Protein AF-A0A2U3EC87-F1 (afdb_monomer)

Nearest PDB structures (foldseek):
  8a19-assembly1_A  TM=5.206E-01  e=9.595E-03  synthetic construct
  6qfk-assembly1_A  TM=5.008E-01  e=6.969E-03  Bifidobacterium longum
  6qev-assembly1_B  TM=5.005E-01  e=1.152E-02  Bifidobacterium longum
  5cbl-assembly1_A  TM=5.668E-01  e=1.628E-01  Homo sapiens
  6fls-assembly1_A  TM=2.630E-01  e=1.420E-01  Clostridium botulinum

Structure (mmCIF, N/CA/C/O backbone):
data_AF-A0A2U3EC87-F1
#
_entry.id   AF-A0A2U3EC87-F1
#
loop_
_atom_site.group_PDB
_atom_site.id
_atom_site.type_symbol
_atom_site.label_atom_id
_atom_site.label_alt_id
_atom_site.label_comp_id
_atom_site.label_asym_id
_atom_site.label_entity_id
_atom_site.label_seq_id
_atom_site.pdbx_PDB_ins_code
_atom_site.Cartn_x
_atom_site.Cartn_y
_atom_site.Cartn_z
_atom_site.occupancy
_atom_site.B_iso_or_equiv
_atom_site.auth_seq_id
_atom_site.auth_comp_id
_atom_site.auth_asym_id
_atom_site.auth_atom_id
_atom_site.pdbx_PDB_model_num
ATOM 1 N N . MET A 1 1 ? -0.010 -13.465 57.219 1.00 36.03 1 MET A N 1
ATOM 2 C CA . MET A 1 1 ? -0.082 -13.829 55.780 1.00 36.03 1 MET A CA 1
ATOM 3 C C . MET A 1 1 ? -1.489 -13.708 55.161 1.00 36.03 1 MET A C 1
ATOM 5 O O . MET A 1 1 ? -1.728 -14.266 54.099 1.00 36.03 1 MET A O 1
ATOM 9 N N . VAL A 1 2 ? -2.409 -12.935 55.759 1.00 30.52 2 VAL A N 1
ATOM 10 C CA . VAL A 1 2 ? -3.776 -12.724 55.226 1.00 30.52 2 VAL A CA 1
ATOM 11 C C . VAL A 1 2 ? -3.931 -11.351 54.542 1.00 30.52 2 VAL A C 1
ATOM 13 O O . VAL A 1 2 ? -4.771 -11.195 53.667 1.00 30.52 2 VAL A O 1
ATOM 16 N N . ALA A 1 3 ? -3.029 -10.397 54.808 1.00 27.66 3 ALA A N 1
ATOM 17 C CA . ALA A 1 3 ? -3.048 -9.061 54.199 1.00 27.66 3 ALA A CA 1
ATOM 18 C C . ALA A 1 3 ? -2.575 -9.004 52.726 1.00 27.66 3 ALA A C 1
ATOM 20 O O . ALA A 1 3 ? -2.913 -8.070 52.014 1.00 27.66 3 ALA A O 1
ATOM 21 N N . ILE A 1 4 ? -1.841 -10.011 52.231 1.00 32.72 4 ILE A N 1
ATOM 22 C CA . ILE A 1 4 ? -1.278 -10.006 50.860 1.00 32.72 4 ILE A CA 1
ATOM 23 C C . ILE A 1 4 ? -2.251 -10.604 49.823 1.00 32.72 4 ILE A C 1
ATOM 25 O O . ILE A 1 4 ? -2.116 -10.366 48.626 1.00 32.72 4 ILE A O 1
ATOM 29 N N . LYS A 1 5 ? -3.290 -11.332 50.259 1.00 28.27 5 LYS A N 1
ATOM 30 C CA . LYS A 1 5 ? -4.282 -11.937 49.350 1.00 28.27 5 LYS A CA 1
ATOM 31 C C . LYS A 1 5 ? -5.415 -10.993 48.930 1.00 28.27 5 LYS A C 1
ATOM 33 O O . LYS A 1 5 ? -6.105 -11.302 47.967 1.00 28.27 5 LYS A O 1
ATOM 38 N N . ILE A 1 6 ? -5.580 -9.843 49.588 1.00 32.75 6 ILE A N 1
ATOM 39 C CA . ILE A 1 6 ? -6.618 -8.857 49.232 1.00 32.75 6 ILE A CA 1
ATOM 40 C C . ILE A 1 6 ? -6.082 -7.801 48.246 1.00 32.75 6 ILE A C 1
ATOM 42 O O . ILE A 1 6 ? -6.840 -7.279 47.436 1.00 32.75 6 ILE A O 1
ATOM 46 N N . SER A 1 7 ? -4.766 -7.567 48.193 1.00 29.11 7 SER A N 1
ATOM 47 C CA . SER A 1 7 ? -4.175 -6.578 47.277 1.00 29.11 7 SER A CA 1
ATOM 48 C C . SER A 1 7 ? -4.019 -7.056 45.826 1.00 29.11 7 SER A C 1
ATOM 50 O O . SER A 1 7 ? -3.928 -6.221 44.935 1.00 29.11 7 SER A O 1
ATOM 52 N N . LEU A 1 8 ? -4.026 -8.368 45.550 1.00 30.12 8 LEU A N 1
ATOM 53 C CA . LEU A 1 8 ? -3.854 -8.892 44.181 1.00 30.12 8 LEU A CA 1
ATOM 54 C C . LEU A 1 8 ? -5.177 -9.125 43.425 1.00 30.12 8 LEU A C 1
ATOM 56 O O . LEU A 1 8 ? -5.159 -9.296 42.211 1.00 30.12 8 LEU A O 1
ATOM 60 N N . ALA A 1 9 ? -6.320 -9.092 44.118 1.00 28.75 9 ALA A N 1
ATOM 61 C CA . ALA A 1 9 ? -7.649 -9.216 43.509 1.00 28.75 9 ALA A CA 1
ATOM 62 C C . ALA A 1 9 ? -8.276 -7.859 43.120 1.00 28.75 9 ALA A C 1
ATOM 64 O O . ALA A 1 9 ? -9.247 -7.836 42.370 1.00 28.75 9 ALA A O 1
ATOM 65 N N . LEU A 1 10 ? -7.707 -6.729 43.567 1.00 30.42 10 LEU A N 1
ATOM 66 C CA . LEU A 1 10 ? -8.160 -5.381 43.186 1.00 30.42 10 LEU A CA 1
ATOM 67 C C . LEU A 1 10 ? -7.474 -4.805 41.928 1.00 30.42 10 LEU A C 1
ATOM 69 O O . LEU A 1 10 ? -7.868 -3.742 41.463 1.00 30.42 10 LEU A O 1
ATOM 73 N N . LEU A 1 11 ? -6.494 -5.494 41.333 1.00 33.06 11 LEU A N 1
ATOM 74 C CA . LEU A 1 11 ? -5.728 -5.003 40.170 1.00 33.06 11 LEU A CA 1
ATOM 75 C C . LEU A 1 11 ? -6.226 -5.515 38.801 1.00 33.06 11 LEU A C 1
ATOM 77 O O . LEU A 1 11 ? -5.556 -5.324 37.791 1.00 33.06 11 LEU A O 1
ATOM 81 N N . CYS A 1 12 ? -7.405 -6.143 38.742 1.00 32.62 12 CYS A N 1
ATOM 82 C CA . CYS A 1 12 ? -8.049 -6.584 37.493 1.00 32.62 12 CYS A CA 1
ATOM 83 C C . CYS A 1 12 ? -9.521 -6.151 37.383 1.00 32.62 12 CYS A C 1
ATOM 85 O O . CYS A 1 12 ? -10.319 -6.806 36.716 1.00 32.62 12 CYS A O 1
ATOM 87 N N . LEU A 1 13 ? -9.887 -5.019 37.988 1.00 35.41 13 LEU A N 1
ATOM 88 C CA . LEU A 1 13 ? -11.045 -4.257 37.523 1.00 35.41 13 LEU A CA 1
ATOM 89 C C . LEU A 1 13 ? -10.613 -3.512 36.257 1.00 35.41 13 LEU A C 1
ATOM 91 O O . LEU A 1 13 ? -10.196 -2.359 36.307 1.00 35.41 13 LEU A O 1
ATOM 95 N N . GLY A 1 14 ? -10.655 -4.201 35.114 1.00 41.44 14 GLY A N 1
ATOM 96 C CA . GLY A 1 14 ? -10.695 -3.507 33.834 1.00 41.44 14 GLY A CA 1
ATOM 97 C C . GLY A 1 14 ? -11.941 -2.631 33.847 1.00 41.44 14 GLY A C 1
ATOM 98 O O . GLY A 1 14 ? -13.053 -3.157 33.845 1.00 41.44 14 GLY A O 1
ATOM 99 N N . VAL A 1 15 ? -11.760 -1.315 33.952 1.00 48.19 15 VAL A N 1
ATOM 100 C CA . VAL A 1 15 ? -12.857 -0.356 33.822 1.00 48.19 15 VAL A CA 1
ATOM 101 C C . VAL A 1 15 ? -13.462 -0.596 32.442 1.00 48.19 15 VAL A C 1
ATOM 103 O O . VAL A 1 15 ? -12.764 -0.502 31.434 1.00 48.19 15 VAL A O 1
ATOM 106 N N . ALA A 1 16 ? -14.723 -1.025 32.400 1.00 61.44 16 ALA A N 1
ATOM 107 C CA . ALA A 1 16 ? -15.430 -1.207 31.143 1.00 61.44 16 ALA A CA 1
ATOM 108 C C . ALA A 1 16 ? -15.458 0.136 30.399 1.00 61.44 16 ALA A C 1
ATOM 110 O O . ALA A 1 16 ? -15.748 1.161 31.017 1.00 61.44 16 ALA A O 1
ATOM 111 N N . ALA A 1 17 ? -15.148 0.115 29.100 1.00 79.56 17 ALA A N 1
ATOM 112 C CA . ALA A 1 17 ? -15.264 1.281 28.230 1.00 79.56 17 ALA A CA 1
ATOM 113 C C . ALA A 1 17 ? -16.646 1.921 28.395 1.00 79.56 17 ALA A C 1
ATOM 115 O O . ALA A 1 17 ? -17.665 1.221 28.346 1.00 79.56 17 ALA A O 1
ATOM 116 N N . LYS A 1 18 ? -16.677 3.233 28.616 1.00 93.25 18 LYS A N 1
ATOM 117 C CA . LYS A 1 18 ? -17.915 3.979 28.809 1.00 93.25 18 LYS A CA 1
ATOM 118 C C . LYS A 1 18 ? -18.337 4.659 27.512 1.00 93.25 18 LYS A C 1
ATOM 120 O O . LYS A 1 18 ? -17.534 5.308 26.843 1.00 93.25 18 LYS A O 1
ATOM 125 N N . ASP A 1 19 ? -19.622 4.539 27.200 1.00 96.31 19 ASP A N 1
ATOM 126 C CA . ASP A 1 19 ? -20.240 5.181 26.046 1.00 96.31 19 ASP A CA 1
ATOM 127 C C . ASP A 1 19 ? -20.950 6.466 26.480 1.00 96.31 19 ASP A C 1
ATOM 129 O O . ASP A 1 19 ? -21.890 6.432 27.278 1.00 96.31 19 ASP A O 1
ATOM 133 N N . TYR A 1 20 ? -20.521 7.595 25.924 1.00 97.50 20 TYR A N 1
ATOM 134 C CA . TYR A 1 20 ? -21.138 8.902 26.116 1.00 97.50 20 TYR A CA 1
ATOM 135 C C . TYR A 1 20 ? -21.949 9.262 24.871 1.00 97.50 20 TYR A C 1
ATOM 137 O O . TYR A 1 20 ? -21.388 9.485 23.798 1.00 97.50 20 TYR A O 1
ATOM 145 N N . HIS A 1 21 ? -23.271 9.301 25.009 1.00 98.00 21 HIS A N 1
ATOM 146 C CA . HIS A 1 21 ? -24.206 9.547 23.915 1.00 98.00 21 HIS A CA 1
ATOM 147 C C . HIS A 1 21 ? -24.555 11.030 23.807 1.00 98.00 21 HIS A C 1
ATOM 149 O O . HIS A 1 21 ? -24.864 11.684 24.805 1.00 98.00 21 HIS A O 1
ATOM 155 N N . PHE A 1 22 ? -24.551 11.533 22.576 1.00 98.31 22 PHE A N 1
ATOM 156 C CA . PHE A 1 22 ? -24.888 12.905 22.228 1.00 98.31 22 PHE A CA 1
ATOM 157 C C . PHE A 1 22 ? -25.977 12.932 21.153 1.00 98.31 22 PHE A C 1
ATOM 159 O O . PHE A 1 22 ? -25.820 12.340 20.086 1.00 98.31 22 PHE A O 1
ATOM 166 N N . ASP A 1 23 ? -27.046 13.682 21.392 1.00 97.44 23 ASP A N 1
ATOM 167 C CA . ASP A 1 23 ? -28.168 13.875 20.477 1.00 97.44 23 ASP A CA 1
ATOM 168 C C . ASP A 1 23 ? -28.492 15.369 20.363 1.00 97.44 23 ASP A C 1
ATOM 170 O O . ASP A 1 23 ? -29.143 15.941 21.236 1.00 97.44 23 ASP A O 1
ATOM 174 N N . GLY A 1 24 ? -28.077 16.005 19.262 1.00 95.56 24 GLY A N 1
ATOM 175 C CA . GLY A 1 24 ? -28.331 17.432 19.025 1.00 95.56 24 GLY A CA 1
ATOM 176 C C . GLY A 1 24 ? -29.815 17.794 18.858 1.00 95.56 24 GLY A C 1
ATOM 177 O O . GLY A 1 24 ? -30.150 18.973 18.808 1.00 95.56 24 GLY A O 1
ATOM 178 N N . SER A 1 25 ? -30.714 16.805 18.769 1.00 94.88 25 SER A N 1
ATOM 179 C CA . SER A 1 25 ? 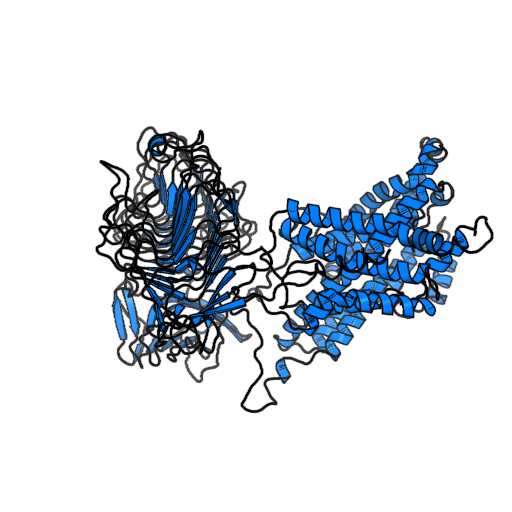-32.170 17.007 18.735 1.00 94.88 25 SER A CA 1
ATOM 180 C C . SER A 1 25 ? -32.849 16.868 20.104 1.00 94.88 25 SER A C 1
ATOM 182 O O . SER A 1 25 ? -34.047 17.130 20.216 1.00 94.88 25 SER A O 1
ATOM 184 N N . ALA A 1 26 ? -32.115 16.474 21.152 1.00 95.31 26 ALA A N 1
ATOM 185 C CA . ALA A 1 26 ? -32.675 16.328 22.491 1.00 95.31 26 ALA A CA 1
ATOM 186 C C . ALA A 1 26 ? -33.047 17.692 23.108 1.00 95.31 26 ALA A C 1
ATOM 188 O O . ALA A 1 26 ? -32.266 18.647 23.099 1.00 95.31 26 ALA A O 1
ATOM 189 N N . ALA A 1 27 ? -34.250 17.769 23.689 1.00 93.62 27 ALA A N 1
ATOM 190 C CA . ALA A 1 27 ? -34.829 19.013 24.206 1.00 93.62 27 ALA A CA 1
ATOM 191 C C . ALA A 1 27 ? -34.066 19.610 25.405 1.00 93.62 27 ALA A C 1
ATOM 193 O O . ALA A 1 27 ? -34.107 20.818 25.626 1.00 93.62 27 ALA A O 1
ATOM 194 N N . SER A 1 28 ? -33.363 18.778 26.174 1.00 94.50 28 SER A N 1
ATOM 195 C CA . SER A 1 28 ? -32.576 19.176 27.344 1.00 94.50 28 SER A CA 1
ATOM 196 C C . SER A 1 28 ? -31.265 18.401 27.405 1.00 94.50 28 SER A C 1
ATOM 198 O O . SER A 1 28 ? -31.182 17.281 26.903 1.00 94.50 28 SER A O 1
ATOM 200 N N . ASN A 1 29 ? -30.250 18.975 28.050 1.00 95.31 29 ASN A N 1
ATOM 201 C CA . ASN A 1 29 ? -28.968 18.305 28.237 1.00 95.31 29 ASN A CA 1
ATOM 202 C C . ASN A 1 29 ? -29.093 17.185 29.283 1.00 95.31 29 ASN A C 1
ATOM 204 O O . ASN A 1 29 ? -29.476 17.461 30.420 1.00 95.31 29 ASN A O 1
ATOM 208 N N . GLY A 1 30 ? -28.791 15.946 28.892 1.00 94.56 30 GLY A N 1
ATOM 209 C CA . GLY A 1 30 ? -28.869 14.771 29.760 1.00 94.56 30 GLY A CA 1
ATOM 210 C C . GLY A 1 30 ? -27.581 14.451 30.527 1.00 94.56 30 GLY A C 1
ATOM 211 O O . GLY A 1 30 ? -26.770 15.332 30.808 1.00 94.56 30 GLY A O 1
ATOM 212 N N . ASP A 1 31 ? -27.406 13.174 30.871 1.00 93.50 31 ASP A N 1
ATOM 213 C CA . ASP A 1 31 ? -26.262 12.634 31.627 1.00 93.50 31 ASP A CA 1
ATOM 214 C C . ASP A 1 31 ? -25.260 11.838 30.762 1.00 93.50 31 ASP A C 1
ATOM 216 O O . ASP A 1 31 ? -24.245 11.348 31.266 1.00 93.50 31 ASP A O 1
ATOM 220 N N . GLY A 1 32 ? -25.532 11.718 29.458 1.00 94.00 32 GLY A N 1
ATOM 221 C CA . GLY A 1 32 ? -24.701 10.994 28.495 1.00 94.00 32 GLY A CA 1
ATOM 222 C C . GLY A 1 32 ? -25.065 9.516 28.339 1.00 94.00 32 GLY A C 1
ATOM 223 O O . GLY A 1 32 ? -24.420 8.814 27.556 1.00 94.00 32 GLY A O 1
ATOM 224 N N . SER A 1 33 ? -26.094 9.024 29.036 1.00 94.50 33 SER A N 1
ATOM 225 C CA . SER A 1 33 ? -26.691 7.713 28.762 1.00 94.50 33 SER A CA 1
ATOM 226 C C . SER A 1 33 ? -27.498 7.726 27.458 1.00 94.50 33 SER A C 1
ATOM 228 O O . SER A 1 33 ? -27.939 8.771 26.989 1.00 94.50 33 SER A O 1
ATOM 230 N N . VAL A 1 34 ? -27.758 6.554 26.871 1.00 93.94 34 VAL A N 1
ATOM 231 C CA . VAL A 1 34 ? -28.577 6.457 25.646 1.00 93.94 34 VAL A CA 1
ATOM 232 C C . VAL A 1 34 ? -30.011 6.980 25.838 1.00 93.94 34 VAL A C 1
ATOM 234 O O . VAL A 1 34 ? -30.609 7.491 24.894 1.00 93.94 34 VAL A O 1
ATOM 237 N N . SER A 1 35 ? -30.562 6.869 27.053 1.00 94.88 35 SER A N 1
ATOM 238 C CA . SER A 1 35 ? -31.903 7.352 27.418 1.00 94.88 35 SER A CA 1
ATOM 239 C C . SER A 1 35 ? -31.949 8.839 27.768 1.00 94.88 35 SER A C 1
ATOM 241 O O . SER A 1 35 ? -33.020 9.436 27.717 1.00 94.88 35 SER A O 1
ATOM 243 N N . SER A 1 36 ? -30.810 9.425 28.138 1.00 96.31 36 SER A N 1
ATOM 244 C CA . SER A 1 36 ? -30.666 10.838 28.494 1.00 96.31 36 SER A CA 1
ATOM 245 C C . SER A 1 36 ? -29.355 11.373 27.899 1.00 96.31 36 SER A C 1
ATOM 247 O O . SER A 1 36 ? -28.394 11.639 28.627 1.00 96.31 36 SER A O 1
ATOM 249 N N . PRO A 1 37 ? -29.260 11.467 26.558 1.00 97.19 37 PRO A N 1
ATOM 250 C CA . PRO A 1 37 ? -28.030 11.882 25.896 1.00 97.19 37 PRO A CA 1
ATOM 251 C C . PRO A 1 37 ? -27.725 13.355 26.187 1.00 97.19 37 PRO A C 1
ATOM 253 O O . PRO A 1 37 ? -28.619 14.167 26.440 1.00 97.19 37 PRO A O 1
ATOM 256 N N . PHE A 1 38 ? -26.452 13.730 26.106 1.00 97.75 38 PHE A N 1
ATOM 257 C CA . PHE A 1 38 ? -26.085 15.142 26.066 1.00 97.75 38 PHE A CA 1
ATOM 258 C C . PHE A 1 38 ? -26.630 15.782 24.787 1.00 97.75 38 PHE A C 1
ATOM 260 O O . PHE A 1 38 ? -26.597 15.166 23.724 1.00 97.75 38 PHE A O 1
ATOM 267 N N . ASN A 1 39 ? -27.096 17.026 24.853 1.00 95.31 39 ASN A N 1
ATOM 268 C CA . ASN A 1 39 ? -27.628 17.722 23.673 1.00 95.31 39 ASN A CA 1
ATOM 269 C C . ASN A 1 39 ? -26.650 18.749 23.076 1.00 95.31 39 ASN A C 1
ATOM 271 O O . ASN A 1 39 ? -26.971 19.442 22.114 1.00 95.31 39 ASN A O 1
ATOM 275 N N . THR A 1 40 ? -25.445 18.846 23.642 1.00 94.50 40 THR A N 1
ATOM 276 C CA . THR A 1 40 ? -24.412 19.813 23.260 1.00 94.50 40 THR A CA 1
ATOM 277 C C . THR A 1 40 ? -23.012 19.219 23.399 1.00 94.50 40 THR A C 1
ATOM 279 O O . THR A 1 40 ? -22.757 18.418 24.296 1.00 94.50 40 THR A O 1
ATOM 282 N N . LEU A 1 41 ? -22.082 19.645 22.536 1.00 95.19 41 LEU A N 1
ATOM 283 C CA . LEU A 1 41 ? -20.677 19.213 22.572 1.00 95.19 41 LEU A CA 1
ATOM 284 C C . LEU A 1 41 ? -19.808 20.022 23.550 1.00 95.19 41 LEU A C 1
ATOM 286 O O . LEU A 1 41 ? -18.675 19.630 23.819 1.00 95.19 41 LEU A O 1
ATOM 290 N N . THR A 1 42 ? -20.320 21.119 24.125 1.00 87.44 42 THR A N 1
ATOM 291 C CA . THR A 1 42 ? -19.536 22.014 25.001 1.00 87.44 42 THR A CA 1
ATOM 292 C C . THR A 1 42 ? -18.897 21.290 26.192 1.00 87.44 42 THR A C 1
ATOM 294 O O . THR A 1 42 ? -17.794 21.655 26.599 1.00 87.44 42 THR A O 1
ATOM 297 N N . GLY A 1 43 ? -19.572 20.266 26.728 1.00 84.62 43 GLY A N 1
ATOM 298 C CA . GLY A 1 43 ? -19.118 19.498 27.890 1.00 84.62 43 GLY A CA 1
ATOM 299 C C . GLY A 1 43 ? -18.112 18.385 27.583 1.00 84.62 43 GLY A C 1
ATOM 300 O O . GLY A 1 43 ? -17.612 17.772 28.520 1.00 84.62 43 GLY A O 1
ATOM 301 N N . VAL A 1 44 ? -17.780 18.114 26.310 1.00 92.75 44 VAL A N 1
ATOM 302 C CA . VAL A 1 44 ? -16.842 17.029 25.944 1.00 92.75 44 VAL A CA 1
ATOM 303 C C . VAL A 1 44 ? -15.480 17.219 26.616 1.00 92.75 44 VAL A C 1
ATOM 305 O O . VAL A 1 44 ? -14.897 16.251 27.098 1.00 92.75 44 VAL A O 1
ATOM 308 N N . ARG A 1 45 ? -15.005 18.467 26.710 1.00 88.31 45 ARG A N 1
ATOM 309 C CA . ARG A 1 45 ? -13.714 18.801 27.329 1.00 88.31 45 ARG A CA 1
ATOM 310 C C . ARG A 1 45 ? -13.648 18.465 28.826 1.00 88.31 45 ARG A C 1
ATOM 312 O O . ARG A 1 45 ? -12.555 18.287 29.351 1.00 88.31 45 ARG A O 1
ATOM 319 N N . ASP A 1 46 ? -14.805 18.424 29.489 1.00 87.44 46 ASP A N 1
ATOM 320 C CA . ASP A 1 46 ? -14.946 18.244 30.938 1.00 87.44 46 ASP A CA 1
ATOM 321 C C . ASP A 1 46 ? -15.251 16.778 31.304 1.00 87.44 46 ASP A C 1
ATOM 323 O O . ASP A 1 46 ? -15.338 16.414 32.483 1.00 87.44 46 ASP A O 1
ATOM 327 N N . LEU A 1 47 ? -15.411 15.909 30.298 1.00 91.44 47 LEU A N 1
ATOM 328 C CA . LEU A 1 47 ? -15.592 14.480 30.513 1.00 91.44 47 LEU A CA 1
ATOM 329 C C . LEU A 1 47 ? -14.298 13.842 31.020 1.00 91.44 47 LEU A C 1
ATOM 331 O O . LEU A 1 47 ? -13.215 14.015 30.463 1.00 91.44 47 LEU A O 1
ATOM 335 N N . HIS A 1 48 ? -14.440 13.012 32.048 1.00 89.62 48 HIS A N 1
ATOM 336 C CA . HIS A 1 48 ? -13.359 12.177 32.557 1.00 89.62 48 HIS A CA 1
ATOM 337 C C . HIS A 1 48 ? -13.266 10.911 31.698 1.00 89.62 48 HIS A C 1
ATOM 339 O O . HIS A 1 48 ? -13.810 9.864 32.053 1.00 89.62 48 HIS A O 1
ATOM 345 N N . LEU A 1 49 ? -12.639 11.045 30.529 1.00 93.56 49 LEU A N 1
ATOM 346 C CA . LEU A 1 49 ? -12.477 9.956 29.567 1.00 93.56 49 LEU A CA 1
ATOM 347 C C . LEU A 1 49 ? -11.284 9.065 29.934 1.00 93.56 49 LEU A C 1
ATOM 349 O O . LEU A 1 49 ? -10.201 9.551 30.264 1.00 93.56 49 LEU A O 1
ATOM 353 N N . SER A 1 50 ? -11.490 7.757 29.835 1.00 92.88 50 SER A N 1
ATOM 354 C CA . SER A 1 50 ? -10.479 6.710 29.988 1.00 92.88 50 SER A CA 1
ATOM 355 C C . SER A 1 50 ? -10.194 6.013 28.655 1.00 92.88 50 SER A C 1
ATOM 357 O O . SER A 1 50 ? -10.939 6.132 27.682 1.00 92.88 50 SER A O 1
ATOM 359 N N . ALA A 1 51 ? -9.095 5.259 28.594 1.00 92.44 51 ALA A N 1
ATOM 360 C CA . ALA A 1 51 ? -8.750 4.495 27.401 1.00 92.44 51 ALA A CA 1
ATOM 361 C C . ALA A 1 51 ? -9.850 3.479 27.041 1.00 92.44 51 ALA A C 1
ATOM 363 O O . ALA A 1 51 ? -10.179 2.605 27.840 1.00 92.44 51 ALA A O 1
ATOM 364 N N . GLY A 1 52 ? -10.365 3.567 25.812 1.00 91.69 52 GLY A N 1
ATOM 365 C CA . GLY A 1 52 ? -11.448 2.732 25.290 1.00 91.69 52 GLY A CA 1
ATOM 366 C C . GLY A 1 52 ? -12.824 3.397 25.289 1.00 91.69 52 GLY A C 1
ATOM 367 O O . GLY A 1 52 ? -13.733 2.841 24.679 1.00 91.69 52 GLY A O 1
ATOM 368 N N . ASP A 1 53 ? -12.981 4.559 25.927 1.00 96.50 53 ASP A N 1
ATOM 369 C CA . ASP A 1 53 ? -14.258 5.276 25.970 1.00 96.50 53 ASP A CA 1
ATOM 370 C C . ASP A 1 53 ? -14.704 5.762 24.581 1.00 96.50 53 ASP A C 1
ATOM 372 O O . ASP A 1 53 ? -13.889 6.093 23.709 1.00 96.50 53 ASP A O 1
ATOM 376 N N . ASN A 1 54 ? -16.023 5.839 24.391 1.00 97.56 54 ASN A N 1
ATOM 377 C CA . ASN A 1 54 ? -16.639 6.241 23.130 1.00 97.56 54 ASN A CA 1
ATOM 378 C C . ASN A 1 54 ? -17.453 7.528 23.290 1.00 97.56 54 ASN A C 1
ATOM 380 O O . ASN A 1 54 ? -18.275 7.656 24.196 1.00 97.56 54 ASN A O 1
ATOM 384 N N . ILE A 1 55 ? -17.274 8.453 22.351 1.00 98.38 55 ILE A N 1
ATOM 385 C CA . ILE A 1 55 ? -18.137 9.616 22.135 1.00 98.38 55 ILE A CA 1
ATOM 386 C C . ILE A 1 55 ? -19.037 9.282 20.943 1.00 98.38 55 ILE A C 1
ATOM 388 O O . ILE A 1 55 ? -18.575 9.189 19.803 1.00 98.38 55 ILE A O 1
ATOM 392 N N . LEU A 1 56 ? -20.321 9.062 21.215 1.00 98.31 56 LEU A N 1
ATOM 393 C CA . LEU A 1 56 ? -21.301 8.587 20.245 1.00 98.31 56 LEU A CA 1
ATOM 394 C C . LEU A 1 56 ? -22.240 9.724 19.834 1.00 98.31 56 LEU A C 1
ATOM 396 O O . LEU A 1 56 ? -23.015 10.211 20.650 1.00 98.31 56 LEU A O 1
ATOM 400 N N . LEU A 1 57 ? -22.208 10.124 18.561 1.00 98.50 57 LEU A N 1
ATOM 401 C CA . LEU A 1 57 ? -23.029 11.216 18.021 1.00 98.50 57 LEU A CA 1
ATOM 402 C C . LEU A 1 57 ? -24.247 10.677 17.251 1.00 98.50 57 LEU A C 1
ATOM 404 O O . LEU A 1 57 ? -24.101 9.849 16.350 1.00 98.50 57 LEU A O 1
ATOM 408 N N . ARG A 1 58 ? -25.465 11.122 17.566 1.00 98.06 58 ARG A N 1
ATOM 409 C CA . ARG A 1 58 ? -26.674 10.552 16.954 1.00 98.06 58 ARG A CA 1
ATOM 410 C C . ARG A 1 58 ? -26.790 10.929 15.480 1.00 98.06 58 ARG A C 1
ATOM 412 O O . ARG A 1 58 ? -26.778 12.110 15.129 1.00 98.06 58 ARG A O 1
ATOM 419 N N . ARG A 1 59 ? -26.973 9.933 14.611 1.00 97.38 59 ARG A N 1
ATOM 420 C CA . ARG A 1 59 ? -27.263 10.146 13.184 1.00 97.38 59 ARG A CA 1
ATOM 421 C C . ARG A 1 59 ? -28.514 11.007 12.983 1.00 97.38 59 ARG A C 1
ATOM 423 O O . ARG A 1 59 ? -29.469 10.911 13.749 1.00 97.38 59 ARG A O 1
ATOM 430 N N . GLY A 1 60 ? -28.497 11.827 11.933 1.00 95.31 60 GLY A N 1
ATOM 431 C CA . GLY A 1 60 ? -29.582 12.748 11.580 1.00 95.31 60 GLY A CA 1
ATOM 432 C C . GLY A 1 60 ? -29.650 14.027 12.421 1.00 95.31 60 GLY A C 1
ATOM 433 O O . GLY A 1 60 ? -30.590 14.799 12.253 1.00 95.31 60 GLY A O 1
ATOM 434 N N . THR A 1 61 ? -28.681 14.265 13.310 1.00 96.62 61 THR A N 1
ATOM 435 C CA . THR A 1 61 ? -28.642 15.452 14.180 1.00 96.62 61 THR A CA 1
ATOM 436 C C . THR A 1 61 ? -27.508 16.402 13.798 1.00 96.62 61 THR A C 1
ATOM 438 O O . THR A 1 61 ? -26.568 16.019 13.097 1.00 96.62 61 THR A O 1
ATOM 441 N N . ASN A 1 62 ? -27.602 17.653 14.254 1.00 96.31 62 ASN A N 1
ATOM 442 C CA . ASN A 1 62 ? -26.603 18.692 14.019 1.00 96.31 62 ASN A CA 1
ATOM 443 C C . ASN A 1 62 ? -26.139 19.297 15.349 1.00 96.31 62 ASN A C 1
ATOM 445 O O . ASN A 1 62 ? -26.966 19.646 16.190 1.00 96.31 62 ASN A O 1
ATOM 449 N N . PHE A 1 63 ? -24.829 19.461 15.502 1.00 96.69 63 PHE A N 1
ATOM 450 C CA . PHE A 1 63 ? -24.195 20.154 16.613 1.00 96.69 63 PHE A CA 1
ATOM 451 C C . PHE A 1 63 ? -23.555 21.437 16.108 1.00 96.69 63 PHE A C 1
ATOM 453 O O . PHE A 1 63 ? -22.672 21.416 15.253 1.00 96.69 63 PHE A O 1
ATOM 460 N N . THR A 1 64 ? -23.962 22.562 16.682 1.00 92.31 64 THR A N 1
ATOM 461 C CA . THR A 1 64 ? -23.447 23.884 16.316 1.00 92.31 64 THR A CA 1
ATOM 462 C C . THR A 1 64 ? -22.291 24.315 17.218 1.00 92.31 64 THR A C 1
ATOM 464 O O . THR A 1 64 ? -22.131 25.500 17.474 1.00 92.31 64 THR A O 1
ATOM 467 N N . GLN A 1 65 ? -21.549 23.390 17.819 1.00 92.69 65 GLN A N 1
ATOM 468 C CA . GLN A 1 65 ? -20.414 23.687 18.691 1.00 92.69 65 GLN A CA 1
ATOM 469 C C . GLN A 1 65 ? -19.216 22.848 18.255 1.00 92.69 65 GLN A C 1
ATOM 471 O O . GLN A 1 65 ? -19.384 21.724 17.787 1.00 92.69 65 GLN A O 1
ATOM 476 N N . ALA A 1 66 ? -18.006 23.371 18.443 1.00 94.44 66 ALA A N 1
ATOM 477 C CA . ALA A 1 66 ? -16.802 22.566 18.281 1.00 94.44 66 ALA A CA 1
ATOM 478 C C . ALA A 1 66 ? -16.747 21.396 19.282 1.00 94.44 66 ALA A C 1
ATOM 480 O O . ALA A 1 66 ? -17.119 21.538 20.449 1.00 94.44 66 ALA A O 1
ATOM 481 N N . LEU A 1 67 ? -16.216 20.265 18.820 1.00 97.25 67 LEU A N 1
ATOM 482 C CA . LEU A 1 67 ? -15.799 19.136 19.641 1.00 97.25 67 LEU A CA 1
ATOM 483 C C . LEU A 1 67 ? -14.320 19.308 19.993 1.00 97.25 67 LEU A C 1
ATOM 485 O O . LEU A 1 67 ? -13.472 19.286 19.104 1.00 97.25 67 LEU A O 1
ATOM 489 N N . GLU A 1 68 ? -13.998 19.442 21.278 1.00 96.12 68 GLU A N 1
ATOM 490 C CA . GLU A 1 68 ? -12.617 19.565 21.763 1.00 96.12 68 GLU A CA 1
ATOM 491 C C . GLU A 1 68 ? -12.249 18.355 22.633 1.00 96.12 68 GLU A C 1
ATOM 493 O O . GLU A 1 68 ? -12.826 18.157 23.702 1.00 96.12 68 GLU A O 1
ATOM 498 N N . LEU A 1 69 ? -11.282 17.550 22.185 1.00 96.69 69 LEU A N 1
ATOM 499 C CA . LEU A 1 69 ? -10.788 16.369 22.893 1.00 96.69 69 LEU A CA 1
ATOM 500 C C . LEU A 1 69 ? -9.349 16.587 23.376 1.00 96.69 69 LEU A C 1
ATOM 502 O O . LEU A 1 69 ? -8.459 16.857 22.571 1.00 96.69 69 LEU A O 1
ATOM 506 N N . ARG A 1 70 ? -9.120 16.395 24.681 1.00 94.88 70 ARG A N 1
ATOM 507 C CA . ARG A 1 70 ? -7.790 16.446 25.328 1.00 94.88 70 ARG A CA 1
ATOM 508 C C . ARG A 1 70 ? -7.353 15.131 25.971 1.00 94.88 70 ARG A C 1
ATOM 510 O O . ARG A 1 70 ? -6.192 14.973 26.335 1.00 94.88 70 ARG A O 1
ATOM 517 N N . ALA A 1 71 ? -8.276 14.187 26.123 1.00 93.62 71 ALA A N 1
ATOM 518 C CA . ALA A 1 71 ? -7.980 12.871 26.664 1.00 93.62 71 ALA A CA 1
ATOM 519 C C . ALA A 1 71 ? -7.532 11.925 25.547 1.00 93.62 71 ALA A C 1
ATOM 521 O O . ALA A 1 71 ? -8.120 11.910 24.465 1.00 93.62 71 ALA A O 1
ATOM 522 N N . GLY A 1 72 ? -6.500 11.133 25.826 1.00 93.19 72 GLY A N 1
ATOM 523 C CA . GLY A 1 72 ? -5.996 10.100 24.928 1.00 93.19 72 GLY A CA 1
ATOM 524 C C . GLY A 1 72 ? -6.356 8.691 25.395 1.00 93.19 72 GLY A C 1
ATOM 525 O O . GLY A 1 72 ? -6.560 8.449 26.584 1.00 93.19 72 GLY A O 1
ATOM 526 N N . GLY A 1 73 ? -6.417 7.756 24.451 1.00 93.69 73 GLY A N 1
ATOM 527 C CA . GLY A 1 73 ? -6.578 6.334 24.733 1.00 93.69 73 GLY A CA 1
ATOM 528 C C . GLY A 1 73 ? -5.247 5.592 24.869 1.00 93.69 73 GLY A C 1
ATOM 529 O O . GLY A 1 73 ? -4.197 6.163 25.164 1.00 93.69 73 GLY A O 1
ATOM 530 N N . SER A 1 74 ? -5.278 4.292 24.582 1.00 89.12 74 SER A N 1
ATOM 531 C CA . SER A 1 74 ? -4.089 3.442 24.451 1.00 89.12 74 SER A CA 1
ATOM 532 C C . SER A 1 74 ? -4.078 2.715 23.106 1.00 89.12 74 SER A C 1
ATOM 534 O O . SER A 1 74 ? -5.101 2.629 22.431 1.00 89.12 74 SER A O 1
ATOM 536 N N . ALA A 1 75 ? -2.938 2.134 22.727 1.00 81.06 75 ALA A N 1
ATOM 537 C CA . ALA A 1 75 ? -2.807 1.396 21.469 1.00 81.06 75 ALA A CA 1
ATOM 538 C C . ALA A 1 75 ? -3.833 0.255 21.298 1.00 81.06 75 ALA A C 1
ATOM 540 O O . ALA A 1 75 ? -4.228 -0.043 20.175 1.00 81.06 75 ALA A O 1
ATOM 541 N N . THR A 1 76 ? -4.265 -0.380 22.393 1.00 84.38 76 THR A N 1
ATOM 542 C CA . THR A 1 76 ? -5.265 -1.464 22.375 1.00 84.38 76 THR A CA 1
ATOM 543 C C . THR A 1 76 ? -6.692 -0.980 22.619 1.00 84.38 76 THR A C 1
ATOM 545 O O . THR A 1 76 ? -7.631 -1.692 22.277 1.00 84.38 76 THR A O 1
ATOM 548 N N . SER A 1 77 ? -6.855 0.212 23.195 1.00 89.00 77 SER A N 1
ATOM 549 C CA . SER A 1 77 ? -8.149 0.790 23.567 1.00 89.00 77 SER A CA 1
ATOM 550 C C . SER A 1 77 ? -8.133 2.293 23.264 1.00 89.00 77 SER A C 1
ATOM 552 O O . SER A 1 77 ? -7.912 3.097 24.179 1.00 89.00 77 SER A O 1
ATOM 554 N N . PRO A 1 78 ? -8.262 2.695 21.987 1.00 95.38 78 PRO A N 1
ATOM 555 C CA . PRO A 1 78 ? -8.313 4.103 21.620 1.00 95.38 78 PRO A CA 1
ATOM 556 C C . PRO A 1 78 ? -9.625 4.739 22.089 1.00 95.38 78 PRO A C 1
ATOM 558 O O . PRO A 1 78 ? -10.635 4.051 22.232 1.00 95.38 78 PRO A O 1
ATOM 561 N N . ILE A 1 79 ? -9.619 6.057 22.286 1.00 97.56 79 ILE A N 1
ATOM 562 C CA . ILE A 1 79 ? -10.868 6.818 22.408 1.00 97.56 79 ILE A CA 1
ATOM 563 C C . ILE A 1 79 ? -11.464 6.965 21.007 1.00 97.56 79 ILE A C 1
ATOM 565 O O . ILE A 1 79 ? -10.753 7.340 20.069 1.00 97.56 79 ILE A O 1
ATOM 569 N N . THR A 1 80 ? -12.755 6.671 20.856 1.00 98.00 80 THR A N 1
ATOM 570 C CA . THR A 1 80 ? -13.424 6.695 19.545 1.00 98.00 80 THR A CA 1
ATOM 571 C C . THR A 1 80 ? -14.546 7.725 19.510 1.00 98.00 80 THR A C 1
ATOM 573 O O . THR A 1 80 ? -15.432 7.715 20.357 1.00 98.00 80 THR A O 1
ATOM 576 N N . ILE A 1 81 ? -14.540 8.582 18.490 1.00 98.56 81 ILE A N 1
ATOM 577 C CA . ILE A 1 81 ? -15.623 9.511 18.159 1.00 98.56 81 ILE A CA 1
ATOM 578 C C . ILE A 1 81 ? -16.314 8.989 16.900 1.00 98.56 81 ILE A C 1
ATOM 580 O O . ILE A 1 81 ? -15.701 8.929 15.831 1.00 98.56 81 ILE A O 1
ATOM 584 N N . GLN A 1 82 ? -17.573 8.577 17.026 1.00 97.81 82 GLN A N 1
ATOM 585 C CA . GLN A 1 82 ? -18.295 7.893 15.950 1.00 97.81 82 GLN A CA 1
ATOM 586 C C . GLN A 1 82 ? -19.814 8.098 16.041 1.00 97.81 82 GLN A C 1
ATOM 588 O O . GLN A 1 82 ? -20.325 8.481 17.094 1.00 97.81 82 GLN A O 1
ATOM 593 N N . PRO A 1 83 ? -20.568 7.831 14.964 1.00 97.56 83 PRO A N 1
ATOM 594 C CA . PRO A 1 83 ? -22.021 7.900 15.006 1.00 97.56 83 PRO A CA 1
ATOM 595 C C . PRO A 1 83 ? -22.688 6.725 15.747 1.00 97.56 83 PRO A C 1
ATOM 597 O O . PRO A 1 83 ? -22.163 5.613 15.767 1.00 97.56 83 PRO A O 1
ATOM 600 N N . TYR A 1 84 ? -23.908 6.944 16.250 1.00 97.31 84 TYR A N 1
ATOM 601 C CA . TYR A 1 84 ? -24.859 5.891 16.651 1.00 97.31 84 TYR A CA 1
ATOM 602 C C . TYR A 1 84 ? -26.267 6.144 16.079 1.00 97.31 84 TYR A C 1
ATOM 604 O O . TYR A 1 84 ? -26.581 7.247 15.626 1.00 97.31 84 TYR A O 1
ATOM 612 N N . GLY A 1 85 ? -27.128 5.123 16.099 1.00 93.62 85 GLY A N 1
ATOM 613 C CA . GLY A 1 85 ? -28.486 5.173 15.542 1.00 93.62 85 GLY A CA 1
ATOM 614 C C . GLY A 1 85 ? -28.613 4.473 14.184 1.00 93.62 85 GLY A C 1
ATOM 615 O O . GLY A 1 85 ? -27.763 3.666 13.811 1.00 93.62 85 GLY A O 1
ATOM 616 N N . ASP A 1 86 ? -29.696 4.753 13.456 1.00 87.44 86 ASP A N 1
ATOM 617 C CA . ASP A 1 86 ? -30.012 4.089 12.185 1.00 87.44 86 ASP A CA 1
ATOM 618 C C . ASP A 1 86 ? -29.031 4.475 11.063 1.00 87.44 86 ASP A C 1
ATOM 620 O O . ASP A 1 86 ? -28.892 5.645 10.713 1.00 87.44 86 ASP A O 1
ATOM 624 N N . ASN A 1 87 ? -28.390 3.478 10.451 1.00 78.62 87 ASN A N 1
ATOM 625 C CA . ASN A 1 87 ? -27.439 3.659 9.352 1.00 78.62 87 ASN A CA 1
ATOM 626 C C . ASN A 1 87 ? -28.077 4.164 8.046 1.00 78.62 87 ASN A C 1
ATOM 628 O O . ASN A 1 87 ? -27.344 4.611 7.167 1.00 78.62 87 ASN A O 1
ATOM 632 N N . GLY A 1 88 ? -29.407 4.110 7.910 1.00 77.12 88 GLY A N 1
ATOM 633 C CA . GLY A 1 88 ? -30.129 4.768 6.816 1.00 77.12 88 GLY A CA 1
ATOM 634 C C . GLY A 1 88 ? -30.210 6.294 6.958 1.00 77.12 88 GLY A C 1
ATOM 635 O O . GLY A 1 88 ? -30.498 6.984 5.982 1.00 77.12 88 GLY A O 1
ATOM 636 N N . SER A 1 89 ? -29.937 6.830 8.152 1.00 87.31 89 SER A N 1
ATOM 637 C CA . SER A 1 89 ? -29.980 8.267 8.435 1.00 87.31 89 SER A CA 1
ATOM 638 C C . SER A 1 89 ? -28.659 8.971 8.101 1.00 87.31 89 SER A C 1
ATOM 640 O O . SER A 1 89 ? -27.577 8.373 8.138 1.00 87.31 89 SER A O 1
ATOM 642 N N . ALA A 1 90 ? -28.745 10.275 7.816 1.00 88.56 90 ALA A N 1
ATOM 643 C CA . ALA A 1 90 ? -27.586 11.122 7.535 1.00 88.56 90 ALA A CA 1
ATOM 644 C C . ALA A 1 90 ? -26.547 11.092 8.675 1.00 88.56 90 ALA A C 1
ATOM 646 O O . ALA A 1 90 ? -26.861 10.790 9.831 1.00 88.56 90 ALA A O 1
ATOM 647 N N . ARG A 1 91 ? -25.285 11.394 8.351 1.00 94.44 91 ARG A N 1
ATOM 648 C CA . ARG A 1 91 ? -24.210 11.499 9.350 1.00 94.44 91 ARG A CA 1
ATOM 649 C C . ARG A 1 91 ? -24.533 12.615 10.358 1.00 94.44 91 ARG A C 1
ATOM 651 O O . ARG A 1 91 ? -25.200 13.576 9.983 1.00 94.44 91 ARG A O 1
ATOM 658 N N . PRO A 1 92 ? -24.100 12.497 11.625 1.00 97.62 92 PRO A N 1
ATOM 659 C CA . PRO A 1 92 ? -24.141 13.631 12.538 1.00 97.62 92 PRO A CA 1
ATOM 660 C C . PRO A 1 92 ? -23.255 14.751 11.985 1.00 97.62 92 PRO A C 1
ATOM 662 O O . PRO A 1 92 ? -22.139 14.484 11.529 1.00 97.62 92 PRO A O 1
ATOM 665 N N . VAL A 1 93 ? -23.755 15.982 12.042 1.00 98.31 93 VAL A N 1
ATOM 666 C CA . VAL A 1 93 ? -23.025 17.173 11.594 1.00 98.31 93 VAL A CA 1
ATOM 667 C C . VAL A 1 93 ? -22.378 17.849 12.798 1.00 98.31 93 VAL A C 1
ATOM 669 O O . VAL A 1 93 ? -23.053 18.118 13.789 1.00 98.31 93 VAL A O 1
ATOM 672 N N . VAL A 1 94 ? -21.081 18.140 12.712 1.00 98.31 94 VAL A N 1
ATOM 673 C CA . VAL A 1 94 ? -20.355 18.988 13.667 1.00 98.31 94 VAL A CA 1
ATOM 674 C C . VAL A 1 94 ? -19.949 20.271 12.952 1.00 98.31 94 VAL A C 1
ATOM 676 O O . VAL A 1 94 ? -19.122 20.256 12.037 1.00 98.31 94 VAL A O 1
ATOM 679 N N . ALA A 1 95 ? -20.552 21.381 13.368 1.00 95.75 95 ALA A N 1
ATOM 680 C CA . ALA A 1 95 ? -20.355 22.696 12.783 1.00 95.75 95 ALA A CA 1
ATOM 681 C C . ALA A 1 95 ? -19.862 23.691 13.838 1.00 95.75 95 ALA A C 1
ATOM 683 O O . ALA A 1 95 ? -20.586 24.033 14.775 1.00 95.75 95 ALA A O 1
ATOM 684 N N . ALA A 1 96 ? -18.628 24.174 13.685 1.00 90.38 96 ALA A N 1
ATOM 685 C CA . ALA A 1 96 ? -18.084 25.186 14.589 1.00 90.38 96 ALA A CA 1
ATOM 686 C C . ALA A 1 96 ? -18.866 26.510 14.493 1.00 90.38 96 ALA A C 1
ATOM 688 O O . ALA A 1 96 ? -19.293 26.917 13.410 1.00 90.38 96 ALA A O 1
ATOM 689 N N . GLN A 1 97 ? -18.993 27.230 15.611 1.00 85.88 97 GLN A N 1
ATOM 690 C CA . GLN A 1 97 ? -19.490 28.610 15.601 1.00 85.88 97 GLN A CA 1
ATOM 691 C C . GLN A 1 97 ? -18.511 29.549 14.875 1.00 85.88 97 GLN A C 1
ATOM 693 O O . GLN A 1 97 ? -17.308 29.279 14.854 1.00 85.88 97 GLN A O 1
ATOM 698 N N . PRO A 1 98 ? -18.960 30.717 14.371 1.00 79.25 98 PRO A N 1
ATOM 699 C CA . PRO A 1 98 ? -18.092 31.660 13.664 1.00 79.25 98 PRO A CA 1
ATOM 700 C C . PRO A 1 98 ? -16.818 32.069 14.421 1.00 79.25 98 PRO A C 1
ATOM 702 O O . PRO A 1 98 ? -15.800 32.303 13.782 1.00 79.25 98 PRO A O 1
ATOM 705 N N . ALA A 1 99 ? -16.825 32.123 15.755 1.00 81.00 99 ALA A N 1
ATOM 706 C CA . ALA A 1 99 ? -15.640 32.474 16.547 1.00 81.00 99 ALA A CA 1
ATOM 707 C C . ALA A 1 99 ? -14.642 31.312 16.756 1.00 81.00 99 ALA A C 1
ATOM 709 O O . ALA A 1 99 ? -13.551 31.530 17.280 1.00 81.00 99 ALA A O 1
ATOM 710 N N . GLN A 1 100 ? -15.003 30.077 16.393 1.00 87.75 100 GLN A N 1
ATOM 711 C CA . GLN A 1 100 ? -14.216 28.877 16.676 1.00 87.75 100 GLN A CA 1
ATOM 712 C C . GLN A 1 100 ? -13.287 28.510 15.512 1.00 87.75 100 GLN A C 1
ATOM 714 O O . GLN A 1 100 ? -13.683 28.467 14.347 1.00 87.75 100 GLN A O 1
ATOM 719 N N . LEU A 1 101 ? -12.035 28.191 15.849 1.00 92.75 101 LEU A N 1
ATOM 720 C CA . LEU A 1 101 ? -10.977 27.882 14.884 1.00 92.75 101 LEU A CA 1
ATOM 721 C C . LEU A 1 101 ? -11.215 26.571 14.123 1.00 92.75 101 LEU A C 1
ATOM 723 O O . LEU A 1 101 ? -10.868 26.467 12.947 1.00 92.75 101 LEU A O 1
ATOM 727 N N . SER A 1 102 ? -11.777 25.565 14.792 1.00 96.19 102 SER A N 1
ATOM 728 C CA . SER A 1 102 ? -11.959 24.206 14.277 1.00 96.19 102 SER A CA 1
ATOM 729 C C . SER A 1 102 ? -13.295 23.617 14.711 1.00 96.19 102 SER A C 1
ATOM 731 O O . SER A 1 102 ? -13.793 23.962 15.778 1.00 96.19 102 SER A O 1
ATOM 733 N N . SER A 1 103 ? -13.856 22.706 13.914 1.00 98.00 103 SER A N 1
ATOM 734 C CA . SER A 1 103 ? -15.067 21.956 14.298 1.00 98.00 103 SER A CA 1
ATOM 735 C C . SER A 1 103 ? -14.746 20.754 15.167 1.00 98.00 103 SER A C 1
ATOM 737 O O . SER A 1 103 ? -15.482 20.457 16.098 1.00 98.00 103 SER A O 1
ATOM 739 N N . ILE A 1 104 ? -13.626 20.088 14.892 1.00 98.50 104 ILE A N 1
ATOM 740 C CA . ILE A 1 104 ? -13.089 19.027 15.740 1.00 98.50 104 ILE A CA 1
ATOM 741 C C . ILE A 1 104 ? -11.638 19.378 16.056 1.00 98.50 104 ILE A C 1
ATOM 743 O O . ILE A 1 104 ? -10.839 19.564 15.140 1.00 98.50 104 ILE A O 1
ATOM 747 N N . LEU A 1 105 ? -11.302 19.468 17.339 1.00 98.25 105 LEU A N 1
ATOM 748 C CA . LEU A 1 105 ? -9.950 19.660 17.852 1.00 98.25 105 LEU A CA 1
ATOM 749 C C . LEU A 1 105 ? -9.531 18.418 18.641 1.00 98.25 105 LEU A C 1
ATOM 751 O O . LEU A 1 105 ? -10.182 18.055 19.618 1.00 98.25 105 LEU A O 1
ATOM 755 N N . ILE A 1 106 ? -8.422 17.806 18.236 1.00 98.44 106 ILE A N 1
ATOM 756 C CA . ILE A 1 106 ? -7.685 16.815 19.022 1.00 98.44 106 ILE A CA 1
ATOM 757 C C . ILE A 1 106 ? -6.438 17.529 19.539 1.00 98.44 106 ILE A C 1
ATOM 759 O O . ILE A 1 106 ? -5.526 17.811 18.763 1.00 98.44 106 ILE A O 1
ATOM 763 N N . ASP A 1 107 ? -6.424 17.862 20.826 1.00 97.38 107 ASP A N 1
ATOM 764 C CA . ASP A 1 107 ? -5.388 18.678 21.461 1.00 97.38 107 ASP A CA 1
ATOM 765 C C . ASP A 1 107 ? -4.510 17.812 22.366 1.00 97.38 107 ASP A C 1
ATOM 767 O O . ASP A 1 107 ? -4.917 17.392 23.448 1.00 97.38 107 ASP A O 1
ATOM 771 N N . SER A 1 108 ? -3.299 17.525 21.885 1.00 96.62 108 SER A N 1
ATOM 772 C CA . SER A 1 108 ? -2.243 16.777 22.577 1.00 96.62 108 SER A CA 1
ATOM 773 C C . SER A 1 108 ? -2.655 15.370 23.050 1.00 96.62 108 SER A C 1
ATOM 775 O O . SER A 1 108 ? -1.999 14.772 23.901 1.00 96.62 108 SER A O 1
ATOM 777 N N . ALA A 1 109 ? -3.723 14.810 22.475 1.00 96.88 109 ALA A N 1
ATOM 778 C CA . ALA A 1 109 ? -4.256 13.491 22.801 1.00 96.88 109 ALA A CA 1
ATOM 779 C C . ALA A 1 109 ? -3.718 12.411 21.851 1.00 96.88 109 ALA A C 1
ATOM 781 O O . ALA A 1 109 ? -3.737 12.590 20.638 1.00 96.88 109 ALA A O 1
ATOM 782 N N . SER A 1 110 ? -3.283 11.272 22.400 1.00 98.06 110 SER A N 1
ATOM 783 C CA . SER A 1 110 ? -2.845 10.088 21.639 1.00 98.06 110 SER A CA 1
ATOM 784 C C . SER A 1 110 ? -3.932 9.011 21.575 1.00 98.06 110 SER A C 1
ATOM 786 O O . SER A 1 110 ? -4.810 8.960 22.430 1.00 98.06 110 SER A O 1
ATOM 788 N N . HIS A 1 111 ? -3.840 8.101 20.606 1.00 97.69 111 HIS A N 1
ATOM 789 C CA . HIS A 1 111 ? -4.715 6.940 20.437 1.00 97.69 111 HIS A CA 1
ATOM 790 C C . HIS A 1 111 ? -6.192 7.336 20.316 1.00 97.69 111 HIS A C 1
ATOM 792 O O . HIS A 1 111 ? -7.027 6.953 21.138 1.00 97.69 111 HIS A O 1
ATOM 798 N N . VAL A 1 112 ? -6.489 8.122 19.280 1.00 98.44 112 VAL A N 1
ATOM 799 C CA . VAL A 1 112 ? -7.820 8.674 18.996 1.00 98.44 112 VAL A CA 1
ATOM 800 C C . VAL A 1 112 ? -8.271 8.251 17.603 1.00 98.44 112 VAL A C 1
ATOM 802 O O . VAL A 1 112 ? -7.513 8.352 16.636 1.00 98.44 112 VAL A O 1
ATOM 805 N N . VAL A 1 113 ? -9.525 7.819 17.491 1.00 98.69 113 VAL A N 1
ATOM 806 C CA . VAL A 1 113 ? -10.189 7.523 16.217 1.00 98.69 113 VAL A CA 1
ATOM 807 C C . VAL A 1 113 ? -11.374 8.468 16.041 1.00 98.69 113 VAL A C 1
ATOM 809 O O . VAL A 1 113 ? -12.236 8.543 16.910 1.00 98.69 113 VAL A O 1
ATOM 812 N N . VAL A 1 114 ? -11.443 9.162 14.906 1.00 98.69 114 VAL A N 1
ATOM 813 C CA . VAL A 1 114 ? -12.599 9.974 14.499 1.00 98.69 114 VAL A CA 1
ATOM 814 C C . VAL A 1 114 ? -13.123 9.420 13.186 1.00 98.69 114 VAL A C 1
ATOM 816 O O . VAL A 1 114 ? -12.368 9.351 12.209 1.00 98.69 114 VAL A O 1
ATOM 819 N N . GLN A 1 115 ? -14.394 9.012 13.158 1.00 97.75 115 GLN A N 1
ATOM 820 C CA . GLN A 1 115 ? -14.947 8.346 11.983 1.00 97.75 115 GLN A CA 1
ATOM 821 C C . GLN A 1 115 ? -16.409 8.660 11.671 1.00 97.75 115 GLN A C 1
ATOM 823 O O . GLN A 1 115 ? -17.220 8.854 12.570 1.00 97.75 115 GLN A O 1
ATOM 828 N N . ASP A 1 116 ? -16.734 8.655 10.373 1.00 95.12 116 ASP A N 1
ATOM 829 C CA . ASP A 1 116 ? -18.099 8.725 9.821 1.00 95.12 116 ASP A CA 1
ATOM 830 C C . ASP A 1 116 ? -18.942 9.944 10.243 1.00 95.12 116 ASP A C 1
ATOM 832 O O . ASP A 1 116 ? -20.173 9.871 10.329 1.00 95.12 116 ASP A O 1
ATOM 836 N N . ILE A 1 117 ? -18.285 11.084 10.461 1.00 97.38 117 ILE A N 1
ATOM 837 C CA . ILE A 1 117 ? -18.903 12.361 10.850 1.00 97.38 117 ILE A CA 1
ATOM 838 C C . ILE A 1 117 ? -18.878 13.340 9.668 1.00 97.38 117 ILE A C 1
ATOM 840 O O . ILE A 1 117 ? -17.943 13.336 8.859 1.00 97.38 117 ILE A O 1
ATOM 844 N N . GLU A 1 118 ? -19.917 14.167 9.561 1.00 98.25 118 GLU A N 1
ATOM 845 C CA . GLU A 1 118 ? -19.957 15.325 8.664 1.00 98.25 118 GLU A CA 1
ATOM 846 C C . GLU A 1 118 ? -19.455 16.571 9.404 1.00 98.25 118 GLU A C 1
ATOM 848 O O . GLU A 1 118 ? -19.830 16.817 10.549 1.00 98.25 118 GLU A O 1
ATOM 853 N N . VAL A 1 119 ? -18.566 17.341 8.780 1.00 98.56 119 VAL A N 1
ATOM 854 C CA . VAL A 1 119 ? -17.837 18.439 9.425 1.00 98.56 119 VAL A CA 1
ATOM 855 C C . VAL A 1 119 ? -17.882 19.679 8.543 1.00 98.56 119 VAL A C 1
ATOM 857 O O . VAL A 1 119 ? -17.459 19.628 7.388 1.00 98.56 119 VAL A O 1
ATOM 860 N N . THR A 1 120 ? -18.323 20.810 9.101 1.00 97.44 120 THR A N 1
ATOM 861 C CA . THR A 1 120 ? -18.363 22.096 8.380 1.00 97.44 120 THR A CA 1
ATOM 862 C C . THR A 1 120 ? -17.852 23.246 9.236 1.00 97.44 120 THR A C 1
ATOM 864 O O . THR A 1 120 ? -18.063 23.265 10.441 1.00 97.44 120 THR A O 1
ATOM 867 N N . ASN A 1 121 ? -17.194 24.241 8.638 1.00 96.62 121 ASN A N 1
ATOM 868 C CA . ASN A 1 121 ? -16.740 25.424 9.375 1.00 96.62 121 ASN A CA 1
ATOM 869 C C . ASN A 1 121 ? -16.860 26.670 8.495 1.00 96.62 121 ASN A C 1
ATOM 871 O O . ASN A 1 121 ? -15.881 27.134 7.902 1.00 96.62 121 ASN A O 1
ATOM 875 N N . ARG A 1 122 ? -18.094 27.170 8.386 1.00 93.88 122 ARG A N 1
ATOM 876 C CA . ARG A 1 122 ? -18.434 28.324 7.549 1.00 93.88 122 ARG A CA 1
ATOM 877 C C . ARG A 1 122 ? -17.888 29.629 8.121 1.00 93.88 122 ARG A C 1
ATOM 879 O O . ARG A 1 122 ? -17.711 29.769 9.330 1.00 93.88 122 ARG A O 1
ATOM 886 N N . GLY A 1 123 ? -17.616 30.582 7.242 1.00 90.06 123 GLY A N 1
ATOM 887 C CA . GLY A 1 123 ? -16.788 31.742 7.516 1.00 90.06 123 GLY A CA 1
ATOM 888 C C . GLY A 1 123 ? -16.848 32.812 6.438 1.00 90.06 123 GLY A C 1
ATOM 889 O O . GLY A 1 123 ? -17.553 32.712 5.444 1.00 90.06 123 GLY A O 1
ATOM 890 N N . ASP A 1 124 ? -16.071 33.867 6.646 1.00 88.94 124 ASP A N 1
ATOM 891 C CA . ASP A 1 124 ? -15.982 35.019 5.750 1.00 88.94 124 ASP A CA 1
ATOM 892 C C . ASP A 1 124 ? -14.746 34.983 4.835 1.00 88.94 124 ASP A C 1
ATOM 894 O O . ASP A 1 124 ? -14.470 35.960 4.139 1.00 88.94 124 ASP A O 1
ATOM 898 N N . ASN A 1 125 ? -13.980 33.883 4.858 1.00 88.56 125 ASN A N 1
ATOM 899 C CA . ASN A 1 125 ? -12.670 33.729 4.218 1.00 88.56 125 ASN A CA 1
ATOM 900 C C . ASN A 1 125 ? -11.599 34.747 4.671 1.00 88.56 125 ASN A C 1
ATOM 902 O O . ASN A 1 125 ? -10.567 34.891 4.015 1.00 88.56 125 ASN A O 1
ATOM 906 N N . LYS A 1 126 ? -11.795 35.435 5.805 1.00 89.69 126 LYS A N 1
ATOM 907 C CA . LYS A 1 126 ? -10.841 36.410 6.379 1.00 89.69 126 LYS A CA 1
ATOM 908 C C . LYS A 1 126 ? -10.299 35.986 7.740 1.00 89.69 126 LYS A C 1
ATOM 910 O O . LYS A 1 126 ? -9.540 36.719 8.371 1.00 89.69 126 LYS A O 1
ATOM 915 N N . THR A 1 127 ? -10.665 34.796 8.198 1.00 89.38 127 THR A N 1
ATOM 916 C CA . THR A 1 127 ? -10.241 34.211 9.472 1.00 89.38 127 THR A CA 1
ATOM 917 C C . THR A 1 127 ? -9.712 32.804 9.242 1.00 89.38 127 THR A C 1
ATOM 919 O O . THR A 1 127 ? -10.155 32.105 8.330 1.00 89.38 127 THR A O 1
ATOM 922 N N . ALA A 1 128 ? -8.721 32.380 10.030 1.00 92.12 128 ALA A N 1
ATOM 923 C CA . ALA A 1 128 ? -8.232 31.014 9.914 1.00 92.12 128 ALA A CA 1
ATOM 924 C C . ALA A 1 128 ? -9.328 30.035 10.356 1.00 92.12 128 ALA A C 1
ATOM 926 O O . ALA A 1 128 ? -9.925 30.231 11.413 1.00 92.12 128 ALA A O 1
ATOM 927 N N . ARG A 1 129 ? -9.584 28.988 9.565 1.00 95.00 129 ARG A N 1
ATOM 928 C CA . ARG A 1 129 ? -10.584 27.955 9.882 1.00 95.00 129 ARG A CA 1
ATOM 929 C C . ARG A 1 129 ? -10.103 26.571 9.510 1.00 95.00 129 ARG A C 1
ATOM 931 O O . ARG A 1 129 ? -9.374 26.392 8.534 1.00 95.00 129 ARG A O 1
ATOM 938 N N . ARG A 1 130 ? -10.517 25.594 10.309 1.00 97.25 130 ARG A N 1
ATOM 939 C CA . ARG A 1 130 ? -10.158 24.189 10.157 1.00 97.25 130 ARG A CA 1
ATOM 940 C C . ARG A 1 130 ? -11.405 23.310 10.283 1.00 97.25 130 ARG A C 1
ATOM 942 O O . ARG A 1 130 ? -12.298 23.620 11.073 1.00 97.25 130 ARG A O 1
ATOM 949 N N . GLY A 1 131 ? -11.483 22.224 9.523 1.00 98.31 131 GLY A N 1
ATOM 950 C CA . GLY A 1 131 ? -12.487 21.184 9.766 1.00 98.31 131 GLY A CA 1
ATOM 951 C C . GLY A 1 131 ? -12.080 20.381 10.999 1.00 98.31 131 GLY A C 1
ATOM 952 O O . GLY A 1 131 ? -12.593 20.598 12.099 1.00 98.31 131 GLY A O 1
ATOM 953 N N . VAL A 1 132 ? -11.073 19.529 10.809 1.00 98.81 132 VAL A N 1
ATOM 954 C CA . VAL A 1 132 ? -10.396 18.769 11.864 1.00 98.81 132 VAL A CA 1
ATOM 955 C C . VAL A 1 132 ? -9.007 19.355 12.110 1.00 98.81 132 VAL A C 1
ATOM 957 O O . VAL A 1 132 ? -8.225 19.539 11.175 1.00 98.81 132 VAL A O 1
ATOM 960 N N . TYR A 1 133 ? -8.691 19.631 13.370 1.00 98.62 133 TYR A N 1
ATOM 961 C CA . TYR A 1 133 ? -7.397 20.130 13.807 1.00 98.62 133 TYR A CA 1
ATOM 962 C C . TYR A 1 133 ? -6.771 19.151 14.797 1.00 98.62 133 TYR A C 1
ATOM 964 O O . TYR A 1 133 ? -7.286 18.953 15.892 1.00 98.62 133 TYR A O 1
ATOM 972 N N . VAL A 1 134 ? -5.669 18.521 14.398 1.00 98.69 134 VAL A N 1
ATOM 973 C CA . VAL A 1 134 ? -4.835 17.703 15.281 1.00 98.69 134 VAL A CA 1
ATOM 974 C C . VAL A 1 134 ? -3.666 18.574 15.702 1.00 98.69 134 VAL A C 1
ATOM 976 O O . VAL A 1 134 ? -2.809 18.899 14.883 1.00 98.69 134 VAL A O 1
ATOM 979 N N . TYR A 1 135 ? -3.657 18.997 16.956 1.00 98.38 135 TYR A N 1
ATOM 980 C CA . TYR A 1 135 ? -2.710 19.977 17.462 1.00 98.38 135 TYR A CA 1
ATOM 981 C C . TYR A 1 135 ? -1.959 19.422 18.659 1.00 98.38 135 TYR A C 1
ATOM 983 O O . TYR A 1 135 ? -2.540 18.752 19.507 1.00 98.38 135 TYR A O 1
ATOM 991 N N . ALA A 1 136 ? -0.668 19.709 18.736 1.00 98.06 136 ALA A N 1
ATOM 992 C CA . ALA A 1 136 ? 0.147 19.379 19.890 1.00 98.06 136 ALA A CA 1
ATOM 993 C C . ALA A 1 136 ? 1.128 20.517 20.155 1.00 98.06 136 ALA A C 1
ATOM 995 O O . ALA A 1 136 ? 1.769 21.014 19.226 1.00 98.06 136 ALA A O 1
ATOM 996 N N . LYS A 1 137 ? 1.280 20.916 21.418 1.00 97.38 137 LYS A N 1
ATOM 997 C CA . LYS A 1 137 ? 2.240 21.948 21.817 1.00 97.38 137 LYS A CA 1
ATOM 998 C C . LYS A 1 137 ? 2.973 21.536 23.078 1.00 97.38 137 LYS A C 1
ATOM 1000 O O . LYS A 1 137 ? 2.333 21.306 24.096 1.00 97.38 137 LYS A O 1
ATOM 1005 N N . ASP A 1 138 ? 4.304 21.508 23.005 1.00 97.75 138 ASP A N 1
ATOM 1006 C CA . ASP A 1 138 ? 5.170 21.128 24.130 1.00 97.75 138 ASP A CA 1
ATOM 1007 C C . ASP A 1 138 ? 4.746 19.787 24.774 1.00 97.75 138 ASP A C 1
ATOM 1009 O O . ASP A 1 138 ? 4.847 19.598 25.983 1.00 97.75 138 ASP A O 1
ATOM 1013 N N . ALA A 1 139 ? 4.254 18.859 23.949 1.00 96.88 139 ALA A N 1
ATOM 1014 C CA . ALA A 1 139 ? 3.552 17.652 24.386 1.00 96.88 139 ALA A CA 1
ATOM 1015 C C . ALA A 1 139 ? 4.410 16.379 24.313 1.00 96.88 139 ALA A C 1
ATOM 1017 O O . ALA A 1 139 ? 3.997 15.325 24.794 1.00 96.88 139 ALA A O 1
ATOM 1018 N N . GLY A 1 140 ? 5.597 16.446 23.705 1.00 97.75 140 GLY A N 1
ATOM 1019 C CA . GLY A 1 140 ? 6.361 15.244 23.386 1.00 97.75 140 GLY A CA 1
ATOM 1020 C C . GLY A 1 140 ? 5.793 14.519 22.162 1.00 97.75 140 GLY A C 1
ATOM 1021 O O . GLY A 1 140 ? 5.352 15.136 21.192 1.00 97.75 140 GLY A O 1
ATOM 1022 N N . GLU A 1 141 ? 5.814 13.189 22.205 1.00 98.00 141 GLU A N 1
ATOM 1023 C CA . GLU A 1 141 ? 5.230 12.340 21.164 1.00 98.00 141 GLU A CA 1
ATOM 1024 C C . GLU A 1 141 ? 3.696 12.295 21.286 1.00 98.00 141 GLU A C 1
ATOM 1026 O O . GLU A 1 141 ? 3.170 11.861 22.312 1.00 98.00 141 GLU A O 1
ATOM 1031 N N . VAL A 1 142 ? 2.982 12.641 20.210 1.00 98.31 142 VAL A N 1
ATOM 1032 C CA . VAL A 1 142 ? 1.542 12.370 20.060 1.00 98.31 142 VAL A CA 1
ATOM 1033 C C . VAL A 1 142 ? 1.340 11.291 19.005 1.00 98.31 142 VAL A C 1
ATOM 1035 O O . VAL A 1 142 ? 1.817 11.432 17.879 1.00 98.31 142 VAL A O 1
ATOM 1038 N N . LYS A 1 143 ? 0.641 10.201 19.339 1.00 97.62 143 LYS A N 1
ATOM 1039 C CA . LYS A 1 143 ? 0.635 9.012 18.477 1.00 97.62 143 LYS A CA 1
ATOM 1040 C C . LYS A 1 143 ? -0.693 8.318 18.286 1.00 97.62 143 LYS A C 1
ATOM 1042 O O . LYS A 1 143 ? -1.558 8.390 19.147 1.00 97.62 143 LYS A O 1
ATOM 1047 N N . GLY A 1 144 ? -0.827 7.575 17.188 1.00 94.44 144 GLY A N 1
ATOM 1048 C CA . GLY A 1 144 ? -1.966 6.686 16.949 1.00 94.44 144 GLY A CA 1
ATOM 1049 C C . GLY A 1 144 ? -3.272 7.430 16.671 1.00 94.44 144 GLY A C 1
ATOM 1050 O O . GLY A 1 144 ? -4.290 7.132 17.290 1.00 94.44 144 GLY A O 1
ATOM 1051 N N . ILE A 1 145 ? -3.247 8.403 15.761 1.00 98.69 145 ILE A N 1
ATOM 1052 C CA . ILE A 1 145 ? -4.435 9.178 15.370 1.00 98.69 145 ILE A CA 1
ATOM 1053 C C . ILE A 1 145 ? -5.009 8.609 14.078 1.00 98.69 145 ILE A C 1
ATOM 1055 O O . ILE A 1 145 ? -4.280 8.440 13.106 1.00 98.69 145 ILE A O 1
ATOM 1059 N N . THR A 1 146 ? -6.311 8.330 14.044 1.00 98.62 146 THR A N 1
ATOM 1060 C CA . THR A 1 146 ? -7.016 7.877 12.835 1.00 98.62 146 THR A CA 1
ATOM 1061 C C . THR A 1 146 ? -8.175 8.810 12.507 1.00 98.62 146 THR A C 1
ATOM 1063 O O . THR A 1 146 ? -9.081 8.976 13.319 1.00 98.62 146 THR A O 1
ATOM 1066 N N . LEU A 1 147 ? -8.162 9.383 11.304 1.00 98.69 147 LEU A N 1
ATOM 1067 C CA . LEU A 1 147 ? -9.228 10.210 10.734 1.00 98.69 147 LEU A CA 1
ATOM 1068 C C . LEU A 1 147 ? -9.780 9.499 9.496 1.00 98.69 147 LEU A C 1
ATOM 1070 O O . LEU A 1 147 ? -9.077 9.384 8.484 1.00 98.69 147 LEU A O 1
ATOM 1074 N N . ARG A 1 148 ? -11.004 8.979 9.587 1.00 97.75 148 ARG A N 1
ATOM 1075 C CA . ARG A 1 148 ? -11.515 7.991 8.632 1.00 97.75 148 ARG A CA 1
ATOM 1076 C C . ARG A 1 148 ? -12.942 8.262 8.190 1.00 97.75 148 ARG A C 1
ATOM 1078 O O . ARG A 1 148 ? -13.822 8.469 9.018 1.00 97.75 148 ARG A O 1
ATOM 1085 N N . GLY A 1 149 ? -13.210 8.144 6.893 1.00 91.25 149 GLY A N 1
ATOM 1086 C CA . GLY A 1 149 ? -14.587 8.160 6.399 1.00 91.25 149 GLY A CA 1
ATOM 1087 C C . GLY A 1 149 ? -15.317 9.480 6.654 1.00 91.25 149 GLY A C 1
ATOM 1088 O O . GLY A 1 149 ? -16.542 9.505 6.591 1.00 91.25 149 GLY A O 1
ATOM 1089 N N . LEU A 1 150 ? -14.616 10.572 6.963 1.00 97.62 150 LEU A N 1
ATOM 1090 C CA . LEU A 1 150 ? -15.219 11.870 7.256 1.00 97.62 150 LEU A CA 1
ATOM 1091 C C . LEU A 1 150 ? -15.739 12.523 5.976 1.00 97.62 150 LEU A C 1
ATOM 1093 O O . LEU A 1 150 ? -15.206 12.297 4.888 1.00 97.62 150 LEU A O 1
ATOM 1097 N N . TYR A 1 151 ? -16.779 13.340 6.114 1.00 97.06 151 TYR A N 1
ATOM 1098 C CA . TYR A 1 151 ? -17.226 14.244 5.058 1.00 97.06 151 TYR A CA 1
ATOM 1099 C C . TYR A 1 151 ? -17.005 15.681 5.520 1.00 97.06 151 TYR A C 1
ATOM 1101 O O . TYR A 1 151 ? -17.721 16.168 6.386 1.00 97.06 151 TYR A O 1
ATOM 1109 N N . ILE A 1 152 ? -15.960 16.326 5.009 1.00 98.56 152 ILE A N 1
ATOM 1110 C CA . ILE A 1 152 ? -15.523 17.654 5.444 1.00 98.56 152 ILE A CA 1
ATOM 1111 C C . ILE A 1 152 ? -15.816 18.638 4.322 1.00 98.56 152 ILE A C 1
ATOM 1113 O O . ILE A 1 152 ? -15.210 18.548 3.256 1.00 98.56 152 ILE A O 1
ATOM 1117 N N . HIS A 1 153 ? -16.709 19.593 4.549 1.00 97.12 153 HIS A N 1
ATOM 1118 C CA . HIS A 1 153 ? -17.073 20.542 3.505 1.00 97.12 153 HIS A CA 1
ATOM 1119 C C . HIS A 1 153 ? -17.421 21.930 4.020 1.00 97.12 153 HIS A C 1
ATOM 1121 O O . HIS A 1 153 ? -17.695 22.121 5.201 1.00 97.12 153 HIS A O 1
ATOM 1127 N N . ASN A 1 154 ? -17.383 22.921 3.124 1.00 95.75 154 ASN A N 1
ATOM 1128 C CA . ASN A 1 154 ? -17.643 24.326 3.457 1.00 95.75 154 ASN A CA 1
ATOM 1129 C C . ASN A 1 154 ? -16.810 24.794 4.666 1.00 95.75 154 ASN A C 1
ATOM 1131 O O . ASN A 1 154 ? -17.335 25.333 5.643 1.00 95.75 154 ASN A O 1
ATOM 1135 N N . VAL A 1 155 ? -15.503 24.534 4.613 1.00 96.94 155 VAL A N 1
ATOM 1136 C CA . VAL A 1 155 ? -14.534 25.084 5.567 1.00 96.94 155 VAL A CA 1
ATOM 1137 C C . VAL A 1 155 ? -13.973 26.359 4.946 1.00 96.94 155 VAL A C 1
ATOM 1139 O O . VAL A 1 155 ? -13.083 26.303 4.104 1.00 96.94 155 VAL A O 1
ATOM 1142 N N . GLU A 1 156 ? -14.526 27.508 5.315 1.00 94.56 156 GLU A N 1
ATOM 1143 C CA . GLU A 1 156 ? -14.313 28.803 4.642 1.00 94.56 156 GLU A CA 1
ATOM 1144 C C . GLU A 1 156 ? -13.231 29.625 5.356 1.00 94.56 156 GLU A C 1
ATOM 1146 O O . GLU A 1 156 ? -13.487 30.663 5.977 1.00 94.56 156 GLU A O 1
ATOM 1151 N N . GLY A 1 157 ? -12.007 29.092 5.347 1.00 93.50 157 GLY A N 1
ATOM 1152 C CA . GLY A 1 157 ? -10.851 29.705 5.992 1.00 93.50 157 GLY A CA 1
ATOM 1153 C C . GLY A 1 157 ? -10.133 30.762 5.151 1.00 93.50 157 GLY A C 1
ATOM 1154 O O . GLY A 1 157 ? -10.495 31.060 4.016 1.00 93.50 157 GLY A O 1
ATOM 1155 N N . TYR A 1 158 ? -9.082 31.337 5.733 1.00 92.44 158 TYR A N 1
ATOM 1156 C CA . TYR A 1 158 ? -8.423 32.544 5.234 1.00 92.44 158 TYR A CA 1
ATOM 1157 C C . TYR A 1 158 ? -7.890 32.399 3.800 1.00 92.44 158 TYR A C 1
ATOM 1159 O O . TYR A 1 158 ? -7.020 31.559 3.537 1.00 92.44 158 TYR A O 1
ATOM 1167 N N . MET A 1 159 ? -8.356 33.264 2.893 1.00 90.69 159 MET A N 1
ATOM 1168 C CA . MET A 1 159 ? -8.019 33.254 1.466 1.00 90.69 159 MET A CA 1
ATOM 1169 C C . MET A 1 159 ? -7.950 34.681 0.876 1.00 90.69 159 MET A C 1
ATOM 1171 O O . MET A 1 159 ? -8.875 35.460 1.095 1.00 90.69 159 MET A O 1
ATOM 1175 N N . PRO A 1 160 ? -6.919 35.024 0.072 1.00 87.81 160 PRO A N 1
ATOM 1176 C CA . PRO A 1 160 ? -5.663 34.286 -0.119 1.00 87.81 160 PRO A CA 1
ATOM 1177 C C . PRO A 1 160 ? -4.797 34.342 1.151 1.00 87.81 160 PRO A C 1
ATOM 1179 O O . PRO A 1 160 ? -5.024 35.183 2.004 1.00 87.81 160 PRO A O 1
ATOM 1182 N N . SER A 1 161 ? -3.785 33.483 1.304 1.00 85.56 161 SER A N 1
ATOM 1183 C CA . SER A 1 161 ? -2.899 33.545 2.484 1.00 85.56 161 SER A CA 1
ATOM 1184 C C . SER A 1 161 ? -2.125 34.866 2.571 1.00 85.56 161 SER A C 1
ATOM 1186 O O . SER A 1 161 ? -1.574 35.307 1.560 1.00 85.56 161 SER A O 1
ATOM 1188 N N . THR A 1 162 ? -1.962 35.431 3.770 1.00 83.50 162 THR A N 1
ATOM 1189 C CA . THR A 1 162 ? -0.994 36.514 4.008 1.00 83.50 162 THR A CA 1
ATOM 1190 C C . THR A 1 162 ? 0.383 35.903 4.225 1.00 83.50 162 THR A C 1
ATOM 1192 O O . THR A 1 162 ? 0.600 35.169 5.179 1.00 83.50 162 THR A O 1
ATOM 1195 N N . THR A 1 163 ? 1.331 36.150 3.325 1.00 71.00 163 THR A N 1
ATOM 1196 C CA . THR A 1 163 ? 2.714 35.644 3.456 1.00 71.00 163 THR A CA 1
ATOM 1197 C C . THR A 1 163 ? 3.751 36.764 3.539 1.00 71.00 163 THR A C 1
ATOM 1199 O O . THR A 1 163 ? 4.944 36.488 3.592 1.00 71.00 163 THR A O 1
ATOM 1202 N N . THR A 1 164 ? 3.310 38.025 3.554 1.00 63.72 164 THR A N 1
ATOM 1203 C CA . THR A 1 164 ? 4.146 39.235 3.595 1.00 63.72 164 THR A CA 1
ATOM 1204 C C . THR A 1 164 ? 3.582 40.240 4.601 1.00 63.72 164 THR A C 1
ATOM 1206 O O . THR A 1 164 ? 2.365 40.359 4.717 1.00 63.72 164 THR A O 1
ATOM 1209 N N . GLY A 1 165 ? 4.447 41.003 5.282 1.00 56.94 165 GLY A N 1
ATOM 1210 C CA . GLY A 1 165 ? 4.034 42.146 6.114 1.00 56.94 165 GLY A CA 1
ATOM 1211 C C . GLY A 1 165 ? 3.505 41.818 7.519 1.00 56.94 165 GLY A C 1
ATOM 1212 O O . GLY A 1 165 ? 2.927 42.695 8.152 1.00 56.94 165 GLY A O 1
ATOM 1213 N N . GLY A 1 166 ? 3.690 40.589 8.020 1.00 65.69 166 GLY A N 1
ATOM 1214 C CA . GLY A 1 166 ? 3.262 40.165 9.361 1.00 65.69 166 GLY A CA 1
ATOM 1215 C C . GLY A 1 166 ? 3.339 38.646 9.566 1.00 65.69 166 GLY A C 1
ATOM 1216 O O . GLY A 1 166 ? 3.874 37.936 8.712 1.00 65.69 166 GLY A O 1
ATOM 1217 N N . LEU A 1 167 ? 2.799 38.141 10.687 1.00 69.81 167 LEU A N 1
ATOM 1218 C CA . LEU A 1 167 ? 2.652 36.695 10.913 1.00 69.81 167 LEU A CA 1
ATOM 1219 C C . LEU A 1 167 ? 1.728 36.094 9.842 1.00 69.81 167 LEU A C 1
ATOM 1221 O O . LEU A 1 167 ? 0.610 36.591 9.675 1.00 69.81 167 LEU A O 1
ATOM 1225 N N . PRO A 1 168 ? 2.151 35.035 9.129 1.00 80.44 168 PRO A N 1
ATOM 1226 C CA . PRO A 1 168 ? 1.332 34.474 8.071 1.00 80.44 168 PRO A CA 1
ATOM 1227 C C . PRO A 1 168 ? -0.002 33.911 8.562 1.00 80.44 168 PRO A C 1
ATOM 1229 O O . PRO A 1 168 ? -0.058 33.233 9.589 1.00 80.44 168 PRO A O 1
ATOM 1232 N N . VAL A 1 169 ? -1.068 34.139 7.795 1.00 83.50 169 VAL A N 1
ATOM 1233 C CA . VAL A 1 169 ? -2.407 33.581 8.037 1.00 83.50 169 VAL A CA 1
ATOM 1234 C C . VAL A 1 169 ? -2.853 32.781 6.815 1.00 83.50 169 VAL A C 1
ATOM 1236 O O . VAL A 1 169 ? -2.594 33.155 5.671 1.00 83.50 169 VAL A O 1
ATOM 1239 N N . GLY A 1 170 ? -3.490 31.632 7.043 1.00 82.38 170 GLY A N 1
ATOM 1240 C CA . GLY A 1 170 ? -3.967 30.736 5.985 1.00 82.38 170 GLY A CA 1
ATOM 1241 C C . GLY A 1 170 ? -2.912 29.753 5.455 1.00 82.38 170 GLY A C 1
ATOM 1242 O O . GLY A 1 170 ? -3.274 28.770 4.806 1.00 82.38 170 GLY A O 1
ATOM 1243 N N . LYS A 1 171 ? -1.624 29.942 5.775 1.00 86.69 171 LYS A N 1
ATOM 1244 C CA . LYS A 1 171 ? -0.508 29.014 5.483 1.00 86.69 171 LYS A CA 1
ATOM 1245 C C . LYS A 1 171 ? 0.455 28.956 6.684 1.00 86.69 171 LYS A C 1
ATOM 1247 O O . LYS A 1 171 ? 0.442 29.854 7.522 1.00 86.69 171 LYS A O 1
ATOM 1252 N N . TYR A 1 172 ? 1.297 27.921 6.755 1.00 87.44 172 TYR A N 1
ATOM 1253 C CA . TYR A 1 172 ? 2.275 27.698 7.841 1.00 87.44 172 TYR A CA 1
ATOM 1254 C C . TYR A 1 172 ? 1.611 27.452 9.213 1.00 87.44 172 TYR A C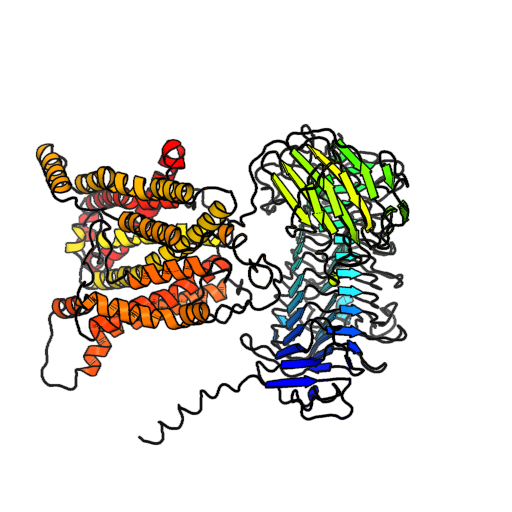 1
ATOM 1256 O O . TYR A 1 172 ? 0.626 26.721 9.256 1.00 87.44 172 TYR A O 1
ATOM 1264 N N . ALA A 1 173 ? 2.123 28.034 10.306 1.00 81.38 173 ALA A N 1
ATOM 1265 C CA . ALA A 1 173 ? 1.629 27.841 11.682 1.00 81.38 173 ALA A CA 1
ATOM 1266 C C . ALA A 1 173 ? 0.187 28.329 11.928 1.00 81.38 173 ALA A C 1
ATOM 1268 O O . ALA A 1 173 ? -0.398 28.098 12.976 1.00 81.38 173 ALA A O 1
ATOM 1269 N N . ASN A 1 174 ? -0.414 29.042 10.973 1.00 86.62 174 ASN A N 1
ATOM 1270 C CA . ASN A 1 174 ? -1.815 29.450 11.059 1.00 86.62 174 ASN A CA 1
ATOM 1271 C C . ASN A 1 174 ? -2.600 29.032 9.810 1.00 86.62 174 ASN A C 1
ATOM 1273 O O . ASN A 1 174 ? -3.404 29.792 9.260 1.00 86.62 174 ASN A O 1
ATOM 1277 N N . ALA A 1 175 ? -2.309 27.826 9.313 1.00 92.44 175 ALA A N 1
ATOM 1278 C CA . ALA A 1 175 ? -2.948 27.268 8.131 1.00 92.44 175 ALA A CA 1
ATOM 1279 C C . ALA A 1 175 ? -4.463 27.106 8.310 1.00 92.44 175 ALA A C 1
ATOM 1281 O O . ALA A 1 175 ? -4.951 26.714 9.366 1.00 92.44 175 ALA A O 1
ATOM 1282 N N . SER A 1 176 ? -5.206 27.377 7.238 1.00 95.25 176 SER A N 1
ATOM 1283 C CA . SER A 1 176 ? -6.619 26.999 7.132 1.00 95.25 176 SER A CA 1
ATOM 1284 C C . SER A 1 176 ? -6.755 25.753 6.277 1.00 95.25 176 SER A C 1
ATOM 1286 O O . SER A 1 176 ? -6.061 25.649 5.264 1.00 95.25 176 SER A O 1
ATOM 1288 N N . GLY A 1 177 ? -7.663 24.843 6.615 1.00 96.88 177 GLY A N 1
ATOM 1289 C CA . GLY A 1 177 ? -7.883 23.671 5.776 1.00 96.88 177 GLY A CA 1
ATOM 1290 C C . GLY A 1 177 ? -8.861 22.636 6.311 1.00 96.88 177 GLY A C 1
ATOM 1291 O O . GLY A 1 177 ? -9.374 22.754 7.418 1.00 96.88 177 GLY A O 1
ATOM 1292 N N . GLY A 1 178 ? -9.119 21.603 5.517 1.00 98.44 178 GLY A N 1
ATOM 1293 C CA . GLY A 1 178 ? -10.057 20.541 5.870 1.00 98.44 178 GLY A CA 1
ATOM 1294 C C . GLY A 1 178 ? -9.527 19.747 7.057 1.00 98.44 178 GLY A C 1
ATOM 1295 O O . GLY A 1 178 ? -10.182 19.663 8.095 1.00 98.44 178 GLY A O 1
ATOM 1296 N N . ILE A 1 179 ? -8.299 19.247 6.921 1.00 98.88 179 ILE A N 1
ATOM 1297 C CA . ILE A 1 179 ? -7.546 18.583 7.986 1.00 98.88 179 ILE A CA 1
ATOM 1298 C C . ILE A 1 179 ? -6.205 19.296 8.146 1.00 98.88 179 ILE A C 1
ATOM 1300 O O . ILE A 1 179 ? -5.425 19.378 7.196 1.00 98.88 179 ILE A O 1
ATOM 1304 N N . VAL A 1 180 ? -5.922 19.781 9.353 1.00 98.69 180 VAL A N 1
ATOM 1305 C CA . VAL A 1 180 ? -4.623 20.367 9.707 1.00 98.69 180 VAL A CA 1
ATOM 1306 C C . VAL A 1 180 ? -4.010 19.567 10.852 1.00 98.69 180 VAL A C 1
ATOM 1308 O O . VAL A 1 180 ? -4.662 19.363 11.871 1.00 98.69 180 VAL A O 1
ATOM 1311 N N . ILE A 1 181 ? -2.766 19.121 10.683 1.00 98.62 181 ILE A N 1
ATOM 1312 C CA . ILE A 1 181 ? -1.976 18.430 11.710 1.00 98.62 181 ILE A CA 1
ATOM 1313 C C . ILE A 1 181 ? -0.771 19.306 12.033 1.00 98.62 181 ILE A C 1
ATOM 1315 O O . ILE A 1 181 ? 0.042 19.591 11.152 1.00 98.62 181 ILE A O 1
ATOM 1319 N N . GLU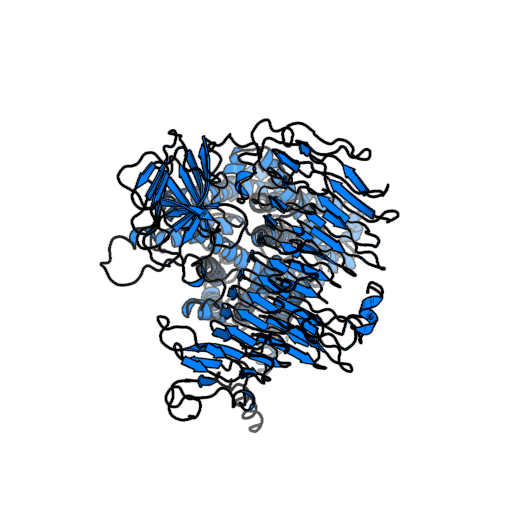 A 1 182 ? -0.659 19.759 13.274 1.00 97.81 182 GLU A N 1
ATOM 1320 C CA . GLU A 1 182 ? 0.292 20.797 13.648 1.00 97.81 182 GLU A CA 1
ATOM 1321 C C . GLU A 1 182 ? 1.004 20.507 14.969 1.00 97.81 182 GLU A C 1
ATOM 1323 O O . GLU A 1 182 ? 0.370 20.320 16.006 1.00 97.81 182 GLU A O 1
ATOM 1328 N N . ALA A 1 183 ? 2.338 20.513 14.915 1.00 97.81 183 ALA A N 1
ATOM 1329 C CA . ALA A 1 183 ? 3.203 20.457 16.085 1.00 97.81 183 ALA A CA 1
ATOM 1330 C C . ALA A 1 183 ? 3.806 21.840 16.364 1.00 97.81 183 ALA A C 1
ATOM 1332 O O . ALA A 1 183 ? 4.421 22.463 15.495 1.00 97.81 183 ALA A O 1
ATOM 1333 N N . ALA A 1 184 ? 3.645 22.307 17.595 1.00 96.19 184 ALA A N 1
ATOM 1334 C CA . ALA A 1 184 ? 4.119 23.595 18.075 1.00 96.19 184 ALA A CA 1
ATOM 1335 C C . ALA A 1 184 ? 4.944 23.433 19.365 1.00 96.19 184 ALA A C 1
ATOM 1337 O O . ALA A 1 184 ? 5.051 22.345 19.934 1.00 96.19 184 ALA A O 1
ATOM 1338 N N . GLY A 1 185 ? 5.525 24.528 19.854 1.00 95.62 185 GLY A N 1
ATOM 1339 C CA . GLY A 1 185 ? 6.183 24.574 21.164 1.00 95.62 185 GLY A CA 1
ATOM 1340 C C . GLY A 1 185 ? 7.584 25.168 21.129 1.00 95.62 185 GLY A C 1
ATOM 1341 O O . GLY A 1 185 ? 8.111 25.507 20.070 1.00 95.62 185 GLY A O 1
ATOM 1342 N N . ASN A 1 186 ? 8.181 25.339 22.301 1.00 96.56 186 ASN A N 1
ATOM 1343 C CA . ASN A 1 186 ? 9.537 25.872 22.448 1.00 96.56 186 ASN A CA 1
ATOM 1344 C C . ASN A 1 186 ? 10.392 25.172 23.511 1.00 96.56 186 ASN A C 1
ATOM 1346 O O . ASN A 1 186 ? 11.578 25.475 23.615 1.00 96.56 186 ASN A O 1
ATOM 1350 N N . SER A 1 187 ? 9.801 24.268 24.289 1.00 95.31 187 SER A N 1
ATOM 1351 C CA . SER A 1 187 ? 10.403 23.683 25.487 1.00 95.31 187 SER A CA 1
ATOM 1352 C C . SER A 1 187 ? 10.510 22.165 25.395 1.00 95.31 187 SER A C 1
ATOM 1354 O O . SER A 1 187 ? 11.539 21.610 25.773 1.00 95.31 187 SER A O 1
ATOM 1356 N N . THR A 1 188 ? 9.501 21.499 24.824 1.00 97.75 188 THR A N 1
ATOM 1357 C CA . THR A 1 188 ? 9.474 20.037 24.691 1.00 97.75 188 THR A CA 1
ATOM 1358 C C . THR A 1 188 ? 9.331 19.647 23.224 1.00 97.75 188 THR A C 1
ATOM 1360 O O . THR A 1 188 ? 8.293 19.966 22.632 1.00 97.75 188 THR A O 1
ATOM 1363 N N . PRO A 1 189 ? 10.318 18.939 22.631 1.00 97.75 189 PRO A N 1
ATOM 1364 C CA . PRO A 1 189 ? 10.225 18.445 21.261 1.00 97.75 189 PRO A CA 1
ATOM 1365 C C . PRO A 1 189 ? 8.893 17.757 20.998 1.00 97.75 189 PRO A C 1
ATOM 1367 O O . PRO A 1 189 ? 8.587 16.750 21.629 1.00 97.75 189 PRO A O 1
ATOM 1370 N N . THR A 1 190 ? 8.096 18.320 20.093 1.00 98.44 190 THR A N 1
ATOM 1371 C CA . THR A 1 190 ? 6.733 17.856 19.821 1.00 98.44 190 THR A CA 1
ATOM 1372 C C . THR A 1 190 ? 6.635 17.342 18.396 1.00 98.44 190 THR A C 1
ATOM 1374 O O . THR A 1 190 ? 7.025 18.032 17.455 1.00 98.44 190 THR A O 1
ATOM 1377 N N . TYR A 1 191 ? 6.141 16.118 18.238 1.00 98.44 191 TYR A N 1
ATOM 1378 C CA . TYR A 1 191 ? 6.079 15.425 16.953 1.00 98.44 191 TYR A CA 1
ATOM 1379 C C . TYR A 1 191 ? 4.991 14.350 16.964 1.00 98.44 191 TYR A C 1
ATOM 1381 O O . TYR A 1 191 ? 4.563 13.892 18.026 1.00 98.44 191 TYR A O 1
ATOM 1389 N N . PHE A 1 192 ? 4.562 13.936 15.771 1.00 98.62 192 PHE A N 1
ATOM 1390 C CA . PHE A 1 192 ? 3.545 12.905 15.606 1.00 98.62 192 PHE A CA 1
ATOM 1391 C C . PHE A 1 192 ? 4.138 11.569 15.158 1.00 98.62 192 PHE A C 1
ATOM 1393 O O . PHE A 1 192 ? 5.042 11.534 14.316 1.00 98.62 192 PHE A O 1
ATOM 1400 N N . THR A 1 193 ? 3.589 10.466 15.667 1.00 98.00 193 THR A N 1
ATOM 1401 C CA . THR A 1 193 ? 3.856 9.113 15.156 1.00 98.00 193 THR A CA 1
ATOM 1402 C C . THR A 1 193 ? 2.555 8.368 14.846 1.00 98.00 193 THR A C 1
ATOM 1404 O O . THR A 1 193 ? 1.544 8.524 15.524 1.00 98.00 193 THR A O 1
ATOM 1407 N N . ASP A 1 194 ? 2.540 7.574 13.775 1.00 95.50 194 ASP A N 1
ATOM 1408 C CA . ASP A 1 194 ? 1.387 6.742 13.388 1.00 95.50 194 ASP A CA 1
ATOM 1409 C C . ASP A 1 194 ? 0.061 7.520 13.233 1.00 95.50 194 ASP A C 1
ATOM 1411 O O . ASP A 1 194 ? -0.939 7.243 13.903 1.00 95.50 194 ASP A O 1
ATOM 1415 N N . VAL A 1 195 ? 0.045 8.496 12.319 1.00 98.38 195 VAL A N 1
ATOM 1416 C CA . VAL A 1 195 ? -1.174 9.220 11.917 1.00 98.38 195 VAL A CA 1
ATOM 1417 C C . VAL A 1 195 ? -1.728 8.637 10.618 1.00 98.38 195 VAL A C 1
ATOM 1419 O O . VAL A 1 195 ? -1.026 8.565 9.609 1.00 98.38 195 VAL A O 1
ATOM 1422 N N . LEU A 1 196 ? -3.001 8.247 10.625 1.00 98.56 196 LEU A N 1
ATOM 1423 C CA . LEU A 1 196 ? -3.725 7.694 9.484 1.00 98.56 196 LEU A CA 1
ATOM 1424 C C . LEU A 1 196 ? -4.879 8.618 9.088 1.00 98.56 196 LEU A C 1
ATOM 1426 O O . LEU A 1 196 ? -5.801 8.835 9.867 1.00 98.56 196 LEU A O 1
ATOM 1430 N N . VAL A 1 197 ? -4.842 9.129 7.859 1.00 98.56 197 VAL A N 1
ATOM 1431 C CA . VAL A 1 197 ? -5.916 9.927 7.252 1.00 98.56 197 VAL A CA 1
ATOM 1432 C C . VAL A 1 197 ? -6.426 9.177 6.032 1.00 98.56 197 VAL A C 1
ATOM 1434 O O . VAL A 1 197 ? -5.717 9.093 5.023 1.00 98.56 197 VAL A O 1
ATOM 1437 N N . GLU A 1 198 ? -7.623 8.596 6.105 1.00 96.56 198 GLU A N 1
ATOM 1438 C CA . GLU A 1 198 ? -8.108 7.753 5.014 1.00 96.56 198 GLU A CA 1
ATOM 1439 C C . GLU A 1 198 ? -9.592 7.815 4.685 1.00 96.56 198 GLU A C 1
ATOM 1441 O O . GLU A 1 198 ? -10.437 8.063 5.541 1.00 96.56 198 GLU A O 1
ATOM 1446 N N . ASP A 1 199 ? -9.892 7.522 3.421 1.00 90.19 199 ASP A N 1
ATOM 1447 C CA . ASP A 1 199 ? -11.252 7.362 2.905 1.00 90.19 199 ASP A CA 1
ATOM 1448 C C . ASP A 1 199 ? -12.169 8.565 3.221 1.00 90.19 199 ASP A C 1
ATOM 1450 O O . ASP A 1 199 ? -13.386 8.428 3.332 1.00 90.19 199 ASP A O 1
ATOM 1454 N N . ASN A 1 200 ? -11.586 9.762 3.374 1.00 94.38 200 ASN A N 1
ATOM 1455 C CA . ASN A 1 200 ? -12.322 10.999 3.628 1.00 94.38 200 ASN A CA 1
ATOM 1456 C C . ASN A 1 200 ? -12.740 11.665 2.312 1.00 94.38 200 ASN A C 1
ATOM 1458 O O . ASN A 1 200 ? -11.994 11.650 1.327 1.00 94.38 200 ASN A O 1
ATOM 1462 N N . VAL A 1 201 ? -13.902 12.314 2.323 1.00 92.94 201 VAL A N 1
ATOM 1463 C CA . VAL A 1 201 ? -14.360 13.221 1.263 1.00 92.94 201 VAL A CA 1
ATOM 1464 C C . VAL A 1 201 ? -14.215 14.649 1.777 1.00 92.94 201 VAL A C 1
ATOM 1466 O O . VAL A 1 201 ? -14.775 14.987 2.817 1.00 92.94 201 VAL A O 1
ATOM 1469 N N . ILE A 1 202 ? -13.437 15.470 1.076 1.00 97.50 202 ILE A N 1
ATOM 1470 C CA . ILE A 1 202 ? -13.138 16.855 1.444 1.00 97.50 202 ILE A CA 1
ATOM 1471 C C . ILE A 1 202 ? -13.500 17.758 0.267 1.00 97.50 202 ILE A C 1
ATOM 1473 O O . ILE A 1 202 ? -12.934 17.610 -0.817 1.00 97.50 202 ILE A O 1
ATOM 1477 N N . GLU A 1 203 ? -14.408 18.708 0.458 1.00 94.38 203 GLU A N 1
ATOM 1478 C CA . GLU A 1 203 ? -14.851 19.580 -0.632 1.00 94.38 203 GLU A CA 1
ATOM 1479 C C . GLU A 1 203 ? -15.084 21.035 -0.225 1.00 94.38 203 GLU A C 1
ATOM 1481 O O . GLU A 1 203 ? -15.430 21.329 0.914 1.00 94.38 203 GLU A O 1
ATOM 1486 N N . ALA A 1 204 ? -14.907 21.968 -1.165 1.00 94.50 204 ALA A N 1
ATOM 1487 C CA . ALA A 1 204 ? -15.170 23.395 -0.944 1.00 94.50 204 ALA A CA 1
ATOM 1488 C C . ALA A 1 204 ? -14.466 23.935 0.319 1.00 94.50 204 ALA A C 1
ATOM 1490 O O . ALA A 1 204 ? -15.096 24.413 1.267 1.00 94.50 204 ALA A O 1
ATOM 1491 N N . VAL A 1 205 ? -13.137 23.813 0.336 1.00 96.88 205 VAL A N 1
ATOM 1492 C CA . VAL A 1 205 ? -12.295 24.177 1.483 1.00 96.88 205 VAL A CA 1
ATOM 1493 C C . VAL A 1 205 ? -11.348 25.321 1.133 1.00 96.88 205 VAL A C 1
ATOM 1495 O O . VAL A 1 205 ? -10.499 25.186 0.254 1.00 96.88 205 VAL A O 1
ATOM 1498 N N . GLY A 1 206 ? -11.426 26.415 1.890 1.00 93.69 206 GLY A N 1
ATOM 1499 C CA . GLY A 1 206 ? -10.400 27.449 2.006 1.00 93.69 206 GLY A CA 1
ATOM 1500 C C . GLY A 1 206 ? -9.513 27.182 3.234 1.00 93.69 206 GLY A C 1
ATOM 1501 O O . GLY A 1 206 ? -10.001 27.106 4.355 1.00 93.69 206 GLY A O 1
ATOM 1502 N N . ARG A 1 207 ? -8.194 27.005 3.145 1.00 93.06 207 ARG A N 1
ATOM 1503 C CA . ARG A 1 207 ? -7.297 27.097 1.987 1.00 93.06 207 ARG A CA 1
ATOM 1504 C C . ARG A 1 207 ? -6.721 25.733 1.589 1.00 93.06 207 ARG A C 1
ATOM 1506 O O . ARG A 1 207 ? -6.544 25.487 0.409 1.00 93.06 207 ARG A O 1
ATOM 1513 N N . GLN A 1 208 ? -6.364 24.860 2.525 1.00 96.75 208 GLN A N 1
ATOM 1514 C CA . GLN A 1 208 ? -5.673 23.594 2.235 1.00 96.75 208 GLN A CA 1
ATOM 1515 C C . GLN A 1 208 ? -6.621 22.399 2.363 1.00 96.75 208 GLN A C 1
ATOM 1517 O O . GLN A 1 208 ? -7.512 22.420 3.204 1.00 96.75 208 GLN A O 1
ATOM 1522 N N . GLY A 1 209 ? -6.414 21.325 1.605 1.00 98.31 209 GLY A N 1
ATOM 1523 C CA . GLY A 1 209 ? -7.161 20.082 1.813 1.00 98.31 209 GLY A CA 1
ATOM 1524 C C . GLY A 1 209 ? -6.699 19.357 3.080 1.00 98.31 209 GLY A C 1
ATOM 1525 O O . GLY A 1 209 ? -7.348 19.433 4.125 1.00 98.31 209 GLY A O 1
ATOM 1526 N N . ILE A 1 210 ? -5.553 18.679 2.984 1.00 98.88 210 ILE A N 1
ATOM 1527 C CA . ILE A 1 210 ? -4.870 18.002 4.097 1.00 98.88 210 ILE A CA 1
ATOM 1528 C C . ILE A 1 210 ? -3.485 18.625 4.249 1.00 98.88 210 ILE A C 1
ATOM 1530 O O . ILE A 1 210 ? -2.690 18.614 3.310 1.00 98.88 210 ILE A O 1
ATOM 1534 N N . TYR A 1 211 ? -3.180 19.168 5.422 1.00 98.50 211 TYR A N 1
ATOM 1535 C CA . TYR A 1 211 ? -1.978 19.967 5.629 1.00 98.50 211 TYR A CA 1
ATOM 1536 C C . TYR A 1 211 ? -1.267 19.595 6.922 1.00 98.50 211 TYR A C 1
ATOM 1538 O O . TYR A 1 211 ? -1.883 19.531 7.984 1.00 98.50 211 TYR A O 1
ATOM 1546 N N . THR A 1 212 ? 0.045 19.393 6.836 1.00 98.25 212 THR A N 1
ATOM 1547 C CA . THR A 1 212 ? 0.902 19.182 8.006 1.00 98.25 212 THR A CA 1
ATOM 1548 C C . THR A 1 212 ? 1.827 20.378 8.229 1.00 98.25 212 THR A C 1
ATOM 1550 O O . THR A 1 212 ? 2.263 21.035 7.278 1.00 98.25 212 THR A O 1
ATOM 1553 N N . TRP A 1 213 ? 2.117 20.691 9.491 1.00 96.44 213 TRP A N 1
ATOM 1554 C CA . TRP A 1 213 ? 3.041 21.755 9.874 1.00 96.44 213 TRP A CA 1
ATOM 1555 C C . TRP A 1 213 ? 3.779 21.433 11.173 1.00 96.44 213 TRP A C 1
ATOM 1557 O O . TRP A 1 213 ? 3.229 20.811 12.078 1.00 96.44 213 TRP A O 1
ATOM 1567 N N . THR A 1 214 ? 5.021 21.899 11.281 1.00 96.31 214 THR A N 1
ATOM 1568 C CA . THR A 1 214 ? 5.767 21.897 12.540 1.00 96.31 214 THR A CA 1
ATOM 1569 C C . THR A 1 214 ? 6.732 23.074 12.590 1.00 96.31 214 THR A C 1
ATOM 1571 O O . THR A 1 214 ? 7.331 23.414 11.570 1.00 96.31 214 THR A O 1
ATOM 1574 N N . ASN A 1 215 ? 6.905 23.693 13.761 1.00 95.88 215 ASN A N 1
ATOM 1575 C CA . ASN A 1 215 ? 7.979 24.666 13.993 1.00 95.88 215 ASN A CA 1
ATOM 1576 C C . ASN A 1 215 ? 9.313 24.006 14.415 1.00 95.88 215 ASN A C 1
ATOM 1578 O O . ASN A 1 215 ? 10.349 24.681 14.421 1.00 95.88 215 ASN A O 1
ATOM 1582 N N . TRP A 1 216 ? 9.299 22.703 14.729 1.00 97.19 216 TRP A N 1
ATOM 1583 C CA . TRP A 1 216 ? 10.456 21.847 15.031 1.00 97.19 216 TRP A CA 1
ATOM 1584 C C . TRP A 1 216 ? 11.178 21.428 13.752 1.00 97.19 216 TRP A C 1
ATOM 1586 O O . TRP A 1 216 ? 11.251 20.248 13.411 1.00 97.19 216 TRP A O 1
ATOM 1596 N N . CYS A 1 217 ? 11.656 22.419 12.996 1.00 96.31 217 CYS A N 1
ATOM 1597 C CA . CYS A 1 217 ? 12.061 22.220 11.610 1.00 96.31 217 CYS A CA 1
ATOM 1598 C C . CYS A 1 217 ? 13.458 22.733 11.216 1.00 96.31 217 CYS A C 1
ATOM 1600 O O . CYS A 1 217 ? 13.847 22.574 10.056 1.00 96.31 217 CYS A O 1
ATOM 1602 N N . ARG A 1 218 ? 14.245 23.297 12.147 1.00 96.94 218 ARG A N 1
ATOM 1603 C CA . ARG A 1 218 ? 15.612 23.781 11.871 1.00 96.94 218 ARG A CA 1
ATOM 1604 C C . ARG A 1 218 ? 16.609 22.635 11.713 1.00 96.94 218 ARG A C 1
ATOM 1606 O O . ARG A 1 218 ? 16.885 21.912 12.667 1.00 96.94 218 ARG A O 1
ATOM 1613 N N . ARG A 1 219 ? 17.192 22.527 10.521 1.00 95.88 219 ARG A N 1
ATOM 1614 C CA . ARG A 1 219 ? 18.287 21.610 10.170 1.00 95.88 219 ARG A CA 1
ATOM 1615 C C . ARG A 1 219 ? 19.184 22.239 9.114 1.00 95.88 219 ARG A C 1
ATOM 1617 O O . ARG A 1 219 ? 18.748 23.160 8.435 1.00 95.88 219 ARG A O 1
ATOM 1624 N N . ASP A 1 220 ? 20.376 21.693 8.904 1.00 94.44 220 ASP A N 1
ATOM 1625 C CA . ASP A 1 220 ? 21.354 22.225 7.937 1.00 94.44 220 ASP A CA 1
ATOM 1626 C C . ASP A 1 220 ? 20.822 22.327 6.497 1.00 94.44 220 ASP A C 1
ATOM 1628 O O . ASP A 1 220 ? 21.243 23.188 5.719 1.00 94.44 220 ASP A O 1
ATOM 1632 N N . ALA A 1 221 ? 19.887 21.443 6.138 1.00 93.81 221 ALA A N 1
ATOM 1633 C CA . ALA A 1 221 ? 19.233 21.416 4.834 1.00 93.81 221 ALA A CA 1
ATOM 1634 C C . ALA A 1 221 ? 18.084 22.436 4.687 1.00 93.81 221 ALA A C 1
ATOM 1636 O O . ALA A 1 221 ? 17.525 22.550 3.595 1.00 93.81 221 ALA A O 1
ATOM 1637 N N . LEU A 1 222 ? 17.692 23.142 5.755 1.00 95.75 222 LEU A N 1
ATOM 1638 C CA . LEU A 1 222 ? 16.572 24.084 5.738 1.00 95.75 222 LEU A CA 1
ATOM 1639 C C . LEU A 1 222 ? 16.890 25.296 4.847 1.00 95.75 222 LEU A C 1
ATOM 1641 O O . LEU A 1 222 ? 17.937 25.921 5.004 1.00 95.75 222 LEU A O 1
ATOM 1645 N N . ALA A 1 223 ? 15.976 25.638 3.937 1.00 93.31 223 ALA A N 1
ATOM 1646 C CA . ALA A 1 223 ? 16.079 26.842 3.115 1.00 93.31 223 ALA A CA 1
ATOM 1647 C C . ALA A 1 223 ? 16.067 28.109 3.989 1.00 93.31 223 ALA A C 1
ATOM 1649 O O . ALA A 1 223 ? 15.291 28.206 4.947 1.00 93.31 223 ALA A O 1
ATOM 1650 N N . GLN A 1 224 ? 16.892 29.102 3.650 1.00 92.06 224 GLN A N 1
ATOM 1651 C CA . GLN A 1 224 ? 17.170 30.253 4.515 1.00 92.06 224 GLN A CA 1
ATOM 1652 C C . GLN A 1 224 ? 15.905 31.023 4.914 1.00 92.06 224 GLN A C 1
ATOM 1654 O O . GLN A 1 224 ? 15.767 31.455 6.060 1.00 92.06 224 GLN A O 1
ATOM 1659 N N . PHE A 1 225 ? 14.946 31.171 3.998 1.00 86.44 225 PHE A N 1
ATOM 1660 C CA . PHE A 1 225 ? 13.726 31.935 4.265 1.00 86.44 225 PHE A CA 1
ATOM 1661 C C . PHE A 1 225 ? 12.832 31.303 5.349 1.00 86.44 225 PHE A C 1
ATOM 1663 O O . PHE A 1 225 ? 12.082 32.020 6.015 1.00 86.44 225 PHE A O 1
ATOM 1670 N N . TRP A 1 226 ? 12.948 29.990 5.595 1.00 88.75 226 TRP A N 1
ATOM 1671 C CA . TRP A 1 226 ? 12.173 29.287 6.624 1.00 88.75 226 TRP A CA 1
ATOM 1672 C C . TRP A 1 226 ? 12.705 29.472 8.040 1.00 88.75 226 TRP A C 1
ATOM 1674 O O . TRP A 1 226 ? 11.981 29.152 8.978 1.00 88.75 226 TRP A O 1
ATOM 1684 N N . TYR A 1 227 ? 13.906 30.016 8.254 1.00 90.44 227 TYR A N 1
ATOM 1685 C CA . TYR A 1 227 ? 14.421 30.239 9.616 1.00 90.44 227 TYR A CA 1
ATOM 1686 C C . TYR A 1 227 ? 13.588 31.241 10.434 1.00 90.44 227 TYR A C 1
ATOM 1688 O O . TYR A 1 227 ? 13.682 31.255 11.664 1.00 90.44 227 TYR A O 1
ATOM 1696 N N . THR A 1 228 ? 12.749 32.039 9.765 1.00 86.69 228 THR A N 1
ATOM 1697 C CA . THR A 1 228 ? 11.765 32.934 10.397 1.00 86.69 228 THR A CA 1
ATOM 1698 C C . THR A 1 228 ? 10.495 32.206 10.857 1.00 86.69 228 THR A C 1
ATOM 1700 O O . THR A 1 228 ? 9.806 32.695 11.747 1.00 86.69 228 THR A O 1
ATOM 1703 N N . LEU A 1 229 ? 10.199 31.031 10.290 1.00 87.31 229 LEU A N 1
ATOM 1704 C CA . LEU A 1 229 ? 9.018 30.209 10.589 1.00 87.31 229 LEU A CA 1
ATOM 1705 C C . LEU A 1 229 ? 9.366 29.001 11.473 1.00 87.31 229 LEU A C 1
ATOM 1707 O O . LEU A 1 229 ? 8.634 28.664 12.400 1.00 87.31 229 LEU A O 1
ATOM 1711 N N . CYS A 1 230 ? 10.501 28.359 11.200 1.00 92.81 230 CYS A N 1
ATOM 1712 C CA . CYS A 1 230 ? 11.089 27.319 12.029 1.00 92.81 230 CYS A CA 1
ATOM 1713 C C . CYS A 1 230 ? 11.775 27.970 13.214 1.00 92.81 230 CYS A C 1
ATOM 1715 O O . CYS A 1 230 ? 12.792 28.640 13.039 1.00 92.81 230 CYS A O 1
ATOM 1717 N N . THR A 1 231 ? 11.259 27.754 14.417 1.00 94.38 231 THR A N 1
ATOM 1718 C CA . THR A 1 231 ? 11.829 28.331 15.642 1.00 94.38 231 THR A CA 1
ATOM 1719 C C . THR A 1 231 ? 12.591 27.314 16.480 1.00 94.38 231 THR A C 1
ATOM 1721 O O . THR A 1 231 ? 13.351 27.722 17.353 1.00 94.38 231 THR A O 1
ATOM 1724 N N . GLN A 1 232 ? 12.457 26.019 16.183 1.00 96.81 232 GLN A N 1
ATOM 1725 C CA . GLN A 1 232 ? 13.053 24.935 16.959 1.00 96.81 232 GLN A CA 1
ATOM 1726 C C . GLN A 1 232 ? 13.865 23.963 16.103 1.00 96.81 232 GLN A C 1
ATOM 1728 O O . GLN A 1 232 ? 13.661 23.868 14.889 1.00 96.81 232 GLN A O 1
ATOM 1733 N N . ASN A 1 233 ? 14.792 23.248 16.749 1.00 97.19 233 ASN A N 1
ATOM 1734 C CA . ASN A 1 233 ? 15.600 22.199 16.121 1.00 97.19 233 ASN A CA 1
ATOM 1735 C C . ASN A 1 233 ? 14.710 21.124 15.486 1.00 97.19 233 ASN A C 1
ATOM 1737 O O . ASN A 1 233 ? 13.593 20.881 15.935 1.00 97.19 233 ASN A O 1
ATOM 1741 N N . TRP A 1 234 ? 15.209 20.506 14.422 1.00 96.94 234 TRP A N 1
ATOM 1742 C CA . TRP A 1 234 ? 14.504 19.489 13.653 1.00 96.94 234 TRP A CA 1
ATOM 1743 C C . TRP A 1 234 ? 14.152 18.261 14.499 1.00 96.94 234 TRP A C 1
ATOM 1745 O O . TRP A 1 234 ? 15.042 17.535 14.942 1.00 96.94 234 TRP A O 1
ATOM 1755 N N . TYR A 1 235 ? 12.850 18.016 14.662 1.00 96.69 235 TYR A N 1
ATOM 1756 C CA . TYR A 1 235 ? 12.283 16.786 15.216 1.00 96.69 235 TYR A CA 1
ATOM 1757 C C . TYR A 1 235 ? 11.184 16.285 14.272 1.00 96.69 235 TYR A C 1
ATOM 1759 O O . TYR A 1 235 ? 10.083 16.841 14.258 1.00 96.69 235 TYR A O 1
ATOM 1767 N N . PRO A 1 236 ? 11.476 15.274 13.437 1.00 96.25 236 PRO A N 1
ATOM 1768 C CA . PRO A 1 236 ? 10.544 14.832 12.414 1.00 96.25 236 PRO A CA 1
ATOM 1769 C C . PRO A 1 236 ? 9.373 14.048 13.000 1.00 96.25 236 PRO A C 1
ATOM 1771 O O . PRO A 1 236 ? 9.539 13.234 13.908 1.00 96.25 236 PRO A O 1
ATOM 1774 N N . SER A 1 237 ? 8.207 14.208 12.381 1.00 98.19 237 SER A N 1
ATOM 1775 C CA . SER A 1 237 ? 7.090 13.273 12.544 1.00 98.19 237 SER A CA 1
ATOM 1776 C C . SER A 1 237 ? 7.294 12.032 11.661 1.00 98.19 237 SER A C 1
ATOM 1778 O O . SER A 1 237 ? 7.932 12.101 10.607 1.00 98.19 237 SER A O 1
ATOM 1780 N N . THR A 1 238 ? 6.767 10.877 12.072 1.00 97.81 238 THR A N 1
ATOM 1781 C CA . THR A 1 238 ? 6.920 9.599 11.344 1.00 97.81 238 THR A CA 1
ATOM 1782 C C . THR A 1 238 ? 5.604 8.826 11.267 1.00 97.81 238 THR A C 1
ATOM 1784 O O . THR A 1 238 ? 4.627 9.157 11.930 1.00 97.81 238 THR A O 1
ATOM 1787 N N . GLY A 1 239 ? 5.531 7.801 10.415 1.00 92.44 239 GLY A N 1
ATOM 1788 C CA . GLY A 1 239 ? 4.348 6.930 10.343 1.00 92.44 239 GLY A CA 1
ATOM 1789 C C . GLY A 1 239 ? 3.085 7.584 9.762 1.00 92.44 239 GLY A C 1
ATOM 1790 O O . GLY A 1 239 ? 2.010 6.996 9.862 1.00 92.44 239 GLY A O 1
ATOM 1791 N N . LEU A 1 240 ? 3.195 8.760 9.129 1.00 98.56 240 LEU A N 1
ATOM 1792 C CA . LEU A 1 240 ? 2.080 9.414 8.439 1.00 98.56 240 LEU A CA 1
ATOM 1793 C C . LEU A 1 240 ? 1.641 8.598 7.216 1.00 98.56 240 LEU A C 1
ATOM 1795 O O . LEU A 1 240 ? 2.441 8.315 6.318 1.00 98.56 240 LEU A O 1
ATOM 1799 N N . ARG A 1 241 ? 0.350 8.267 7.155 1.00 98.62 241 ARG A N 1
ATOM 1800 C CA . ARG A 1 241 ? -0.295 7.615 6.012 1.00 98.62 241 ARG A CA 1
ATOM 1801 C C . ARG A 1 241 ? -1.533 8.399 5.594 1.00 98.62 241 ARG A C 1
ATOM 1803 O O . ARG A 1 241 ? -2.481 8.502 6.366 1.00 98.62 241 ARG A O 1
ATOM 1810 N N . ILE A 1 242 ? -1.540 8.900 4.362 1.00 98.44 242 ILE A N 1
ATOM 1811 C CA . ILE A 1 242 ? -2.674 9.613 3.759 1.00 98.44 242 ILE A CA 1
ATOM 1812 C C . ILE A 1 242 ? -3.154 8.791 2.563 1.00 98.44 242 ILE A C 1
ATOM 1814 O O . ILE A 1 242 ? -2.449 8.726 1.552 1.00 98.44 242 ILE A O 1
ATOM 1818 N N . ARG A 1 243 ? -4.312 8.123 2.661 1.00 94.19 243 ARG A N 1
ATOM 1819 C CA . ARG A 1 243 ? -4.753 7.197 1.604 1.00 94.19 243 ARG A CA 1
ATOM 1820 C C . ARG A 1 243 ? -6.239 7.192 1.276 1.00 94.19 243 ARG A C 1
ATOM 1822 O O . ARG A 1 243 ? -7.064 7.313 2.164 1.00 94.19 243 ARG A O 1
ATOM 1829 N N . GLY A 1 244 ? -6.586 6.993 0.007 1.00 85.25 244 GLY A N 1
ATOM 1830 C CA . GLY A 1 244 ? -7.989 6.841 -0.412 1.00 85.25 244 GLY A CA 1
ATOM 1831 C C . GLY A 1 244 ? -8.857 8.097 -0.251 1.00 85.25 244 GLY A C 1
ATOM 1832 O O . GLY A 1 244 ? -10.075 8.013 -0.380 1.00 85.25 244 GLY A O 1
ATOM 1833 N N . ASN A 1 245 ? -8.265 9.264 0.033 1.00 92.62 245 ASN A N 1
ATOM 1834 C CA . ASN A 1 245 ? -9.020 10.502 0.230 1.00 92.62 245 ASN A CA 1
ATOM 1835 C C . ASN A 1 245 ? -9.422 11.124 -1.114 1.00 92.62 245 ASN A C 1
ATOM 1837 O O . ASN A 1 245 ? -8.680 11.042 -2.099 1.00 92.62 245 ASN A O 1
ATOM 1841 N N . ARG A 1 246 ? -10.575 11.795 -1.135 1.00 89.75 246 ARG A N 1
ATOM 1842 C CA . ARG A 1 246 ? -11.105 12.522 -2.295 1.00 89.75 246 ARG A CA 1
ATOM 1843 C C . ARG A 1 246 ? -11.252 13.990 -1.950 1.00 89.75 246 ARG A C 1
ATOM 1845 O O . ARG A 1 246 ? -12.027 14.339 -1.068 1.00 89.75 246 ARG A O 1
ATOM 1852 N N . LEU A 1 247 ? -10.495 14.832 -2.637 1.00 95.06 247 LEU A N 1
ATOM 1853 C CA . LEU A 1 247 ? -10.455 16.271 -2.435 1.00 95.06 247 LEU A CA 1
ATOM 1854 C C . LEU A 1 247 ? -10.980 16.951 -3.698 1.00 95.06 247 LEU A C 1
ATOM 1856 O O . LEU A 1 247 ? -10.424 16.733 -4.773 1.00 95.06 247 LEU A O 1
ATOM 1860 N N . THR A 1 248 ? -12.021 17.773 -3.572 1.00 90.62 248 THR A N 1
ATOM 1861 C CA . THR A 1 248 ? -12.581 18.528 -4.704 1.00 90.62 248 THR A CA 1
ATOM 1862 C C . THR A 1 248 ? -12.752 20.000 -4.360 1.00 90.62 248 THR A C 1
ATOM 1864 O O . THR A 1 248 ? -13.182 20.329 -3.261 1.00 90.62 248 THR A O 1
ATOM 1867 N N . ASN A 1 249 ? -12.469 20.905 -5.297 1.00 92.00 249 ASN A N 1
ATOM 1868 C CA . ASN A 1 249 ? -12.670 22.345 -5.096 1.00 92.00 249 ASN A CA 1
ATOM 1869 C C . ASN A 1 249 ? -11.926 22.873 -3.850 1.00 92.00 249 ASN A C 1
ATOM 1871 O O . ASN A 1 249 ? -12.518 23.386 -2.896 1.00 92.00 249 ASN A O 1
ATOM 1875 N N . ILE A 1 250 ? -10.607 22.689 -3.847 1.00 96.12 250 ILE A N 1
ATOM 1876 C CA . ILE A 1 250 ? -9.724 23.153 -2.775 1.00 96.12 250 ILE A CA 1
ATOM 1877 C C . ILE A 1 250 ? -9.152 24.523 -3.144 1.00 96.12 250 ILE A C 1
ATOM 1879 O O . ILE A 1 250 ? -8.635 24.719 -4.246 1.00 96.12 250 ILE A O 1
ATOM 1883 N N . GLY A 1 251 ? -9.231 25.478 -2.218 1.00 95.38 251 GLY A N 1
ATOM 1884 C CA . GLY A 1 251 ? -8.867 26.870 -2.468 1.00 95.38 251 GLY A CA 1
ATOM 1885 C C . GLY A 1 251 ? -7.390 27.067 -2.813 1.00 95.38 251 GLY A C 1
ATOM 1886 O O . GLY A 1 251 ? -7.039 27.864 -3.678 1.00 95.38 251 GLY A O 1
ATOM 1887 N N . GLY A 1 252 ? -6.517 26.316 -2.152 1.00 95.44 252 GLY A N 1
ATOM 1888 C CA . GLY A 1 252 ? -5.067 26.320 -2.297 1.00 95.44 252 GLY A CA 1
ATOM 1889 C C . GLY A 1 252 ? -4.531 24.912 -2.552 1.00 95.44 252 GLY A C 1
ATOM 1890 O O . GLY A 1 252 ? -5.018 24.209 -3.430 1.00 95.44 252 GLY A O 1
ATOM 1891 N N . ASP A 1 253 ? -3.509 24.517 -1.798 1.00 97.50 253 ASP A N 1
ATOM 1892 C CA . ASP A 1 253 ? -2.859 23.205 -1.888 1.00 97.50 253 ASP A CA 1
ATOM 1893 C C . ASP A 1 253 ? -3.793 22.031 -1.539 1.00 97.50 253 ASP A C 1
ATOM 1895 O O . ASP A 1 253 ? -4.564 22.104 -0.576 1.00 97.50 253 ASP A O 1
ATOM 1899 N N . GLY A 1 254 ? -3.679 20.924 -2.278 1.00 98.25 254 GLY A N 1
ATOM 1900 C CA . GLY A 1 254 ? -4.452 19.704 -2.026 1.00 98.25 254 GLY A CA 1
ATOM 1901 C C . GLY A 1 254 ? -3.967 18.948 -0.785 1.00 98.25 254 GLY A C 1
ATOM 1902 O O . GLY A 1 254 ? -4.618 18.990 0.259 1.00 98.25 254 GLY A O 1
ATOM 1903 N N . ILE A 1 255 ? -2.832 18.250 -0.891 1.00 98.88 255 ILE A N 1
ATOM 1904 C CA . ILE A 1 255 ? -2.221 17.469 0.199 1.00 98.88 255 ILE A CA 1
ATOM 1905 C C . ILE A 1 255 ? -0.766 17.896 0.398 1.00 98.88 255 ILE A C 1
ATOM 1907 O O . ILE A 1 255 ? 0.032 17.841 -0.536 1.00 98.88 255 ILE A O 1
ATOM 1911 N N . VAL A 1 256 ? -0.405 18.266 1.628 1.00 98.50 256 VAL A N 1
ATOM 1912 C CA . VAL A 1 256 ? 0.918 18.818 1.951 1.00 98.50 256 VAL A CA 1
ATOM 1913 C C . VAL A 1 256 ? 1.574 18.078 3.112 1.00 98.50 256 VAL A C 1
ATOM 1915 O O . VAL A 1 256 ? 1.068 18.075 4.241 1.00 98.50 256 VAL A O 1
ATOM 1918 N N . VAL A 1 257 ? 2.747 17.502 2.845 1.00 98.38 257 VAL A N 1
ATOM 1919 C CA . VAL A 1 257 ? 3.584 16.806 3.831 1.00 98.38 257 VAL A CA 1
ATOM 1920 C C . VAL A 1 257 ? 4.802 17.663 4.196 1.00 98.38 257 VAL A C 1
ATOM 1922 O O . VAL A 1 257 ? 5.650 17.953 3.359 1.00 98.38 257 VAL A O 1
ATOM 1925 N N . LYS A 1 258 ? 4.907 18.079 5.457 1.00 96.00 258 LYS A N 1
ATOM 1926 C CA . LYS A 1 258 ? 5.982 18.931 5.974 1.00 96.00 258 LYS A CA 1
ATOM 1927 C C . LYS A 1 258 ? 6.520 18.385 7.276 1.00 96.00 258 LYS A C 1
ATOM 1929 O O . LYS A 1 258 ? 5.739 18.044 8.161 1.00 96.00 258 LYS A O 1
ATOM 1934 N N . GLY A 1 259 ? 7.839 18.333 7.421 1.00 96.12 259 GLY A N 1
ATOM 1935 C CA . GLY A 1 259 ? 8.446 17.901 8.675 1.00 96.12 259 GLY A CA 1
ATOM 1936 C C . GLY A 1 259 ? 8.349 16.398 8.935 1.00 96.12 259 GLY A C 1
ATOM 1937 O O . GLY A 1 259 ? 8.250 16.001 10.095 1.00 96.12 259 GLY A O 1
ATOM 1938 N N . HIS A 1 260 ? 8.312 15.566 7.888 1.00 97.56 260 HIS A N 1
ATOM 1939 C CA . HIS A 1 260 ? 8.110 14.122 8.027 1.00 97.56 260 HIS A CA 1
ATOM 1940 C C . HIS A 1 260 ? 9.291 13.292 7.527 1.00 97.56 260 HIS A C 1
ATOM 1942 O O . HIS A 1 260 ? 9.980 13.669 6.581 1.00 97.56 260 HIS A O 1
ATOM 1948 N N . VAL A 1 261 ? 9.476 12.118 8.131 1.00 97.94 261 VAL A N 1
ATOM 1949 C CA . VAL A 1 261 ? 10.346 11.055 7.614 1.00 97.94 261 VAL A CA 1
ATOM 1950 C C . VAL A 1 261 ? 9.492 9.827 7.302 1.00 97.94 261 VAL A C 1
ATOM 1952 O O . VAL A 1 261 ? 8.758 9.334 8.164 1.00 97.94 261 VAL A O 1
ATOM 1955 N N . GLY A 1 262 ? 9.582 9.326 6.069 1.00 96.06 262 GLY A N 1
ATOM 1956 C CA . GLY A 1 262 ? 8.917 8.086 5.658 1.00 96.06 262 GLY A CA 1
ATOM 1957 C C . GLY A 1 262 ? 7.394 8.176 5.509 1.00 96.06 262 GLY A C 1
ATOM 1958 O O . GLY A 1 262 ? 6.705 7.180 5.746 1.00 96.06 262 GLY A O 1
ATOM 1959 N N . ALA A 1 263 ? 6.842 9.344 5.157 1.00 98.00 263 ALA A N 1
ATOM 1960 C CA . ALA A 1 263 ? 5.403 9.486 4.922 1.00 98.00 263 ALA A CA 1
ATOM 1961 C C . ALA A 1 263 ? 4.952 8.703 3.675 1.00 98.00 263 ALA A C 1
ATOM 1963 O O . ALA A 1 263 ? 5.673 8.634 2.679 1.00 98.00 263 ALA A O 1
ATOM 1964 N N . LEU A 1 264 ? 3.737 8.148 3.707 1.00 98.62 264 LEU A N 1
ATOM 1965 C CA . LEU A 1 264 ? 3.117 7.465 2.567 1.00 98.62 264 LEU A CA 1
ATOM 1966 C C . LEU A 1 264 ? 1.810 8.159 2.174 1.00 98.62 264 LEU A C 1
ATOM 1968 O O . LEU A 1 264 ? 0.821 8.084 2.902 1.00 98.62 264 LEU A O 1
ATOM 1972 N N . THR A 1 265 ? 1.795 8.768 0.991 1.00 98.31 265 THR A N 1
ATOM 1973 C CA . THR A 1 265 ? 0.601 9.380 0.394 1.00 98.31 265 THR A CA 1
ATOM 1974 C C . THR A 1 265 ? 0.172 8.546 -0.807 1.00 98.31 265 THR A C 1
ATOM 1976 O O . THR A 1 265 ? 0.817 8.604 -1.860 1.00 98.31 265 THR A O 1
ATOM 1979 N N . GLU A 1 266 ? -0.878 7.731 -0.661 1.00 96.31 266 GLU A N 1
ATOM 1980 C CA . GLU A 1 266 ? -1.258 6.755 -1.689 1.00 96.31 266 GLU A CA 1
ATOM 1981 C C . GLU A 1 266 ? -2.741 6.695 -2.062 1.00 96.31 266 GLU A C 1
ATOM 1983 O O . GLU A 1 266 ? -3.614 6.671 -1.205 1.00 96.31 266 GLU A O 1
ATOM 1988 N N . GLY A 1 267 ? -3.052 6.580 -3.354 1.00 88.56 267 GLY A N 1
ATOM 1989 C CA . GLY A 1 267 ? -4.435 6.334 -3.786 1.00 88.56 267 GLY A CA 1
ATOM 1990 C C . GLY A 1 267 ? -5.397 7.501 -3.544 1.00 88.56 267 GLY A C 1
ATOM 1991 O O . GLY A 1 267 ? -6.596 7.267 -3.438 1.00 88.56 267 GLY A O 1
ATOM 1992 N N . ASN A 1 268 ? -4.898 8.732 -3.394 1.00 93.25 268 ASN A N 1
ATOM 1993 C CA . ASN A 1 268 ? -5.743 9.912 -3.206 1.00 93.25 268 ASN A CA 1
ATOM 1994 C C . ASN A 1 268 ? -6.135 10.520 -4.555 1.00 93.25 268 ASN A C 1
ATOM 1996 O O . ASN A 1 268 ? -5.368 10.453 -5.519 1.00 93.25 268 ASN A O 1
ATOM 2000 N N . ARG A 1 269 ? -7.299 11.167 -4.606 1.00 90.81 269 ARG A N 1
ATOM 2001 C CA . ARG A 1 269 ? -7.748 11.944 -5.762 1.00 90.81 269 ARG A CA 1
ATOM 2002 C C . ARG A 1 269 ? -7.927 13.405 -5.377 1.00 90.81 269 ARG A C 1
ATOM 2004 O O . ARG A 1 269 ? -8.679 13.696 -4.452 1.00 90.81 269 ARG A O 1
ATOM 2011 N N . VAL A 1 270 ? -7.261 14.299 -6.097 1.00 94.44 270 VAL A N 1
ATOM 2012 C CA . VAL A 1 270 ? -7.397 15.751 -5.954 1.00 94.44 270 VAL A CA 1
ATOM 2013 C C . VAL A 1 270 ? -7.880 16.309 -7.285 1.00 94.44 270 VAL A C 1
ATOM 2015 O O . VAL A 1 270 ? -7.167 16.215 -8.279 1.00 94.44 270 VAL A O 1
ATOM 2018 N N . THR A 1 271 ? -9.073 16.889 -7.303 1.00 90.00 271 THR A N 1
ATOM 2019 C CA . THR A 1 271 ? -9.682 17.451 -8.512 1.00 90.00 271 THR A CA 1
ATOM 2020 C C . THR A 1 271 ? -10.068 18.899 -8.259 1.00 90.00 271 THR A C 1
ATOM 2022 O O . THR A 1 271 ? -10.810 19.197 -7.330 1.00 90.00 271 THR A O 1
ATOM 2025 N N . THR A 1 272 ? -9.585 19.815 -9.093 1.00 90.06 272 THR A N 1
ATOM 2026 C CA . THR A 1 272 ? -9.756 21.264 -8.906 1.00 90.06 272 THR A CA 1
ATOM 2027 C C . THR A 1 272 ? -9.165 21.746 -7.578 1.00 90.06 272 THR A C 1
ATOM 2029 O O . THR A 1 272 ? -9.825 21.788 -6.538 1.00 90.06 272 THR A O 1
ATOM 2032 N N . PHE A 1 273 ? -7.898 22.143 -7.620 1.00 94.12 273 PHE A N 1
ATOM 2033 C CA . PHE A 1 273 ? -7.195 22.776 -6.505 1.00 94.12 273 PHE A CA 1
ATOM 2034 C C . PHE A 1 273 ? -6.616 24.124 -6.941 1.00 94.12 273 PHE A C 1
ATOM 2036 O O . PHE A 1 273 ? -6.618 24.472 -8.125 1.00 94.12 273 PHE A O 1
ATOM 2043 N N . ASN A 1 274 ? -6.110 24.889 -5.978 1.00 94.50 274 ASN A N 1
ATOM 2044 C CA . ASN A 1 274 ? -5.732 26.285 -6.161 1.00 94.50 274 ASN A CA 1
ATOM 2045 C C . ASN A 1 274 ? -6.899 27.164 -6.656 1.00 94.50 274 ASN A C 1
ATOM 2047 O O . ASN A 1 274 ? -6.700 28.180 -7.329 1.00 94.50 274 ASN A O 1
ATOM 2051 N N . ASN A 1 275 ? -8.136 26.764 -6.352 1.00 89.44 275 ASN A N 1
ATOM 2052 C CA . ASN A 1 275 ? -9.318 27.427 -6.870 1.00 89.44 275 ASN A CA 1
ATOM 2053 C C . ASN A 1 275 ? -9.618 28.712 -6.088 1.00 89.44 275 ASN A C 1
ATOM 2055 O O . ASN A 1 275 ? -10.053 28.684 -4.942 1.00 89.44 275 ASN A O 1
ATOM 2059 N N . GLY A 1 276 ? -9.381 29.866 -6.708 1.00 83.50 276 GLY A N 1
ATOM 2060 C CA . GLY A 1 276 ? -9.684 31.164 -6.104 1.00 83.50 276 GLY A CA 1
ATOM 2061 C C . GLY A 1 276 ? -8.606 31.736 -5.175 1.00 83.50 276 GLY A C 1
ATOM 2062 O O . GLY A 1 276 ? -8.774 32.866 -4.726 1.00 83.50 276 GLY A O 1
ATOM 2063 N N . SER A 1 277 ? -7.476 31.051 -4.915 1.00 86.50 277 SER A N 1
ATOM 2064 C CA . SER A 1 277 ? -6.371 31.698 -4.170 1.00 86.50 277 SER A CA 1
ATOM 2065 C C . SER A 1 277 ? -5.564 32.677 -5.023 1.00 86.50 277 SER A C 1
ATOM 2067 O O . SER A 1 277 ? -4.991 33.625 -4.493 1.00 86.50 277 SER A O 1
ATOM 2069 N N . GLY A 1 278 ? -5.455 32.427 -6.335 1.00 82.50 278 GLY A N 1
ATOM 2070 C CA . GLY A 1 278 ? -4.617 33.221 -7.243 1.00 82.50 278 GLY A CA 1
ATOM 2071 C C . GLY A 1 278 ? -3.112 33.203 -6.914 1.00 82.50 278 GLY A C 1
ATOM 2072 O O . GLY A 1 278 ? -2.357 34.023 -7.453 1.00 82.50 278 GLY A O 1
ATOM 2073 N N . GLY A 1 279 ? -2.676 32.315 -6.013 1.00 87.00 279 GLY A N 1
ATOM 2074 C CA . GLY A 1 279 ? -1.317 32.228 -5.479 1.00 87.00 279 GLY A CA 1
ATOM 2075 C C . GLY A 1 279 ? -0.606 30.906 -5.781 1.00 87.00 279 GLY A C 1
ATOM 2076 O O . GLY A 1 279 ? -1.043 30.107 -6.608 1.00 87.00 279 GLY A O 1
ATOM 2077 N N . ASN A 1 280 ? 0.501 30.697 -5.071 1.00 92.00 280 ASN A N 1
ATOM 2078 C CA . ASN A 1 280 ? 1.450 29.595 -5.242 1.00 92.00 280 ASN A CA 1
ATOM 2079 C C . ASN A 1 280 ? 1.002 28.352 -4.453 1.00 92.00 280 ASN A C 1
ATOM 2081 O O . ASN A 1 280 ? 1.055 28.344 -3.210 1.00 92.00 280 ASN A O 1
ATOM 2085 N N . ASN A 1 281 ? 0.479 27.358 -5.177 1.00 95.06 281 ASN A N 1
ATOM 2086 C CA . ASN A 1 281 ? -0.039 26.103 -4.638 1.00 95.06 281 ASN A CA 1
ATOM 2087 C C . ASN A 1 281 ? 0.148 24.951 -5.638 1.00 95.06 281 ASN A C 1
ATOM 2089 O O . ASN A 1 281 ? -0.011 25.146 -6.849 1.00 95.06 281 ASN A O 1
ATOM 2093 N N . ALA A 1 282 ? 0.366 23.747 -5.114 1.00 97.44 282 ALA A N 1
ATOM 2094 C CA . ALA A 1 282 ? 0.441 22.503 -5.883 1.00 97.44 282 ALA A CA 1
ATOM 2095 C C . ALA A 1 282 ? -0.590 21.471 -5.389 1.00 97.44 282 ALA A C 1
ATOM 2097 O O . ALA A 1 282 ? -1.195 21.620 -4.322 1.00 97.44 282 ALA A O 1
ATOM 2098 N N . GLY A 1 283 ? -0.811 20.420 -6.178 1.00 98.06 283 GLY A N 1
ATOM 2099 C CA . GLY A 1 283 ? -1.793 19.385 -5.862 1.00 98.06 283 GLY A CA 1
ATOM 2100 C C . GLY A 1 283 ? -1.372 18.536 -4.665 1.00 98.06 283 GLY A C 1
ATOM 2101 O O . GLY A 1 283 ? -2.037 18.5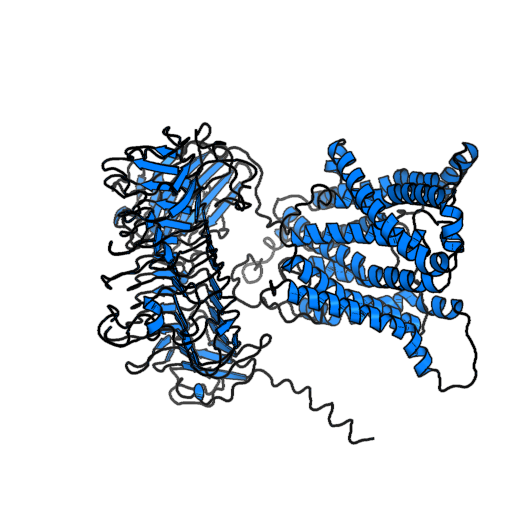50 -3.629 1.00 98.06 283 GLY A O 1
ATOM 2102 N N . ILE A 1 284 ? -0.267 17.797 -4.795 1.00 98.81 284 ILE A N 1
ATOM 2103 C CA . ILE A 1 284 ? 0.279 16.935 -3.735 1.00 98.81 284 ILE A CA 1
ATOM 2104 C C . ILE A 1 284 ? 1.797 17.091 -3.653 1.00 98.81 284 ILE A C 1
ATOM 2106 O O . ILE A 1 284 ? 2.488 16.858 -4.644 1.00 98.81 284 ILE A O 1
ATOM 2110 N N . TRP A 1 285 ? 2.329 17.421 -2.475 1.00 98.38 285 TRP A N 1
ATOM 2111 C CA . TRP A 1 285 ? 3.753 17.740 -2.357 1.00 98.38 285 TRP A CA 1
ATOM 2112 C C . TRP A 1 285 ? 4.359 17.557 -0.966 1.00 98.38 285 TRP A C 1
ATOM 2114 O O . TRP A 1 285 ? 3.650 17.392 0.035 1.00 98.38 285 TRP A O 1
ATOM 2124 N N . ALA A 1 286 ? 5.695 17.589 -0.924 1.00 97.19 286 ALA A N 1
ATOM 2125 C CA . ALA A 1 286 ? 6.489 17.580 0.300 1.00 97.19 286 ALA A CA 1
ATOM 2126 C C . ALA A 1 286 ? 7.482 18.744 0.364 1.00 97.19 286 ALA A C 1
ATOM 2128 O O . ALA A 1 286 ? 8.121 19.053 -0.635 1.00 97.19 286 ALA A O 1
ATOM 2129 N N . ALA A 1 287 ? 7.668 19.300 1.565 1.00 96.31 287 ALA A N 1
ATOM 2130 C CA . ALA A 1 287 ? 8.774 20.198 1.913 1.00 96.31 287 ALA A CA 1
ATOM 2131 C C . ALA A 1 287 ? 9.424 19.758 3.221 1.00 96.31 287 ALA A C 1
ATOM 2133 O O . ALA A 1 287 ? 8.746 19.237 4.112 1.00 96.31 287 ALA A O 1
ATOM 2134 N N . ASN A 1 288 ? 10.722 20.028 3.361 1.00 96.94 288 ASN A N 1
ATOM 2135 C CA . ASN A 1 288 ? 11.497 19.732 4.563 1.00 96.94 288 ASN A CA 1
ATOM 2136 C C . ASN A 1 288 ? 11.156 18.348 5.127 1.00 96.94 288 ASN A C 1
ATOM 2138 O O . ASN A 1 288 ? 10.636 18.251 6.234 1.00 96.94 288 ASN A O 1
ATOM 2142 N N . SER A 1 289 ? 11.291 17.311 4.300 1.00 97.31 289 SER A N 1
ATOM 2143 C CA . SER A 1 289 ? 10.886 15.934 4.606 1.00 97.31 289 SER A CA 1
ATOM 2144 C C . SER A 1 289 ? 11.850 14.944 3.954 1.00 97.31 289 SER A C 1
ATOM 2146 O O . SER A 1 289 ? 12.413 15.240 2.901 1.00 97.31 289 SER A O 1
ATOM 2148 N N . ASP A 1 290 ? 12.024 13.764 4.549 1.00 97.62 290 ASP A N 1
ATOM 2149 C CA . ASP A 1 290 ? 12.909 12.728 4.006 1.00 97.62 290 ASP A CA 1
ATOM 2150 C C . ASP A 1 290 ? 12.159 11.423 3.712 1.00 97.62 290 ASP A C 1
ATOM 2152 O O . ASP A 1 290 ? 11.185 11.072 4.384 1.00 97.62 290 ASP A O 1
ATOM 2156 N N . ASP A 1 291 ? 12.610 10.707 2.681 1.00 97.06 291 ASP A N 1
ATOM 2157 C CA . ASP A 1 291 ? 12.201 9.338 2.333 1.00 97.06 291 ASP A CA 1
ATOM 2158 C C . ASP A 1 291 ? 10.679 9.137 2.188 1.00 97.06 291 ASP A C 1
ATOM 2160 O O . ASP A 1 291 ? 10.138 8.062 2.453 1.00 97.06 291 ASP A O 1
ATOM 2164 N N . SER A 1 292 ? 9.962 10.187 1.779 1.00 97.19 292 SER A N 1
ATOM 2165 C CA . SER A 1 292 ? 8.507 10.152 1.603 1.00 97.19 292 SER A CA 1
ATOM 2166 C C . SER A 1 292 ? 8.117 9.559 0.247 1.00 97.19 292 SER A C 1
ATOM 2168 O O . SER A 1 292 ? 8.768 9.807 -0.767 1.00 97.19 292 SER A O 1
ATOM 2170 N N . VAL A 1 293 ? 7.036 8.779 0.215 1.00 98.50 293 VAL A N 1
ATOM 2171 C CA . VAL A 1 293 ? 6.553 8.085 -0.986 1.00 98.50 293 VAL A CA 1
ATOM 2172 C C . VAL A 1 293 ? 5.150 8.559 -1.346 1.00 98.50 293 VAL A C 1
ATOM 2174 O O . VAL A 1 293 ? 4.205 8.439 -0.566 1.00 98.50 293 VAL A O 1
ATOM 2177 N N . PHE A 1 294 ? 5.010 9.028 -2.578 1.00 98.75 294 PHE A N 1
ATOM 2178 C CA . PHE A 1 294 ? 3.772 9.494 -3.182 1.00 98.75 294 PHE A CA 1
ATOM 2179 C C . PHE A 1 294 ? 3.425 8.570 -4.339 1.00 98.75 294 PHE A C 1
ATOM 2181 O O . PHE A 1 294 ? 4.127 8.551 -5.354 1.00 98.75 294 PHE A O 1
ATOM 2188 N N . ARG A 1 295 ? 2.369 7.765 -4.197 1.00 97.19 295 ARG A N 1
ATOM 2189 C CA . ARG A 1 295 ? 2.059 6.755 -5.210 1.00 97.19 295 ARG A CA 1
ATOM 2190 C C . ARG A 1 295 ? 0.594 6.553 -5.525 1.00 97.19 295 ARG A C 1
ATOM 2192 O O . ARG A 1 295 ? -0.242 6.589 -4.636 1.00 97.19 295 ARG A O 1
ATOM 2199 N N . ARG A 1 296 ? 0.273 6.216 -6.776 1.00 93.19 296 ARG A N 1
ATOM 2200 C CA . ARG A 1 296 ? -1.114 5.923 -7.196 1.00 93.19 296 ARG A CA 1
ATOM 2201 C C . ARG A 1 296 ? -2.099 7.058 -6.909 1.00 93.19 296 ARG A C 1
ATOM 2203 O O . ARG A 1 296 ? -3.282 6.797 -6.733 1.00 93.19 296 ARG A O 1
ATOM 2210 N N . ASN A 1 297 ? -1.625 8.298 -6.822 1.00 94.94 297 ASN A N 1
ATOM 2211 C CA . ASN A 1 297 ? -2.500 9.453 -6.675 1.00 94.94 297 ASN A CA 1
ATOM 2212 C C . ASN A 1 297 ? -2.966 9.936 -8.050 1.00 94.94 297 ASN A C 1
ATOM 2214 O O . ASN A 1 297 ? -2.241 9.784 -9.034 1.00 94.94 297 ASN A O 1
ATOM 2218 N N . VAL A 1 298 ? -4.147 10.548 -8.094 1.00 93.00 298 VAL A N 1
ATOM 2219 C CA . VAL A 1 298 ? -4.706 11.194 -9.286 1.00 93.00 298 VAL A CA 1
ATOM 2220 C C . VAL A 1 298 ? -4.884 12.680 -9.000 1.00 93.00 298 VAL A C 1
ATOM 2222 O O . VAL A 1 298 ? -5.553 13.026 -8.026 1.00 93.00 298 VAL A O 1
ATOM 2225 N N . VAL A 1 299 ? -4.282 13.551 -9.811 1.00 95.88 299 VAL A N 1
ATOM 2226 C CA . VAL A 1 299 ? -4.356 15.010 -9.622 1.00 95.88 299 VAL A CA 1
ATOM 2227 C C . VAL A 1 299 ? -4.780 15.715 -10.908 1.00 95.88 299 VAL A C 1
ATOM 2229 O O . VAL A 1 299 ? -4.128 15.573 -11.943 1.00 95.88 299 VAL A O 1
ATOM 2232 N N . SER A 1 300 ? -5.852 16.502 -10.836 1.00 92.62 300 SER A N 1
ATOM 2233 C CA . SER A 1 300 ? -6.396 17.216 -11.990 1.00 92.62 300 SER A CA 1
ATOM 2234 C C . SER A 1 300 ? -6.944 18.603 -11.664 1.00 92.62 300 SER A C 1
ATOM 2236 O O . SER A 1 300 ? -7.248 18.934 -10.513 1.00 92.62 300 SER A O 1
ATOM 2238 N N . GLY A 1 301 ? -7.091 19.425 -12.706 1.00 89.44 301 GLY A N 1
ATOM 2239 C CA . GLY A 1 301 ? -7.795 20.708 -12.635 1.00 89.44 301 GLY A CA 1
ATOM 2240 C C . GLY A 1 301 ? -7.089 21.791 -11.813 1.00 89.44 301 GLY A C 1
ATOM 2241 O O . GLY A 1 301 ? -7.736 22.747 -11.383 1.00 89.44 301 GLY A O 1
ATOM 2242 N N . GLY A 1 302 ? -5.783 21.660 -11.568 1.00 93.44 302 GLY A N 1
ATOM 2243 C CA . GLY A 1 302 ? -4.982 22.671 -10.883 1.00 93.44 302 GLY A CA 1
ATOM 2244 C C . GLY A 1 302 ? -5.038 24.031 -11.569 1.00 93.44 302 GLY A C 1
ATOM 2245 O O . GLY A 1 302 ? -4.924 24.114 -12.795 1.00 93.44 302 GLY A O 1
ATOM 2246 N N . LYS A 1 303 ? -5.210 25.094 -10.778 1.00 92.12 303 LYS A N 1
ATOM 2247 C CA . LYS A 1 303 ? -5.329 26.471 -11.274 1.00 92.12 303 LYS A CA 1
ATOM 2248 C C . LYS A 1 303 ? -4.061 27.309 -11.126 1.00 92.12 303 LYS A C 1
ATOM 2250 O O . LYS A 1 303 ? -3.252 27.125 -10.213 1.00 92.12 303 LYS A O 1
ATOM 2255 N N . THR A 1 304 ? -3.983 28.310 -12.002 1.00 91.31 304 THR A N 1
ATOM 2256 C CA . THR A 1 304 ? -2.898 29.275 -12.224 1.00 91.31 304 THR A CA 1
ATOM 2257 C C . THR A 1 304 ? -1.621 28.661 -12.795 1.00 91.31 304 THR A C 1
ATOM 2259 O O . THR A 1 304 ? -1.402 27.459 -12.731 1.00 91.31 304 THR A O 1
ATOM 2262 N N . THR A 1 305 ? -0.757 29.521 -13.334 1.00 92.75 305 THR A N 1
ATOM 2263 C CA . THR A 1 305 ? 0.586 29.166 -13.821 1.00 92.75 305 THR A CA 1
ATOM 2264 C C . THR A 1 305 ? 1.701 29.768 -12.962 1.00 92.75 305 THR A C 1
ATOM 2266 O O . THR A 1 305 ? 2.853 29.807 -13.400 1.00 92.75 305 THR A O 1
ATOM 2269 N N . LYS A 1 306 ? 1.363 30.341 -11.794 1.00 91.19 306 LYS A N 1
ATOM 2270 C CA . LYS A 1 306 ? 2.374 30.813 -10.833 1.00 91.19 306 LYS A CA 1
ATOM 2271 C C . LYS A 1 306 ? 3.084 29.601 -10.228 1.00 91.19 306 LYS A C 1
ATOM 2273 O O . LYS A 1 306 ? 4.296 29.501 -10.370 1.00 91.19 306 LYS A O 1
ATOM 2278 N N . ASP A 1 307 ? 2.271 28.677 -9.715 1.00 92.19 307 ASP A N 1
ATOM 2279 C CA . ASP A 1 307 ? 2.564 27.246 -9.595 1.00 92.19 307 ASP A CA 1
ATOM 2280 C C . ASP A 1 307 ? 1.482 26.489 -10.383 1.00 92.19 307 ASP A C 1
ATOM 2282 O O . ASP A 1 307 ? 1.409 26.655 -11.598 1.00 92.19 307 ASP A O 1
ATOM 2286 N N . GLY A 1 308 ? 0.602 25.730 -9.708 1.00 94.00 308 GLY A N 1
ATOM 2287 C CA . GLY A 1 308 ? -0.515 24.994 -10.307 1.00 94.00 308 GLY A CA 1
ATOM 2288 C C . GLY A 1 308 ? -0.144 23.598 -10.810 1.00 94.00 308 GLY A C 1
ATOM 2289 O O . GLY A 1 308 ? -0.905 23.009 -11.577 1.00 94.00 308 GLY A O 1
ATOM 2290 N N . MET A 1 309 ? 1.031 23.086 -10.434 1.00 97.19 309 MET A N 1
ATOM 2291 C CA . MET A 1 309 ? 1.495 21.754 -10.816 1.00 97.19 309 MET A CA 1
ATOM 2292 C C . MET A 1 309 ? 0.790 20.668 -10.014 1.00 97.19 309 MET A C 1
ATOM 2294 O O . MET A 1 309 ? 0.392 20.861 -8.863 1.00 97.19 309 MET A O 1
ATOM 2298 N N . SER A 1 310 ? 0.702 19.495 -10.626 1.00 97.88 310 SER A N 1
ATOM 2299 C CA . SER A 1 310 ? 0.126 18.303 -10.008 1.00 97.88 310 SER A CA 1
ATOM 2300 C C . SER A 1 310 ? 0.889 17.897 -8.752 1.00 97.88 310 SER A C 1
ATOM 2302 O O . SER A 1 310 ? 0.300 17.654 -7.696 1.00 97.88 310 SER A O 1
ATOM 2304 N N . TYR A 1 311 ? 2.213 17.854 -8.880 1.00 98.75 311 TYR A N 1
ATOM 2305 C CA . TYR A 1 311 ? 3.128 17.387 -7.854 1.00 98.75 311 TYR A CA 1
ATOM 2306 C C . TYR A 1 311 ? 4.276 18.370 -7.659 1.00 98.75 311 TYR A C 1
ATOM 2308 O O . TYR A 1 311 ? 4.652 19.083 -8.591 1.00 98.75 311 TYR A O 1
ATOM 2316 N N . ASP A 1 312 ? 4.855 18.376 -6.462 1.00 98.31 312 ASP A N 1
ATOM 2317 C CA . ASP A 1 312 ? 6.035 19.183 -6.157 1.00 98.31 312 ASP A CA 1
ATOM 2318 C C . ASP A 1 312 ? 7.009 18.444 -5.221 1.00 98.31 312 ASP A C 1
ATOM 2320 O O . ASP A 1 312 ? 6.607 17.821 -4.229 1.00 98.31 312 ASP A O 1
ATOM 2324 N N . VAL A 1 313 ? 8.297 18.492 -5.579 1.00 97.62 313 VAL A N 1
ATOM 2325 C CA . VAL A 1 313 ? 9.420 18.148 -4.699 1.00 97.62 313 VAL A CA 1
ATOM 2326 C C . VAL A 1 313 ? 10.056 19.459 -4.245 1.00 97.62 313 VAL A C 1
ATOM 2328 O O . VAL A 1 313 ? 10.969 19.995 -4.885 1.00 97.62 313 VAL A O 1
ATOM 2331 N N . ASP A 1 314 ? 9.568 19.965 -3.122 1.00 95.81 314 ASP A N 1
ATOM 2332 C CA . ASP A 1 314 ? 9.947 21.275 -2.614 1.00 95.81 314 ASP A CA 1
ATOM 2333 C C . ASP A 1 314 ? 11.226 21.176 -1.757 1.00 95.81 314 ASP A C 1
ATOM 2335 O O . ASP A 1 314 ? 11.794 20.099 -1.516 1.00 95.81 314 ASP A O 1
ATOM 2339 N N . HIS A 1 315 ? 11.718 22.325 -1.322 1.00 95.62 315 HIS A N 1
ATOM 2340 C CA . HIS A 1 315 ? 12.998 22.527 -0.669 1.00 95.62 315 HIS A CA 1
ATOM 2341 C C . HIS A 1 315 ? 13.242 21.635 0.537 1.00 95.62 315 HIS A C 1
ATOM 2343 O O . HIS A 1 315 ? 12.335 21.127 1.207 1.00 95.62 315 HIS A O 1
ATOM 2349 N N . SER A 1 316 ? 14.527 21.537 0.883 1.00 96.06 316 SER A N 1
ATOM 2350 C CA . SER A 1 316 ? 14.974 20.842 2.086 1.00 96.06 316 SER A CA 1
ATOM 2351 C C . SER A 1 316 ? 14.500 19.393 2.118 1.00 96.06 316 SER A C 1
ATOM 2353 O O . SER A 1 316 ? 14.330 18.851 3.195 1.00 96.06 316 SER A O 1
ATOM 2355 N N . THR A 1 317 ? 14.256 18.767 0.970 1.00 96.38 317 THR A N 1
ATOM 2356 C CA . THR A 1 317 ? 13.710 17.412 0.875 1.00 96.38 317 THR A CA 1
ATOM 2357 C C . THR A 1 317 ? 14.776 16.457 0.348 1.00 96.38 317 THR A C 1
ATOM 2359 O O . THR A 1 317 ? 15.559 16.818 -0.539 1.00 96.38 317 THR A O 1
ATOM 2362 N N . SER A 1 318 ? 14.818 15.235 0.882 1.00 96.94 318 SER A N 1
ATOM 2363 C CA . SER A 1 318 ? 15.730 14.184 0.416 1.00 96.94 318 SER A CA 1
ATOM 2364 C C . SER A 1 318 ? 15.021 12.843 0.229 1.00 96.94 318 SER A C 1
ATOM 2366 O O . SER A 1 318 ? 14.133 12.491 0.995 1.00 96.94 318 SER A O 1
ATOM 2368 N N . GLY A 1 319 ? 15.397 12.070 -0.792 1.00 96.38 319 GLY A N 1
ATOM 2369 C CA . GLY A 1 319 ? 14.948 10.674 -0.938 1.00 96.38 319 GLY A CA 1
ATOM 2370 C C . GLY A 1 319 ? 13.469 10.492 -1.309 1.00 96.38 319 GLY A C 1
ATOM 2371 O O . GLY A 1 319 ? 12.964 9.372 -1.292 1.00 96.38 319 GLY A O 1
ATOM 2372 N N . THR A 1 320 ? 12.755 11.572 -1.644 1.00 96.50 320 THR A N 1
ATOM 2373 C CA . THR A 1 320 ? 11.322 11.507 -1.972 1.00 96.50 320 THR A CA 1
ATOM 2374 C C . THR A 1 320 ? 11.076 10.766 -3.285 1.00 96.50 320 THR A C 1
ATOM 2376 O O . THR A 1 320 ? 11.757 11.004 -4.284 1.00 96.50 320 THR A O 1
ATOM 2379 N N . VAL A 1 321 ? 10.070 9.890 -3.301 1.00 98.62 321 VAL A N 1
ATOM 2380 C CA . VAL A 1 321 ? 9.691 9.081 -4.464 1.00 98.62 321 VAL A CA 1
ATOM 2381 C C . VAL A 1 321 ? 8.266 9.404 -4.897 1.00 98.62 321 VAL A C 1
ATOM 2383 O O . VAL A 1 321 ? 7.327 9.192 -4.135 1.00 98.62 321 VAL A O 1
ATOM 2386 N N . PHE A 1 322 ? 8.092 9.825 -6.146 1.00 98.75 322 PHE A N 1
ATOM 2387 C CA . PHE A 1 322 ? 6.798 9.883 -6.820 1.00 98.75 322 PHE A CA 1
ATOM 2388 C C . PHE A 1 322 ? 6.699 8.745 -7.836 1.00 98.75 322 PHE A C 1
ATOM 2390 O O . PHE A 1 322 ? 7.410 8.750 -8.846 1.00 98.75 322 PHE A O 1
ATOM 2397 N N . GLU A 1 323 ? 5.823 7.768 -7.582 1.00 97.94 323 GLU A N 1
ATOM 2398 C CA . GLU A 1 323 ? 5.645 6.613 -8.465 1.00 97.94 323 GLU A CA 1
ATOM 2399 C C . GLU A 1 323 ? 4.198 6.201 -8.748 1.00 97.94 323 GLU A C 1
ATOM 2401 O O . GLU A 1 323 ? 3.348 6.167 -7.867 1.00 97.94 323 GLU A O 1
ATOM 2406 N N . TYR A 1 324 ? 3.913 5.791 -9.981 1.00 97.19 324 TYR A N 1
ATOM 2407 C CA . TYR A 1 324 ? 2.583 5.322 -10.390 1.00 97.19 324 TYR A CA 1
ATOM 2408 C C . TYR A 1 324 ? 1.460 6.351 -10.232 1.00 97.19 324 TYR A C 1
ATOM 2410 O O . TYR A 1 324 ? 0.316 5.973 -9.998 1.00 97.19 324 TYR A O 1
ATOM 2418 N N . ASN A 1 325 ? 1.765 7.642 -10.286 1.00 97.31 325 ASN A N 1
ATOM 2419 C CA . ASN A 1 325 ? 0.759 8.692 -10.196 1.00 97.31 325 ASN A CA 1
ATOM 2420 C C . ASN A 1 325 ? 0.219 9.062 -11.582 1.00 97.31 325 ASN A C 1
ATOM 2422 O O . ASN A 1 325 ? 0.891 8.846 -12.593 1.00 97.31 325 ASN A O 1
ATOM 2426 N N . VAL A 1 326 ? -0.989 9.617 -11.608 1.00 95.31 326 VAL A N 1
ATOM 2427 C CA . VAL A 1 326 ? -1.658 10.101 -12.818 1.00 95.31 326 VAL A CA 1
ATOM 2428 C C . VAL A 1 326 ? -1.980 11.575 -12.638 1.00 95.31 326 VAL A C 1
ATOM 2430 O O . VAL A 1 326 ? -2.657 11.947 -11.682 1.00 95.31 326 VAL A O 1
ATOM 2433 N N . SER A 1 327 ? -1.552 12.409 -13.572 1.00 96.06 327 SER A N 1
ATOM 2434 C CA . SER A 1 327 ? -1.994 13.794 -13.651 1.00 96.06 327 SER A CA 1
ATOM 2435 C C . SER A 1 327 ? -2.663 14.090 -14.976 1.00 96.06 327 SER A C 1
ATOM 2437 O O . SER A 1 327 ? -2.295 13.523 -16.011 1.00 96.06 327 SER A O 1
ATOM 2439 N N . HIS A 1 328 ? -3.642 14.990 -14.947 1.00 92.62 328 HIS A N 1
ATOM 2440 C CA . HIS A 1 328 ? -4.154 15.556 -16.178 1.00 92.62 328 HIS A CA 1
ATOM 2441 C C . HIS A 1 328 ? -4.730 16.957 -16.022 1.00 92.62 328 HIS A C 1
ATOM 2443 O O . HIS A 1 328 ? -5.312 17.309 -14.996 1.00 92.62 328 HIS A O 1
ATOM 2449 N N . ASP A 1 329 ? -4.616 17.737 -17.094 1.00 90.44 329 ASP A N 1
ATOM 2450 C CA . ASP A 1 329 ? -5.296 19.020 -17.240 1.00 90.44 329 ASP A CA 1
ATOM 2451 C C . ASP A 1 329 ? -4.970 20.063 -16.159 1.00 90.44 329 ASP A C 1
ATOM 2453 O O . ASP A 1 329 ? -5.788 20.950 -15.892 1.00 90.44 329 ASP A O 1
ATOM 2457 N N . ASN A 1 330 ? -3.775 20.030 -15.572 1.00 94.62 330 ASN A N 1
ATOM 2458 C CA . ASN A 1 330 ? -3.345 21.050 -14.618 1.00 94.62 330 ASN A CA 1
ATOM 2459 C C . ASN A 1 330 ? -2.753 22.258 -15.361 1.00 94.62 330 ASN A C 1
ATOM 2461 O O . ASN A 1 330 ? -1.898 22.108 -16.240 1.00 94.62 330 ASN A O 1
ATOM 2465 N N . GLU A 1 331 ? -3.217 23.472 -15.043 1.00 95.25 331 GLU A N 1
ATOM 2466 C CA . GLU A 1 331 ? -2.764 24.709 -15.702 1.00 95.25 331 GLU A CA 1
ATOM 2467 C C . GLU A 1 331 ? -1.259 24.933 -15.511 1.00 95.25 331 GLU A C 1
ATOM 2469 O O . GLU A 1 331 ? -0.563 25.279 -16.469 1.00 95.25 331 GLU A O 1
ATOM 2474 N N . GLY A 1 332 ? -0.749 24.675 -14.304 1.00 95.56 332 GLY A N 1
ATOM 2475 C CA . GLY A 1 332 ? 0.654 24.875 -13.961 1.00 95.56 332 GLY A CA 1
ATOM 2476 C C . GLY A 1 332 ? 1.593 23.817 -14.515 1.00 95.56 332 GLY A C 1
ATOM 2477 O O . GLY A 1 332 ? 2.699 24.149 -14.946 1.00 95.56 332 GLY A O 1
ATOM 2478 N N . GLY A 1 333 ? 1.163 22.553 -14.546 1.00 96.56 333 GLY A N 1
ATOM 2479 C CA . GLY A 1 333 ? 2.015 21.495 -15.068 1.00 96.56 333 GLY A CA 1
ATOM 2480 C C . GLY A 1 333 ? 1.998 20.157 -14.346 1.00 96.56 333 GLY A C 1
ATOM 2481 O O . GLY A 1 333 ? 1.149 19.869 -13.501 1.00 96.56 333 GLY A O 1
ATOM 2482 N N . PHE A 1 334 ? 2.999 19.344 -14.675 1.00 98.38 334 PHE A N 1
ATOM 2483 C CA . PHE A 1 334 ? 3.159 18.012 -14.103 1.00 98.38 334 PHE A CA 1
ATOM 2484 C C . PHE A 1 334 ? 3.924 18.051 -12.771 1.00 98.38 334 PHE A C 1
ATOM 2486 O O . PHE A 1 334 ? 3.341 17.758 -11.728 1.00 98.38 334 PHE A O 1
ATOM 2493 N N . PHE A 1 335 ? 5.188 18.476 -12.781 1.00 98.62 335 PHE A N 1
ATOM 2494 C CA . PHE A 1 335 ? 6.045 18.552 -11.596 1.00 98.62 335 PHE A CA 1
ATOM 2495 C C . PHE A 1 335 ? 6.685 19.928 -11.425 1.00 98.62 335 PHE A C 1
ATOM 2497 O O . PHE A 1 335 ? 7.267 20.483 -12.362 1.00 98.62 335 PHE A O 1
ATOM 2504 N N . LEU A 1 336 ? 6.650 20.416 -10.189 1.00 98.12 336 LEU A N 1
ATOM 2505 C CA . LEU A 1 336 ? 7.526 21.463 -9.682 1.00 98.12 336 LEU A CA 1
ATOM 2506 C C . LEU A 1 336 ? 8.682 20.827 -8.888 1.00 98.12 336 LEU A C 1
ATOM 2508 O O . LEU A 1 336 ? 8.536 19.762 -8.287 1.00 98.12 336 LEU A O 1
ATOM 2512 N N . LEU A 1 337 ? 9.857 21.446 -8.954 1.00 97.88 337 LEU A N 1
ATOM 2513 C CA . LEU A 1 337 ? 11.059 21.089 -8.207 1.00 97.88 337 LEU A CA 1
ATOM 2514 C C . LEU A 1 337 ? 11.632 22.390 -7.637 1.00 97.88 337 LEU A C 1
ATOM 2516 O O . LEU A 1 337 ? 12.217 23.174 -8.391 1.00 97.88 337 LEU A O 1
ATOM 2520 N N . CYS A 1 338 ? 11.450 22.651 -6.340 1.00 95.06 338 CYS A N 1
ATOM 2521 C CA . CYS A 1 338 ? 11.694 23.983 -5.773 1.00 95.06 338 CYS A CA 1
ATOM 2522 C C . CYS A 1 338 ? 12.756 24.016 -4.649 1.00 95.06 338 CYS A C 1
ATOM 2524 O O . CYS A 1 338 ? 12.422 24.138 -3.481 1.00 95.06 338 CYS A O 1
ATOM 2526 N N . PRO A 1 339 ? 14.064 23.905 -4.959 1.00 92.19 339 PRO A N 1
ATOM 2527 C CA . PRO A 1 339 ? 15.126 23.783 -3.945 1.00 92.19 339 PRO A CA 1
ATOM 2528 C C . PRO A 1 339 ? 15.463 25.067 -3.153 1.00 92.19 339 PRO A C 1
ATOM 2530 O O . PRO A 1 339 ? 15.789 24.977 -1.970 1.00 92.19 339 PRO A O 1
ATOM 2533 N N . TYR A 1 340 ? 15.382 26.257 -3.763 1.00 92.12 340 TYR A N 1
ATOM 2534 C CA . TYR A 1 340 ? 15.882 27.532 -3.209 1.00 92.12 340 TYR A CA 1
ATOM 2535 C C . TYR A 1 340 ? 17.407 27.535 -2.953 1.00 92.12 340 TYR A C 1
ATOM 2537 O O . TYR A 1 340 ? 18.195 27.125 -3.798 1.00 92.12 340 TYR A O 1
ATOM 2545 N N . ASP A 1 341 ? 17.874 28.062 -1.821 1.00 93.62 341 ASP A N 1
ATOM 2546 C CA . ASP A 1 341 ? 19.297 28.267 -1.517 1.00 93.62 341 ASP A CA 1
ATOM 2547 C C . ASP A 1 341 ? 20.019 26.997 -1.030 1.00 93.62 341 ASP A C 1
ATOM 2549 O O . ASP A 1 341 ? 21.249 26.969 -0.937 1.00 93.62 341 ASP A O 1
ATOM 2553 N N . LYS A 1 342 ? 19.274 25.920 -0.755 1.00 93.06 342 LYS A N 1
ATOM 2554 C CA . LYS A 1 342 ? 19.811 24.613 -0.363 1.00 93.06 342 LYS A CA 1
ATOM 2555 C C . LYS A 1 342 ? 19.398 23.554 -1.379 1.00 93.06 342 LYS A C 1
ATOM 2557 O O . LYS A 1 342 ? 18.262 23.558 -1.834 1.00 93.06 342 LYS A O 1
ATOM 2562 N N . PRO A 1 343 ? 20.280 22.607 -1.733 1.00 93.31 343 PRO A N 1
ATOM 2563 C CA . PRO A 1 343 ? 19.925 21.614 -2.731 1.00 93.31 343 PRO A CA 1
ATOM 2564 C C . PRO A 1 343 ? 18.876 20.624 -2.217 1.00 93.31 343 PRO A C 1
ATOM 2566 O O . PRO A 1 343 ? 19.054 20.041 -1.143 1.00 93.31 343 PRO A O 1
ATOM 2569 N N . THR A 1 344 ? 17.855 20.363 -3.035 1.00 95.75 344 THR A N 1
ATOM 2570 C CA . THR A 1 344 ? 16.968 19.193 -2.909 1.00 95.75 344 THR A CA 1
ATOM 2571 C C . THR A 1 344 ? 17.693 17.965 -3.458 1.00 95.75 344 THR A C 1
ATOM 2573 O O . THR A 1 344 ? 18.369 18.045 -4.490 1.00 95.75 344 THR A O 1
ATOM 2576 N N . ARG A 1 345 ? 17.601 16.826 -2.757 1.00 96.38 345 ARG A N 1
ATOM 2577 C CA . ARG A 1 345 ? 18.500 15.680 -2.986 1.00 96.38 345 ARG A CA 1
ATOM 2578 C C . ARG A 1 345 ? 17.772 14.363 -3.248 1.00 96.38 345 ARG A C 1
ATOM 2580 O O . ARG A 1 345 ? 16.720 14.099 -2.679 1.00 96.38 345 ARG A O 1
ATOM 2587 N N . ASN A 1 346 ? 18.387 13.485 -4.038 1.00 96.44 346 ASN A N 1
ATOM 2588 C CA . ASN A 1 346 ? 18.059 12.056 -4.142 1.00 96.44 346 ASN A CA 1
ATOM 2589 C C . ASN A 1 346 ? 16.583 11.734 -4.458 1.00 96.44 346 ASN A C 1
ATOM 2591 O O . ASN A 1 346 ? 16.095 10.663 -4.096 1.00 96.44 346 ASN A O 1
ATOM 2595 N N . PHE A 1 347 ? 15.849 12.645 -5.098 1.00 98.00 347 PHE A N 1
ATOM 2596 C CA . PHE A 1 347 ? 14.449 12.406 -5.438 1.00 98.00 347 PHE A CA 1
ATOM 2597 C C . PHE A 1 347 ? 14.328 11.443 -6.625 1.00 98.00 347 PHE A C 1
ATOM 2599 O O . PHE A 1 347 ? 15.205 11.371 -7.488 1.00 98.00 347 PHE A O 1
ATOM 2606 N N . THR A 1 348 ? 13.223 10.704 -6.685 1.00 98.75 348 THR A N 1
ATOM 2607 C CA . THR A 1 348 ? 12.903 9.793 -7.788 1.00 98.75 348 THR A CA 1
ATOM 2608 C C . THR A 1 348 ? 11.483 10.031 -8.293 1.00 98.75 348 THR A C 1
ATOM 2610 O O . THR A 1 348 ? 10.527 9.888 -7.542 1.00 98.75 348 THR A O 1
ATOM 2613 N N . ILE A 1 349 ? 11.330 10.329 -9.581 1.00 98.81 349 ILE A N 1
ATOM 2614 C CA . ILE A 1 349 ? 10.046 10.476 -10.274 1.00 98.81 349 ILE A CA 1
ATOM 2615 C C . ILE A 1 349 ? 9.975 9.391 -11.348 1.00 98.81 349 ILE A C 1
ATOM 2617 O O . ILE A 1 349 ? 10.701 9.457 -12.344 1.00 98.81 349 ILE A O 1
ATOM 2621 N N . ARG A 1 350 ? 9.133 8.370 -11.150 1.00 98.31 350 ARG A N 1
ATOM 2622 C CA . ARG A 1 350 ? 9.089 7.206 -12.046 1.00 98.31 350 ARG A CA 1
ATOM 2623 C C . ARG A 1 350 ? 7.725 6.586 -12.282 1.00 98.31 350 ARG A C 1
ATOM 2625 O O . ARG A 1 350 ? 6.871 6.610 -11.410 1.00 98.31 350 ARG A O 1
ATOM 2632 N N . TYR A 1 351 ? 7.540 5.930 -13.423 1.00 97.81 351 TYR A N 1
ATOM 2633 C CA . TYR A 1 351 ? 6.298 5.214 -13.748 1.00 97.81 351 TYR A CA 1
ATOM 2634 C C . TYR A 1 351 ? 5.018 6.057 -13.609 1.00 97.81 351 TYR A C 1
ATOM 2636 O O . TYR A 1 351 ? 3.951 5.506 -13.345 1.00 97.81 351 TYR A O 1
ATOM 2644 N N . ASN A 1 352 ? 5.110 7.379 -13.748 1.00 98.62 352 ASN A N 1
ATOM 2645 C CA . ASN A 1 352 ? 3.955 8.268 -13.685 1.00 98.62 352 ASN A CA 1
ATOM 2646 C C . ASN A 1 352 ? 3.411 8.543 -15.095 1.00 98.62 352 ASN A C 1
ATOM 2648 O O . ASN A 1 352 ? 4.158 8.501 -16.079 1.00 98.62 352 ASN A O 1
ATOM 2652 N N . LEU A 1 353 ? 2.122 8.860 -15.171 1.00 98.31 353 LEU A N 1
ATOM 2653 C CA . LEU A 1 353 ? 1.429 9.287 -16.380 1.00 98.31 353 LEU A CA 1
ATOM 2654 C C . LEU A 1 353 ? 1.009 10.755 -16.234 1.00 98.31 353 LEU A C 1
ATOM 2656 O O . LEU A 1 353 ? 0.384 11.108 -15.240 1.00 98.31 353 LEU A O 1
ATOM 2660 N N . SER A 1 354 ? 1.312 11.580 -17.233 1.00 98.12 354 SER A N 1
ATOM 2661 C CA . SER A 1 354 ? 0.801 12.949 -17.361 1.00 98.12 354 SER A CA 1
ATOM 2662 C C . SER A 1 354 ? 0.084 13.100 -18.698 1.00 98.12 354 SER A C 1
ATOM 2664 O O . SER A 1 354 ? 0.639 12.745 -19.743 1.00 98.12 354 SER A O 1
ATOM 2666 N N . VAL A 1 355 ? -1.144 13.614 -18.669 1.00 94.62 355 VAL A N 1
ATOM 2667 C CA . VAL A 1 355 ? -1.981 13.824 -19.856 1.00 94.62 355 VAL A CA 1
ATOM 2668 C C . VAL A 1 355 ? -2.461 15.271 -19.891 1.00 94.62 355 VAL A C 1
ATOM 2670 O O . VAL A 1 355 ? -3.258 15.694 -19.068 1.00 94.62 355 VAL A O 1
ATOM 2673 N N . ASN A 1 356 ? -1.999 16.047 -20.869 1.00 93.12 356 ASN A N 1
ATOM 2674 C CA . ASN A 1 356 ? -2.445 17.425 -21.108 1.00 93.12 356 ASN A CA 1
ATOM 2675 C C . ASN A 1 356 ? -2.205 18.413 -19.949 1.00 93.12 356 ASN A C 1
ATOM 2677 O O . ASN A 1 356 ? -2.877 19.443 -19.862 1.00 93.12 356 ASN A O 1
ATOM 2681 N N . ASP A 1 357 ? -1.213 18.159 -19.092 1.00 95.75 357 ASP A N 1
ATOM 2682 C CA . ASP A 1 357 ? -0.691 19.204 -18.207 1.00 95.75 357 ASP A CA 1
ATOM 2683 C C . ASP A 1 357 ? -0.053 20.328 -19.043 1.00 95.75 357 ASP A C 1
ATOM 2685 O O . ASP A 1 357 ? 0.661 20.068 -20.018 1.00 95.75 357 ASP A O 1
ATOM 2689 N N . ARG A 1 358 ? -0.358 21.590 -18.709 1.00 94.00 358 ARG A N 1
ATOM 2690 C CA . ARG A 1 358 ? -0.303 22.680 -19.700 1.00 94.00 358 ARG A CA 1
ATOM 2691 C C . ARG A 1 358 ? 0.983 23.475 -19.737 1.00 94.00 358 ARG A C 1
ATOM 2693 O O . ARG A 1 358 ? 1.670 23.433 -20.749 1.00 94.00 358 ARG A O 1
ATOM 2700 N N . ALA A 1 359 ? 1.262 24.299 -18.728 1.00 94.25 359 ALA A N 1
ATOM 2701 C CA . ALA A 1 359 ? 2.319 25.294 -18.876 1.00 94.25 359 ALA A CA 1
ATOM 2702 C C . ALA A 1 359 ? 3.704 24.633 -18.963 1.00 94.25 359 ALA A C 1
ATOM 2704 O O . ALA A 1 359 ? 4.523 25.018 -19.804 1.00 94.25 359 ALA A O 1
ATOM 2705 N N . ARG A 1 360 ? 3.991 23.668 -18.078 1.00 95.38 360 ARG A N 1
ATOM 2706 C CA . ARG A 1 360 ? 5.328 23.076 -17.889 1.00 95.38 360 ARG A CA 1
ATOM 2707 C C . ARG A 1 360 ? 5.212 21.601 -17.500 1.00 95.38 360 ARG A C 1
ATOM 2709 O O . ARG A 1 360 ? 4.384 21.246 -16.674 1.00 95.38 360 ARG A O 1
ATOM 2716 N N . VAL A 1 361 ? 6.048 20.727 -18.053 1.00 97.81 361 VAL A N 1
ATOM 2717 C CA . VAL A 1 361 ? 6.108 19.328 -17.598 1.00 97.81 361 VAL A CA 1
ATOM 2718 C C . VAL A 1 361 ? 6.970 19.261 -16.337 1.00 97.81 361 VAL A C 1
ATOM 2720 O O . VAL A 1 361 ? 6.448 18.992 -15.263 1.00 97.81 361 VAL A O 1
ATOM 2723 N N . PHE A 1 362 ? 8.256 19.601 -16.423 1.00 98.12 362 PHE A N 1
ATOM 2724 C CA . PHE A 1 362 ? 9.134 19.730 -15.257 1.00 98.12 362 PHE A CA 1
ATOM 2725 C C . PHE A 1 362 ? 9.598 21.180 -15.109 1.00 98.12 362 PHE A C 1
ATOM 2727 O O . PHE A 1 362 ? 10.371 21.683 -15.928 1.00 98.12 362 PHE A O 1
ATOM 2734 N N . GLN A 1 363 ? 9.140 21.860 -14.060 1.00 97.50 363 GLN A N 1
ATOM 2735 C CA . GLN A 1 363 ? 9.642 23.180 -13.688 1.00 97.50 363 GLN A CA 1
ATOM 2736 C C . GLN A 1 363 ? 10.622 23.072 -12.529 1.00 97.50 363 GLN A C 1
ATOM 2738 O O . GLN A 1 363 ? 10.297 22.523 -11.484 1.00 97.50 363 GLN A O 1
ATOM 2743 N N . ILE A 1 364 ? 11.789 23.682 -12.696 1.00 97.56 364 ILE A N 1
ATOM 2744 C CA . ILE A 1 364 ? 12.815 23.811 -11.669 1.00 97.56 364 ILE A CA 1
ATOM 2745 C C . ILE A 1 364 ? 12.853 25.278 -11.232 1.00 97.56 364 ILE A C 1
ATOM 2747 O O . ILE A 1 364 ? 13.044 26.170 -12.062 1.00 97.56 364 ILE A O 1
ATOM 2751 N N . CYS A 1 365 ? 12.630 25.543 -9.944 1.00 95.50 365 CYS A N 1
ATOM 2752 C CA . CYS A 1 365 ? 12.841 26.867 -9.357 1.00 95.50 365 CYS A CA 1
ATOM 2753 C C . CYS A 1 365 ? 14.340 27.173 -9.220 1.00 95.50 365 CYS A C 1
ATOM 2755 O O . CYS A 1 365 ? 15.191 26.309 -9.413 1.00 95.50 365 CYS A O 1
ATOM 2757 N N . SER A 1 366 ? 14.680 28.399 -8.818 1.00 93.19 366 SER A N 1
ATOM 2758 C CA . SER A 1 366 ? 16.055 28.736 -8.440 1.00 93.19 366 SER A CA 1
ATOM 2759 C C . SER A 1 366 ? 16.592 27.782 -7.369 1.00 93.19 366 SER A C 1
ATOM 2761 O O . SER A 1 366 ? 15.907 27.515 -6.382 1.00 93.19 366 SER A O 1
ATOM 2763 N N . GLY A 1 367 ? 17.822 27.308 -7.571 1.00 94.00 367 GLY A N 1
ATOM 2764 C CA . GLY A 1 367 ? 18.535 26.425 -6.653 1.00 94.00 367 GLY A CA 1
ATOM 2765 C C . GLY A 1 367 ? 19.053 25.148 -7.303 1.00 94.00 367 GLY A C 1
ATOM 2766 O O . GLY A 1 367 ? 18.678 24.794 -8.417 1.00 94.00 367 GLY A O 1
ATOM 2767 N N . ASN A 1 368 ? 19.944 24.458 -6.598 1.00 95.81 368 ASN A N 1
ATOM 2768 C CA . ASN A 1 368 ? 20.621 23.276 -7.128 1.00 95.81 368 ASN A CA 1
ATOM 2769 C C . ASN A 1 368 ? 19.828 21.990 -6.851 1.00 95.81 368 ASN A C 1
ATOM 2771 O O . ASN A 1 368 ? 19.133 21.874 -5.841 1.00 95.81 368 ASN A O 1
ATOM 2775 N N . LEU A 1 369 ? 19.991 20.992 -7.716 1.00 97.75 369 LEU A N 1
ATOM 2776 C CA . LEU A 1 369 ? 19.455 19.640 -7.537 1.00 97.75 369 LEU A CA 1
ATOM 2777 C C . LEU A 1 369 ? 20.613 18.641 -7.523 1.00 97.75 369 LEU A C 1
ATOM 2779 O O . LEU A 1 369 ? 21.557 18.791 -8.297 1.00 97.75 369 LEU A O 1
ATOM 2783 N N . VAL A 1 370 ? 20.550 17.637 -6.643 1.00 97.88 370 VAL A N 1
ATOM 2784 C CA . VAL A 1 370 ? 21.624 16.638 -6.481 1.00 97.88 370 VAL A CA 1
ATOM 2785 C C . VAL A 1 370 ? 21.056 15.222 -6.474 1.00 97.88 370 VAL A C 1
ATOM 2787 O O . VAL A 1 370 ? 20.143 14.931 -5.700 1.00 97.88 370 VAL A O 1
ATOM 2790 N N . GLY A 1 371 ? 21.604 14.321 -7.290 1.00 96.81 371 GLY A N 1
ATOM 2791 C CA . GLY A 1 371 ? 21.207 12.912 -7.345 1.00 96.81 371 GLY A CA 1
ATOM 2792 C C . GLY A 1 371 ? 19.757 12.664 -7.779 1.00 96.81 371 GLY A C 1
ATOM 2793 O O . GLY A 1 371 ? 19.175 11.645 -7.399 1.00 96.81 371 GLY A O 1
ATOM 2794 N N . GLY A 1 372 ? 19.144 13.591 -8.520 1.00 97.88 372 GLY A N 1
ATOM 2795 C CA . GLY A 1 372 ? 17.755 13.474 -8.970 1.00 97.88 372 GLY A CA 1
ATOM 2796 C C . GLY A 1 372 ? 17.580 12.431 -10.078 1.00 97.88 372 GLY A C 1
ATOM 2797 O O . GLY A 1 372 ? 18.404 12.326 -10.986 1.00 97.88 372 GLY A O 1
ATOM 2798 N N . LYS A 1 373 ? 16.487 11.664 -10.045 1.00 98.50 373 LYS A N 1
ATOM 2799 C CA . LYS A 1 373 ? 16.164 10.658 -11.072 1.00 98.50 373 LYS A CA 1
ATOM 2800 C C . LYS A 1 373 ? 14.737 10.839 -11.576 1.00 98.50 373 LYS A C 1
ATOM 2802 O O . LYS A 1 373 ? 13.792 10.727 -10.805 1.00 98.50 373 LYS A O 1
ATOM 2807 N N . ILE A 1 374 ? 14.569 11.040 -12.875 1.00 98.69 374 ILE A N 1
ATOM 2808 C CA . ILE A 1 374 ? 13.278 11.170 -13.555 1.00 98.69 374 ILE A CA 1
ATOM 2809 C C . ILE A 1 374 ? 13.248 10.148 -14.691 1.00 98.69 374 ILE A C 1
ATOM 2811 O O . ILE A 1 374 ? 13.876 10.355 -15.730 1.00 98.69 374 ILE A O 1
ATOM 2815 N N . TYR A 1 375 ? 12.562 9.019 -14.511 1.00 98.56 375 TYR A N 1
ATOM 2816 C CA . TYR A 1 375 ? 12.616 7.957 -15.514 1.00 98.56 375 TYR A CA 1
ATOM 2817 C C . TYR A 1 375 ? 11.367 7.110 -15.674 1.00 98.56 375 TYR A C 1
ATOM 2819 O O . TYR A 1 375 ? 10.574 6.971 -14.752 1.00 98.56 375 TYR A O 1
ATOM 2827 N N . LYS A 1 376 ? 11.196 6.504 -16.856 1.00 97.81 376 LYS A N 1
ATOM 2828 C CA . LYS A 1 376 ? 10.044 5.637 -17.166 1.00 97.81 376 LYS A CA 1
ATOM 2829 C C . LYS A 1 376 ? 8.690 6.308 -16.910 1.00 97.81 376 LYS A C 1
ATOM 2831 O O . LYS A 1 376 ? 7.715 5.644 -16.583 1.00 97.81 376 LYS A O 1
ATOM 2836 N N . ASN A 1 377 ? 8.600 7.626 -17.061 1.00 98.75 377 ASN A N 1
ATOM 2837 C CA . ASN A 1 377 ? 7.325 8.339 -17.067 1.00 98.75 377 ASN A CA 1
ATOM 2838 C C . ASN A 1 377 ? 6.759 8.375 -18.492 1.00 98.75 377 ASN A C 1
ATOM 2840 O O . ASN A 1 377 ? 7.487 8.217 -19.476 1.00 98.75 377 ASN A O 1
ATOM 2844 N N . THR A 1 378 ? 5.454 8.568 -18.629 1.00 98.69 378 THR A N 1
ATOM 2845 C CA . THR A 1 378 ? 4.798 8.787 -19.923 1.00 98.69 378 THR A CA 1
ATOM 2846 C C . THR A 1 378 ? 4.032 10.097 -19.881 1.00 98.69 378 THR A C 1
ATOM 2848 O O . THR A 1 378 ? 3.186 10.298 -19.021 1.00 98.69 378 THR A O 1
ATOM 2851 N N . VAL A 1 379 ? 4.376 11.002 -20.791 1.00 98.56 379 VAL A N 1
ATOM 2852 C CA . VAL A 1 379 ? 3.859 12.367 -20.864 1.00 98.56 379 VAL A CA 1
ATOM 2853 C C . VAL A 1 379 ? 3.215 12.567 -22.225 1.00 98.56 379 VAL A C 1
ATOM 2855 O O . VAL A 1 379 ? 3.825 12.331 -23.271 1.00 98.56 379 VAL A O 1
ATOM 2858 N N . ILE A 1 380 ? 1.969 13.007 -22.210 1.00 97.12 380 ILE A N 1
ATOM 2859 C CA . ILE A 1 380 ? 1.136 13.152 -23.393 1.00 97.12 380 ILE A CA 1
ATOM 2860 C C . ILE A 1 380 ? 0.708 14.598 -23.474 1.00 97.12 380 ILE A C 1
ATOM 2862 O O . ILE A 1 380 ? 0.057 15.119 -22.574 1.00 97.12 380 ILE A O 1
ATOM 2866 N N . VAL A 1 381 ? 1.084 15.239 -24.570 1.00 95.75 381 VAL A N 1
ATOM 2867 C CA . VAL A 1 381 ? 0.747 16.624 -24.856 1.00 95.75 381 VAL A CA 1
ATOM 2868 C C . VAL A 1 381 ? -0.183 16.633 -26.062 1.00 95.75 381 VAL A C 1
ATOM 2870 O O . VAL A 1 381 ? 0.208 16.275 -27.178 1.00 95.75 381 VAL A O 1
ATOM 2873 N N . GLY A 1 382 ? -1.437 16.992 -25.814 1.00 91.12 382 GLY A N 1
ATOM 2874 C CA . GLY A 1 382 ? -2.496 17.056 -26.809 1.00 91.12 382 GLY A CA 1
ATOM 2875 C C . GLY A 1 382 ? -2.379 18.231 -27.777 1.00 91.12 382 GLY A C 1
ATOM 2876 O O . GLY A 1 382 ? -1.380 18.959 -27.823 1.00 91.12 382 GLY A O 1
ATOM 2877 N N . ASP A 1 383 ? -3.425 18.380 -28.582 1.00 88.56 383 ASP A N 1
ATOM 2878 C CA . ASP A 1 383 ? -3.564 19.443 -29.574 1.00 88.56 383 ASP A CA 1
ATOM 2879 C C . ASP A 1 383 ? -3.645 20.834 -28.921 1.00 88.56 383 ASP A C 1
ATOM 2881 O O . ASP A 1 383 ? -4.109 20.983 -27.793 1.00 88.56 383 ASP A O 1
ATOM 2885 N N . GLY A 1 384 ? -3.127 21.855 -29.602 1.00 91.50 384 GLY A N 1
ATOM 2886 C CA . GLY A 1 384 ? -3.090 23.250 -29.140 1.00 91.50 384 GLY A CA 1
ATOM 2887 C C . GLY A 1 384 ? -2.123 23.566 -27.986 1.00 91.50 384 GLY A C 1
ATOM 2888 O O . GLY A 1 384 ? -1.802 24.733 -27.764 1.00 91.50 384 GLY A O 1
ATOM 2889 N N . LEU A 1 385 ? -1.616 22.569 -27.256 1.00 94.62 385 LEU A N 1
ATOM 2890 C CA . LEU A 1 385 ? -0.741 22.786 -26.098 1.00 94.62 385 LEU A CA 1
ATOM 2891 C C . LEU A 1 385 ? 0.718 23.048 -26.500 1.00 94.62 385 LEU A C 1
ATOM 2893 O O . LEU A 1 385 ? 1.226 22.466 -27.458 1.00 94.62 385 LEU A O 1
ATOM 2897 N N . SER A 1 386 ? 1.412 23.906 -25.746 1.00 97.31 386 SER A N 1
ATOM 2898 C CA . SER A 1 386 ? 2.836 24.216 -25.967 1.00 97.31 386 SER A CA 1
ATOM 2899 C C . SER A 1 386 ? 3.649 24.309 -24.661 1.00 97.31 386 SER A C 1
ATOM 2901 O O . SER A 1 386 ? 4.180 25.376 -24.345 1.00 97.31 386 SER A O 1
ATOM 2903 N N . PRO A 1 387 ? 3.726 23.227 -23.857 1.00 97.38 387 PRO A N 1
ATOM 2904 C CA . PRO A 1 387 ? 4.494 23.224 -22.617 1.00 97.38 387 PRO A CA 1
ATOM 2905 C C . PRO A 1 387 ? 5.998 23.349 -22.865 1.00 97.38 387 PRO A C 1
ATOM 2907 O O . PRO A 1 387 ? 6.529 22.895 -23.881 1.00 97.38 387 PRO A O 1
ATOM 2910 N N . GLN A 1 388 ? 6.715 23.837 -21.857 1.00 97.50 388 GLN A N 1
ATOM 2911 C CA . GLN A 1 388 ? 8.137 23.519 -21.713 1.00 97.50 388 GLN A CA 1
ATOM 2912 C C . GLN A 1 388 ? 8.280 22.119 -21.102 1.00 97.50 388 GLN A C 1
ATOM 2914 O O . GLN A 1 388 ? 7.691 21.851 -20.054 1.00 97.50 388 GLN A O 1
ATOM 2919 N N . LEU A 1 389 ? 9.056 21.226 -21.721 1.00 97.62 389 LEU A N 1
ATOM 2920 C CA . LEU A 1 389 ? 9.325 19.896 -21.166 1.00 97.62 389 LEU A CA 1
ATOM 2921 C C . LEU A 1 389 ? 10.179 19.994 -19.901 1.00 97.62 389 LEU A C 1
ATOM 2923 O O . LEU A 1 389 ? 9.818 19.447 -18.864 1.00 97.62 389 LEU A O 1
ATOM 2927 N N . VAL A 1 390 ? 11.275 20.744 -19.967 1.00 97.81 390 VAL A N 1
ATOM 2928 C CA . VAL A 1 390 ? 12.036 21.152 -18.784 1.00 97.81 390 VAL A CA 1
ATOM 2929 C C . VAL A 1 390 ? 12.254 22.653 -18.858 1.00 97.81 390 VAL A C 1
ATOM 2931 O O . VAL A 1 390 ? 12.669 23.168 -19.898 1.00 97.81 390 VAL A O 1
ATOM 2934 N N . THR A 1 391 ? 11.976 23.349 -17.759 1.00 96.62 391 THR A N 1
ATOM 2935 C CA . THR A 1 391 ? 12.290 24.769 -17.598 1.00 96.62 391 THR A CA 1
ATOM 2936 C C . THR A 1 391 ? 13.061 25.004 -16.306 1.00 96.62 391 THR A C 1
ATOM 2938 O O . THR A 1 391 ? 12.640 24.549 -15.245 1.00 96.62 391 THR A O 1
ATOM 2941 N N . ALA A 1 392 ? 14.167 25.736 -16.391 1.00 96.62 392 ALA A N 1
ATOM 2942 C CA . ALA A 1 392 ? 15.027 26.084 -15.268 1.00 96.62 392 ALA A CA 1
ATOM 2943 C C . ALA A 1 392 ? 15.687 27.460 -15.487 1.00 96.62 392 ALA A C 1
ATOM 2945 O O . ALA A 1 392 ? 15.995 27.816 -16.629 1.00 96.62 392 ALA A O 1
ATOM 2946 N N . PRO A 1 393 ? 15.957 28.231 -14.417 1.00 95.25 393 PRO A N 1
ATOM 2947 C CA . PRO A 1 393 ? 16.889 29.352 -14.476 1.00 95.25 393 PRO A CA 1
ATOM 2948 C C . PRO A 1 393 ? 18.274 28.924 -14.987 1.00 95.25 393 PRO A C 1
ATOM 2950 O O . PRO A 1 393 ? 18.704 27.787 -14.786 1.00 95.25 393 PRO A O 1
ATOM 2953 N N . LYS A 1 394 ? 18.992 29.849 -15.632 1.00 92.38 394 LYS A N 1
ATOM 2954 C CA . LYS A 1 394 ? 20.362 29.607 -16.112 1.00 92.38 394 LYS A CA 1
ATOM 2955 C C . LYS A 1 394 ? 21.364 29.540 -14.957 1.00 92.38 394 LYS A C 1
ATOM 2957 O O . LYS A 1 394 ? 21.159 30.165 -13.919 1.00 92.38 394 LYS A O 1
ATOM 2962 N N . GLY A 1 395 ? 22.480 28.843 -15.178 1.00 90.31 395 GLY A N 1
ATOM 2963 C CA . GLY A 1 395 ? 23.615 28.815 -14.247 1.00 90.31 395 GLY A CA 1
ATOM 2964 C C . GLY A 1 395 ? 23.424 27.922 -13.017 1.00 90.31 395 GLY A C 1
ATOM 2965 O O . GLY A 1 395 ? 24.192 28.033 -12.064 1.00 90.31 395 GLY A O 1
ATOM 2966 N N . LEU A 1 396 ? 22.416 27.047 -13.020 1.00 93.69 396 LEU A N 1
ATOM 2967 C CA . LEU A 1 396 ? 22.162 26.107 -11.928 1.00 93.69 396 LEU A CA 1
ATOM 2968 C C . LEU A 1 396 ? 22.982 24.817 -12.083 1.00 93.69 396 LEU A C 1
ATOM 2970 O O . LEU A 1 396 ? 23.152 24.282 -13.185 1.00 93.69 396 LEU A O 1
ATOM 2974 N N . SER A 1 397 ? 23.431 24.273 -10.950 1.00 95.50 397 SER A N 1
ATOM 2975 C CA . SER A 1 397 ? 24.010 22.930 -10.872 1.00 95.50 397 SER A CA 1
ATOM 2976 C C . SER A 1 397 ? 22.878 21.922 -10.683 1.00 95.50 397 SER A C 1
ATOM 2978 O O . SER A 1 397 ? 22.265 21.843 -9.615 1.00 95.50 397 SER A O 1
ATOM 2980 N N . LEU A 1 398 ? 22.557 21.197 -11.756 1.00 97.62 398 LEU A N 1
ATOM 2981 C CA . LEU A 1 398 ? 21.429 20.271 -11.809 1.00 97.62 398 LEU A CA 1
ATOM 2982 C C . LEU A 1 398 ? 21.937 18.856 -12.094 1.00 97.62 398 LEU A C 1
ATOM 2984 O O . LEU A 1 398 ? 21.942 18.410 -13.238 1.00 97.62 398 LEU A O 1
ATOM 2988 N N . ASP A 1 399 ? 22.359 18.144 -11.051 1.00 97.88 399 ASP A N 1
ATOM 2989 C CA . ASP A 1 399 ? 22.693 16.719 -11.130 1.00 97.88 399 ASP A CA 1
ATOM 2990 C C . ASP A 1 399 ? 21.398 15.890 -11.121 1.00 97.88 399 ASP A C 1
ATOM 2992 O O . ASP A 1 399 ? 20.861 15.504 -10.074 1.00 97.88 399 ASP A O 1
ATOM 2996 N N . VAL A 1 400 ? 20.844 15.712 -12.324 1.00 98.06 400 VAL A N 1
ATOM 2997 C CA . VAL A 1 400 ? 19.572 15.030 -12.574 1.00 98.06 400 VAL A CA 1
ATOM 2998 C C . VAL A 1 400 ? 19.689 14.139 -13.805 1.00 98.06 400 VAL A C 1
ATOM 3000 O O . VAL A 1 400 ? 20.145 14.566 -14.864 1.00 98.06 400 VAL A O 1
ATOM 3003 N N . MET A 1 401 ? 19.203 12.906 -13.688 1.00 98.06 401 MET A N 1
ATOM 3004 C CA . MET A 1 401 ? 19.029 11.984 -14.807 1.00 98.06 401 MET A CA 1
ATOM 3005 C C . MET A 1 401 ? 17.577 12.006 -15.295 1.00 98.06 401 MET A C 1
ATOM 3007 O O . MET A 1 401 ? 16.677 11.631 -14.546 1.00 98.06 401 MET A O 1
ATOM 3011 N N . LEU A 1 402 ? 17.359 12.353 -16.562 1.00 98.38 402 LEU A N 1
ATOM 3012 C CA . LEU A 1 402 ? 16.096 12.194 -17.282 1.00 98.38 402 LEU A CA 1
ATOM 3013 C C . LEU A 1 402 ? 16.227 11.033 -18.280 1.00 98.38 402 LEU A C 1
ATOM 3015 O O . LEU A 1 402 ? 16.781 11.216 -19.368 1.00 98.38 402 LEU A O 1
ATOM 3019 N N . ALA A 1 403 ? 15.738 9.844 -17.915 1.00 97.94 403 ALA A N 1
ATOM 3020 C CA . ALA A 1 403 ? 15.964 8.617 -18.684 1.00 97.94 403 ALA A CA 1
ATOM 3021 C C . ALA A 1 403 ? 14.707 7.804 -18.998 1.00 97.94 403 ALA A C 1
ATOM 3023 O O . ALA A 1 403 ? 13.766 7.769 -18.221 1.00 97.94 403 ALA A O 1
ATOM 3024 N N . ASP A 1 404 ? 14.691 7.080 -20.111 1.00 97.88 404 ASP A N 1
ATOM 3025 C CA . ASP A 1 404 ? 13.658 6.083 -20.420 1.00 97.88 404 ASP A CA 1
ATOM 3026 C C . ASP A 1 404 ? 12.200 6.591 -20.410 1.00 97.88 404 ASP A C 1
ATOM 3028 O O . ASP A 1 404 ? 11.265 5.800 -20.283 1.00 97.88 404 ASP A O 1
ATOM 3032 N N . ASN A 1 405 ? 11.958 7.900 -20.508 1.00 98.69 405 ASN A N 1
ATOM 3033 C CA . ASN A 1 405 ? 10.605 8.460 -20.528 1.00 98.69 405 ASN A CA 1
ATOM 3034 C C . ASN A 1 405 ? 10.018 8.405 -21.944 1.00 98.69 405 ASN A C 1
ATOM 3036 O O . ASN A 1 405 ? 10.752 8.425 -22.929 1.00 98.69 405 ASN A O 1
ATOM 3040 N N . ILE A 1 406 ? 8.691 8.399 -22.058 1.00 98.69 406 ILE A N 1
ATOM 3041 C CA . ILE A 1 406 ? 7.981 8.649 -23.319 1.00 98.69 406 ILE A CA 1
ATOM 3042 C C . ILE A 1 406 ? 7.350 10.035 -23.235 1.00 98.69 406 ILE A C 1
ATOM 3044 O O . ILE A 1 406 ? 6.580 10.293 -22.318 1.00 98.69 406 ILE A O 1
ATOM 3048 N N . VAL A 1 407 ? 7.626 10.904 -24.205 1.00 98.38 407 VAL A N 1
ATOM 3049 C CA . VAL A 1 407 ? 6.930 12.180 -24.396 1.00 98.38 407 VAL A CA 1
ATOM 3050 C C . VAL A 1 407 ? 6.368 12.218 -25.811 1.00 98.38 407 VAL A C 1
ATOM 3052 O O . VAL A 1 407 ? 7.104 12.116 -26.796 1.00 98.38 407 VAL A O 1
ATOM 3055 N N . ARG A 1 408 ? 5.047 12.356 -25.915 1.00 97.62 408 ARG A N 1
ATOM 3056 C CA . ARG A 1 408 ? 4.329 12.401 -27.191 1.00 97.62 408 ARG A CA 1
ATOM 3057 C C . ARG A 1 408 ? 3.564 13.710 -27.328 1.00 97.62 408 ARG A C 1
ATOM 3059 O O . ARG A 1 408 ? 2.654 13.960 -26.543 1.00 97.62 408 ARG A O 1
ATOM 3066 N N . LYS A 1 409 ? 3.859 14.479 -28.378 1.00 96.00 409 LYS A N 1
ATOM 3067 C CA . LYS A 1 409 ? 3.102 15.665 -28.800 1.00 96.00 409 LYS A CA 1
ATOM 3068 C C . LYS A 1 409 ? 2.222 15.351 -30.011 1.00 96.00 409 LYS A C 1
ATOM 3070 O O . LYS A 1 409 ? 2.712 14.807 -30.996 1.00 96.00 409 LYS A O 1
ATOM 3075 N N . SER A 1 410 ? 0.941 15.716 -29.960 1.00 91.12 410 SER A N 1
ATOM 3076 C CA . SER A 1 410 ? -0.007 15.571 -31.084 1.00 91.12 410 SER A CA 1
ATOM 3077 C C . SER A 1 410 ? -0.656 16.900 -31.445 1.00 91.12 410 SER A C 1
ATOM 3079 O O . SER A 1 410 ? -0.884 17.706 -30.554 1.00 91.12 410 SER A O 1
ATOM 3081 N N . GLY A 1 411 ? -0.976 17.120 -32.721 1.00 91.25 411 GLY A N 1
ATOM 3082 C CA . GLY A 1 411 ? -1.659 18.339 -33.173 1.00 91.25 411 GLY A CA 1
ATOM 3083 C C . GLY A 1 411 ? -0.806 19.617 -33.103 1.00 91.25 411 GLY A C 1
ATOM 3084 O O . GLY A 1 411 ? 0.409 19.556 -32.887 1.00 91.25 411 GLY A O 1
ATOM 3085 N N . ALA A 1 412 ? -1.451 20.767 -33.285 1.00 93.06 412 ALA A N 1
ATOM 3086 C CA . ALA A 1 412 ? -0.885 22.113 -33.272 1.00 93.06 412 ALA A CA 1
ATOM 3087 C C . ALA A 1 412 ? -0.222 22.474 -31.933 1.00 93.06 412 ALA A C 1
ATOM 3089 O O . ALA A 1 412 ? -0.574 21.943 -30.883 1.00 93.06 412 ALA A O 1
ATOM 3090 N N . GLY A 1 413 ? 0.736 23.400 -31.958 1.00 96.56 413 GLY A N 1
ATOM 3091 C CA . GLY A 1 413 ? 1.576 23.734 -30.803 1.00 96.56 413 GLY A CA 1
ATOM 3092 C C . GLY A 1 413 ? 2.880 22.931 -30.765 1.00 96.56 413 GLY A C 1
ATOM 3093 O O . GLY A 1 413 ? 3.117 22.057 -31.602 1.00 96.56 413 GLY A O 1
ATOM 3094 N N . ARG A 1 414 ? 3.754 23.252 -29.809 1.00 97.06 414 ARG A N 1
ATOM 3095 C CA . ARG A 1 414 ? 5.137 22.749 -29.763 1.00 97.06 414 ARG A CA 1
ATOM 3096 C C . ARG A 1 414 ? 5.633 22.603 -28.332 1.00 97.06 414 ARG A C 1
ATOM 3098 O O . ARG A 1 414 ? 5.417 23.488 -27.513 1.00 97.06 414 ARG A O 1
ATOM 3105 N N . VAL A 1 415 ? 6.332 21.508 -28.050 1.00 98.31 415 VAL A N 1
ATOM 3106 C CA . VAL A 1 415 ? 7.000 21.305 -26.759 1.00 98.31 415 VAL A CA 1
ATOM 3107 C C . VAL A 1 415 ? 8.423 21.845 -26.837 1.00 98.31 415 VAL A C 1
ATOM 3109 O O . VAL A 1 415 ? 9.205 21.377 -27.663 1.00 98.31 415 VAL A O 1
ATOM 3112 N N . GLY A 1 416 ? 8.745 22.812 -25.979 1.00 97.25 416 GLY A N 1
ATOM 3113 C CA . GLY A 1 416 ? 10.055 23.467 -25.939 1.00 97.25 416 GLY A CA 1
ATOM 3114 C C . GLY A 1 416 ? 10.916 23.061 -24.742 1.00 97.25 416 GLY A C 1
ATOM 3115 O O . GLY A 1 416 ? 10.496 22.275 -23.889 1.00 97.25 416 GLY A O 1
ATOM 3116 N N . TRP A 1 417 ? 12.113 23.641 -24.665 1.00 96.38 417 TRP A N 1
ATOM 3117 C CA . TRP A 1 417 ? 13.039 23.492 -23.541 1.00 96.38 417 TRP A CA 1
ATOM 3118 C C . TRP A 1 417 ? 13.599 24.843 -23.111 1.00 96.38 417 TRP A C 1
ATOM 3120 O O . TRP A 1 417 ? 13.956 25.675 -23.942 1.00 96.38 417 TRP A O 1
ATOM 3130 N N . THR A 1 418 ? 13.766 25.016 -21.805 1.00 95.50 418 THR A N 1
ATOM 3131 C CA . THR A 1 418 ? 14.564 26.089 -21.210 1.00 95.50 418 THR A CA 1
ATOM 3132 C C . THR A 1 418 ? 15.484 25.447 -20.182 1.00 95.50 418 THR A C 1
ATOM 3134 O O . THR A 1 418 ? 15.172 25.387 -18.996 1.00 95.50 418 THR A O 1
ATOM 3137 N N . LEU A 1 419 ? 16.590 24.876 -20.653 1.00 94.44 419 LEU A N 1
ATOM 3138 C CA . LEU A 1 419 ? 17.527 24.124 -19.826 1.00 94.44 419 LEU A CA 1
ATOM 3139 C C . LEU A 1 419 ? 18.956 24.420 -20.277 1.00 94.44 419 LEU A C 1
ATOM 3141 O O . LEU A 1 419 ? 19.294 24.220 -21.440 1.00 94.44 419 LEU A O 1
ATOM 3145 N N . ASP A 1 420 ? 19.772 24.887 -19.338 1.00 90.12 420 ASP A N 1
ATOM 3146 C CA . ASP A 1 420 ? 21.179 25.228 -19.546 1.00 90.12 420 ASP A CA 1
ATOM 3147 C C . ASP A 1 420 ? 21.991 24.713 -18.351 1.00 90.12 420 ASP A C 1
ATOM 3149 O O . ASP A 1 420 ? 22.308 25.449 -17.414 1.00 90.12 420 ASP A O 1
ATOM 3153 N N . SER A 1 421 ? 22.211 23.395 -18.323 1.00 92.25 421 SER A N 1
ATOM 3154 C CA . SER A 1 421 ? 23.023 22.743 -17.297 1.00 92.25 421 SER A CA 1
ATOM 3155 C C . SER A 1 421 ? 23.703 21.491 -17.864 1.00 92.25 421 SER A C 1
ATOM 3157 O O . SER A 1 421 ? 23.008 20.543 -18.239 1.00 92.25 421 SER A O 1
ATOM 3159 N N . PRO A 1 422 ? 25.048 21.434 -17.909 1.00 90.19 422 PRO A N 1
ATOM 3160 C CA . PRO A 1 422 ? 25.775 20.286 -18.457 1.00 90.19 422 PRO A CA 1
ATOM 3161 C C . PRO A 1 422 ? 25.665 19.022 -17.587 1.00 90.19 422 PRO A C 1
ATOM 3163 O O . PRO A 1 422 ? 25.972 17.931 -18.055 1.00 90.19 422 PRO A O 1
ATOM 3166 N N . GLN A 1 423 ? 25.235 19.154 -16.328 1.00 95.00 423 GLN A N 1
ATOM 3167 C CA . GLN A 1 423 ? 25.030 18.032 -15.404 1.00 95.00 423 GLN A CA 1
ATOM 3168 C C . GLN A 1 423 ? 23.660 17.358 -15.581 1.00 95.00 423 GLN A C 1
ATOM 3170 O O . GLN A 1 423 ? 23.469 16.236 -15.110 1.00 95.00 423 GLN A O 1
ATOM 3175 N N . PHE A 1 424 ? 22.718 18.010 -16.274 1.00 97.06 424 PHE A N 1
ATOM 3176 C CA . PHE A 1 424 ? 21.389 17.458 -16.508 1.00 97.06 424 PHE A CA 1
ATOM 3177 C C . PHE A 1 424 ? 21.452 16.443 -17.657 1.00 97.06 424 PHE A C 1
ATOM 3179 O O . PHE A 1 424 ? 21.483 16.799 -18.838 1.00 97.06 424 PHE A O 1
ATOM 3186 N N . ASN A 1 425 ? 21.483 15.159 -17.307 1.00 97.00 425 ASN A N 1
ATOM 3187 C CA . ASN A 1 425 ? 21.693 14.068 -18.249 1.00 97.00 425 ASN A CA 1
ATOM 3188 C C . ASN A 1 425 ? 20.366 13.601 -18.862 1.00 97.00 425 ASN A C 1
ATOM 3190 O O . ASN A 1 425 ? 19.544 12.981 -18.185 1.00 97.00 425 ASN A O 1
ATOM 3194 N N . VAL A 1 426 ? 20.173 13.860 -20.157 1.00 97.62 426 VAL A N 1
ATOM 3195 C CA . VAL A 1 426 ? 19.002 13.413 -20.923 1.00 97.62 426 VAL A CA 1
ATOM 3196 C C . VAL A 1 426 ? 19.394 12.209 -21.775 1.00 97.62 426 VAL A C 1
ATOM 3198 O O . VAL A 1 426 ? 20.112 12.348 -22.763 1.00 97.62 426 VAL A O 1
ATOM 3201 N N . THR A 1 427 ? 18.911 11.014 -21.430 1.00 96.12 427 THR A N 1
ATOM 3202 C CA . THR A 1 427 ? 19.363 9.773 -22.080 1.00 96.12 427 THR A CA 1
ATOM 3203 C C . THR A 1 427 ? 18.222 8.811 -22.399 1.00 96.12 427 THR A C 1
ATOM 3205 O O . THR A 1 427 ? 17.343 8.582 -21.580 1.00 96.12 427 THR A O 1
ATOM 3208 N N . ARG A 1 428 ? 18.214 8.237 -23.604 1.00 95.12 428 ARG A N 1
ATOM 3209 C CA . ARG A 1 428 ? 17.288 7.165 -24.021 1.00 95.12 428 ARG A CA 1
ATOM 3210 C C . ARG A 1 428 ? 15.801 7.438 -23.783 1.00 95.12 428 ARG A C 1
ATOM 3212 O O . ARG A 1 428 ? 15.053 6.548 -23.405 1.00 95.12 428 ARG A O 1
ATOM 3219 N N . ASN A 1 429 ? 15.341 8.660 -24.025 1.00 97.81 429 ASN A N 1
ATOM 3220 C CA . ASN A 1 429 ? 13.909 8.973 -23.975 1.00 97.81 429 ASN A CA 1
ATOM 3221 C C . ASN A 1 429 ? 13.265 8.756 -25.353 1.00 97.81 429 ASN A C 1
ATOM 3223 O O . ASN A 1 429 ? 13.946 8.826 -26.371 1.00 97.81 429 ASN A O 1
ATOM 3227 N N . ALA A 1 430 ? 11.953 8.543 -25.415 1.00 97.69 430 ALA A N 1
ATOM 3228 C CA . ALA A 1 430 ? 11.193 8.636 -26.656 1.00 97.69 430 ALA A CA 1
ATOM 3229 C C . ALA A 1 430 ? 10.573 10.034 -26.780 1.00 97.69 430 ALA A C 1
ATOM 3231 O O . ALA A 1 430 ? 9.702 10.385 -25.987 1.00 97.69 430 ALA A O 1
ATOM 3232 N N . PHE A 1 431 ? 10.997 10.815 -27.773 1.00 97.62 431 PHE A N 1
ATOM 3233 C CA . PHE A 1 431 ? 10.453 12.140 -28.082 1.00 97.62 431 PHE A CA 1
ATOM 3234 C C . PHE A 1 431 ? 9.770 12.096 -29.448 1.00 97.62 431 PHE A C 1
ATOM 3236 O O . PHE A 1 431 ? 10.438 12.089 -30.478 1.00 97.62 431 PHE A O 1
ATOM 3243 N N . TYR A 1 432 ? 8.438 12.047 -29.462 1.00 97.12 432 TYR A N 1
ATOM 3244 C CA . TYR A 1 432 ? 7.661 11.908 -30.695 1.00 97.12 432 TYR A CA 1
ATOM 3245 C C . TYR A 1 432 ? 6.683 13.068 -30.897 1.00 97.12 432 TYR A C 1
ATOM 3247 O O . TYR A 1 432 ? 5.899 13.385 -30.002 1.00 97.12 432 TYR A O 1
ATOM 3255 N N . GLY A 1 433 ? 6.688 13.657 -32.096 1.00 96.81 433 GLY A N 1
ATOM 3256 C CA . GLY A 1 433 ? 5.846 14.796 -32.478 1.00 96.81 433 GLY A CA 1
ATOM 3257 C C . GLY A 1 433 ? 6.611 16.122 -32.525 1.00 96.81 433 GLY A C 1
ATOM 3258 O O . GLY A 1 433 ? 7.836 16.134 -32.612 1.00 96.81 433 GLY A O 1
ATOM 3259 N N . ALA A 1 434 ? 5.886 17.245 -32.479 1.00 97.62 434 ALA A N 1
ATOM 3260 C CA . ALA A 1 434 ? 6.459 18.595 -32.497 1.00 97.62 434 ALA A CA 1
ATOM 3261 C C . ALA A 1 434 ? 7.136 18.947 -31.155 1.00 97.62 434 ALA A C 1
ATOM 3263 O O . ALA A 1 434 ? 6.589 19.689 -30.336 1.00 97.62 434 ALA A O 1
ATOM 3264 N N . ILE A 1 435 ? 8.315 18.370 -30.925 1.00 97.69 435 ILE A N 1
ATOM 3265 C CA . ILE A 1 435 ? 9.152 18.563 -29.738 1.00 97.69 435 ILE A CA 1
ATOM 3266 C C . ILE A 1 435 ? 10.508 19.094 -30.200 1.00 97.69 435 ILE A C 1
ATOM 3268 O O . ILE A 1 435 ? 11.124 18.517 -31.097 1.00 97.69 435 ILE A O 1
ATOM 3272 N N . ASP A 1 436 ? 10.970 20.184 -29.597 1.00 96.06 436 ASP A N 1
ATOM 3273 C CA . ASP A 1 436 ? 12.277 20.753 -29.911 1.00 96.06 436 ASP A CA 1
ATOM 3274 C C . ASP A 1 436 ? 13.404 19.804 -29.493 1.00 96.06 436 ASP A C 1
ATOM 3276 O O . ASP A 1 436 ? 13.353 19.145 -28.448 1.00 96.06 436 ASP A O 1
ATOM 3280 N N . THR A 1 437 ? 14.442 19.724 -30.323 1.00 91.06 437 THR A N 1
ATOM 3281 C CA . THR A 1 437 ? 15.618 18.902 -30.043 1.00 91.06 437 THR A CA 1
ATOM 3282 C C . THR A 1 437 ? 16.441 19.520 -28.921 1.00 91.06 437 THR A C 1
ATOM 3284 O O . THR A 1 437 ? 16.809 20.691 -28.996 1.00 91.06 437 THR A O 1
ATOM 3287 N N . TYR A 1 438 ? 16.808 18.719 -27.924 1.00 92.94 438 TYR A N 1
ATOM 3288 C CA . TYR A 1 438 ? 17.791 19.108 -26.917 1.00 92.94 438 TYR A CA 1
ATOM 3289 C C . TYR A 1 438 ? 19.167 18.564 -27.310 1.00 92.94 438 TYR A C 1
ATOM 3291 O O . TYR A 1 438 ? 19.343 17.350 -27.393 1.00 92.94 438 TYR A O 1
ATOM 3299 N N . ALA A 1 439 ? 20.140 19.445 -27.559 1.00 89.50 439 ALA A N 1
ATOM 3300 C CA . ALA A 1 439 ? 21.457 19.060 -28.083 1.00 89.50 439 ALA A CA 1
ATOM 3301 C C . ALA A 1 439 ? 22.224 18.083 -27.169 1.00 89.50 439 ALA A C 1
ATOM 3303 O O . ALA A 1 439 ? 22.987 17.257 -27.658 1.00 89.50 439 ALA A O 1
ATOM 3304 N N . GLY A 1 440 ? 21.993 18.144 -25.852 1.00 88.81 440 GLY A N 1
ATOM 3305 C CA . GLY A 1 440 ? 22.593 17.227 -24.879 1.00 88.81 440 GLY A CA 1
ATOM 3306 C C . GLY A 1 440 ? 21.897 15.865 -24.760 1.00 88.81 440 GLY A C 1
ATOM 3307 O O . GLY A 1 440 ? 22.309 15.057 -23.933 1.00 88.81 440 GLY A O 1
ATOM 3308 N N . ALA A 1 441 ? 20.829 15.601 -25.523 1.00 94.38 441 ALA A N 1
ATOM 3309 C CA . ALA A 1 441 ? 20.111 14.332 -25.450 1.00 94.38 441 ALA A CA 1
ATOM 3310 C C . ALA A 1 441 ? 20.856 13.216 -26.198 1.00 94.38 441 ALA A C 1
ATOM 3312 O O . ALA A 1 441 ? 21.160 13.344 -27.383 1.00 94.38 441 ALA A O 1
ATOM 3313 N N . VAL A 1 442 ? 21.084 12.081 -25.533 1.00 95.00 442 VAL A N 1
ATOM 3314 C CA . VAL A 1 442 ? 21.826 10.941 -26.096 1.00 95.00 442 VAL A CA 1
ATOM 3315 C C . VAL A 1 442 ? 20.934 9.706 -26.213 1.00 95.00 442 VAL A C 1
ATOM 3317 O O . VAL A 1 442 ? 20.256 9.316 -25.267 1.00 95.00 442 VAL A O 1
ATOM 3320 N N . GLY A 1 443 ? 20.951 9.046 -27.375 1.00 93.75 443 GLY A N 1
ATOM 3321 C CA . GLY A 1 443 ? 20.291 7.747 -27.572 1.00 93.75 443 GLY A CA 1
ATOM 3322 C C . GLY A 1 443 ? 18.758 7.775 -27.531 1.00 93.75 443 GLY A C 1
ATOM 3323 O O . GLY A 1 443 ? 18.149 6.731 -27.308 1.00 93.75 443 GLY A O 1
ATOM 3324 N N . SER A 1 444 ? 18.139 8.945 -27.709 1.00 94.00 444 SER A N 1
ATOM 3325 C CA . SER A 1 444 ? 16.682 9.095 -27.737 1.00 94.00 444 SER A CA 1
ATOM 3326 C C . SER A 1 444 ? 16.052 8.497 -29.002 1.00 94.00 444 SER A C 1
ATOM 3328 O O . SER A 1 444 ? 16.619 8.565 -30.091 1.00 94.00 444 SER A O 1
ATOM 3330 N N . VAL A 1 445 ? 14.845 7.950 -28.863 1.00 93.12 445 VAL A N 1
ATOM 3331 C CA . VAL A 1 445 ? 14.015 7.433 -29.959 1.00 93.12 445 VAL A CA 1
ATOM 3332 C C . VAL A 1 445 ? 13.069 8.534 -30.436 1.00 93.12 445 VAL A C 1
ATOM 3334 O O . VAL A 1 445 ? 12.351 9.123 -29.635 1.00 93.12 445 VAL A O 1
ATOM 3337 N N . THR A 1 446 ? 13.023 8.795 -31.741 1.00 93.69 446 THR A N 1
ATOM 3338 C CA . THR A 1 446 ? 12.107 9.791 -32.336 1.00 93.69 446 THR A CA 1
ATOM 3339 C C . THR A 1 446 ? 10.969 9.172 -33.144 1.00 93.69 446 THR A C 1
ATOM 3341 O O . THR A 1 446 ? 10.081 9.878 -33.616 1.00 93.69 446 THR A O 1
ATOM 3344 N N . ALA A 1 447 ? 10.965 7.846 -33.296 1.00 92.00 447 ALA A N 1
ATOM 3345 C CA . ALA A 1 447 ? 9.864 7.110 -33.903 1.00 92.00 447 ALA A CA 1
ATOM 3346 C C . ALA A 1 447 ? 8.629 7.081 -32.985 1.00 92.00 447 ALA A C 1
ATOM 3348 O O . ALA A 1 447 ? 8.730 7.236 -31.766 1.00 92.00 447 ALA A O 1
ATOM 3349 N N . ALA A 1 448 ? 7.454 6.845 -33.575 1.00 92.62 448 ALA A N 1
ATOM 3350 C CA . ALA A 1 448 ? 6.202 6.762 -32.833 1.00 92.62 448 ALA A CA 1
ATOM 3351 C C . ALA A 1 448 ? 6.290 5.697 -31.723 1.00 92.62 448 ALA A C 1
ATOM 3353 O O . ALA A 1 448 ? 6.610 4.547 -32.021 1.00 92.62 448 ALA A O 1
ATOM 3354 N N . PRO A 1 449 ? 5.954 6.020 -30.459 1.00 92.81 449 PRO A N 1
ATOM 3355 C CA . PRO A 1 449 ? 6.142 5.101 -29.337 1.00 92.81 449 PRO A CA 1
ATOM 3356 C C . PRO A 1 449 ? 5.145 3.934 -29.324 1.00 92.81 449 PRO A C 1
ATOM 3358 O O . PRO A 1 449 ? 5.234 3.086 -28.446 1.00 92.81 449 PRO A O 1
ATOM 3361 N N . GLY A 1 450 ? 4.186 3.871 -30.257 1.00 90.81 450 GLY A N 1
ATOM 3362 C CA . GLY A 1 450 ? 3.219 2.773 -30.350 1.00 90.81 450 GLY A CA 1
ATOM 3363 C C . GLY A 1 450 ? 2.406 2.581 -29.067 1.00 90.81 450 GLY A C 1
ATOM 3364 O O . GLY A 1 450 ? 2.423 1.500 -28.494 1.00 90.81 450 GLY A O 1
ATOM 3365 N N . LEU A 1 451 ? 1.736 3.634 -28.594 1.00 90.62 451 LEU A N 1
ATOM 3366 C CA . LEU A 1 451 ? 0.816 3.585 -27.448 1.00 90.62 451 LEU A CA 1
ATOM 3367 C C . LEU A 1 451 ? -0.577 3.146 -27.925 1.00 90.62 451 LEU A C 1
ATOM 3369 O O . LEU A 1 451 ? -0.971 3.519 -29.030 1.00 90.62 451 LEU A O 1
ATOM 3373 N N . ALA A 1 452 ? -1.319 2.387 -27.114 1.00 86.06 452 ALA A N 1
ATOM 3374 C CA . ALA A 1 452 ? -2.594 1.800 -27.537 1.00 86.06 452 ALA A CA 1
ATOM 3375 C C . ALA A 1 452 ? -3.678 2.836 -27.902 1.00 86.06 452 ALA A C 1
ATOM 3377 O O . ALA A 1 452 ? -4.274 2.739 -28.970 1.00 86.06 452 ALA A O 1
ATOM 3378 N N . ALA A 1 453 ? -3.921 3.826 -27.046 1.00 82.69 453 ALA A N 1
ATOM 3379 C CA . ALA A 1 453 ? -4.910 4.890 -27.225 1.00 82.69 453 ALA A CA 1
ATOM 3380 C C . ALA A 1 453 ? -4.440 6.200 -26.564 1.00 82.69 453 ALA A C 1
ATOM 3382 O O . ALA A 1 453 ? -5.013 6.659 -25.576 1.00 82.69 453 ALA A O 1
ATOM 3383 N N . PRO A 1 454 ? -3.357 6.812 -27.066 1.00 83.81 454 PRO A N 1
ATOM 3384 C CA . PRO A 1 454 ? -2.770 7.964 -26.405 1.00 83.81 454 PRO A CA 1
ATOM 3385 C C . PRO A 1 454 ? -3.672 9.200 -26.501 1.00 83.81 454 PRO A C 1
ATOM 3387 O O . PRO A 1 454 ? -4.059 9.596 -27.600 1.00 83.81 454 PRO A O 1
ATOM 3390 N N . GLY A 1 455 ? -3.927 9.841 -25.360 1.00 77.94 455 GLY A N 1
ATOM 3391 C CA . GLY A 1 455 ? -4.805 11.008 -25.229 1.00 77.94 455 GLY A CA 1
ATOM 3392 C C . GLY A 1 455 ? -5.932 10.808 -24.214 1.00 77.94 455 GLY A C 1
ATOM 3393 O O . GLY A 1 455 ? -6.417 11.799 -23.687 1.00 77.94 455 GLY A O 1
ATOM 3394 N N . LEU A 1 456 ? -6.290 9.555 -23.898 1.00 83.19 456 LEU A N 1
ATOM 3395 C CA . LEU A 1 456 ? -7.258 9.246 -22.837 1.00 83.19 456 LEU A CA 1
ATOM 3396 C C . LEU A 1 456 ? -6.661 9.515 -21.451 1.00 83.19 456 LEU A C 1
ATOM 3398 O O . LEU A 1 456 ? -5.445 9.450 -21.271 1.00 83.19 456 LEU A O 1
ATOM 3402 N N . ARG A 1 457 ? -7.482 9.749 -20.434 1.00 80.56 457 ARG A N 1
ATOM 3403 C CA . ARG A 1 457 ? -6.999 9.941 -19.057 1.00 80.56 457 ARG A CA 1
ATOM 3404 C C . ARG A 1 457 ? -6.749 8.600 -18.341 1.00 80.56 457 ARG A C 1
ATOM 3406 O O . ARG A 1 457 ? -6.098 8.576 -17.298 1.00 80.56 457 ARG A O 1
ATOM 3413 N N . ASP A 1 458 ? -7.217 7.482 -18.905 1.00 79.31 458 ASP A N 1
ATOM 3414 C CA . ASP A 1 458 ? -7.023 6.127 -18.368 1.00 79.31 458 ASP A CA 1
ATOM 3415 C C . ASP A 1 458 ? -5.591 5.589 -18.609 1.00 79.31 458 ASP A C 1
ATOM 3417 O O . ASP A 1 458 ? -5.158 5.459 -19.759 1.00 79.31 458 ASP A O 1
ATOM 3421 N N . PRO A 1 459 ? -4.855 5.177 -17.558 1.00 85.44 459 PRO A N 1
ATOM 3422 C CA . PRO A 1 459 ? -3.570 4.489 -17.681 1.00 85.44 459 PRO A CA 1
ATOM 3423 C C . PRO A 1 459 ? -3.548 3.291 -18.640 1.00 85.44 459 PRO A C 1
ATOM 3425 O O . PRO A 1 459 ? -2.568 3.100 -19.364 1.00 85.44 459 PRO A O 1
ATOM 3428 N N . ASN A 1 460 ? -4.606 2.478 -18.690 1.00 81.62 460 ASN A N 1
ATOM 3429 C CA . ASN A 1 460 ? -4.686 1.294 -19.552 1.00 81.62 460 ASN A CA 1
ATOM 3430 C C . ASN A 1 460 ? -4.589 1.629 -21.046 1.00 81.62 460 ASN A C 1
ATOM 3432 O O . ASN A 1 460 ? -4.133 0.786 -21.829 1.00 81.62 460 ASN A O 1
ATOM 3436 N N . ALA A 1 461 ? -4.911 2.868 -21.423 1.00 82.00 461 ALA A N 1
ATOM 3437 C CA . ALA A 1 461 ? -4.787 3.393 -22.776 1.00 82.00 461 ALA A CA 1
ATOM 3438 C C . ALA A 1 461 ? -3.329 3.519 -23.255 1.00 82.00 461 ALA A C 1
ATOM 3440 O O . ALA A 1 461 ? -3.069 3.688 -24.444 1.00 82.00 461 ALA A O 1
ATOM 3441 N N . TYR A 1 462 ? -2.349 3.403 -22.361 1.00 89.75 462 TYR A N 1
ATOM 3442 C CA . TYR A 1 462 ? -0.946 3.673 -22.672 1.00 89.75 462 TYR A CA 1
ATOM 3443 C C . TYR A 1 462 ? -0.045 2.443 -22.642 1.00 89.75 462 TYR A C 1
ATOM 3445 O O . TYR A 1 462 ? 1.181 2.564 -22.666 1.00 89.75 462 TYR A O 1
ATOM 3453 N N . ARG A 1 463 ? -0.628 1.241 -22.625 1.00 90.38 463 ARG A N 1
ATOM 3454 C CA . ARG A 1 463 ? 0.159 0.026 -22.849 1.00 90.38 463 ARG A CA 1
ATOM 3455 C C . ARG A 1 463 ? 0.812 0.086 -24.231 1.00 90.38 463 ARG A C 1
ATOM 3457 O O . ARG A 1 463 ? 0.229 0.603 -25.188 1.00 90.38 463 ARG A O 1
ATOM 3464 N N . LEU A 1 464 ? 2.026 -0.448 -24.325 1.00 92.62 464 LEU A N 1
ATOM 3465 C CA . LEU A 1 464 ? 2.773 -0.471 -25.578 1.00 92.62 464 LEU A CA 1
ATOM 3466 C C . LEU A 1 464 ? 2.185 -1.510 -26.530 1.00 92.62 464 LEU A C 1
ATOM 3468 O O . LEU A 1 464 ? 1.796 -2.606 -26.120 1.00 92.62 464 LEU A O 1
ATOM 3472 N N . LEU A 1 465 ? 2.129 -1.163 -27.807 1.00 88.38 465 LEU A N 1
ATOM 3473 C CA . LEU A 1 465 ? 1.700 -2.027 -28.893 1.00 88.38 465 LEU A CA 1
ATOM 3474 C C . LEU A 1 465 ? 2.843 -2.936 -29.350 1.00 88.38 465 LEU A C 1
ATOM 3476 O O . LEU A 1 465 ? 4.024 -2.598 -29.245 1.00 88.38 465 LEU A O 1
ATOM 3480 N N . THR A 1 466 ? 2.488 -4.099 -29.886 1.00 88.56 466 THR A N 1
ATOM 3481 C CA . THR A 1 466 ? 3.441 -5.011 -30.528 1.00 88.56 466 THR A CA 1
ATOM 3482 C C . THR A 1 466 ? 4.169 -4.298 -31.668 1.00 88.56 466 THR A C 1
ATOM 3484 O O . THR A 1 466 ? 3.539 -3.647 -32.496 1.00 88.56 466 THR A O 1
ATOM 3487 N N . GLY A 1 467 ? 5.501 -4.408 -31.697 1.00 88.12 467 GLY A N 1
ATOM 3488 C CA . GLY A 1 467 ? 6.351 -3.709 -32.669 1.00 88.12 467 GLY A CA 1
ATOM 3489 C C . GLY A 1 467 ? 6.708 -2.268 -32.289 1.00 88.12 467 GLY A C 1
ATOM 3490 O O . GLY A 1 467 ? 7.404 -1.601 -33.049 1.00 88.12 467 GLY A O 1
ATOM 3491 N N . SER A 1 468 ? 6.271 -1.781 -31.122 1.00 95.06 468 SER A N 1
ATOM 3492 C CA . SER A 1 468 ? 6.673 -0.463 -30.629 1.00 95.06 468 SER A CA 1
ATOM 3493 C C . SER A 1 468 ? 8.202 -0.364 -30.455 1.00 95.06 468 SER A C 1
ATOM 3495 O O . SER A 1 468 ? 8.800 -1.249 -29.837 1.00 95.06 468 SER A O 1
ATOM 3497 N N . PRO A 1 469 ? 8.839 0.741 -30.894 1.00 92.62 469 PRO A N 1
ATOM 3498 C CA . PRO A 1 469 ? 10.267 0.991 -30.675 1.00 92.62 469 PRO A CA 1
ATOM 3499 C C . PRO A 1 469 ? 10.610 1.295 -29.205 1.00 92.62 469 PRO A C 1
ATOM 3501 O O . PRO A 1 469 ? 11.783 1.350 -28.835 1.00 92.62 469 PRO A O 1
ATOM 3504 N N . ALA A 1 470 ? 9.601 1.494 -28.351 1.00 95.19 470 ALA A N 1
ATOM 3505 C CA . ALA A 1 470 ? 9.780 1.649 -26.912 1.00 95.19 470 ALA A CA 1
ATOM 3506 C C . ALA A 1 470 ? 9.960 0.306 -26.182 1.00 95.19 470 ALA A C 1
ATOM 3508 O O . ALA A 1 470 ? 10.400 0.300 -25.030 1.00 95.19 470 ALA A O 1
ATOM 3509 N N . LEU A 1 471 ? 9.635 -0.827 -26.816 1.00 93.50 471 LEU A N 1
ATOM 3510 C CA . LEU A 1 471 ? 9.814 -2.151 -26.219 1.00 93.50 471 LEU A CA 1
ATOM 3511 C C . LEU A 1 471 ? 11.301 -2.524 -26.149 1.00 93.50 471 LEU A C 1
ATOM 3513 O O . LEU A 1 471 ? 11.997 -2.489 -27.158 1.00 93.50 471 LEU A O 1
ATOM 3517 N N . GLY A 1 472 ? 11.777 -2.933 -24.969 1.00 91.75 472 GLY A N 1
ATOM 3518 C CA . GLY A 1 472 ? 13.150 -3.428 -24.779 1.00 91.75 472 GLY A CA 1
ATOM 3519 C C . GLY A 1 472 ? 14.276 -2.390 -24.928 1.00 91.75 472 GLY A C 1
ATOM 3520 O O . GLY A 1 472 ? 15.440 -2.781 -24.969 1.00 91.75 472 GLY A O 1
ATOM 3521 N N . SER A 1 473 ? 13.950 -1.097 -24.999 1.00 91.44 473 SER A N 1
ATOM 3522 C CA . SER A 1 473 ? 14.897 -0.011 -25.300 1.00 91.44 473 SER A CA 1
ATOM 3523 C C . SER A 1 473 ? 15.438 0.749 -24.076 1.00 91.44 473 SER A C 1
ATOM 3525 O O . SER A 1 473 ? 16.317 1.598 -24.236 1.00 91.44 473 SER A O 1
ATOM 3527 N N . ALA A 1 474 ? 14.929 0.465 -22.874 1.00 93.44 474 ALA A N 1
ATOM 3528 C CA . ALA A 1 474 ? 15.315 1.153 -21.640 1.00 93.44 474 ALA A CA 1
ATOM 3529 C C . ALA A 1 474 ? 16.654 0.673 -21.065 1.00 93.44 474 ALA A C 1
ATOM 3531 O O . ALA A 1 474 ? 17.067 -0.475 -21.274 1.00 93.44 474 ALA A O 1
ATOM 3532 N N . ILE A 1 475 ? 17.302 1.538 -20.283 1.00 91.56 475 ILE A N 1
ATOM 3533 C CA . ILE A 1 475 ? 18.492 1.186 -19.500 1.00 91.56 475 ILE A CA 1
ATOM 3534 C C . ILE A 1 475 ? 18.127 0.579 -18.141 1.00 91.56 475 ILE A C 1
ATOM 3536 O O . ILE A 1 475 ? 16.997 0.670 -17.662 1.00 91.56 475 ILE A O 1
ATOM 3540 N N . ASP A 1 476 ? 19.114 -0.044 -17.495 1.00 89.44 476 ASP A N 1
ATOM 3541 C CA . ASP A 1 476 ? 18.991 -0.394 -16.083 1.00 89.44 476 ASP A CA 1
ATOM 3542 C C . ASP A 1 476 ? 19.256 0.845 -15.231 1.00 89.44 476 ASP A C 1
ATOM 3544 O O . ASP A 1 476 ? 20.341 1.428 -15.271 1.00 89.44 476 ASP A O 1
ATOM 3548 N N . VAL A 1 477 ? 18.274 1.218 -14.416 1.00 88.69 477 VAL A N 1
ATOM 3549 C CA . VAL A 1 477 ? 18.425 2.273 -13.416 1.00 88.69 477 VAL A CA 1
ATOM 3550 C C . VAL A 1 477 ? 18.623 1.632 -12.046 1.00 88.69 477 VAL A C 1
ATOM 3552 O O . VAL A 1 477 ? 17.800 0.849 -11.574 1.00 88.69 477 VAL A O 1
ATOM 3555 N N . SER A 1 478 ? 19.718 1.968 -11.361 1.00 86.06 478 SER A N 1
ATOM 3556 C CA . SER A 1 478 ? 19.950 1.468 -10.002 1.00 86.06 478 SER A CA 1
ATOM 3557 C C . SER A 1 478 ? 18.853 1.951 -9.044 1.00 86.06 478 SER A C 1
ATOM 3559 O O . SER A 1 478 ? 18.575 3.156 -8.955 1.00 86.06 478 SER A O 1
ATOM 3561 N N . GLY A 1 479 ? 18.252 1.002 -8.320 1.00 83.19 479 GLY A N 1
ATOM 3562 C CA . GLY A 1 479 ? 17.127 1.245 -7.414 1.00 83.19 479 GLY A CA 1
ATOM 3563 C C . GLY A 1 479 ? 15.753 1.280 -8.094 1.00 83.19 479 GLY A C 1
ATOM 3564 O O . GLY A 1 479 ? 14.808 1.797 -7.493 1.00 83.19 479 GLY A O 1
ATOM 3565 N N . ASP A 1 480 ? 15.624 0.762 -9.323 1.00 90.25 480 ASP A N 1
ATOM 3566 C CA . ASP A 1 480 ? 14.338 0.663 -10.027 1.00 90.25 480 ASP A CA 1
ATOM 3567 C C . ASP A 1 480 ? 13.284 -0.145 -9.238 1.00 90.25 480 ASP A C 1
ATOM 3569 O O . ASP A 1 480 ? 13.592 -0.991 -8.390 1.00 90.25 480 ASP A O 1
ATOM 3573 N N . ALA A 1 481 ? 12.010 0.152 -9.489 1.00 86.75 481 ALA A N 1
ATOM 3574 C CA . ALA A 1 481 ? 10.881 -0.559 -8.923 1.00 86.75 481 ALA A CA 1
ATOM 3575 C C . ALA A 1 481 ? 10.885 -2.018 -9.373 1.00 86.75 481 ALA A C 1
ATOM 3577 O O . ALA A 1 481 ? 11.348 -2.347 -10.459 1.00 86.75 481 ALA A O 1
ATOM 3578 N N . ARG A 1 482 ? 10.308 -2.911 -8.562 1.00 87.12 482 ARG A N 1
ATOM 3579 C CA . ARG A 1 482 ? 10.171 -4.337 -8.918 1.00 87.12 482 ARG A CA 1
ATOM 3580 C C . ARG A 1 482 ? 9.036 -4.610 -9.910 1.00 87.12 482 ARG A C 1
ATOM 3582 O O . ARG A 1 482 ? 9.015 -5.675 -10.524 1.00 87.12 482 ARG A O 1
ATOM 3589 N N . ALA A 1 483 ? 8.075 -3.695 -10.005 1.00 86.19 483 ALA A N 1
ATOM 3590 C CA . ALA A 1 483 ? 6.925 -3.797 -10.886 1.00 86.19 483 ALA A CA 1
ATOM 3591 C C . ALA A 1 483 ? 6.531 -2.410 -11.406 1.00 86.19 483 ALA A C 1
ATOM 3593 O O . ALA A 1 483 ? 6.772 -1.417 -10.727 1.00 86.19 483 ALA A O 1
ATOM 3594 N N . ASP A 1 484 ? 5.946 -2.363 -12.598 1.00 86.88 484 ASP A N 1
ATOM 3595 C CA . ASP A 1 484 ? 5.444 -1.136 -13.213 1.00 86.88 484 ASP A CA 1
ATOM 3596 C C . ASP A 1 484 ? 4.084 -0.702 -12.623 1.00 86.88 484 ASP A C 1
ATOM 3598 O O . ASP A 1 484 ? 3.572 -1.297 -11.667 1.00 86.88 484 ASP A O 1
ATOM 3602 N N . PHE A 1 485 ? 3.464 0.317 -13.228 1.00 87.44 485 PHE A N 1
ATOM 3603 C CA . PHE A 1 485 ? 2.136 0.816 -12.850 1.00 87.44 485 PHE A CA 1
ATOM 3604 C C . PHE A 1 485 ? 1.060 -0.283 -12.799 1.00 87.44 485 PHE A C 1
ATOM 3606 O O . PHE A 1 485 ? 0.213 -0.296 -11.904 1.00 87.44 485 PHE A O 1
ATOM 3613 N N . PHE A 1 486 ? 1.127 -1.238 -13.726 1.00 83.00 486 PHE A N 1
ATOM 3614 C CA . PHE A 1 486 ? 0.145 -2.303 -13.935 1.00 83.00 486 PHE A CA 1
ATOM 3615 C C . PHE A 1 486 ? 0.503 -3.600 -13.195 1.00 83.00 486 PHE A C 1
ATOM 3617 O O . PHE A 1 486 ? -0.207 -4.599 -13.309 1.00 83.00 486 PHE A O 1
ATOM 3624 N N . GLY A 1 487 ? 1.601 -3.609 -12.434 1.00 82.69 487 GLY A N 1
ATOM 3625 C CA . GLY A 1 487 ? 2.088 -4.782 -11.715 1.00 82.69 487 GLY A CA 1
ATOM 3626 C C . GLY A 1 487 ? 2.927 -5.753 -12.555 1.00 82.69 487 GLY A C 1
ATOM 3627 O O . GLY A 1 487 ? 3.239 -6.841 -12.066 1.00 82.69 487 GLY A O 1
ATOM 3628 N N . ASN A 1 488 ? 3.318 -5.394 -13.783 1.00 83.19 488 ASN A N 1
ATOM 3629 C CA . ASN A 1 488 ? 4.238 -6.206 -14.582 1.00 83.19 488 ASN A CA 1
ATOM 3630 C C . ASN A 1 488 ? 5.644 -6.146 -13.975 1.00 83.19 488 ASN A C 1
ATOM 3632 O O . ASN A 1 488 ? 6.110 -5.049 -13.663 1.00 83.19 488 ASN A O 1
ATOM 3636 N N . PRO A 1 489 ? 6.361 -7.276 -13.842 1.00 84.69 489 PRO A N 1
ATOM 3637 C CA . PRO A 1 489 ? 7.743 -7.262 -13.379 1.00 84.69 489 PRO A CA 1
ATOM 3638 C C . PRO A 1 489 ? 8.639 -6.436 -14.313 1.00 84.69 489 PRO A C 1
ATOM 3640 O O . PRO A 1 489 ? 8.767 -6.753 -15.493 1.00 84.69 489 PRO A O 1
ATOM 3643 N N . THR A 1 490 ? 9.321 -5.427 -13.781 1.00 83.12 490 THR A N 1
ATOM 3644 C CA . THR A 1 490 ? 10.214 -4.529 -14.551 1.00 83.12 490 THR A CA 1
ATOM 3645 C C . THR A 1 490 ? 11.443 -5.251 -15.101 1.00 83.12 490 THR A C 1
ATOM 3647 O O . THR A 1 490 ? 11.968 -4.894 -16.150 1.00 83.12 490 THR A O 1
ATOM 3650 N N . ALA A 1 491 ? 11.855 -6.338 -14.445 1.00 80.75 491 ALA A N 1
ATOM 3651 C CA . ALA A 1 491 ? 12.920 -7.216 -14.919 1.00 80.75 491 ALA A CA 1
ATOM 3652 C C . ALA A 1 491 ? 12.527 -8.058 -16.150 1.00 80.75 491 ALA A C 1
ATOM 3654 O O . ALA A 1 491 ? 13.404 -8.653 -16.773 1.00 80.75 491 ALA A O 1
ATOM 3655 N N . ALA A 1 492 ? 11.233 -8.161 -16.486 1.00 75.62 492 ALA A N 1
ATOM 3656 C CA . ALA A 1 492 ? 10.774 -8.969 -17.617 1.00 75.62 492 ALA A CA 1
ATOM 3657 C C . ALA A 1 492 ? 10.957 -8.246 -18.958 1.00 75.62 492 ALA A C 1
ATOM 3659 O O . ALA A 1 492 ? 11.415 -8.858 -19.922 1.00 75.62 492 ALA A O 1
ATOM 3660 N N . HIS A 1 493 ? 10.630 -6.952 -19.015 1.00 80.00 493 HIS A N 1
ATOM 3661 C CA . HIS A 1 493 ? 10.774 -6.139 -20.220 1.00 80.00 493 HIS A CA 1
ATOM 3662 C C . HIS A 1 493 ? 11.357 -4.765 -19.883 1.00 80.00 493 HIS A C 1
ATOM 3664 O O . HIS A 1 493 ? 10.774 -3.991 -19.123 1.00 80.00 493 HIS A O 1
ATOM 3670 N N . LYS A 1 494 ? 12.492 -4.431 -20.506 1.00 89.50 494 LYS A N 1
ATOM 3671 C CA . LYS A 1 494 ? 13.153 -3.128 -20.361 1.00 89.50 494 LYS A CA 1
ATOM 3672 C C . LYS A 1 494 ? 12.522 -2.092 -21.287 1.00 89.50 494 LYS A C 1
ATOM 3674 O O . LYS A 1 494 ? 13.138 -1.649 -22.244 1.00 89.50 494 LYS A O 1
ATOM 3679 N N . ASN A 1 495 ? 11.274 -1.734 -21.040 1.00 94.75 495 ASN A N 1
ATOM 3680 C CA . ASN A 1 495 ? 10.549 -0.799 -21.900 1.00 94.75 495 ASN A CA 1
ATOM 3681 C C . ASN A 1 495 ? 10.753 0.661 -21.477 1.00 94.75 495 ASN A C 1
ATOM 3683 O O . ASN A 1 495 ? 10.943 0.934 -20.286 1.00 94.75 495 ASN A O 1
ATOM 3687 N N . LEU A 1 496 ? 10.660 1.580 -22.443 1.00 96.69 496 LEU A N 1
ATOM 3688 C CA . LEU A 1 496 ? 10.496 3.011 -22.173 1.00 96.69 496 LEU A CA 1
ATOM 3689 C C . LEU A 1 496 ? 9.084 3.286 -21.643 1.00 96.69 496 LEU A C 1
ATOM 3691 O O . LEU A 1 496 ? 8.127 2.580 -21.968 1.00 96.69 496 LEU A O 1
ATOM 3695 N N . GLY A 1 497 ? 8.951 4.355 -20.867 1.00 96.56 497 GLY A N 1
ATOM 3696 C CA . GLY A 1 497 ? 7.699 4.754 -20.244 1.00 96.56 497 GLY A CA 1
ATOM 3697 C C . GLY A 1 497 ? 7.279 3.834 -19.102 1.00 96.56 497 GLY A C 1
ATOM 3698 O O . GLY A 1 497 ? 8.012 2.954 -18.653 1.00 96.56 497 GLY A O 1
ATOM 3699 N N . PHE A 1 498 ? 6.066 4.058 -18.612 1.00 95.75 498 PHE A N 1
ATOM 3700 C CA . PHE A 1 498 ? 5.583 3.465 -17.365 1.00 95.75 498 PHE A CA 1
ATOM 3701 C C . PHE A 1 498 ? 5.018 2.036 -17.485 1.00 95.75 498 PHE A C 1
ATOM 3703 O O . PHE A 1 498 ? 4.473 1.511 -16.513 1.00 95.75 498 PHE A O 1
ATOM 3710 N N . TYR A 1 499 ? 5.152 1.398 -18.655 1.00 94.00 499 TYR A N 1
ATOM 3711 C CA . TYR A 1 499 ? 4.654 0.050 -18.947 1.00 94.00 499 TYR A CA 1
ATOM 3712 C C . TYR A 1 499 ? 5.796 -0.926 -19.255 1.00 94.00 499 TYR A C 1
ATOM 3714 O O . TYR A 1 499 ? 6.481 -0.792 -20.261 1.00 94.00 499 TYR A O 1
ATOM 3722 N N . SER A 1 500 ? 5.957 -1.965 -18.440 1.00 90.94 500 SER A N 1
ATOM 3723 C CA . SER A 1 500 ? 6.981 -3.020 -18.539 1.00 90.94 500 SER A CA 1
ATOM 3724 C C . SER A 1 500 ? 6.401 -4.404 -18.873 1.00 90.94 500 SER A C 1
ATOM 3726 O O . SER A 1 500 ? 7.006 -5.426 -18.553 1.00 90.94 500 SER A O 1
ATOM 3728 N N . GLY A 1 501 ? 5.219 -4.471 -19.492 1.00 88.56 501 GLY A N 1
ATOM 3729 C CA . GLY A 1 501 ? 4.671 -5.717 -20.041 1.00 88.56 501 GLY A CA 1
ATOM 3730 C C . GLY A 1 501 ? 5.064 -5.966 -21.505 1.00 88.56 501 GLY A C 1
ATOM 3731 O O . GLY A 1 501 ? 5.762 -5.165 -22.130 1.00 88.56 501 GLY A O 1
ATOM 3732 N N . GLY A 1 502 ? 4.615 -7.094 -22.060 1.00 88.31 502 GLY A N 1
ATOM 3733 C CA . GLY A 1 502 ? 4.785 -7.404 -23.482 1.00 88.31 502 GLY A CA 1
ATOM 3734 C C . GLY A 1 502 ? 3.900 -6.539 -24.387 1.00 88.31 502 GLY A C 1
ATOM 3735 O O . GLY A 1 502 ? 2.904 -5.978 -23.942 1.00 88.31 502 GLY A O 1
ATOM 3736 N N . GLY A 1 503 ? 4.240 -6.449 -25.674 1.00 85.88 503 GLY A N 1
ATOM 3737 C CA . GLY A 1 503 ? 3.436 -5.707 -26.649 1.00 85.88 503 GLY A CA 1
ATOM 3738 C C . GLY A 1 503 ? 1.974 -6.171 -26.691 1.00 85.88 503 GLY A C 1
ATOM 3739 O O . GLY A 1 503 ? 1.680 -7.366 -26.670 1.00 85.88 503 GLY A O 1
ATOM 3740 N N . THR A 1 504 ? 1.054 -5.210 -26.742 1.00 82.56 504 THR A N 1
ATOM 3741 C CA . THR A 1 504 ? -0.397 -5.428 -26.825 1.00 82.56 504 THR A CA 1
ATOM 3742 C C . THR A 1 504 ? -0.918 -5.208 -28.250 1.00 82.56 504 THR A C 1
ATOM 3744 O O . THR A 1 504 ? -0.171 -4.795 -29.141 1.00 82.56 504 THR A O 1
ATOM 3747 N N . ASN A 1 505 ? -2.187 -5.537 -28.496 1.00 79.69 505 ASN A N 1
ATOM 3748 C CA . ASN A 1 505 ? -2.829 -5.333 -29.795 1.00 79.69 505 ASN A CA 1
ATOM 3749 C C . ASN A 1 505 ? -3.409 -3.925 -29.920 1.00 79.69 505 ASN A C 1
ATOM 3751 O O . ASN A 1 505 ? -3.772 -3.305 -28.919 1.00 79.69 505 ASN A O 1
ATOM 3755 N N . VAL A 1 506 ? -3.560 -3.474 -31.168 1.00 79.38 506 VAL A N 1
ATOM 3756 C CA . VAL A 1 506 ? -4.271 -2.234 -31.483 1.00 79.38 506 VAL A CA 1
ATOM 3757 C C . VAL A 1 506 ? -5.728 -2.357 -31.007 1.00 79.38 506 VAL A C 1
ATOM 3759 O O . VAL A 1 506 ? -6.339 -3.420 -31.178 1.00 79.38 506 VAL A O 1
ATOM 3762 N N . PRO A 1 507 ? -6.296 -1.312 -30.389 1.00 81.75 507 PRO A N 1
ATOM 3763 C CA . PRO A 1 507 ? -7.695 -1.310 -29.970 1.00 81.75 507 PRO A CA 1
ATOM 3764 C C . PRO A 1 507 ? -8.615 -1.368 -31.185 1.00 81.75 507 PRO A C 1
ATOM 3766 O O . PRO A 1 507 ? -8.269 -0.856 -32.246 1.00 81.75 507 PRO A O 1
ATOM 3769 N N . GLN A 1 508 ? -9.807 -1.944 -31.035 1.00 83.19 508 GLN A N 1
ATOM 3770 C CA . GLN A 1 508 ? -10.777 -1.940 -32.133 1.00 83.19 508 GLN A CA 1
ATOM 3771 C C . GLN A 1 508 ? -11.309 -0.531 -32.397 1.00 83.19 508 GLN A C 1
ATOM 3773 O O . GLN A 1 508 ? -11.490 -0.143 -33.549 1.00 83.19 508 GLN A O 1
ATOM 3778 N N . TRP A 1 509 ? -11.560 0.230 -31.331 1.00 81.44 509 TRP A N 1
ATOM 3779 C CA . TRP A 1 509 ? -11.960 1.627 -31.406 1.00 81.44 509 TRP A CA 1
ATOM 3780 C C . TRP A 1 509 ? -11.751 2.342 -30.068 1.00 81.44 509 TRP A C 1
ATOM 3782 O O . TRP A 1 509 ? -11.580 1.715 -29.020 1.00 81.44 509 TRP A O 1
ATOM 3792 N N . ILE A 1 510 ? -11.765 3.674 -30.138 1.00 84.38 510 ILE A N 1
ATOM 3793 C CA . ILE A 1 510 ? -11.532 4.609 -29.034 1.00 84.38 510 ILE A CA 1
ATOM 3794 C C . ILE A 1 510 ? -12.619 5.696 -29.085 1.00 84.38 510 ILE A C 1
ATOM 3796 O O . ILE A 1 510 ? -13.050 6.083 -30.178 1.00 84.38 510 ILE A O 1
ATOM 3800 N N . SER A 1 511 ? -13.057 6.189 -27.928 1.00 86.00 511 SER A N 1
ATOM 3801 C CA . SER A 1 511 ? -13.910 7.373 -27.789 1.00 86.00 511 SER A CA 1
ATOM 3802 C C . SER A 1 511 ? -13.485 8.211 -26.586 1.00 86.00 511 SER A C 1
ATOM 3804 O O . SER A 1 511 ? -13.702 7.796 -25.454 1.00 86.00 511 SER A O 1
ATOM 3806 N N . ALA A 1 512 ? -12.912 9.388 -26.854 1.00 81.50 512 ALA A N 1
ATOM 3807 C CA . ALA A 1 512 ? -12.532 10.378 -25.839 1.00 81.50 512 ALA A CA 1
ATOM 3808 C C . ALA A 1 512 ? -13.587 11.484 -25.645 1.00 81.50 512 ALA A C 1
ATOM 3810 O O . ALA A 1 512 ? -13.560 12.187 -24.654 1.00 81.50 512 ALA A O 1
ATOM 3811 N N . PHE A 1 513 ? -14.495 11.677 -26.613 1.00 87.69 513 PHE A N 1
ATOM 3812 C CA . PHE A 1 513 ? -15.564 12.695 -26.622 1.00 87.69 513 PHE A CA 1
ATOM 3813 C C . PHE A 1 513 ? -15.135 14.175 -26.528 1.00 87.69 513 PHE A C 1
ATOM 3815 O O . PHE A 1 513 ? -15.965 15.054 -26.768 1.00 87.69 513 PHE A O 1
ATOM 3822 N N . ASP A 1 514 ? -13.859 14.473 -26.271 1.00 83.38 514 ASP A N 1
ATOM 3823 C CA . ASP A 1 514 ? -13.305 15.834 -26.211 1.00 83.38 514 ASP A CA 1
ATOM 3824 C C . ASP A 1 514 ? -13.512 16.645 -27.512 1.00 83.38 514 ASP A C 1
ATOM 3826 O O . ASP A 1 514 ? -13.630 17.873 -27.478 1.00 83.38 514 ASP A O 1
ATOM 3830 N N . ASP A 1 515 ? -13.651 15.977 -28.663 1.00 81.62 515 ASP A N 1
ATOM 3831 C CA . ASP A 1 515 ? -13.978 16.600 -29.955 1.00 81.62 515 ASP A CA 1
ATOM 3832 C C . ASP A 1 515 ? -15.439 17.088 -30.053 1.00 81.62 515 ASP A C 1
ATOM 3834 O O . ASP A 1 515 ? -15.803 17.812 -30.979 1.00 81.62 515 ASP A O 1
ATOM 3838 N N . GLY A 1 516 ? -16.288 16.765 -29.072 1.00 86.75 516 GLY A N 1
ATOM 3839 C CA . GLY A 1 516 ? -17.714 17.088 -29.088 1.00 86.75 516 GLY A CA 1
ATOM 3840 C C . GLY A 1 516 ? -18.567 16.121 -29.909 1.00 86.75 516 GLY A C 1
ATOM 3841 O O . GLY A 1 516 ? -19.734 16.425 -30.152 1.00 86.75 516 GLY A O 1
ATOM 3842 N N . SER A 1 517 ? -18.013 14.994 -30.357 1.00 86.38 517 SER A N 1
ATOM 3843 C CA . SER A 1 517 ? -18.663 14.086 -31.298 1.00 86.38 517 SER A CA 1
ATOM 3844 C C . SER A 1 517 ? -19.175 12.808 -30.635 1.00 86.38 517 SER A C 1
ATOM 3846 O O . SER A 1 517 ? -18.507 12.192 -29.808 1.00 86.38 517 SER A O 1
ATOM 3848 N N . LEU A 1 518 ? -20.352 12.354 -31.073 1.00 90.50 518 LEU A N 1
ATOM 3849 C CA . LEU A 1 518 ? -20.882 11.010 -30.799 1.00 90.50 518 LEU A CA 1
ATOM 3850 C C . LEU A 1 518 ? -20.689 10.067 -31.995 1.00 90.50 518 LEU A C 1
ATOM 3852 O O . LEU A 1 518 ? -21.371 9.050 -32.103 1.00 90.50 518 LEU A O 1
ATOM 3856 N N . SER A 1 519 ? -19.788 10.401 -32.923 1.00 87.62 519 SER A N 1
ATOM 3857 C CA . SER A 1 519 ? -19.558 9.598 -34.125 1.00 87.62 519 SER A CA 1
ATOM 3858 C C . SER A 1 519 ? -19.286 8.126 -33.785 1.00 87.62 519 SER A C 1
ATOM 3860 O O . SER A 1 519 ? -18.479 7.797 -32.913 1.00 87.62 519 SER A O 1
ATOM 3862 N N . GLY A 1 520 ? -19.993 7.227 -34.472 1.00 88.19 520 GLY A N 1
ATOM 3863 C CA . GLY A 1 520 ? -19.928 5.783 -34.243 1.00 88.19 520 GLY A CA 1
ATOM 3864 C C . GLY A 1 520 ? -20.785 5.262 -33.083 1.00 88.19 520 GLY A C 1
ATOM 3865 O O . GLY A 1 520 ? -20.827 4.046 -32.895 1.00 88.19 520 GLY A O 1
ATOM 3866 N N . TRP A 1 521 ? -21.478 6.128 -32.338 1.00 92.56 521 TRP A N 1
ATOM 3867 C CA . TRP A 1 521 ? -22.447 5.741 -31.312 1.00 92.56 521 TRP A CA 1
ATOM 3868 C C . TRP A 1 521 ? -23.886 5.920 -31.803 1.00 92.56 521 TRP A C 1
ATOM 3870 O O . TRP A 1 521 ? -24.223 6.900 -32.462 1.00 92.56 521 TRP A O 1
ATOM 3880 N N . SER A 1 522 ? -24.757 4.985 -31.436 1.00 94.81 522 SER A N 1
ATOM 3881 C CA . SER A 1 522 ? -26.210 5.111 -31.561 1.00 94.81 522 SER A CA 1
ATOM 3882 C C . SER A 1 522 ? -26.807 5.423 -30.194 1.00 94.81 522 SER A C 1
ATOM 3884 O O . SER A 1 522 ? -26.464 4.775 -29.201 1.00 94.81 522 SER A O 1
ATOM 3886 N N . THR A 1 523 ? -27.699 6.408 -30.136 1.00 95.12 523 THR A N 1
ATOM 3887 C CA . THR A 1 523 ? -28.282 6.904 -28.887 1.00 95.12 523 THR A CA 1
ATOM 3888 C C . THR A 1 523 ? -29.782 6.631 -28.814 1.00 95.12 523 THR A C 1
ATOM 3890 O O . THR A 1 523 ? -30.479 6.517 -29.821 1.00 95.12 523 THR A O 1
ATOM 3893 N N . THR A 1 524 ? -30.299 6.500 -27.598 1.00 94.88 524 THR A N 1
ATOM 3894 C CA . THR A 1 524 ? -31.737 6.458 -27.303 1.00 94.88 524 THR A CA 1
ATOM 3895 C C . THR A 1 524 ? -31.994 7.327 -26.078 1.00 94.88 524 THR A C 1
ATOM 3897 O O . THR A 1 524 ? -31.200 7.298 -25.139 1.00 94.88 524 THR A O 1
ATOM 3900 N N . GLY A 1 525 ? -33.083 8.099 -26.079 1.00 93.00 525 GLY A N 1
ATOM 3901 C CA . GLY A 1 525 ? -33.344 9.112 -25.051 1.00 93.00 525 GLY A CA 1
ATOM 3902 C C . GLY A 1 525 ? -32.458 10.356 -25.202 1.00 93.00 525 GLY A C 1
ATOM 3903 O O . GLY A 1 525 ? -31.814 10.553 -26.232 1.00 93.00 525 GLY A O 1
ATOM 3904 N N . ALA A 1 526 ? -32.434 11.212 -24.179 1.00 93.69 526 ALA A N 1
ATOM 3905 C CA . ALA A 1 526 ? -31.630 12.432 -24.198 1.00 93.69 526 ALA A CA 1
ATOM 3906 C C . ALA A 1 526 ? -30.151 12.122 -23.900 1.00 93.69 526 ALA A C 1
ATOM 3908 O O . ALA A 1 526 ? -29.788 11.766 -22.776 1.00 93.69 526 ALA A O 1
ATOM 3909 N N . VAL A 1 527 ? -29.310 12.258 -24.928 1.00 95.69 527 VAL A N 1
ATOM 3910 C CA . VAL A 1 527 ? -27.857 12.058 -24.869 1.00 95.69 527 VAL A CA 1
ATOM 3911 C C . VAL A 1 527 ? -27.167 13.222 -25.567 1.00 95.69 527 VAL A C 1
ATOM 3913 O O . VAL A 1 527 ? -27.499 13.539 -26.709 1.00 95.69 527 VAL A O 1
ATOM 3916 N N . SER A 1 528 ? -26.196 13.841 -24.906 1.00 94.88 528 SER A N 1
ATOM 3917 C CA . SER A 1 528 ? -25.431 14.963 -25.453 1.00 94.88 528 SER A CA 1
ATOM 3918 C C . SER A 1 528 ? -23.988 14.935 -24.965 1.00 94.88 528 SER A C 1
ATOM 3920 O O . SER A 1 528 ? -23.684 14.380 -23.912 1.00 94.88 528 SER A O 1
ATOM 3922 N N . VAL A 1 529 ? -23.082 15.538 -25.732 1.00 94.94 529 VAL A N 1
ATOM 3923 C CA . VAL A 1 529 ? -21.720 15.806 -25.261 1.00 94.94 529 VAL A CA 1
ATOM 3924 C C . VAL A 1 529 ? -21.724 17.150 -24.541 1.00 94.94 529 VAL A C 1
ATOM 3926 O O . VAL A 1 529 ? -22.196 18.147 -25.086 1.00 94.94 529 VAL A O 1
ATOM 3929 N N . VAL A 1 530 ? -21.215 17.171 -23.315 1.00 93.69 530 VAL A N 1
ATOM 3930 C CA . VAL A 1 530 ? -21.191 18.338 -22.426 1.00 93.69 530 VAL A CA 1
ATOM 3931 C C . VAL A 1 530 ? -19.779 18.580 -21.905 1.00 93.69 530 VAL A C 1
ATOM 3933 O O . VAL A 1 530 ? -18.908 17.730 -22.059 1.00 93.69 530 VAL A O 1
ATOM 3936 N N . ALA A 1 531 ? -19.538 19.740 -21.293 1.00 89.44 531 ALA A N 1
ATOM 3937 C CA . ALA A 1 531 ? -18.300 19.966 -20.547 1.00 89.44 531 ALA A CA 1
ATOM 3938 C C . ALA A 1 531 ? -18.171 18.950 -19.398 1.00 89.44 531 ALA A C 1
ATOM 3940 O O . ALA A 1 531 ? -19.187 18.541 -18.828 1.00 89.44 531 ALA A O 1
ATOM 3941 N N . ASP A 1 532 ? -16.943 18.553 -19.058 1.00 82.44 532 ASP A N 1
ATOM 3942 C CA . ASP A 1 532 ? -16.715 17.572 -17.993 1.00 82.44 532 ASP A CA 1
ATOM 3943 C C . ASP A 1 532 ? -17.332 18.057 -16.656 1.00 82.44 532 ASP A C 1
ATOM 3945 O O . ASP A 1 532 ? -16.984 19.130 -16.148 1.00 82.44 532 ASP A O 1
ATOM 3949 N N . PRO A 1 533 ? -18.253 17.284 -16.051 1.00 77.88 533 PRO A N 1
ATOM 3950 C CA . PRO A 1 533 ? -18.949 17.665 -14.819 1.00 77.88 533 PRO A CA 1
ATOM 3951 C C . PRO A 1 533 ? -18.049 17.715 -13.571 1.00 77.88 533 PRO A C 1
ATOM 3953 O O . PRO A 1 533 ? -18.508 18.128 -12.505 1.00 77.88 533 PRO A O 1
ATOM 3956 N N . ALA A 1 534 ? -16.799 17.252 -13.640 1.00 67.38 534 ALA A N 1
ATOM 3957 C CA . ALA A 1 534 ? -15.820 17.362 -12.559 1.00 67.38 534 ALA A CA 1
ATOM 3958 C C . ALA A 1 534 ? -15.132 18.727 -12.497 1.00 67.38 534 ALA A C 1
ATOM 3960 O O . ALA A 1 534 ? -14.390 18.976 -11.549 1.00 67.38 534 ALA A O 1
ATOM 3961 N N . GLY A 1 535 ? -15.369 19.596 -13.485 1.00 63.78 535 GLY A N 1
ATOM 3962 C CA . GLY A 1 535 ? -14.582 20.816 -13.658 1.00 63.78 535 GLY A CA 1
ATOM 3963 C C . GLY A 1 535 ? -13.190 20.551 -14.241 1.00 63.78 535 GLY A C 1
ATOM 3964 O O . GLY A 1 535 ? -12.386 21.479 -14.335 1.00 63.78 535 GLY A O 1
ATOM 3965 N N . ASP A 1 536 ? -12.916 19.306 -14.649 1.00 66.25 536 ASP A N 1
ATOM 3966 C CA . ASP A 1 536 ? -11.766 18.964 -15.477 1.00 66.25 536 ASP A CA 1
ATOM 3967 C C . ASP A 1 536 ? -11.925 19.624 -16.862 1.00 66.25 536 ASP A C 1
ATOM 3969 O O . ASP A 1 536 ? -13.023 19.984 -17.294 1.00 66.25 536 ASP A O 1
ATOM 3973 N N . LEU A 1 537 ? -10.818 19.843 -17.568 1.00 64.44 537 LEU A N 1
ATOM 3974 C CA . LEU A 1 537 ? -10.865 20.441 -18.902 1.00 64.44 537 LEU A CA 1
ATOM 3975 C C . LEU A 1 537 ? -11.093 19.338 -19.941 1.00 64.44 537 LEU A C 1
ATOM 3977 O O . LEU A 1 537 ? -10.372 18.345 -19.958 1.00 64.44 537 LEU A O 1
ATOM 3981 N N . GLY A 1 538 ? -12.104 19.517 -20.792 1.00 80.19 538 GLY A N 1
ATOM 3982 C CA . GLY A 1 538 ? -12.519 18.527 -21.785 1.00 80.19 538 GLY A CA 1
ATOM 3983 C C . GLY A 1 538 ? -14.036 18.408 -21.897 1.00 80.19 538 GLY A C 1
ATOM 3984 O O . GLY A 1 538 ? -14.782 19.287 -21.443 1.00 80.19 538 GLY A O 1
ATOM 3985 N N . LYS A 1 539 ? -14.492 17.326 -22.527 1.00 86.50 539 LYS A N 1
ATOM 3986 C CA . LYS A 1 539 ? -15.912 17.008 -22.674 1.00 86.50 539 LYS A CA 1
ATOM 3987 C C . LYS A 1 539 ? -16.187 15.556 -22.312 1.00 86.50 539 LYS A C 1
ATOM 3989 O O . LYS A 1 539 ? -15.346 14.686 -22.483 1.00 86.50 539 LYS A O 1
ATOM 3994 N N . SER A 1 540 ? -17.409 15.294 -21.877 1.00 91.50 540 SER A N 1
ATOM 3995 C CA . SER A 1 540 ? -17.900 13.949 -21.587 1.00 91.50 540 SER A CA 1
ATOM 3996 C C . SER A 1 540 ? -19.299 13.784 -22.157 1.00 91.50 540 SER A C 1
ATOM 3998 O O . SER A 1 540 ? -20.021 14.758 -22.380 1.00 91.50 540 SER A O 1
ATOM 4000 N N . VAL A 1 541 ? -19.727 12.546 -22.368 1.00 94.44 541 VAL A N 1
ATOM 4001 C CA . VAL A 1 541 ? -21.118 12.288 -22.740 1.00 94.44 541 VAL A CA 1
ATOM 4002 C C . VAL A 1 541 ? -21.981 12.327 -21.496 1.00 94.44 541 VAL A C 1
ATOM 4004 O O . VAL A 1 541 ? -21.732 11.580 -20.557 1.00 94.44 541 VAL A O 1
ATOM 4007 N N . GLN A 1 542 ? -23.034 13.134 -21.517 1.00 95.25 542 GLN A N 1
ATOM 4008 C CA . GLN A 1 542 ? -24.136 13.052 -20.578 1.00 95.25 542 GLN A CA 1
ATOM 4009 C C . GLN A 1 542 ? -25.239 12.165 -21.155 1.00 95.25 542 GLN A C 1
ATOM 4011 O O . GLN A 1 542 ? -25.787 12.420 -22.227 1.00 95.25 542 GLN A O 1
ATOM 4016 N N . VAL A 1 543 ? -25.597 11.137 -20.398 1.00 95.44 543 VAL A N 1
ATOM 4017 C CA . VAL A 1 543 ? -26.716 10.235 -20.655 1.00 95.44 543 VAL A CA 1
ATOM 4018 C C . VAL A 1 543 ? -27.780 10.550 -19.612 1.00 95.44 543 VAL A C 1
ATOM 4020 O O . VAL A 1 543 ? -27.590 10.265 -18.428 1.00 95.44 543 VAL A O 1
ATOM 4023 N N . ALA A 1 544 ? -28.876 11.190 -20.017 1.00 94.44 544 ALA A N 1
ATOM 4024 C CA . ALA A 1 544 ? -29.973 11.487 -19.100 1.00 94.44 544 ALA A CA 1
ATOM 4025 C C . ALA A 1 544 ? -30.666 10.197 -18.628 1.00 94.44 544 ALA A C 1
ATOM 4027 O O . ALA A 1 544 ? -30.518 9.141 -19.247 1.00 94.44 544 ALA A O 1
ATOM 4028 N N . ALA A 1 545 ? -31.462 10.290 -17.559 1.00 92.88 545 ALA A N 1
ATOM 4029 C CA . ALA A 1 545 ? -32.254 9.166 -17.064 1.00 92.88 545 ALA A CA 1
ATOM 4030 C C . ALA A 1 545 ? -33.105 8.537 -18.188 1.00 92.88 545 ALA A C 1
ATOM 4032 O O . ALA A 1 545 ? -33.725 9.235 -18.990 1.00 92.88 545 ALA A O 1
ATOM 4033 N N . GLY A 1 546 ? -33.096 7.206 -18.265 1.00 91.12 546 GLY A N 1
ATOM 4034 C CA . GLY A 1 546 ? -33.707 6.409 -19.332 1.00 91.12 546 GLY A CA 1
ATOM 4035 C C . GLY A 1 546 ? -32.899 6.346 -20.635 1.00 91.12 546 GLY A C 1
ATOM 4036 O O . GLY A 1 546 ? -33.213 5.533 -21.502 1.00 91.12 546 GLY A O 1
ATOM 4037 N N . GLY A 1 547 ? -31.853 7.163 -20.780 1.00 95.19 547 GLY A N 1
ATOM 4038 C CA . GLY A 1 547 ? -31.013 7.213 -21.970 1.00 95.19 547 GLY A CA 1
ATOM 4039 C C . GLY A 1 547 ? -30.027 6.046 -22.077 1.00 95.19 547 GLY A C 1
ATOM 4040 O O . GLY A 1 547 ? -29.648 5.422 -21.080 1.00 95.19 547 GLY A O 1
ATOM 4041 N N . THR A 1 548 ? -29.603 5.744 -23.306 1.00 94.19 548 THR A N 1
ATOM 4042 C CA . THR A 1 548 ? -28.615 4.696 -23.608 1.00 94.19 548 THR A CA 1
ATOM 4043 C C . THR A 1 548 ? -27.705 5.103 -24.769 1.00 94.19 548 THR A C 1
ATOM 4045 O O . THR A 1 548 ? -28.173 5.662 -25.760 1.00 94.19 548 THR A O 1
ATOM 4048 N N . LEU A 1 549 ? -26.416 4.768 -24.667 1.00 93.56 549 LEU A N 1
ATOM 4049 C CA . LEU A 1 549 ? -25.457 4.750 -25.773 1.00 93.56 549 LEU A CA 1
ATOM 4050 C C . LEU A 1 549 ? -25.142 3.322 -26.183 1.00 93.56 549 LEU A C 1
ATOM 4052 O O . LEU A 1 549 ? -24.921 2.467 -25.329 1.00 93.56 549 LEU A O 1
ATOM 4056 N N . THR A 1 550 ? -25.052 3.070 -27.482 1.00 93.62 550 THR A N 1
ATOM 4057 C CA . THR A 1 550 ? -24.645 1.771 -28.022 1.00 93.62 550 THR A CA 1
ATOM 4058 C C . THR A 1 550 ? -23.632 1.927 -29.145 1.00 93.62 550 THR A C 1
ATOM 4060 O O . THR A 1 550 ? -23.697 2.876 -29.922 1.00 93.62 550 THR A O 1
ATOM 4063 N N . ARG A 1 551 ? -22.680 0.999 -29.230 1.00 92.12 551 ARG A N 1
ATOM 4064 C CA . ARG A 1 551 ? -21.691 0.945 -30.311 1.00 92.12 551 ARG A CA 1
ATOM 4065 C C . ARG A 1 551 ? -21.325 -0.498 -30.618 1.00 92.12 551 ARG A C 1
ATOM 4067 O O . ARG A 1 551 ? -21.105 -1.296 -29.708 1.00 92.12 551 ARG A O 1
ATOM 4074 N N . ALA A 1 552 ? -21.260 -0.838 -31.901 1.00 89.00 552 ALA A N 1
ATOM 4075 C CA . ALA A 1 552 ? -20.890 -2.180 -32.335 1.00 89.00 552 ALA A CA 1
ATOM 4076 C C . ALA A 1 552 ? -19.422 -2.504 -31.996 1.00 89.00 552 ALA A C 1
ATOM 4078 O O . ALA A 1 552 ? -18.552 -1.631 -31.995 1.00 89.00 552 ALA A O 1
ATOM 4079 N N . VAL A 1 553 ? -19.145 -3.779 -31.724 1.00 86.81 553 VAL A N 1
ATOM 4080 C CA . VAL A 1 553 ? -17.795 -4.320 -31.513 1.00 86.81 553 VAL A CA 1
ATOM 4081 C C . VAL A 1 553 ? -17.615 -5.500 -32.459 1.00 86.81 553 VAL A C 1
ATOM 4083 O O . VAL A 1 553 ? -18.539 -6.292 -32.648 1.00 86.81 553 VAL A O 1
ATOM 4086 N N . THR A 1 554 ? -16.437 -5.630 -33.061 1.00 83.62 554 THR A N 1
ATOM 4087 C CA . THR A 1 554 ? -16.115 -6.788 -33.896 1.00 83.62 554 THR A CA 1
ATOM 4088 C C . THR A 1 554 ? -15.900 -8.001 -32.999 1.00 83.62 554 THR A C 1
ATOM 4090 O O . THR A 1 554 ? -15.113 -7.948 -32.049 1.00 83.62 554 THR A O 1
ATOM 4093 N N . ALA A 1 555 ? -16.583 -9.106 -33.302 1.00 76.25 555 ALA A N 1
ATOM 4094 C CA . ALA A 1 555 ? -16.484 -10.335 -32.524 1.00 76.25 555 ALA A CA 1
ATOM 4095 C C . ALA A 1 555 ? -15.023 -10.804 -32.398 1.00 76.25 555 ALA A C 1
ATOM 4097 O O . ALA A 1 555 ? -14.289 -10.876 -33.384 1.00 76.25 555 ALA A O 1
ATOM 4098 N N . ALA A 1 556 ? -14.609 -11.137 -31.175 1.00 74.75 556 ALA A N 1
ATOM 4099 C CA . ALA A 1 556 ? -13.285 -11.666 -30.876 1.00 74.75 556 ALA A CA 1
ATOM 4100 C C . ALA A 1 556 ? -13.384 -12.753 -29.790 1.00 74.75 556 ALA A C 1
ATOM 4102 O O . ALA A 1 556 ? -14.305 -12.699 -28.972 1.00 74.75 556 ALA A O 1
ATOM 4103 N N . PRO A 1 557 ? -12.436 -13.711 -29.731 1.00 75.38 557 PRO A N 1
ATOM 4104 C CA . PRO A 1 557 ? -12.432 -14.775 -28.717 1.00 75.38 557 PRO A CA 1
ATOM 4105 C C . PRO A 1 557 ? -12.410 -14.248 -27.277 1.00 75.38 557 PRO A C 1
ATOM 4107 O O . PRO A 1 557 ? -12.903 -14.904 -26.357 1.00 75.38 557 PRO A O 1
ATOM 4110 N N . SER A 1 558 ? -11.823 -13.064 -27.104 1.00 82.12 558 SER A N 1
ATOM 4111 C CA . SER A 1 558 ? -11.784 -12.338 -25.849 1.00 82.12 558 SER A CA 1
ATOM 4112 C C . SER A 1 558 ? -11.789 -10.835 -26.116 1.00 82.12 558 SER A C 1
ATOM 4114 O O . SER A 1 558 ? -11.057 -10.349 -26.983 1.00 82.12 558 SER A O 1
ATOM 4116 N N . LEU A 1 559 ? -12.587 -10.101 -25.349 1.00 85.88 559 LEU A N 1
ATOM 4117 C CA . LEU A 1 559 ? -12.725 -8.651 -25.406 1.00 85.88 559 LEU A CA 1
ATOM 4118 C C . LEU A 1 559 ? -12.451 -8.046 -24.030 1.00 85.88 559 LEU A C 1
ATOM 4120 O O . LEU A 1 559 ? -12.733 -8.649 -22.996 1.00 85.88 559 LEU A O 1
ATOM 4124 N N . HIS A 1 560 ? -11.914 -6.837 -24.023 1.00 86.31 560 HIS A N 1
ATOM 4125 C CA . HIS A 1 560 ? -11.727 -6.042 -22.819 1.00 86.31 560 HIS A CA 1
ATOM 4126 C C . HIS A 1 560 ? -12.198 -4.618 -23.095 1.00 86.31 560 HIS A C 1
ATOM 4128 O O . HIS A 1 560 ? -11.778 -4.029 -24.093 1.00 86.31 560 HIS A O 1
ATOM 4134 N N . LEU A 1 561 ? -13.088 -4.127 -22.239 1.00 88.62 561 LEU A N 1
ATOM 4135 C CA . LEU A 1 561 ? -13.646 -2.782 -22.236 1.00 88.62 561 LEU A CA 1
ATOM 4136 C C . LEU A 1 561 ? -13.092 -2.032 -21.029 1.00 88.62 561 LEU A C 1
ATOM 4138 O O . LEU A 1 561 ? -13.228 -2.520 -19.911 1.00 88.62 561 LEU A O 1
ATOM 4142 N N . ASP A 1 562 ? -12.571 -0.841 -21.277 1.00 87.88 562 ASP A N 1
ATOM 4143 C CA . ASP A 1 562 ? -12.266 0.164 -20.267 1.00 87.88 562 ASP A CA 1
ATOM 4144 C C . ASP A 1 562 ? -13.220 1.347 -20.495 1.00 87.88 562 ASP A C 1
ATOM 4146 O O . ASP A 1 562 ? -13.395 1.794 -21.634 1.00 87.88 562 ASP A O 1
ATOM 4150 N N . ALA A 1 563 ? -13.907 1.801 -19.447 1.00 89.38 563 ALA A N 1
ATOM 4151 C CA . ALA A 1 563 ? -14.833 2.930 -19.523 1.00 89.38 563 ALA A CA 1
ATOM 4152 C C . ALA A 1 563 ? -14.781 3.777 -18.250 1.00 89.38 563 ALA A C 1
ATOM 4154 O O . ALA A 1 563 ? -15.006 3.263 -17.149 1.00 89.38 563 ALA A O 1
ATOM 4155 N N . ARG A 1 564 ? -14.566 5.088 -18.390 1.00 88.44 564 ARG A N 1
ATOM 4156 C CA . ARG A 1 564 ? -14.658 6.031 -17.274 1.00 88.44 564 ARG A CA 1
ATOM 4157 C C . ARG A 1 564 ? -16.108 6.494 -17.133 1.00 88.44 564 ARG A C 1
ATOM 4159 O O . ARG A 1 564 ? -16.718 7.011 -18.063 1.00 88.44 564 ARG A O 1
ATOM 4166 N N . VAL A 1 565 ? -16.699 6.270 -15.967 1.00 89.75 565 VAL A N 1
ATOM 4167 C CA . VAL A 1 565 ? -18.121 6.519 -15.704 1.00 89.75 565 VAL A CA 1
ATOM 4168 C C . VAL A 1 565 ? -18.314 7.337 -14.437 1.00 89.75 565 VAL A C 1
ATOM 4170 O O . VAL A 1 565 ? -17.620 7.134 -13.446 1.00 89.75 565 VAL A O 1
ATOM 4173 N N . ARG A 1 566 ? -19.283 8.249 -14.437 1.00 88.62 566 ARG A N 1
ATOM 4174 C CA . ARG A 1 566 ? -19.677 9.042 -13.267 1.00 88.62 566 ARG A CA 1
ATOM 4175 C C . ARG A 1 566 ? -21.190 9.057 -13.157 1.00 88.62 566 ARG A C 1
ATOM 4177 O O . ARG A 1 566 ? -21.881 9.495 -14.069 1.00 88.62 566 ARG A O 1
ATOM 4184 N N . VAL A 1 567 ? -21.719 8.610 -12.025 1.00 87.62 567 VAL A N 1
ATOM 4185 C CA . VAL A 1 567 ? -23.167 8.604 -11.774 1.00 87.62 567 VAL A CA 1
ATOM 4186 C C . VAL A 1 567 ? -23.573 9.784 -10.901 1.00 87.62 567 VAL A C 1
ATOM 4188 O O . VAL A 1 567 ? -22.891 10.117 -9.931 1.00 87.62 567 VAL A O 1
ATOM 4191 N N . SER A 1 568 ? -24.712 10.398 -11.218 1.00 84.25 568 SER A N 1
ATOM 4192 C CA . SER A 1 568 ? -25.288 11.481 -10.413 1.00 84.25 568 SER A CA 1
ATOM 4193 C C . SER A 1 568 ? -26.019 10.986 -9.162 1.00 84.25 568 SER A C 1
ATOM 4195 O O . SER A 1 568 ? -26.384 11.788 -8.308 1.00 84.25 568 SER A O 1
ATOM 4197 N N . ARG A 1 569 ? -26.285 9.676 -9.063 1.00 79.12 569 ARG A N 1
ATOM 4198 C CA . ARG A 1 569 ? -27.042 9.071 -7.962 1.00 79.12 569 ARG A CA 1
ATOM 4199 C C . ARG A 1 569 ? -26.675 7.594 -7.782 1.00 79.12 569 ARG A C 1
ATOM 4201 O O . ARG A 1 569 ? -26.639 6.841 -8.759 1.00 79.12 569 ARG A O 1
ATOM 4208 N N . ALA A 1 570 ? -26.450 7.188 -6.531 1.00 75.44 570 ALA A N 1
ATOM 4209 C CA . ALA A 1 570 ? -26.255 5.794 -6.124 1.00 75.44 570 ALA A CA 1
ATOM 4210 C C . ALA A 1 570 ? -27.523 4.949 -6.359 1.00 75.44 570 ALA A C 1
ATOM 4212 O O . ALA A 1 570 ? -28.633 5.482 -6.359 1.00 75.44 570 ALA A O 1
ATOM 4213 N N . GLY A 1 571 ? -27.371 3.632 -6.550 1.00 70.94 571 GLY A N 1
ATOM 4214 C CA . GLY A 1 571 ? -28.512 2.707 -6.678 1.00 70.94 571 GLY A CA 1
ATOM 4215 C C . GLY A 1 571 ? -29.426 2.964 -7.885 1.00 70.94 571 GLY A C 1
ATOM 4216 O O . GLY A 1 571 ? -30.586 2.573 -7.880 1.00 70.94 571 GLY A O 1
ATOM 4217 N N . SER A 1 572 ? -28.923 3.632 -8.923 1.00 75.56 572 SER A N 1
ATOM 4218 C CA . SER A 1 572 ? -29.724 4.193 -10.016 1.00 75.56 572 SER A CA 1
ATOM 4219 C C . SER A 1 572 ? -30.093 3.226 -11.142 1.00 75.56 572 SER A C 1
ATOM 4221 O O . SER A 1 572 ? -30.745 3.628 -12.099 1.00 75.56 572 SER A O 1
ATOM 4223 N N . GLY A 1 573 ? -29.669 1.963 -11.087 1.00 83.00 573 GLY A N 1
ATOM 4224 C CA . GLY A 1 573 ? -29.883 1.011 -12.185 1.00 83.00 573 GLY A CA 1
ATOM 4225 C C . GLY A 1 573 ? -29.069 1.312 -13.452 1.00 83.00 573 GLY A C 1
ATOM 4226 O O . GLY A 1 573 ? -29.296 0.676 -14.481 1.00 83.00 573 GLY A O 1
ATOM 4227 N N . ALA A 1 574 ? -28.120 2.255 -13.393 1.00 90.94 574 ALA A N 1
ATOM 4228 C CA . ALA A 1 574 ? -27.158 2.484 -14.464 1.00 90.94 574 ALA A CA 1
ATOM 4229 C C . ALA A 1 574 ? -26.331 1.214 -14.726 1.00 90.94 574 ALA A C 1
ATOM 4231 O O . ALA A 1 574 ? -26.005 0.468 -13.798 1.00 90.94 574 ALA A O 1
ATOM 4232 N N . SER A 1 575 ? -25.988 0.948 -15.984 1.00 92.69 575 SER A N 1
ATOM 4233 C CA . SER A 1 575 ? -25.247 -0.255 -16.363 1.00 92.69 575 SER A CA 1
ATOM 4234 C C . SER A 1 575 ? -24.365 -0.048 -17.585 1.00 92.69 575 SER A C 1
ATOM 4236 O O . SER A 1 575 ? -24.630 0.801 -18.435 1.00 92.69 575 SER A O 1
ATOM 4238 N N . VAL A 1 576 ? -23.318 -0.863 -17.672 1.00 93.94 576 VAL A N 1
ATOM 4239 C CA . VAL A 1 576 ? -22.424 -0.944 -18.827 1.00 93.94 576 VAL A CA 1
ATOM 4240 C C . VAL A 1 576 ? -22.366 -2.396 -19.280 1.00 93.94 576 VAL A C 1
ATOM 4242 O O . VAL A 1 576 ? -22.116 -3.292 -18.477 1.00 93.94 576 VAL A O 1
ATOM 4245 N N . SER A 1 577 ? -22.605 -2.644 -20.560 1.00 92.94 577 SER A N 1
ATOM 4246 C CA . SER A 1 577 ? -22.600 -3.970 -21.168 1.00 92.94 577 SER A CA 1
ATOM 4247 C C . SER A 1 577 ? -21.540 -4.084 -22.260 1.00 92.94 577 SER A C 1
ATOM 4249 O O . SER A 1 577 ? -21.283 -3.118 -22.975 1.00 92.94 577 SER A O 1
ATOM 4251 N N . LEU A 1 578 ? -20.988 -5.286 -22.421 1.00 92.31 578 LEU A N 1
ATOM 4252 C CA . LEU A 1 578 ? -20.138 -5.706 -23.534 1.00 92.31 578 LEU A CA 1
ATOM 4253 C C . LEU A 1 578 ? -20.655 -7.054 -24.053 1.00 92.31 578 LEU A C 1
ATOM 4255 O O . LEU A 1 578 ? -20.524 -8.083 -23.387 1.00 92.31 578 LEU A O 1
ATOM 4259 N N . GLY A 1 579 ? -21.281 -7.039 -25.229 1.00 89.06 579 GLY A N 1
ATOM 4260 C CA . GLY A 1 579 ? -22.003 -8.189 -25.768 1.00 89.06 579 GLY A CA 1
ATOM 4261 C C . GLY A 1 579 ? -23.148 -8.610 -24.842 1.00 89.06 579 GLY A C 1
ATOM 4262 O O . GLY A 1 579 ? -23.934 -7.782 -24.382 1.00 89.06 579 GLY A O 1
ATOM 4263 N N . THR A 1 580 ? -23.202 -9.900 -24.514 1.00 89.06 580 THR A N 1
ATOM 4264 C CA . THR A 1 580 ? -24.213 -10.503 -23.628 1.00 89.06 580 THR A CA 1
ATOM 4265 C C . THR A 1 580 ? -23.867 -10.399 -22.139 1.00 89.06 580 THR A C 1
ATOM 4267 O O . THR A 1 580 ? -24.449 -11.106 -21.318 1.00 89.06 580 THR A O 1
ATOM 4270 N N . HIS A 1 581 ? -22.900 -9.560 -21.764 1.00 92.56 581 HIS A N 1
ATOM 4271 C CA . HIS A 1 581 ? -22.455 -9.379 -20.383 1.00 92.56 581 HIS A CA 1
ATOM 4272 C C . HIS A 1 581 ? -22.700 -7.946 -19.933 1.00 92.56 581 HIS A C 1
ATOM 4274 O O . HIS A 1 581 ? -22.391 -7.013 -20.668 1.00 92.56 581 HIS A O 1
ATOM 4280 N N . SER A 1 582 ? -23.235 -7.759 -18.729 1.00 92.12 582 SER A N 1
ATOM 4281 C CA . SER A 1 582 ? -23.580 -6.445 -18.191 1.00 92.12 582 SER A CA 1
ATOM 4282 C C . SER A 1 582 ? -23.116 -6.282 -16.754 1.00 92.12 582 SER A C 1
ATOM 4284 O O . SER A 1 582 ? -23.272 -7.178 -15.931 1.00 92.12 582 SER A O 1
ATOM 4286 N N . VAL A 1 583 ? -22.594 -5.107 -16.439 1.00 92.56 583 VAL A N 1
ATOM 4287 C CA . VAL A 1 583 ? -22.208 -4.683 -15.097 1.00 92.56 583 VAL A CA 1
ATOM 4288 C C . VAL A 1 583 ? -23.205 -3.637 -14.633 1.00 92.56 583 VAL A C 1
ATOM 4290 O O . VAL A 1 583 ? -23.424 -2.636 -15.315 1.00 92.56 583 VAL A O 1
ATOM 4293 N N . SER A 1 584 ? -23.819 -3.871 -13.476 1.00 89.31 584 SER A N 1
ATOM 4294 C CA . SER A 1 584 ? -24.645 -2.860 -12.818 1.00 89.31 584 SER A CA 1
ATOM 4295 C C . SER A 1 584 ? -23.753 -1.902 -12.033 1.00 89.31 584 SER A C 1
ATOM 4297 O O . SER A 1 584 ? -22.956 -2.331 -11.200 1.00 89.31 584 SER A O 1
ATOM 4299 N N . LEU A 1 585 ? -23.933 -0.602 -12.254 1.00 83.44 585 LEU A N 1
ATOM 4300 C CA . LEU A 1 585 ? -23.339 0.466 -11.449 1.00 83.44 585 LEU A CA 1
ATOM 4301 C C . LEU A 1 585 ? -24.193 0.773 -10.201 1.00 83.44 585 LEU A C 1
ATOM 4303 O O . LEU A 1 585 ? -23.948 1.743 -9.492 1.00 83.44 585 LEU A O 1
ATOM 4307 N N . GLY A 1 586 ? -25.192 -0.062 -9.886 1.00 63.66 586 GLY A N 1
ATOM 4308 C CA . GLY A 1 586 ? -26.029 0.085 -8.692 1.00 63.66 586 GLY A CA 1
ATOM 4309 C C . GLY A 1 586 ? -25.285 -0.093 -7.360 1.00 63.66 586 GLY A C 1
ATOM 4310 O O . GLY A 1 586 ? -25.803 0.331 -6.334 1.00 63.66 586 GLY A O 1
ATOM 4311 N N . GLY A 1 587 ? -24.079 -0.679 -7.372 1.00 59.62 587 GLY A N 1
ATOM 4312 C CA . GLY A 1 587 ? -23.209 -0.837 -6.196 1.00 59.62 587 GLY A CA 1
ATOM 4313 C C . GLY A 1 587 ? -22.366 0.395 -5.839 1.00 59.62 587 GLY A C 1
ATOM 4314 O O . GLY A 1 587 ? -21.593 0.333 -4.885 1.00 59.62 587 GLY A O 1
ATOM 4315 N N . VAL A 1 588 ? -22.490 1.494 -6.592 1.00 66.25 588 VAL A N 1
ATOM 4316 C CA . VAL A 1 588 ? -21.870 2.782 -6.251 1.00 66.25 588 VAL A CA 1
ATOM 4317 C C . VAL A 1 588 ? -22.478 3.283 -4.937 1.00 66.25 588 VAL A C 1
ATOM 4319 O O . VAL A 1 588 ? -23.690 3.482 -4.850 1.00 66.25 588 VAL A O 1
ATOM 4322 N N . VAL A 1 589 ? -21.641 3.468 -3.913 1.00 63.78 589 VAL A N 1
ATOM 4323 C CA . VAL A 1 589 ? -22.053 3.990 -2.599 1.00 63.78 589 VAL A CA 1
ATOM 4324 C C . VAL A 1 589 ? -22.188 5.518 -2.639 1.00 63.78 589 VAL A C 1
ATOM 4326 O O . VAL A 1 589 ? -21.603 6.145 -3.520 1.00 63.78 589 VAL A O 1
ATOM 4329 N N . PRO A 1 590 ? -22.897 6.159 -1.690 1.00 63.84 590 PRO A N 1
ATOM 4330 C CA . PRO A 1 590 ? -23.014 7.620 -1.649 1.00 63.84 590 PRO A CA 1
ATOM 4331 C C . PRO A 1 590 ? -21.675 8.369 -1.752 1.00 63.84 590 PRO A C 1
ATOM 4333 O O . PRO A 1 590 ? -21.601 9.375 -2.444 1.00 63.84 590 PRO A O 1
ATOM 4336 N N . ALA A 1 591 ? -20.600 7.835 -1.160 1.00 54.91 591 ALA A N 1
ATOM 4337 C CA . ALA A 1 591 ? -19.255 8.422 -1.215 1.00 54.91 591 ALA A CA 1
ATOM 4338 C C . ALA A 1 591 ? -18.592 8.402 -2.611 1.00 54.91 591 ALA A C 1
ATOM 4340 O O . ALA A 1 591 ? -17.584 9.075 -2.822 1.00 54.91 591 ALA A O 1
ATOM 4341 N N . ASP A 1 592 ? -19.117 7.602 -3.542 1.00 65.00 592 ASP A N 1
ATOM 4342 C CA . ASP A 1 592 ? -18.628 7.460 -4.917 1.00 65.00 592 ASP A CA 1
ATOM 4343 C C . ASP A 1 592 ? -19.515 8.238 -5.922 1.00 65.00 592 ASP A C 1
ATOM 4345 O O . ASP A 1 592 ? -19.183 8.335 -7.106 1.00 65.00 592 ASP A O 1
ATOM 4349 N N . VAL A 1 593 ? -20.647 8.803 -5.476 1.00 74.69 593 VAL A N 1
ATOM 4350 C CA . VAL A 1 593 ? -21.535 9.622 -6.319 1.00 74.69 593 VAL A CA 1
ATOM 4351 C C . VAL A 1 593 ? -20.825 10.912 -6.711 1.00 74.69 593 VAL A C 1
ATOM 4353 O O . VAL A 1 593 ? -20.196 11.565 -5.887 1.00 74.69 593 VAL A O 1
ATOM 4356 N N . GLY A 1 594 ? -20.911 11.281 -7.990 1.00 72.44 594 GLY A N 1
ATOM 4357 C CA . GLY A 1 594 ? -20.194 12.444 -8.511 1.00 72.44 594 GLY A CA 1
ATOM 4358 C C . GLY A 1 594 ? -18.686 12.229 -8.688 1.00 72.44 594 GLY A C 1
ATOM 4359 O O . GLY A 1 594 ? -18.015 13.125 -9.187 1.00 72.44 594 GLY A O 1
ATOM 4360 N N . ALA A 1 595 ? -18.141 11.053 -8.369 1.00 70.69 595 ALA A N 1
ATOM 4361 C CA . ALA A 1 595 ? -16.764 10.710 -8.699 1.00 70.69 595 ALA A CA 1
ATOM 4362 C C . ALA A 1 595 ? -16.679 10.024 -10.071 1.00 70.69 595 ALA A C 1
ATOM 4364 O O . ALA A 1 595 ? -17.568 9.274 -10.474 1.00 70.69 595 ALA A O 1
ATOM 4365 N N . TRP A 1 596 ? -15.568 10.242 -10.774 1.00 80.56 596 TRP A N 1
ATOM 4366 C CA . TRP A 1 596 ? -15.195 9.424 -11.925 1.00 80.56 596 TRP A CA 1
ATOM 4367 C C . TRP A 1 596 ? -14.719 8.035 -11.472 1.00 80.56 596 TRP A C 1
ATOM 4369 O O . TRP A 1 596 ? -13.841 7.921 -10.623 1.00 80.56 596 TRP A O 1
ATOM 4379 N N . LEU A 1 597 ? -15.260 6.968 -12.036 1.00 80.25 597 LEU A N 1
ATOM 4380 C CA . LEU A 1 597 ? -14.901 5.584 -11.730 1.00 80.25 597 LEU A CA 1
ATOM 4381 C C . LEU A 1 597 ? -14.434 4.907 -13.014 1.00 80.25 597 LEU A C 1
ATOM 4383 O O . LEU A 1 597 ? -15.021 5.134 -14.066 1.00 80.25 597 LEU A O 1
ATOM 4387 N N . VAL A 1 598 ? -13.404 4.068 -12.940 1.00 82.56 598 VAL A N 1
ATOM 4388 C CA . VAL A 1 598 ? -12.932 3.302 -14.104 1.00 82.56 598 VAL A CA 1
ATOM 4389 C C . VAL A 1 598 ? -13.532 1.907 -14.052 1.00 82.56 598 VAL A C 1
ATOM 4391 O O . VAL A 1 598 ? -13.287 1.170 -13.101 1.00 82.56 598 VAL A O 1
ATOM 4394 N N . LEU A 1 599 ? -14.333 1.546 -15.046 1.00 87.56 599 LEU A N 1
ATOM 4395 C CA . LEU A 1 599 ? -14.855 0.199 -15.213 1.00 87.56 599 LEU A CA 1
ATOM 4396 C C . LEU A 1 599 ? -13.999 -0.568 -16.220 1.00 87.56 599 LEU A C 1
ATOM 4398 O O . LEU A 1 599 ? -14.015 -0.254 -17.405 1.00 87.56 599 LEU A O 1
ATOM 4402 N N . GLU A 1 600 ? -13.357 -1.633 -15.754 1.00 88.19 600 GLU A N 1
ATOM 4403 C CA . GLU A 1 600 ? -12.702 -2.636 -16.589 1.00 88.19 600 GLU A CA 1
ATOM 4404 C C . GLU A 1 600 ? -13.620 -3.863 -16.687 1.00 88.19 600 GLU A C 1
ATOM 4406 O O . GLU A 1 600 ? -13.932 -4.491 -15.674 1.00 88.19 600 GLU A O 1
ATOM 4411 N N . LEU A 1 601 ? -14.051 -4.247 -17.887 1.00 90.75 601 LEU A N 1
ATOM 4412 C CA . LEU A 1 601 ? -14.867 -5.436 -18.150 1.00 90.75 601 LEU A CA 1
ATOM 4413 C C . LEU A 1 601 ? -14.146 -6.339 -19.152 1.00 90.75 601 LEU A C 1
ATOM 4415 O O . LEU A 1 601 ? -13.994 -6.008 -20.324 1.00 90.75 601 LEU A O 1
ATOM 4419 N N . THR A 1 602 ? -13.732 -7.517 -18.693 1.00 89.88 602 THR A N 1
ATOM 4420 C CA . THR A 1 602 ? -13.100 -8.547 -19.526 1.00 89.88 602 THR A CA 1
ATOM 4421 C C . THR A 1 602 ? -14.091 -9.664 -19.807 1.00 89.88 602 THR A C 1
ATOM 4423 O O . THR A 1 602 ? -14.651 -10.240 -18.878 1.00 89.88 602 THR A O 1
ATOM 4426 N N . VAL A 1 603 ? -14.266 -10.006 -21.078 1.00 87.75 603 VAL A N 1
ATOM 4427 C CA . VAL A 1 603 ? -15.084 -11.123 -21.556 1.00 87.75 603 VAL A CA 1
ATOM 4428 C C . VAL A 1 603 ? -14.171 -12.086 -22.305 1.00 87.75 603 VAL A C 1
ATOM 4430 O O . VAL A 1 603 ? -13.426 -11.681 -23.191 1.00 87.75 603 VAL A O 1
ATOM 4433 N N . THR A 1 604 ? -14.216 -13.365 -21.952 1.00 85.19 604 THR A N 1
ATOM 4434 C CA . THR A 1 604 ? -13.439 -14.436 -22.591 1.00 85.19 604 THR A CA 1
ATOM 4435 C C . THR A 1 604 ? -14.339 -15.635 -22.865 1.00 85.19 604 THR A C 1
ATOM 4437 O O . THR A 1 604 ? -15.413 -15.756 -22.274 1.00 85.19 604 THR A O 1
ATOM 4440 N N . ALA A 1 605 ? -13.859 -16.593 -23.658 1.00 75.38 605 ALA A N 1
ATOM 4441 C CA . ALA A 1 605 ? -14.531 -17.886 -23.819 1.00 75.38 605 ALA A CA 1
ATOM 4442 C C . ALA A 1 605 ? -14.789 -18.635 -22.488 1.00 75.38 605 ALA A C 1
ATOM 4444 O O . ALA A 1 605 ? -15.691 -19.464 -22.418 1.00 75.38 605 ALA A O 1
ATOM 4445 N N . ALA A 1 606 ? -14.015 -18.357 -21.429 1.00 74.56 606 ALA A N 1
ATOM 4446 C CA . ALA A 1 606 ? -14.157 -18.993 -20.116 1.00 74.56 606 ALA A CA 1
ATOM 4447 C C . ALA A 1 606 ? -15.128 -18.261 -19.165 1.00 74.56 606 ALA A C 1
ATOM 4449 O O . ALA A 1 606 ? -15.366 -18.742 -18.057 1.00 74.56 606 ALA A O 1
ATOM 4450 N N . GLY A 1 607 ? -15.663 -17.103 -19.566 1.00 83.31 607 GLY A N 1
ATOM 4451 C CA . GLY A 1 607 ? -16.532 -16.257 -18.747 1.00 83.31 607 GLY A CA 1
ATOM 4452 C C . GLY A 1 607 ? -16.116 -14.786 -18.758 1.00 83.31 607 GLY A C 1
ATOM 4453 O O . GLY A 1 607 ? -15.195 -14.386 -19.477 1.00 83.31 607 GLY A O 1
ATOM 4454 N N . ALA A 1 608 ? -16.798 -13.982 -17.941 1.00 88.50 608 ALA A N 1
ATOM 4455 C CA . ALA A 1 608 ? -16.579 -12.544 -17.835 1.00 88.50 608 ALA A CA 1
ATOM 4456 C C . ALA A 1 608 ? -16.244 -12.116 -16.399 1.00 88.50 608 ALA A C 1
ATOM 4458 O O . ALA A 1 608 ? -16.731 -12.699 -15.431 1.00 88.50 608 ALA A O 1
ATOM 4459 N N . SER A 1 609 ? -15.427 -11.077 -16.265 1.00 91.12 609 SER A N 1
ATOM 4460 C CA . SER A 1 609 ? -15.042 -10.470 -14.990 1.00 91.12 609 SER A CA 1
ATOM 4461 C C . SER A 1 609 ? -14.988 -8.958 -15.130 1.00 91.12 609 SER A C 1
ATOM 4463 O O . SER A 1 609 ? -14.500 -8.471 -16.150 1.00 91.12 609 SER A O 1
ATOM 4465 N N . ALA A 1 610 ? -15.411 -8.230 -14.100 1.00 87.31 610 ALA A N 1
ATOM 4466 C CA . ALA A 1 610 ? -15.339 -6.780 -14.095 1.00 87.31 610 ALA A CA 1
ATOM 4467 C C . ALA A 1 610 ? -14.767 -6.216 -12.797 1.00 87.31 610 ALA A C 1
ATOM 4469 O O . ALA A 1 610 ? -14.884 -6.818 -11.725 1.00 87.31 610 ALA A O 1
ATOM 4470 N N . VAL A 1 611 ? -14.156 -5.044 -12.913 1.00 83.75 611 VAL A N 1
ATOM 4471 C CA . VAL A 1 611 ? -13.560 -4.274 -11.827 1.00 83.75 611 VAL A CA 1
ATOM 4472 C C . VAL A 1 611 ? -13.986 -2.816 -11.995 1.00 83.75 611 VAL A C 1
ATOM 4474 O O . VAL A 1 611 ? -13.810 -2.258 -13.066 1.00 83.75 611 VAL A O 1
ATOM 4477 N N . LEU A 1 612 ? -14.545 -2.201 -10.955 1.00 81.56 612 LEU A N 1
ATOM 4478 C CA . LEU A 1 612 ? -14.889 -0.781 -10.905 1.00 81.56 612 LEU A CA 1
ATOM 4479 C C . LEU A 1 612 ? -13.961 -0.087 -9.901 1.00 81.56 612 LEU A C 1
ATOM 4481 O O . LEU A 1 612 ? -13.996 -0.400 -8.712 1.00 81.56 612 LEU A O 1
ATOM 4485 N N . ASP A 1 613 ? -13.109 0.815 -10.381 1.00 71.19 613 ASP A N 1
ATOM 4486 C CA . ASP A 1 613 ? -12.100 1.551 -9.606 1.00 71.19 613 ASP A CA 1
ATOM 4487 C C . ASP A 1 613 ? -11.226 0.607 -8.750 1.00 71.19 613 ASP A C 1
ATOM 4489 O O . ASP A 1 613 ? -11.059 0.760 -7.540 1.00 71.19 613 ASP A O 1
ATOM 4493 N N . GLY A 1 614 ? -10.744 -0.476 -9.372 1.00 67.38 614 GLY A N 1
ATOM 4494 C CA . GLY A 1 614 ? -9.950 -1.519 -8.708 1.00 67.38 614 GLY A CA 1
ATOM 4495 C C . GLY A 1 614 ? -10.746 -2.522 -7.852 1.00 67.38 614 GLY A C 1
ATOM 4496 O O . GLY A 1 614 ? -10.168 -3.506 -7.378 1.00 67.38 614 GLY A O 1
ATOM 4497 N N . LYS A 1 615 ? -12.063 -2.337 -7.667 1.00 70.75 615 LYS A N 1
ATOM 4498 C CA . LYS A 1 615 ? -12.931 -3.235 -6.880 1.00 70.75 615 LYS A CA 1
ATOM 4499 C C . LYS A 1 615 ? -13.684 -4.220 -7.784 1.00 70.75 615 LYS A C 1
ATOM 4501 O O . LYS A 1 615 ? -14.378 -3.779 -8.693 1.00 70.75 615 LYS A O 1
ATOM 4506 N N . PRO A 1 616 ? -13.617 -5.544 -7.555 1.00 81.56 616 PRO A N 1
ATOM 4507 C CA . PRO A 1 616 ? -14.375 -6.497 -8.362 1.00 81.56 616 PRO A CA 1
ATOM 4508 C C . PRO A 1 616 ? -15.885 -6.243 -8.268 1.00 81.56 616 PRO A C 1
ATOM 4510 O O . PRO A 1 616 ? -16.418 -6.123 -7.165 1.00 81.56 616 PRO A O 1
ATOM 4513 N N . VAL A 1 617 ? -16.569 -6.218 -9.409 1.00 83.69 617 VAL A N 1
ATOM 4514 C CA . VAL A 1 617 ? -18.025 -6.043 -9.508 1.00 83.69 617 VAL A CA 1
ATOM 4515 C C . VAL A 1 617 ? -18.655 -7.207 -10.267 1.00 83.69 617 VAL A C 1
ATOM 4517 O O . VAL A 1 617 ? -18.027 -7.834 -11.122 1.00 83.69 617 VAL A O 1
ATOM 4520 N N . ALA A 1 618 ? -19.897 -7.539 -9.912 1.00 88.31 618 ALA A N 1
ATOM 4521 C CA . ALA A 1 618 ? -20.603 -8.664 -10.508 1.00 88.31 618 ALA A CA 1
ATOM 4522 C C . ALA A 1 618 ? -20.939 -8.394 -11.982 1.00 88.31 618 AL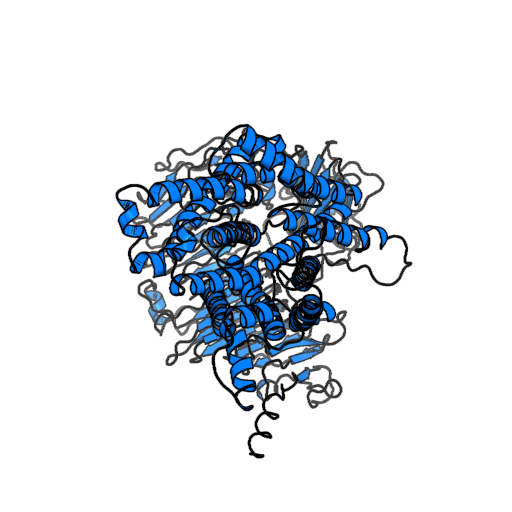A A C 1
ATOM 4524 O O . ALA A 1 618 ? -21.379 -7.302 -12.346 1.00 88.31 618 ALA A O 1
ATOM 4525 N N . VAL A 1 619 ? -20.774 -9.426 -12.810 1.00 91.38 619 VAL A N 1
ATOM 4526 C CA . VAL A 1 619 ? -21.167 -9.417 -14.220 1.00 91.38 619 VAL A CA 1
ATOM 4527 C C . VAL A 1 619 ? -22.396 -10.304 -14.379 1.00 91.38 619 VAL A C 1
ATOM 4529 O O . VAL A 1 619 ? -22.349 -11.497 -14.082 1.00 91.38 619 VAL A O 1
ATOM 4532 N N . ALA A 1 620 ? -23.494 -9.726 -14.846 1.00 89.88 620 ALA A N 1
ATOM 4533 C CA . ALA A 1 620 ? -24.728 -10.428 -15.158 1.00 89.88 620 ALA A CA 1
ATOM 4534 C C . ALA A 1 620 ? -24.782 -10.803 -16.645 1.00 89.88 620 ALA A C 1
ATOM 4536 O O . ALA A 1 620 ? -24.255 -10.089 -17.501 1.00 89.88 620 ALA A O 1
ATOM 4537 N N . ALA A 1 621 ? -25.448 -11.914 -16.958 1.00 86.50 621 ALA A N 1
ATOM 4538 C CA . ALA A 1 621 ? -25.821 -12.230 -18.330 1.00 86.50 621 ALA A CA 1
ATOM 4539 C C . ALA A 1 621 ? -26.968 -11.312 -18.784 1.00 86.50 621 ALA A C 1
ATOM 4541 O O . ALA A 1 621 ? -27.886 -11.023 -18.017 1.00 86.50 621 ALA A O 1
ATOM 4542 N N . LYS A 1 622 ? -26.916 -10.869 -20.037 1.00 82.31 622 LYS A N 1
ATOM 4543 C CA . LYS A 1 622 ? -27.923 -10.033 -20.693 1.00 82.31 622 LYS A CA 1
ATOM 4544 C C . LYS A 1 622 ? -28.404 -10.728 -21.964 1.00 82.31 622 LYS A C 1
ATOM 4546 O O . LYS A 1 622 ? -27.599 -11.247 -22.736 1.00 82.31 622 LYS A O 1
ATOM 4551 N N . THR A 1 623 ? -29.715 -10.733 -22.183 1.00 71.38 623 THR A N 1
ATOM 4552 C CA . THR A 1 623 ? -30.340 -11.252 -23.405 1.00 71.38 623 THR A CA 1
ATOM 4553 C C . THR A 1 623 ? -30.202 -10.247 -24.547 1.00 71.38 623 THR A C 1
ATOM 4555 O O . THR A 1 623 ? -30.721 -9.136 -24.453 1.00 71.38 623 THR A O 1
ATOM 4558 N N . GLY A 1 624 ? -29.540 -10.656 -25.633 1.00 63.94 624 GLY A N 1
ATOM 4559 C CA . GLY A 1 624 ? -29.331 -9.827 -26.824 1.00 63.94 624 GLY A CA 1
ATOM 4560 C C . GLY A 1 624 ? -28.222 -8.772 -26.678 1.00 63.94 624 GLY A C 1
ATOM 4561 O O . GLY A 1 624 ? -27.845 -8.381 -25.574 1.00 63.94 624 GLY A O 1
ATOM 4562 N N . GLY A 1 625 ? -27.703 -8.310 -27.822 1.00 66.25 625 GLY A N 1
ATOM 4563 C CA . GLY A 1 625 ? -26.629 -7.313 -27.918 1.00 66.25 625 GLY A CA 1
ATOM 4564 C C . GLY A 1 625 ? -25.274 -7.907 -28.323 1.00 66.25 625 GLY A C 1
ATOM 4565 O O . GLY A 1 625 ? -24.782 -8.846 -27.705 1.00 66.25 625 GLY A O 1
ATOM 4566 N N . SER A 1 626 ? -24.662 -7.342 -29.367 1.00 70.56 626 SER A N 1
ATOM 4567 C CA . SER A 1 626 ? -23.354 -7.755 -29.911 1.00 70.56 626 SER A CA 1
ATOM 4568 C C . SER A 1 626 ? -22.236 -6.723 -29.689 1.00 70.56 626 SER A C 1
ATOM 4570 O O . SER A 1 626 ? -21.116 -6.928 -30.146 1.00 70.56 626 SER A O 1
ATOM 4572 N N . GLY A 1 627 ? -22.519 -5.615 -28.993 1.00 87.12 627 GLY A N 1
ATOM 4573 C CA . GLY A 1 627 ? -21.603 -4.479 -28.837 1.00 87.12 627 GLY A CA 1
ATOM 4574 C C . GLY A 1 627 ? -21.538 -3.922 -27.415 1.00 87.12 627 GLY A C 1
ATOM 4575 O O . GLY A 1 627 ? -21.966 -4.571 -26.461 1.00 87.12 627 GLY A O 1
ATOM 4576 N N . VAL A 1 628 ? -20.997 -2.712 -27.273 1.00 93.12 628 VAL A N 1
ATOM 4577 C CA . VAL A 1 628 ? -21.017 -1.963 -26.011 1.00 93.12 628 VAL A CA 1
ATOM 4578 C C . VAL A 1 628 ? -22.358 -1.257 -25.865 1.00 93.12 628 VAL A C 1
ATOM 4580 O O . VAL A 1 628 ? -22.846 -0.659 -26.823 1.00 93.12 628 VAL A O 1
ATOM 4583 N N . ALA A 1 629 ? -22.943 -1.309 -24.670 1.00 93.25 629 ALA A N 1
ATOM 4584 C CA . ALA A 1 629 ? -24.130 -0.535 -24.319 1.00 93.25 629 ALA A CA 1
ATOM 4585 C C . ALA A 1 629 ? -23.944 0.130 -22.954 1.00 93.25 629 ALA A C 1
ATOM 4587 O O . ALA A 1 629 ? -23.591 -0.545 -21.995 1.00 93.25 629 ALA A O 1
ATOM 4588 N N . ILE A 1 630 ? -24.201 1.428 -22.849 1.00 94.25 630 ILE A N 1
ATOM 4589 C CA . ILE A 1 630 ? -24.091 2.193 -21.606 1.00 94.25 630 ILE A CA 1
ATOM 4590 C C . ILE A 1 630 ? -25.442 2.846 -21.334 1.00 94.25 630 ILE A C 1
ATOM 4592 O O . ILE A 1 630 ? -25.872 3.710 -22.094 1.00 94.25 630 ILE A O 1
ATOM 4596 N N . ALA A 1 631 ? -26.124 2.407 -20.280 1.00 93.44 631 ALA A N 1
ATOM 4597 C CA . ALA A 1 631 ? -27.481 2.827 -19.944 1.00 93.44 631 ALA A CA 1
ATOM 4598 C C . ALA A 1 631 ? -27.503 3.561 -18.600 1.00 93.44 631 ALA A C 1
ATOM 4600 O O . ALA A 1 631 ? -26.929 3.086 -17.620 1.00 93.44 631 ALA A O 1
ATOM 4601 N N . ALA A 1 632 ? -28.199 4.696 -18.539 1.00 91.62 632 ALA A N 1
ATOM 4602 C CA . ALA A 1 632 ? -28.202 5.565 -17.360 1.00 91.62 632 ALA A CA 1
ATOM 4603 C C . ALA A 1 632 ? -29.173 5.118 -16.248 1.00 91.62 632 ALA A C 1
ATOM 4605 O O . ALA A 1 632 ? -29.059 5.549 -15.100 1.00 91.62 632 ALA A O 1
ATOM 4606 N N . GLY A 1 633 ? -30.128 4.236 -16.567 1.00 90.25 633 GLY A N 1
ATOM 4607 C CA . GLY A 1 633 ? -31.167 3.824 -15.623 1.00 90.25 633 GLY A CA 1
ATOM 4608 C C . GLY A 1 633 ? -32.008 5.022 -15.169 1.00 90.25 633 GLY A C 1
ATOM 4609 O O . GLY A 1 633 ? -32.543 5.751 -15.994 1.00 90.25 633 GLY A O 1
ATOM 4610 N N . GLN A 1 634 ? -32.119 5.236 -13.861 1.00 88.62 634 GLN A N 1
ATOM 4611 C CA . GLN A 1 634 ? -32.835 6.351 -13.229 1.00 88.62 634 GLN A CA 1
ATOM 4612 C C . GLN A 1 634 ? -31.940 7.560 -12.889 1.00 88.62 634 GLN A C 1
ATOM 4614 O O . GLN A 1 634 ? -32.438 8.537 -12.330 1.00 88.62 634 GLN A O 1
ATOM 4619 N N . ALA A 1 635 ? -30.631 7.507 -13.159 1.00 86.12 635 ALA A N 1
ATOM 4620 C CA . ALA A 1 635 ? -29.712 8.625 -12.922 1.00 86.12 635 ALA A CA 1
ATOM 4621 C C . ALA A 1 635 ? -29.299 9.303 -14.223 1.00 86.12 635 ALA A C 1
ATOM 4623 O O . ALA A 1 635 ? -29.503 8.776 -15.311 1.00 86.12 635 ALA A O 1
ATOM 4624 N N . THR A 1 636 ? -28.645 10.453 -14.083 1.00 90.44 636 THR A N 1
ATOM 4625 C CA . THR A 1 636 ? -27.765 10.963 -15.126 1.00 90.44 636 THR A CA 1
ATOM 4626 C C . THR A 1 636 ? -26.427 10.239 -15.003 1.00 90.44 636 THR A C 1
ATOM 4628 O O . THR A 1 636 ? -25.811 10.218 -13.931 1.00 90.44 636 THR A O 1
ATOM 4631 N N . LEU A 1 637 ? -25.984 9.635 -16.097 1.00 92.50 637 LEU A N 1
ATOM 4632 C CA . LEU A 1 637 ? -24.691 8.976 -16.206 1.00 92.50 637 LEU A CA 1
ATOM 4633 C C . LEU A 1 637 ? -23.802 9.813 -17.118 1.00 92.50 637 LEU A C 1
ATOM 4635 O O . LEU A 1 637 ? -24.210 10.170 -18.216 1.00 92.50 637 LEU A O 1
ATOM 4639 N N . PHE A 1 638 ? -22.593 10.113 -16.670 1.00 92.19 638 PHE A N 1
ATOM 4640 C CA . PHE A 1 638 ? -21.561 10.705 -17.501 1.00 92.19 638 PHE A CA 1
ATOM 4641 C C . PHE A 1 638 ? -20.557 9.631 -17.891 1.00 92.19 638 PHE A C 1
ATOM 4643 O O . PHE A 1 638 ? -20.205 8.779 -17.070 1.00 92.19 638 PHE A O 1
ATOM 4650 N N . VAL A 1 639 ? -20.127 9.658 -19.145 1.00 90.81 639 VAL A N 1
ATOM 4651 C CA . VAL A 1 639 ? -19.189 8.694 -19.713 1.00 90.81 639 VAL A CA 1
ATOM 4652 C C . VAL A 1 639 ? -18.058 9.453 -20.378 1.00 90.81 639 VAL A C 1
ATOM 4654 O O . VAL A 1 639 ? -18.295 10.375 -21.158 1.00 90.81 639 VAL A O 1
ATOM 4657 N N . ASP A 1 640 ? -16.848 9.027 -20.074 1.00 86.88 640 ASP A N 1
ATOM 4658 C CA . ASP A 1 640 ? -15.609 9.542 -20.624 1.00 86.88 640 ASP A CA 1
ATOM 4659 C C . ASP A 1 640 ? -14.675 8.364 -20.955 1.00 86.88 640 ASP A C 1
ATOM 4661 O O . ASP A 1 640 ? -14.887 7.254 -20.459 1.00 86.88 640 ASP A O 1
ATOM 4665 N N . ASP A 1 641 ? -13.685 8.585 -21.821 1.00 82.88 641 ASP A N 1
ATOM 4666 C CA . ASP A 1 641 ? -12.619 7.626 -22.148 1.00 82.88 641 ASP A CA 1
ATOM 4667 C C . ASP A 1 641 ? -13.083 6.159 -22.294 1.00 82.88 641 ASP A C 1
ATOM 4669 O O . ASP A 1 641 ? -12.819 5.309 -21.439 1.00 82.88 641 ASP A O 1
ATOM 4673 N N . VAL A 1 642 ? -13.782 5.837 -23.387 1.00 86.38 642 VAL A N 1
ATOM 4674 C CA . VAL A 1 642 ? -14.222 4.460 -23.669 1.00 86.38 642 VAL A CA 1
ATOM 4675 C C . VAL A 1 642 ? -13.320 3.804 -24.701 1.00 86.38 642 VAL A C 1
ATOM 4677 O O . VAL A 1 642 ? -13.089 4.329 -25.795 1.00 86.38 642 VAL A O 1
ATOM 4680 N N . PHE A 1 643 ? -12.861 2.602 -24.378 1.00 85.19 643 PHE A N 1
ATOM 4681 C CA . PHE A 1 643 ? -11.896 1.869 -25.176 1.00 85.19 643 PHE A CA 1
ATOM 4682 C C . PHE A 1 643 ? -12.199 0.369 -25.176 1.00 85.19 643 PHE A C 1
ATOM 4684 O O . PHE A 1 643 ? -12.447 -0.220 -24.125 1.00 85.19 643 PHE A O 1
ATOM 4691 N N . VAL A 1 644 ? -12.136 -0.276 -26.349 1.00 85.38 644 VAL A N 1
ATOM 4692 C CA . VAL A 1 644 ? -12.308 -1.735 -26.479 1.00 85.38 644 VAL A CA 1
ATOM 4693 C C . VAL A 1 644 ? -11.163 -2.364 -27.263 1.00 85.38 644 VAL A C 1
ATOM 4695 O O . VAL A 1 644 ? -10.812 -1.916 -28.357 1.00 85.38 644 VAL A O 1
ATOM 4698 N N . ARG A 1 645 ? -10.625 -3.475 -26.749 1.00 80.25 645 ARG A N 1
ATOM 4699 C CA . ARG A 1 645 ? -9.582 -4.275 -27.416 1.00 80.25 645 ARG A CA 1
ATOM 4700 C C . ARG A 1 645 ? -9.894 -5.769 -27.438 1.00 80.25 645 ARG A C 1
ATOM 4702 O O . ARG A 1 645 ? -10.525 -6.295 -26.523 1.00 80.25 645 ARG A O 1
ATOM 4709 N N . GLY A 1 646 ? -9.357 -6.466 -28.442 1.00 68.19 646 GLY A N 1
ATOM 4710 C CA . GLY A 1 646 ? -9.255 -7.928 -28.438 1.00 68.19 646 GLY A CA 1
ATOM 4711 C C . GLY A 1 646 ? -8.033 -8.384 -27.634 1.00 68.19 646 GLY A C 1
ATOM 4712 O O . GLY A 1 646 ? -6.931 -7.873 -27.854 1.00 68.19 646 GLY A O 1
ATOM 4713 N N . THR A 1 647 ? -8.189 -9.321 -26.696 1.00 55.00 647 THR A N 1
ATOM 4714 C CA . THR A 1 647 ? -7.057 -9.812 -25.886 1.00 55.00 647 THR A CA 1
ATOM 4715 C C . THR A 1 647 ? -6.421 -11.060 -26.509 1.00 55.00 647 THR A C 1
ATOM 4717 O O . THR A 1 647 ? -7.114 -11.933 -27.029 1.00 55.00 647 THR A O 1
ATOM 4720 N N . MET A 1 648 ? -5.085 -11.165 -26.469 1.00 40.84 648 MET A N 1
ATOM 4721 C CA . MET A 1 648 ? -4.420 -12.452 -26.700 1.00 40.84 648 MET A CA 1
ATOM 4722 C C . MET A 1 648 ? -4.692 -13.377 -25.511 1.00 40.84 648 MET A C 1
ATOM 4724 O O . MET A 1 648 ? -4.722 -12.927 -24.365 1.00 40.84 648 MET A O 1
ATOM 4728 N N . ALA A 1 649 ? -4.871 -14.671 -25.779 1.00 33.00 649 ALA A N 1
ATOM 4729 C CA . ALA A 1 649 ? -5.002 -15.688 -24.745 1.00 33.00 649 ALA A CA 1
ATOM 4730 C C . ALA A 1 649 ? -3.684 -15.817 -23.963 1.00 33.00 649 ALA A C 1
ATOM 4732 O O . ALA A 1 649 ? -2.816 -16.613 -24.313 1.00 33.00 649 ALA A O 1
ATOM 4733 N N . THR A 1 650 ? -3.517 -15.038 -22.896 1.00 30.98 650 THR A N 1
ATOM 4734 C CA . THR A 1 650 ? -2.466 -15.266 -21.903 1.00 30.98 650 THR A CA 1
ATOM 4735 C C . THR A 1 650 ? -3.050 -15.362 -20.499 1.00 30.98 650 THR A C 1
ATOM 4737 O O . THR A 1 650 ? -4.031 -14.721 -20.137 1.00 30.98 650 THR A O 1
ATOM 4740 N N . SER A 1 651 ? -2.454 -16.302 -19.765 1.00 27.17 651 SER A N 1
ATOM 4741 C CA . SER A 1 651 ? -2.862 -16.929 -18.508 1.00 27.17 651 SER A CA 1
ATOM 4742 C C . SER A 1 651 ? -3.707 -16.090 -17.548 1.00 27.17 651 SER A C 1
ATOM 4744 O O . SER A 1 651 ? -3.272 -15.030 -17.110 1.00 27.17 651 SER A O 1
ATOM 4746 N N . ASN A 1 652 ? -4.828 -16.680 -17.117 1.00 27.09 652 ASN A N 1
ATOM 4747 C CA . ASN A 1 652 ? -5.650 -16.335 -15.954 1.00 27.09 652 ASN A CA 1
ATOM 4748 C C . ASN A 1 652 ? -4.848 -15.730 -14.789 1.00 27.09 652 ASN A C 1
ATOM 4750 O O . ASN A 1 652 ? -4.410 -16.433 -13.873 1.00 27.09 652 ASN A O 1
ATOM 4754 N N . GLY A 1 653 ? -4.709 -14.408 -14.804 1.00 28.31 653 GLY A N 1
ATOM 4755 C CA . GLY A 1 653 ? -4.235 -13.611 -13.688 1.00 28.31 653 GLY A CA 1
ATOM 4756 C C . GLY A 1 653 ? -5.359 -13.415 -12.683 1.00 28.31 653 GLY A C 1
ATOM 4757 O O . GLY A 1 653 ? -5.846 -12.306 -12.507 1.00 28.31 653 GLY A O 1
ATOM 4758 N N . ILE A 1 654 ? -5.771 -14.483 -11.993 1.00 29.02 654 ILE A N 1
ATOM 4759 C CA . ILE A 1 654 ? -6.371 -14.278 -10.674 1.00 29.02 654 ILE A CA 1
ATOM 4760 C C . ILE A 1 654 ? -5.251 -13.661 -9.839 1.00 29.02 654 ILE A C 1
ATOM 4762 O O . ILE A 1 654 ? -4.259 -14.336 -9.556 1.00 29.02 654 ILE A O 1
ATOM 4766 N N . ILE A 1 655 ? -5.394 -12.384 -9.476 1.00 29.72 655 ILE A N 1
ATOM 4767 C CA . ILE A 1 655 ? -4.532 -11.706 -8.507 1.00 29.72 655 ILE A CA 1
ATOM 4768 C C . ILE A 1 655 ? -4.675 -12.455 -7.178 1.00 29.72 655 ILE A C 1
ATOM 4770 O O . ILE A 1 655 ? -5.479 -12.123 -6.313 1.00 29.72 655 ILE A O 1
ATOM 4774 N N . THR A 1 656 ? -3.893 -13.512 -6.996 1.00 33.03 656 THR A N 1
ATOM 4775 C CA . THR A 1 656 ? -3.485 -13.922 -5.663 1.00 33.03 656 THR A CA 1
ATOM 4776 C C . THR A 1 656 ? -2.281 -13.064 -5.338 1.00 33.03 656 THR A C 1
ATOM 4778 O O . THR A 1 656 ? -1.213 -13.289 -5.904 1.00 33.03 656 THR A O 1
ATOM 4781 N N . LEU A 1 657 ? -2.455 -12.076 -4.455 1.00 42.59 657 LEU A N 1
ATOM 4782 C CA . LEU A 1 657 ? -1.349 -11.415 -3.762 1.00 42.59 657 LEU A CA 1
ATOM 4783 C C . LEU A 1 657 ? -0.466 -12.518 -3.165 1.00 42.59 657 LEU A C 1
ATOM 4785 O O . LEU A 1 657 ? -0.805 -13.118 -2.143 1.00 42.59 657 LEU A O 1
ATOM 4789 N N . ARG A 1 658 ? 0.612 -12.874 -3.868 1.00 61.59 658 ARG A N 1
ATOM 4790 C CA . ARG A 1 658 ? 1.534 -13.914 -3.431 1.00 61.59 658 ARG A CA 1
ATOM 4791 C C . ARG A 1 658 ? 2.241 -13.383 -2.192 1.00 61.59 658 ARG A C 1
ATOM 4793 O O . ARG A 1 658 ? 2.971 -12.402 -2.262 1.00 61.59 658 ARG A O 1
ATOM 4800 N N . ARG A 1 659 ? 1.987 -14.018 -1.051 1.00 71.38 659 ARG A N 1
ATOM 4801 C CA . ARG A 1 659 ? 2.593 -13.654 0.229 1.00 71.38 659 ARG A CA 1
ATOM 4802 C C . ARG A 1 659 ? 4.039 -14.140 0.289 1.00 71.38 659 ARG A C 1
ATOM 4804 O O . ARG A 1 659 ? 4.301 -15.301 0.599 1.00 71.38 659 ARG A O 1
ATOM 4811 N N . HIS A 1 660 ? 4.967 -13.260 -0.083 1.00 80.50 660 HIS A N 1
ATOM 4812 C CA . HIS A 1 660 ? 6.397 -13.568 -0.115 1.00 80.50 660 HIS A CA 1
ATOM 4813 C C . HIS A 1 660 ? 6.988 -13.817 1.277 1.00 80.50 660 HIS A C 1
ATOM 4815 O O . HIS A 1 660 ? 7.893 -14.630 1.413 1.00 80.50 660 HIS A O 1
ATOM 4821 N N . ASP A 1 661 ? 6.428 -13.194 2.308 1.00 81.62 661 ASP A N 1
ATOM 4822 C CA . ASP A 1 661 ? 6.722 -13.487 3.710 1.00 81.62 661 ASP A CA 1
ATOM 4823 C C . ASP A 1 661 ? 6.454 -14.954 4.081 1.00 81.62 661 ASP A C 1
ATOM 4825 O O . ASP A 1 661 ? 7.305 -15.583 4.704 1.00 81.62 661 ASP A O 1
ATOM 4829 N N . LEU A 1 662 ? 5.329 -15.541 3.648 1.00 85.88 662 LEU A N 1
ATOM 4830 C CA . LEU A 1 662 ? 5.050 -16.972 3.865 1.00 85.88 662 LEU A CA 1
ATOM 4831 C C . LEU A 1 662 ? 5.988 -17.880 3.069 1.00 85.88 662 LEU A C 1
ATOM 4833 O O . LEU A 1 662 ? 6.415 -18.919 3.570 1.00 85.88 662 LEU A O 1
ATOM 4837 N N . ASP A 1 663 ? 6.305 -17.498 1.833 1.00 87.69 663 ASP A N 1
ATOM 4838 C CA . ASP A 1 663 ? 7.251 -18.227 0.985 1.00 87.69 663 ASP A CA 1
ATOM 4839 C C . ASP A 1 663 ? 8.659 -18.251 1.610 1.00 87.69 663 ASP A C 1
ATOM 4841 O O . ASP A 1 663 ? 9.314 -19.300 1.649 1.00 87.69 663 ASP A O 1
ATOM 4845 N N . ASN A 1 664 ? 9.109 -17.115 2.145 1.00 91.00 664 ASN A N 1
ATOM 4846 C CA . ASN A 1 664 ? 10.399 -16.979 2.815 1.00 91.00 664 ASN A CA 1
ATOM 4847 C C . ASN A 1 664 ? 10.412 -17.705 4.163 1.00 91.00 664 ASN A C 1
ATOM 4849 O O . ASN A 1 664 ? 11.369 -18.425 4.444 1.00 91.00 664 ASN A O 1
ATOM 4853 N N . LEU A 1 665 ? 9.336 -17.604 4.952 1.00 92.50 665 LEU A N 1
ATOM 4854 C CA . LEU A 1 665 ? 9.193 -18.341 6.210 1.00 92.50 665 LEU A CA 1
ATOM 4855 C C . LEU A 1 665 ? 9.241 -19.851 5.964 1.00 92.50 665 LEU A C 1
ATOM 4857 O O . LEU A 1 665 ? 9.994 -20.556 6.625 1.00 92.50 665 LEU A O 1
ATOM 4861 N N . ARG A 1 666 ? 8.523 -20.359 4.955 1.00 92.12 666 ARG A N 1
ATOM 4862 C CA . ARG A 1 666 ? 8.584 -21.779 4.575 1.00 92.12 666 ARG A CA 1
ATOM 4863 C C . ARG A 1 666 ? 9.997 -22.207 4.176 1.00 92.12 666 ARG A C 1
ATOM 4865 O O . ARG A 1 666 ? 10.423 -23.309 4.519 1.00 92.12 666 ARG A O 1
ATOM 4872 N N . THR A 1 667 ? 10.717 -21.353 3.451 1.00 94.12 667 THR A N 1
ATOM 4873 C CA . THR A 1 667 ? 12.108 -21.611 3.047 1.00 94.12 667 THR A CA 1
ATOM 4874 C C . THR A 1 667 ? 13.023 -21.701 4.268 1.00 94.12 667 THR A C 1
ATOM 4876 O O . THR A 1 667 ? 13.791 -22.655 4.378 1.00 94.12 667 THR A O 1
ATOM 4879 N N . PHE A 1 668 ? 12.885 -20.768 5.213 1.00 95.56 668 PHE A N 1
ATOM 4880 C CA . PHE A 1 668 ? 13.614 -20.765 6.481 1.00 95.56 668 PHE A CA 1
ATOM 4881 C C . PHE A 1 668 ? 13.311 -22.005 7.328 1.00 95.56 668 PHE A C 1
ATOM 4883 O O . PHE A 1 668 ? 14.236 -22.714 7.710 1.00 95.56 668 PHE A O 1
ATOM 4890 N N . LEU A 1 669 ? 12.029 -22.324 7.544 1.00 95.81 669 LEU A N 1
ATOM 4891 C CA . LEU A 1 669 ? 11.613 -23.505 8.307 1.00 95.81 669 LEU A CA 1
ATOM 4892 C C . LEU A 1 669 ? 12.119 -24.802 7.665 1.00 95.81 669 LEU A C 1
ATOM 4894 O O . LEU A 1 669 ? 12.466 -25.742 8.367 1.00 95.81 669 LEU A O 1
ATOM 4898 N N . THR A 1 670 ? 12.217 -24.854 6.332 1.00 95.81 670 THR A N 1
ATOM 4899 C CA . THR A 1 670 ? 12.818 -26.005 5.641 1.00 95.81 670 THR A CA 1
ATOM 4900 C C . THR A 1 670 ? 14.299 -26.133 5.982 1.00 95.81 670 THR A C 1
ATOM 4902 O O . THR A 1 670 ? 14.753 -27.233 6.266 1.00 95.81 670 THR A O 1
ATOM 4905 N N . GLY A 1 671 ? 15.051 -25.028 5.985 1.00 96.12 671 GLY A N 1
ATOM 4906 C CA . GLY A 1 671 ? 16.444 -25.039 6.436 1.00 96.12 671 GLY A CA 1
ATOM 4907 C C . GLY A 1 671 ? 16.576 -25.481 7.896 1.00 96.12 671 GLY A C 1
ATOM 4908 O O . GLY A 1 671 ? 17.462 -26.264 8.221 1.00 96.12 671 GLY A O 1
ATOM 4909 N N . LEU A 1 672 ? 15.646 -25.049 8.749 1.00 95.69 672 LEU A N 1
ATOM 4910 C CA . LEU A 1 672 ? 15.610 -25.413 10.162 1.00 95.69 672 LEU A CA 1
ATOM 4911 C C . LEU A 1 672 ? 15.377 -26.921 10.374 1.00 95.69 672 LEU A C 1
ATOM 4913 O O . LEU A 1 672 ? 16.121 -27.531 11.132 1.00 95.69 672 LEU A O 1
ATOM 4917 N N . VAL A 1 673 ? 14.475 -27.552 9.604 1.00 95.25 673 VAL A N 1
ATOM 4918 C CA . VAL A 1 673 ? 14.292 -29.024 9.576 1.00 95.25 673 VAL A CA 1
ATOM 4919 C C . VAL A 1 673 ? 15.605 -29.750 9.272 1.00 95.25 673 VAL A C 1
ATOM 4921 O O . VAL A 1 673 ? 15.915 -30.771 9.885 1.00 95.25 673 VAL A O 1
ATOM 4924 N N . VAL A 1 674 ? 16.392 -29.233 8.325 1.00 95.81 674 VAL A N 1
ATOM 4925 C CA . VAL A 1 674 ? 17.679 -29.845 7.969 1.00 95.81 674 VAL A CA 1
ATOM 4926 C C . VAL A 1 674 ? 18.667 -29.750 9.129 1.00 95.81 674 VAL A C 1
ATOM 4928 O O . VAL A 1 674 ? 19.317 -30.742 9.457 1.00 95.81 674 VAL A O 1
ATOM 4931 N N . VAL A 1 675 ? 18.763 -28.589 9.781 1.00 95.69 675 VAL A N 1
ATOM 4932 C CA . VAL A 1 675 ? 19.629 -28.404 10.957 1.00 95.69 675 VAL A CA 1
ATOM 4933 C C . VAL A 1 675 ? 19.176 -29.299 12.117 1.00 95.69 675 VAL A C 1
ATOM 4935 O O . VAL A 1 675 ? 20.022 -29.921 12.754 1.00 95.69 675 VAL A O 1
ATOM 4938 N N . HIS A 1 676 ? 17.865 -29.447 12.329 1.00 95.44 676 HIS A N 1
ATOM 4939 C CA . HIS A 1 676 ? 17.287 -30.339 13.334 1.00 95.44 676 HIS A CA 1
ATOM 4940 C C . HIS A 1 676 ? 17.712 -31.796 13.143 1.00 95.44 676 HIS A C 1
ATOM 4942 O O . HIS A 1 676 ? 18.207 -32.432 14.068 1.00 95.44 676 HIS A O 1
ATOM 4948 N N . HIS A 1 677 ? 17.553 -32.347 11.937 1.00 94.75 677 HIS A N 1
ATOM 4949 C CA . HIS A 1 677 ? 17.971 -33.728 11.679 1.00 94.75 677 HIS A CA 1
ATOM 4950 C C . HIS A 1 677 ? 19.495 -33.883 11.695 1.00 94.75 677 HIS A C 1
ATOM 4952 O O . HIS A 1 677 ? 19.988 -34.937 12.093 1.00 94.75 677 HIS A O 1
ATOM 4958 N N . THR A 1 678 ? 20.239 -32.829 11.341 1.00 95.31 678 THR A N 1
ATOM 4959 C CA . THR A 1 678 ? 21.702 -32.830 11.462 1.00 95.31 678 THR A CA 1
ATOM 4960 C C . THR A 1 678 ? 22.135 -32.923 12.927 1.00 95.31 678 THR A C 1
ATOM 4962 O O . THR A 1 678 ? 23.063 -33.667 13.237 1.00 95.31 678 THR A O 1
ATOM 4965 N N . SER A 1 679 ? 21.464 -32.230 13.855 1.00 95.00 679 SER A N 1
ATOM 4966 C CA . SER A 1 679 ? 21.798 -32.342 15.280 1.00 95.00 679 SER A CA 1
ATOM 4967 C C . SER A 1 679 ? 21.504 -33.739 15.832 1.00 95.00 679 SER A C 1
ATOM 4969 O O . SER A 1 679 ? 22.282 -34.239 16.646 1.00 95.00 679 SER A O 1
ATOM 4971 N N . CYS A 1 680 ? 20.457 -34.418 15.343 1.00 93.19 680 CYS A N 1
ATOM 4972 C CA . CYS A 1 680 ? 20.193 -35.822 15.678 1.00 93.19 680 CYS A CA 1
ATOM 4973 C C . CYS A 1 680 ? 21.357 -36.740 15.266 1.00 93.19 680 CYS A C 1
ATOM 4975 O O . CYS A 1 680 ? 21.688 -37.670 16.000 1.00 93.19 680 CYS A O 1
ATOM 4977 N N . CYS A 1 681 ? 22.039 -36.458 14.146 1.00 93.00 681 CYS A N 1
ATOM 4978 C CA . CYS A 1 681 ? 23.222 -37.224 13.733 1.00 93.00 681 CYS A CA 1
ATOM 4979 C C . CYS A 1 681 ? 24.384 -37.130 14.732 1.00 93.00 681 CYS A C 1
ATOM 4981 O O . CYS A 1 681 ? 25.187 -38.060 14.828 1.00 93.00 681 CYS A O 1
ATOM 4983 N N . TYR A 1 682 ? 24.470 -36.025 15.479 1.00 91.94 682 TYR A N 1
ATOM 4984 C CA . TYR A 1 682 ? 25.547 -35.725 16.428 1.00 91.94 682 TYR A CA 1
ATOM 4985 C C . TYR A 1 682 ? 25.133 -35.879 17.903 1.00 91.94 682 TYR A C 1
ATOM 4987 O O . TYR A 1 682 ? 25.827 -35.394 18.795 1.00 91.94 682 TYR A O 1
ATOM 4995 N N . GLY A 1 683 ? 24.031 -36.587 18.179 1.00 87.31 683 GLY A N 1
ATOM 4996 C CA . GLY A 1 683 ? 23.608 -36.946 19.540 1.00 87.31 683 GLY A CA 1
ATOM 4997 C C . GLY A 1 683 ? 22.469 -36.102 20.120 1.00 87.31 683 GLY A C 1
ATOM 4998 O O . GLY A 1 683 ? 22.143 -36.256 21.297 1.00 87.31 683 GLY A O 1
ATOM 4999 N N . GLY A 1 684 ? 21.849 -35.228 19.323 1.00 89.44 684 GLY A N 1
ATOM 5000 C CA . GLY A 1 684 ? 20.568 -34.612 19.668 1.00 89.44 684 GLY A CA 1
ATOM 5001 C C . GLY A 1 684 ? 19.423 -35.641 19.696 1.00 89.44 684 GLY A C 1
ATOM 5002 O O . GLY A 1 684 ? 19.490 -36.657 19.000 1.00 89.44 684 GLY A O 1
ATOM 5003 N N . PRO A 1 685 ? 18.360 -35.416 20.486 1.00 85.88 685 PRO A N 1
ATOM 5004 C CA . PRO A 1 685 ? 17.217 -36.324 20.533 1.00 85.88 685 PRO A CA 1
ATOM 5005 C C . PRO A 1 685 ? 16.437 -36.310 19.209 1.00 85.88 685 PRO A C 1
ATOM 5007 O O . PRO A 1 685 ? 16.183 -35.246 18.649 1.00 85.88 685 PRO A O 1
ATOM 5010 N N . GLY A 1 686 ? 16.020 -37.488 18.738 1.00 84.50 686 GLY A N 1
ATOM 5011 C CA . GLY A 1 686 ? 15.237 -37.665 17.511 1.00 84.50 686 GLY A CA 1
ATOM 5012 C C . GLY A 1 686 ? 15.859 -38.674 16.544 1.00 84.50 686 GLY A C 1
ATOM 5013 O O . GLY A 1 686 ? 16.910 -39.251 16.815 1.00 84.50 686 GLY A O 1
ATOM 5014 N N . ASP A 1 687 ? 15.197 -38.882 15.405 1.00 80.94 687 ASP A N 1
ATOM 5015 C CA . ASP A 1 687 ? 15.658 -39.812 14.373 1.00 80.94 687 ASP A CA 1
ATOM 5016 C C . ASP A 1 687 ? 16.482 -39.067 13.311 1.00 80.94 687 ASP A C 1
ATOM 5018 O O . ASP A 1 687 ? 15.952 -38.301 12.497 1.00 80.94 687 ASP A O 1
ATOM 5022 N N . GLY A 1 688 ? 17.796 -39.299 13.316 1.00 81.19 688 GLY A N 1
ATOM 5023 C CA . GLY A 1 688 ? 18.719 -38.840 12.277 1.00 81.19 688 GLY A CA 1
ATOM 5024 C C . GLY A 1 688 ? 18.868 -39.864 11.141 1.00 81.19 688 GLY A C 1
ATOM 5025 O O . GLY A 1 688 ? 18.670 -41.064 11.348 1.00 81.19 688 GLY A O 1
ATOM 5026 N N . PRO A 1 689 ? 19.239 -39.433 9.924 1.00 83.25 689 PRO A N 1
ATOM 5027 C CA . PRO A 1 689 ? 19.486 -40.342 8.805 1.00 83.25 689 PRO A CA 1
ATOM 5028 C C . PRO A 1 689 ? 20.780 -41.163 8.968 1.00 83.25 689 PRO A C 1
ATOM 5030 O O . PRO A 1 689 ? 20.935 -42.209 8.333 1.00 83.25 689 PRO A O 1
ATOM 5033 N N . TYR A 1 690 ? 21.697 -40.705 9.822 1.00 88.69 690 TYR A N 1
ATOM 5034 C CA . TYR A 1 690 ? 22.975 -41.335 10.127 1.00 88.69 690 TYR A CA 1
ATOM 5035 C C . TYR A 1 690 ? 23.380 -40.997 11.567 1.00 88.69 690 TYR A C 1
ATOM 5037 O O . TYR A 1 690 ? 23.237 -39.858 11.986 1.00 88.69 690 TYR A O 1
ATOM 5045 N N . ALA A 1 691 ? 23.881 -41.967 12.331 1.00 89.12 691 ALA A N 1
ATOM 5046 C CA . ALA A 1 691 ? 24.394 -41.724 13.679 1.00 89.12 691 ALA A CA 1
ATOM 5047 C C . ALA A 1 691 ? 25.923 -41.647 13.623 1.00 89.12 691 ALA A C 1
ATOM 5049 O O . ALA A 1 691 ? 26.579 -42.663 13.375 1.00 89.12 691 ALA A O 1
ATOM 5050 N N . SER A 1 692 ? 26.485 -40.456 13.838 1.00 90.25 692 SER A N 1
ATOM 5051 C CA . SER A 1 692 ? 27.934 -40.261 13.818 1.00 90.25 692 SER A CA 1
ATOM 5052 C C . SER A 1 692 ? 28.586 -41.025 14.976 1.00 90.25 692 SER A C 1
ATOM 5054 O O . SER A 1 692 ? 28.206 -40.822 16.134 1.00 90.25 692 SER A O 1
ATOM 5056 N N . PRO A 1 693 ? 29.618 -41.853 14.724 1.00 88.12 693 PRO A N 1
ATOM 5057 C CA . PRO A 1 693 ? 30.412 -42.469 15.782 1.00 88.12 693 PRO A CA 1
ATOM 5058 C C . PRO A 1 693 ? 31.061 -41.439 16.715 1.00 88.12 693 PRO A C 1
ATOM 5060 O O . PRO A 1 693 ? 31.360 -41.754 17.866 1.00 88.12 693 PRO A O 1
ATOM 5063 N N . LEU A 1 694 ? 31.252 -40.199 16.247 1.00 86.62 694 LEU A N 1
ATOM 5064 C CA . LEU A 1 694 ? 31.818 -39.118 17.049 1.00 86.62 694 LEU A CA 1
ATOM 5065 C C . LEU A 1 694 ? 30.900 -38.709 18.205 1.00 86.62 694 LEU A C 1
ATOM 5067 O O . LEU A 1 694 ? 31.403 -38.270 19.240 1.00 86.62 694 LEU A O 1
ATOM 5071 N N . ALA A 1 695 ? 29.586 -38.913 18.085 1.00 87.50 695 ALA A N 1
ATOM 5072 C CA . ALA A 1 695 ? 28.635 -38.616 19.154 1.00 87.50 695 ALA A CA 1
ATOM 5073 C C . ALA A 1 695 ? 28.929 -39.426 20.430 1.00 87.50 695 ALA A C 1
ATOM 5075 O O . ALA A 1 695 ? 28.788 -38.908 21.534 1.00 87.50 695 ALA A O 1
ATOM 5076 N N . ALA A 1 696 ? 29.438 -40.656 20.292 1.00 85.56 696 ALA A N 1
ATOM 5077 C CA . ALA A 1 696 ? 29.830 -41.497 21.426 1.00 85.56 696 ALA A CA 1
ATOM 5078 C C . ALA A 1 696 ? 31.057 -40.961 22.193 1.00 85.56 696 ALA A C 1
ATOM 5080 O O . ALA A 1 696 ? 31.330 -41.405 23.305 1.00 85.56 696 ALA A O 1
ATOM 5081 N N . THR A 1 697 ? 31.805 -40.017 21.611 1.00 84.25 697 THR A N 1
ATOM 5082 C CA . THR A 1 697 ? 32.982 -39.395 22.244 1.00 84.25 697 THR A CA 1
ATOM 5083 C C . THR A 1 697 ? 32.654 -38.101 22.993 1.00 84.25 697 THR A C 1
ATOM 5085 O O . THR A 1 697 ? 33.512 -37.569 23.701 1.00 84.25 697 THR A O 1
ATOM 5088 N N . ALA A 1 698 ? 31.432 -37.585 22.840 1.00 85.31 698 ALA A N 1
ATOM 5089 C CA . ALA A 1 698 ? 31.008 -36.319 23.416 1.00 85.31 698 ALA A CA 1
ATOM 5090 C C . ALA A 1 698 ? 30.862 -36.403 24.944 1.00 85.31 698 ALA A C 1
ATOM 5092 O O . ALA A 1 698 ? 30.429 -37.416 25.493 1.00 85.31 698 ALA A O 1
ATOM 5093 N N . SER A 1 699 ? 31.207 -35.323 25.644 1.00 83.94 699 SER A N 1
ATOM 5094 C CA . SER A 1 699 ? 30.915 -35.186 27.071 1.00 83.94 699 SER A CA 1
ATOM 5095 C C . SER A 1 699 ? 29.472 -34.722 27.284 1.00 83.94 699 SER A C 1
ATOM 5097 O O . SER A 1 699 ? 28.826 -34.190 26.379 1.00 83.94 699 SER A O 1
ATOM 5099 N N . SER A 1 700 ? 28.974 -34.851 28.515 1.00 77.88 700 SER A N 1
ATOM 5100 C CA . SER A 1 700 ? 27.636 -34.374 28.896 1.00 77.88 700 SER A CA 1
ATOM 5101 C C . SER A 1 700 ? 27.421 -32.873 28.642 1.00 77.88 700 SER A C 1
ATOM 5103 O O . SER A 1 700 ? 26.287 -32.445 28.425 1.00 77.88 700 SER A O 1
ATOM 5105 N N . ALA A 1 701 ? 28.498 -32.076 28.605 1.00 78.50 701 ALA A N 1
ATOM 5106 C CA . ALA A 1 701 ? 28.447 -30.649 28.285 1.00 78.50 701 ALA A CA 1
ATOM 5107 C C . ALA A 1 701 ? 27.994 -30.373 26.838 1.00 78.50 701 ALA A C 1
ATOM 5109 O O . ALA A 1 701 ? 27.353 -29.355 26.589 1.00 78.50 701 ALA A O 1
ATOM 5110 N N . ALA A 1 702 ? 28.262 -31.290 25.900 1.00 79.44 702 ALA A N 1
ATOM 5111 C CA . ALA A 1 702 ? 27.821 -31.173 24.510 1.00 79.44 702 ALA A CA 1
ATOM 5112 C C . ALA A 1 702 ? 26.350 -31.586 24.320 1.00 79.44 702 ALA A C 1
ATOM 5114 O O . ALA A 1 702 ? 25.700 -31.152 23.371 1.00 79.44 702 ALA A O 1
ATOM 5115 N N . THR A 1 703 ? 25.808 -32.414 25.220 1.00 80.81 703 THR A N 1
ATOM 5116 C CA . THR A 1 703 ? 24.457 -32.982 25.103 1.00 80.81 703 THR A CA 1
ATOM 5117 C C . THR A 1 703 ? 23.366 -31.968 25.440 1.00 80.81 703 THR A C 1
ATOM 5119 O O . THR A 1 703 ? 22.342 -31.916 24.760 1.00 80.81 703 THR A O 1
ATOM 5122 N N . ALA A 1 704 ? 23.571 -31.136 26.467 1.00 83.25 704 ALA A N 1
ATOM 5123 C CA . ALA A 1 704 ? 22.556 -30.176 26.903 1.00 83.25 704 ALA A CA 1
ATOM 5124 C C . ALA A 1 704 ? 22.201 -29.134 25.818 1.00 83.25 704 ALA A C 1
ATOM 5126 O O . ALA A 1 704 ? 21.012 -28.969 25.551 1.00 83.25 704 ALA A O 1
ATOM 5127 N N . PRO A 1 705 ? 23.154 -28.487 25.116 1.00 88.94 705 PRO A N 1
ATOM 5128 C CA . PRO A 1 705 ? 22.817 -27.558 24.035 1.00 88.94 705 PRO A CA 1
ATOM 5129 C C . PRO A 1 705 ? 22.029 -28.205 22.888 1.00 88.94 705 PRO A C 1
ATOM 5131 O O . PRO A 1 705 ? 21.107 -27.584 22.364 1.00 88.94 705 PRO A O 1
ATOM 5134 N N . LEU A 1 706 ? 22.349 -29.453 22.520 1.00 90.38 706 LEU A N 1
ATOM 5135 C CA . LEU A 1 706 ? 21.623 -30.182 21.474 1.00 90.38 706 LEU A CA 1
ATOM 5136 C C . LEU A 1 706 ? 20.208 -30.561 21.928 1.00 90.38 706 LEU A C 1
ATOM 5138 O O . LEU A 1 706 ? 19.260 -30.398 21.167 1.00 90.38 706 LEU A O 1
ATOM 5142 N N . LEU A 1 707 ? 20.039 -30.974 23.188 1.00 87.69 707 LEU A N 1
ATOM 5143 C CA . LEU A 1 707 ? 18.715 -31.180 23.779 1.00 87.69 707 LEU A CA 1
ATOM 5144 C C . LEU A 1 707 ? 17.878 -29.894 23.734 1.00 87.69 707 LEU A C 1
ATOM 5146 O O . LEU A 1 707 ? 16.727 -29.945 23.311 1.00 87.69 707 LEU A O 1
ATOM 5150 N N . TYR A 1 708 ? 18.449 -28.750 24.129 1.00 90.88 708 TYR A N 1
ATOM 5151 C CA . TYR A 1 708 ? 17.754 -27.459 24.075 1.00 90.88 708 TYR A CA 1
ATOM 5152 C C . TYR A 1 708 ? 17.383 -27.089 22.643 1.00 90.88 708 TYR A C 1
ATOM 5154 O O . TYR A 1 708 ? 16.244 -26.695 22.412 1.00 90.88 708 TYR A O 1
ATOM 5162 N N . LEU A 1 709 ? 18.304 -27.254 21.688 1.00 92.56 709 LEU A N 1
ATOM 5163 C CA . LEU A 1 709 ? 18.054 -26.992 20.273 1.00 92.56 709 LEU A CA 1
ATOM 5164 C C . LEU A 1 709 ? 16.887 -27.838 19.752 1.00 92.56 709 LEU A C 1
ATOM 5166 O O . LEU A 1 709 ? 15.907 -27.276 19.274 1.00 92.56 709 LEU A O 1
ATOM 5170 N N . ASN A 1 710 ? 16.961 -29.166 19.875 1.00 93.19 710 ASN A N 1
ATOM 5171 C CA . ASN A 1 710 ? 15.940 -30.066 19.338 1.00 93.19 710 ASN A CA 1
ATOM 5172 C C . ASN A 1 710 ? 14.594 -29.907 20.053 1.00 93.19 710 ASN A C 1
ATOM 5174 O O . ASN A 1 710 ? 13.565 -29.876 19.385 1.00 93.19 710 ASN A O 1
ATOM 5178 N N . ALA A 1 711 ? 14.577 -29.777 21.384 1.00 92.06 711 ALA A N 1
ATOM 5179 C CA . ALA A 1 711 ? 13.334 -29.586 22.130 1.00 92.06 711 ALA A CA 1
ATOM 5180 C C . ALA A 1 711 ? 12.674 -28.245 21.781 1.00 92.06 711 ALA A C 1
ATOM 5182 O O . ALA A 1 711 ? 11.473 -28.203 21.514 1.00 92.06 711 ALA A O 1
ATOM 5183 N N . PHE A 1 712 ? 13.451 -27.154 21.773 1.00 94.75 712 PHE A N 1
ATOM 5184 C CA . PHE A 1 712 ? 12.948 -25.820 21.447 1.00 94.75 712 PHE A CA 1
ATOM 5185 C C . PHE A 1 712 ? 12.421 -25.770 20.022 1.00 94.75 712 PHE A C 1
ATOM 5187 O O . PHE A 1 712 ? 11.313 -25.295 19.800 1.00 94.75 712 PHE A O 1
ATOM 5194 N N . ASP A 1 713 ? 13.181 -26.303 19.074 1.00 94.50 713 ASP A N 1
ATOM 5195 C CA . ASP A 1 713 ? 12.774 -26.342 17.683 1.00 94.50 713 ASP A CA 1
ATOM 5196 C C . ASP A 1 713 ? 11.479 -27.162 17.531 1.00 94.50 713 ASP A C 1
ATOM 5198 O O . ASP A 1 713 ? 10.443 -26.615 17.133 1.00 94.50 713 ASP A O 1
ATOM 5202 N N . GLN A 1 714 ? 11.478 -28.428 17.977 1.00 91.81 714 GLN A N 1
ATOM 5203 C CA . GLN A 1 714 ? 10.327 -29.344 17.887 1.00 91.81 714 GLN A CA 1
ATOM 5204 C C . GLN A 1 714 ? 9.030 -28.742 18.438 1.00 91.81 714 GLN A C 1
ATOM 5206 O O . GLN A 1 714 ? 7.950 -29.075 17.944 1.00 91.81 714 GLN A O 1
ATOM 5211 N N . SER A 1 715 ? 9.131 -27.842 19.419 1.00 94.56 715 SER A N 1
ATOM 5212 C CA . SER A 1 715 ? 7.974 -27.198 20.026 1.00 94.56 715 SER A CA 1
ATOM 5213 C C . SER A 1 715 ? 7.150 -26.335 19.066 1.00 94.56 715 SER A C 1
ATOM 5215 O O . SER A 1 715 ? 5.953 -26.196 19.304 1.00 94.56 715 SER A O 1
ATOM 5217 N N . PHE A 1 716 ? 7.729 -25.781 17.984 1.00 94.19 716 PHE A N 1
ATOM 5218 C CA . PHE A 1 716 ? 7.013 -24.822 17.128 1.00 94.19 716 PHE A CA 1
ATOM 5219 C C . PHE A 1 716 ? 7.091 -25.053 15.608 1.00 94.19 716 PHE A C 1
ATOM 5221 O O . PHE A 1 716 ? 6.104 -24.752 14.925 1.00 94.19 716 PHE A O 1
ATOM 5228 N N . PHE A 1 717 ? 8.203 -25.538 15.027 1.00 92.31 717 PHE A N 1
ATOM 5229 C CA . PHE A 1 717 ? 8.368 -25.468 13.557 1.00 92.31 717 PHE A CA 1
ATOM 5230 C C . PHE A 1 717 ? 7.382 -26.368 12.802 1.00 92.31 717 PHE A C 1
ATOM 5232 O O . PHE A 1 717 ? 6.812 -25.940 11.794 1.00 92.31 717 PHE A O 1
ATOM 5239 N N . MET A 1 718 ? 7.116 -27.583 13.301 1.00 93.81 718 MET A N 1
ATOM 5240 C CA . MET A 1 718 ? 6.123 -28.471 12.685 1.00 93.81 718 MET A CA 1
ATOM 5241 C C . MET A 1 718 ? 4.708 -27.908 12.819 1.00 93.81 718 MET A C 1
ATOM 5243 O O . MET A 1 718 ? 3.960 -27.911 11.840 1.00 93.81 718 MET A O 1
ATOM 5247 N N . GLY A 1 719 ? 4.360 -27.351 13.984 1.00 94.88 719 GLY A N 1
ATOM 5248 C CA . GLY A 1 719 ? 3.102 -26.629 14.179 1.00 94.88 719 GLY A CA 1
ATOM 5249 C C . GLY A 1 719 ? 2.929 -25.495 13.162 1.00 94.88 719 GLY A C 1
ATOM 5250 O O . GLY A 1 719 ? 1.893 -25.406 12.501 1.00 94.88 719 GLY A O 1
ATOM 5251 N N . LEU A 1 720 ? 3.967 -24.683 12.935 1.00 94.62 720 LEU A N 1
ATOM 5252 C CA . LEU A 1 720 ? 3.945 -23.620 11.923 1.00 94.62 720 LEU A CA 1
ATOM 5253 C C . LEU A 1 720 ? 3.775 -24.154 10.496 1.00 94.62 720 LEU A C 1
ATOM 5255 O O . LEU A 1 720 ? 3.010 -23.578 9.721 1.00 94.62 720 LEU A O 1
ATOM 5259 N N . PHE A 1 721 ? 4.439 -25.255 10.133 1.00 95.06 721 PHE A N 1
ATOM 5260 C CA . PHE A 1 721 ? 4.242 -25.901 8.832 1.00 95.06 721 PHE A CA 1
ATOM 5261 C C . PHE A 1 721 ? 2.784 -26.331 8.619 1.00 95.06 721 PHE A C 1
ATOM 5263 O O . PHE A 1 721 ? 2.215 -26.064 7.553 1.00 95.06 721 PHE A O 1
ATOM 5270 N N . PHE A 1 722 ? 2.155 -26.934 9.633 1.00 96.25 722 PHE A N 1
ATOM 5271 C CA . PHE A 1 722 ? 0.737 -27.294 9.591 1.00 96.25 722 PHE A CA 1
ATOM 5272 C C . PHE A 1 722 ? -0.172 -26.064 9.507 1.00 96.25 722 PHE A C 1
ATOM 5274 O O . PHE A 1 722 ? -1.109 -26.073 8.708 1.00 96.25 722 PHE A O 1
ATOM 5281 N N . TRP A 1 723 ? 0.138 -24.982 10.226 1.00 94.19 723 TRP A N 1
ATOM 5282 C CA . TRP A 1 723 ? -0.602 -23.721 10.129 1.00 94.19 723 TRP A CA 1
ATOM 5283 C C . TRP A 1 723 ? -0.541 -23.107 8.723 1.00 94.19 723 TRP A C 1
ATOM 5285 O O . TRP A 1 723 ? -1.581 -22.831 8.113 1.00 94.19 723 TRP A O 1
ATOM 5295 N N . ILE A 1 724 ? 0.666 -22.951 8.161 1.00 92.44 724 ILE A N 1
ATOM 5296 C CA . ILE A 1 724 ? 0.861 -22.421 6.800 1.00 92.44 724 ILE A CA 1
ATOM 5297 C C . ILE A 1 724 ? 0.089 -23.288 5.803 1.00 92.44 724 ILE A C 1
ATOM 5299 O O . ILE A 1 724 ? -0.600 -22.772 4.918 1.00 92.44 724 ILE A O 1
ATOM 5303 N N . SER A 1 725 ? 0.169 -24.608 5.963 1.00 94.00 725 SER A N 1
ATOM 5304 C CA . SER A 1 725 ? -0.489 -25.549 5.065 1.00 94.00 725 SER A CA 1
ATOM 5305 C C . SER A 1 725 ? -2.008 -25.501 5.169 1.00 94.00 725 SER A C 1
ATOM 5307 O O . SER A 1 725 ? -2.656 -25.475 4.127 1.00 94.00 725 SER A O 1
ATOM 5309 N N . GLY A 1 726 ? -2.579 -25.379 6.371 1.00 93.25 726 GLY A N 1
ATOM 5310 C CA . GLY A 1 726 ? -4.019 -25.180 6.562 1.00 93.25 726 GLY A CA 1
ATOM 5311 C C . GLY A 1 726 ? -4.530 -23.955 5.812 1.00 93.25 726 GLY A C 1
ATOM 5312 O O . GLY A 1 726 ? -5.507 -24.037 5.063 1.00 93.25 726 GLY A O 1
ATOM 5313 N N . ARG A 1 727 ? -3.800 -22.837 5.899 1.00 89.00 727 ARG A N 1
ATOM 5314 C CA . ARG A 1 727 ? -4.141 -21.600 5.182 1.00 89.00 727 ARG A CA 1
ATOM 5315 C C . ARG A 1 727 ? -4.063 -21.766 3.662 1.00 89.00 727 ARG A C 1
ATOM 5317 O O . ARG A 1 727 ? -4.964 -21.336 2.940 1.00 89.00 727 ARG A O 1
ATOM 5324 N N . VAL A 1 728 ? -3.005 -22.405 3.160 1.00 88.44 728 VAL A N 1
ATOM 5325 C CA . VAL A 1 728 ? -2.827 -22.676 1.720 1.00 88.44 728 VAL A CA 1
ATOM 5326 C C . VAL A 1 728 ? -3.881 -23.663 1.201 1.00 88.44 728 VAL A C 1
ATOM 5328 O O . VAL A 1 728 ? -4.369 -23.518 0.076 1.00 88.44 728 VAL A O 1
ATOM 5331 N N . SER A 1 729 ? -4.272 -24.645 2.008 1.00 90.69 729 SER A N 1
ATOM 5332 C CA . SER A 1 729 ? -5.307 -25.621 1.667 1.00 90.69 729 SER A CA 1
ATOM 5333 C C . SER A 1 729 ? -6.694 -25.001 1.621 1.00 90.69 729 SER A C 1
ATOM 5335 O O . SER A 1 729 ? -7.396 -25.221 0.633 1.00 90.69 729 SER A O 1
ATOM 5337 N N . ALA A 1 730 ? -7.039 -24.129 2.572 1.00 87.88 730 ALA A N 1
ATOM 5338 C CA . ALA A 1 730 ? -8.259 -23.324 2.512 1.00 87.88 730 ALA A CA 1
ATOM 5339 C C . ALA A 1 730 ? -8.319 -22.484 1.222 1.00 87.88 730 ALA A C 1
ATOM 5341 O O . ALA A 1 730 ? -9.332 -22.474 0.521 1.00 87.88 730 ALA A O 1
ATOM 5342 N N . GLN A 1 731 ? -7.206 -21.847 0.831 1.00 84.62 731 GLN A N 1
ATOM 5343 C CA . GLN A 1 731 ? -7.128 -21.078 -0.420 1.00 84.62 731 GLN A CA 1
ATOM 5344 C C . GLN A 1 731 ? -7.286 -21.962 -1.660 1.00 84.62 731 GLN A C 1
ATOM 5346 O O . GLN A 1 731 ? -7.880 -21.559 -2.660 1.00 84.62 731 GLN A O 1
ATOM 5351 N N . SER A 1 732 ? -6.707 -23.162 -1.637 1.00 84.00 732 SER A N 1
ATOM 5352 C CA . SER A 1 732 ? -6.797 -24.111 -2.741 1.00 84.00 732 SER A CA 1
ATOM 5353 C C . SER A 1 732 ? -8.205 -24.692 -2.887 1.00 84.00 732 SER A C 1
ATOM 5355 O O . SER A 1 732 ? -8.652 -24.841 -4.022 1.00 84.00 732 SER A O 1
ATOM 5357 N N . LEU A 1 733 ? -8.897 -24.982 -1.782 1.00 81.69 733 LEU A N 1
ATOM 5358 C CA . LEU A 1 733 ? -10.289 -25.439 -1.788 1.00 81.69 733 LEU A CA 1
ATOM 5359 C C . LEU A 1 733 ? -11.230 -24.340 -2.283 1.00 81.69 733 LEU A C 1
ATOM 5361 O O . LEU A 1 733 ? -11.978 -24.585 -3.223 1.00 81.69 733 LEU A O 1
ATOM 5365 N N . ARG A 1 734 ? -11.104 -23.103 -1.776 1.00 78.31 734 ARG A N 1
ATOM 5366 C CA . ARG A 1 734 ? -11.923 -21.969 -2.243 1.00 78.31 734 ARG A CA 1
ATOM 5367 C C . ARG A 1 734 ? -11.768 -21.712 -3.745 1.00 78.31 734 ARG A C 1
ATOM 5369 O O . ARG A 1 734 ? -12.732 -21.399 -4.431 1.00 78.31 734 ARG A O 1
ATOM 5376 N N . ARG A 1 735 ? -10.553 -21.876 -4.286 1.00 71.38 735 ARG A N 1
ATOM 5377 C CA . ARG A 1 735 ? -10.308 -21.798 -5.739 1.00 71.38 735 ARG A CA 1
ATOM 5378 C C . ARG A 1 735 ? -10.936 -22.954 -6.513 1.00 71.38 735 ARG A C 1
ATOM 5380 O O . ARG A 1 735 ? -11.381 -22.735 -7.636 1.00 71.38 735 ARG A O 1
ATOM 5387 N N . ALA A 1 736 ? -10.932 -24.168 -5.964 1.00 71.25 736 ALA A N 1
ATOM 5388 C CA . ALA A 1 736 ? -11.584 -25.310 -6.599 1.00 71.25 736 ALA A CA 1
ATOM 5389 C C . ALA A 1 736 ? -13.100 -25.075 -6.694 1.00 71.25 736 ALA A C 1
ATOM 5391 O O . ALA A 1 736 ? -13.644 -25.157 -7.795 1.00 71.25 736 ALA A O 1
ATOM 5392 N N . ASP A 1 737 ? -13.720 -24.650 -5.588 1.00 68.12 737 ASP A N 1
ATOM 5393 C CA . ASP A 1 737 ? -15.148 -24.322 -5.517 1.00 68.12 737 ASP A CA 1
ATOM 5394 C C . ASP A 1 737 ? -15.514 -23.154 -6.467 1.00 68.12 737 ASP A C 1
ATOM 5396 O O . ASP A 1 737 ? -16.539 -23.210 -7.142 1.00 68.12 737 ASP A O 1
ATOM 5400 N N . ALA A 1 738 ? -14.643 -22.146 -6.624 1.00 56.25 738 ALA A N 1
ATOM 5401 C CA . ALA A 1 738 ? -14.872 -20.998 -7.516 1.00 56.25 738 ALA A CA 1
ATOM 5402 C C . ALA A 1 738 ? -14.676 -21.275 -9.023 1.00 56.25 738 ALA A C 1
ATOM 5404 O O . ALA A 1 738 ? -15.144 -20.501 -9.852 1.00 56.25 738 ALA A O 1
ATOM 5405 N N . THR A 1 739 ? -13.958 -22.337 -9.409 1.00 50.19 739 THR A N 1
ATOM 5406 C CA . THR A 1 739 ? -13.598 -22.618 -10.820 1.00 50.19 739 THR A CA 1
ATOM 5407 C C . THR A 1 739 ? -14.366 -23.796 -11.422 1.00 50.19 739 THR A C 1
ATOM 5409 O O . THR A 1 739 ? -13.936 -24.361 -12.426 1.00 50.19 739 THR A O 1
ATOM 5412 N N . SER A 1 740 ? -15.483 -24.202 -10.803 1.00 48.69 740 SER A N 1
ATOM 5413 C CA . SER A 1 740 ? -16.253 -25.410 -11.160 1.00 48.69 740 SER A CA 1
ATOM 5414 C C . SER A 1 740 ? -15.412 -26.698 -11.191 1.00 48.69 740 SER A C 1
ATOM 5416 O O . SER A 1 740 ? -15.817 -27.711 -11.764 1.00 48.69 740 SER A O 1
ATOM 5418 N N . ARG A 1 741 ? -14.225 -26.696 -10.569 1.00 56.38 741 ARG A N 1
ATOM 5419 C CA . ARG A 1 741 ? -13.426 -27.909 -10.396 1.00 56.38 741 ARG A CA 1
ATOM 5420 C C . ARG A 1 741 ? -14.070 -28.727 -9.292 1.00 56.38 741 ARG A C 1
ATOM 5422 O O . ARG A 1 741 ? -14.298 -28.237 -8.192 1.00 56.38 741 ARG A O 1
ATOM 5429 N N . THR A 1 742 ? -14.329 -30.000 -9.566 1.00 68.31 742 THR A N 1
ATOM 5430 C CA . THR A 1 742 ? -14.860 -30.902 -8.544 1.00 68.31 742 THR A CA 1
ATOM 5431 C C . THR A 1 742 ? -13.878 -31.000 -7.374 1.00 68.31 742 THR A C 1
ATOM 5433 O O . THR A 1 742 ? -12.659 -30.931 -7.557 1.00 68.31 742 THR A O 1
ATOM 5436 N N . ARG A 1 743 ? -14.383 -31.227 -6.157 1.00 80.56 743 ARG A N 1
ATOM 5437 C CA . ARG A 1 743 ? -13.536 -31.543 -4.990 1.00 80.56 743 ARG A CA 1
ATOM 5438 C C . ARG A 1 743 ? -12.612 -32.725 -5.243 1.00 80.56 743 ARG A C 1
ATOM 5440 O O . ARG A 1 743 ? -11.496 -32.765 -4.735 1.00 80.56 743 ARG A O 1
ATOM 5447 N N . TRP A 1 744 ? -13.035 -33.631 -6.118 1.00 80.94 744 TRP A N 1
ATOM 5448 C CA . TRP A 1 744 ? -12.193 -34.693 -6.642 1.00 80.94 744 TRP A CA 1
ATOM 5449 C C . TRP A 1 744 ? -10.931 -34.173 -7.351 1.00 80.94 744 TRP A C 1
ATOM 5451 O O . TRP A 1 744 ? -9.855 -34.732 -7.174 1.00 80.94 744 TRP A O 1
ATOM 5461 N N . GLY A 1 745 ? -11.010 -33.062 -8.086 1.00 81.50 745 GLY A N 1
ATOM 5462 C CA . GLY A 1 745 ? -9.846 -32.381 -8.656 1.00 81.50 745 GLY A CA 1
ATOM 5463 C C . GLY A 1 745 ? -8.872 -31.846 -7.596 1.00 81.50 745 GLY A C 1
ATOM 5464 O O . GLY A 1 745 ? -7.658 -31.973 -7.769 1.00 81.50 745 GLY A O 1
ATOM 5465 N N . PHE A 1 746 ? -9.379 -31.308 -6.480 1.00 85.50 746 PHE A N 1
ATOM 5466 C CA . PHE A 1 746 ? -8.549 -30.920 -5.330 1.00 85.50 746 PHE A CA 1
ATOM 5467 C C . PHE A 1 746 ? -7.866 -32.143 -4.702 1.00 85.50 746 PHE A C 1
ATOM 5469 O O . PHE A 1 746 ? -6.640 -32.163 -4.581 1.00 85.50 746 PHE A O 1
ATOM 5476 N N . VAL A 1 747 ? -8.641 -33.186 -4.391 1.00 88.94 747 VAL A N 1
ATOM 5477 C CA . VAL A 1 747 ? -8.154 -34.450 -3.818 1.00 88.94 747 VAL A CA 1
ATOM 5478 C C . VAL A 1 747 ? -7.086 -35.080 -4.712 1.00 88.94 747 VAL A C 1
ATOM 5480 O O . VAL A 1 747 ? -5.987 -35.367 -4.244 1.00 88.94 747 VAL A O 1
ATOM 5483 N N . ARG A 1 748 ? -7.349 -35.207 -6.018 1.00 88.25 748 ARG A N 1
ATOM 5484 C CA . ARG A 1 748 ? -6.389 -35.718 -7.005 1.00 88.25 748 ARG A CA 1
ATOM 5485 C C . ARG A 1 748 ? -5.103 -34.898 -7.011 1.00 88.25 748 ARG A C 1
ATOM 5487 O O . ARG A 1 748 ? -4.016 -35.468 -7.039 1.00 88.25 748 ARG A O 1
ATOM 5494 N N . SER A 1 749 ? -5.202 -33.570 -6.962 1.00 86.88 749 SER A N 1
ATOM 5495 C CA . SER A 1 749 ? -4.020 -32.707 -6.907 1.00 86.88 749 SER A CA 1
ATOM 5496 C C . SER A 1 749 ? -3.205 -32.925 -5.630 1.00 86.88 749 SER A C 1
ATOM 5498 O O . SER A 1 749 ? -1.978 -32.920 -5.698 1.00 86.88 749 SER A O 1
ATOM 5500 N N . LYS A 1 750 ? -3.851 -33.097 -4.471 1.00 90.38 750 LYS A N 1
ATOM 5501 C CA . LYS A 1 750 ? -3.161 -33.355 -3.198 1.00 90.38 750 LYS A CA 1
ATOM 5502 C C . LYS A 1 750 ? -2.549 -34.754 -3.155 1.00 90.38 750 LYS A C 1
ATOM 5504 O O . LYS A 1 750 ? -1.400 -34.889 -2.750 1.00 90.38 750 LYS A O 1
ATOM 5509 N N . LEU A 1 751 ? -3.242 -35.767 -3.674 1.00 92.12 751 LEU A N 1
ATOM 5510 C CA . LEU A 1 751 ? -2.698 -37.118 -3.839 1.00 92.12 751 LEU A CA 1
ATOM 5511 C C . LEU A 1 751 ? -1.447 -37.120 -4.723 1.00 92.12 751 LEU A C 1
ATOM 5513 O O . LEU A 1 751 ? -0.454 -37.741 -4.362 1.00 92.12 751 LEU A O 1
ATOM 5517 N N . LEU A 1 752 ? -1.455 -36.382 -5.837 1.00 90.50 752 LEU A N 1
ATOM 5518 C CA . LEU A 1 752 ? -0.295 -36.293 -6.727 1.00 90.50 752 LEU A CA 1
ATOM 5519 C C . LEU A 1 752 ? 0.875 -35.520 -6.113 1.00 90.50 752 LEU A C 1
ATOM 5521 O O . LEU A 1 752 ? 2.015 -35.896 -6.341 1.00 90.50 752 LEU A O 1
ATOM 5525 N N . ARG A 1 753 ? 0.615 -34.454 -5.349 1.00 89.50 753 ARG A N 1
ATOM 5526 C CA . ARG A 1 753 ? 1.671 -33.577 -4.812 1.00 89.50 753 ARG A CA 1
ATOM 5527 C C . ARG A 1 753 ? 2.189 -33.972 -3.433 1.00 89.50 753 ARG A C 1
ATOM 5529 O O . ARG A 1 753 ? 3.278 -33.561 -3.076 1.00 89.50 753 ARG A O 1
ATOM 5536 N N . LEU A 1 754 ? 1.412 -34.717 -2.648 1.00 93.75 754 LEU A N 1
ATOM 5537 C CA . LEU A 1 754 ? 1.768 -35.126 -1.284 1.00 93.75 754 LEU A CA 1
ATOM 5538 C C . LEU A 1 754 ? 1.836 -36.650 -1.177 1.00 93.75 754 LEU A C 1
ATOM 5540 O O . LEU A 1 754 ? 2.823 -37.190 -0.688 1.00 93.75 754 LEU A O 1
ATOM 5544 N N . GLY A 1 755 ? 0.814 -37.355 -1.669 1.00 93.94 755 GLY A N 1
ATOM 5545 C CA . GLY A 1 755 ? 0.713 -38.815 -1.578 1.00 93.94 755 GLY A CA 1
ATOM 5546 C C . GLY A 1 755 ? 1.785 -39.534 -2.393 1.00 93.94 755 GLY A C 1
ATOM 5547 O O . GLY A 1 755 ? 2.568 -40.303 -1.838 1.00 93.94 755 GLY A O 1
ATOM 5548 N N . LEU A 1 756 ? 1.861 -39.240 -3.694 1.00 93.44 756 LEU A N 1
ATOM 5549 C CA . LEU A 1 756 ? 2.821 -39.868 -4.600 1.00 93.44 756 LEU A CA 1
ATOM 5550 C C . LEU A 1 756 ? 4.277 -39.627 -4.151 1.00 93.44 756 LEU A C 1
ATOM 5552 O O . LEU A 1 756 ? 4.998 -40.617 -4.030 1.00 93.44 756 LEU A O 1
ATOM 5556 N N . PRO A 1 757 ? 4.717 -38.398 -3.806 1.00 93.44 757 PRO A N 1
ATOM 5557 C CA . PRO A 1 757 ? 6.045 -38.196 -3.228 1.00 93.44 757 PRO A CA 1
ATOM 5558 C C . PRO A 1 757 ? 6.281 -38.941 -1.912 1.00 93.44 757 PRO A C 1
ATOM 5560 O O . PRO A 1 757 ? 7.375 -39.454 -1.713 1.00 93.44 757 PRO A O 1
ATOM 5563 N N . SER A 1 758 ? 5.280 -39.061 -1.030 1.00 94.75 758 SER A N 1
ATOM 5564 C CA . SER A 1 758 ? 5.422 -39.802 0.238 1.00 94.75 758 SER A CA 1
ATOM 5565 C C . SER A 1 758 ? 5.653 -41.298 0.006 1.00 94.75 758 SER A C 1
ATOM 5567 O O . SER A 1 758 ? 6.507 -41.912 0.651 1.00 94.75 758 SER A O 1
ATOM 5569 N N . VAL A 1 759 ? 4.922 -41.886 -0.947 1.00 93.81 759 VAL A N 1
ATOM 5570 C CA . VAL A 1 759 ? 5.101 -43.286 -1.359 1.00 93.81 759 VAL A CA 1
ATOM 5571 C C . VAL A 1 759 ? 6.450 -43.469 -2.050 1.00 93.81 759 VAL A C 1
ATOM 5573 O O . VAL A 1 759 ? 7.220 -44.341 -1.656 1.00 93.81 759 VAL A O 1
ATOM 5576 N N . ALA A 1 760 ? 6.780 -42.620 -3.027 1.00 93.19 760 ALA A N 1
ATOM 5577 C CA . ALA A 1 760 ? 8.049 -42.685 -3.750 1.00 93.19 760 ALA A CA 1
ATOM 5578 C C . ALA A 1 760 ? 9.252 -42.515 -2.811 1.00 93.19 760 ALA A C 1
ATOM 5580 O O . ALA A 1 760 ? 10.224 -43.260 -2.904 1.00 93.19 760 ALA A O 1
ATOM 5581 N N . TYR A 1 761 ? 9.173 -41.591 -1.853 1.00 95.00 761 TYR A N 1
ATOM 5582 C CA . TYR A 1 761 ? 10.205 -41.422 -0.841 1.00 95.00 761 TYR A CA 1
ATOM 5583 C C . TYR A 1 761 ? 10.361 -42.688 0.005 1.00 95.00 761 TYR A C 1
ATOM 5585 O O . TYR A 1 761 ? 11.473 -43.175 0.181 1.00 95.00 761 TYR A O 1
ATOM 5593 N N . THR A 1 762 ? 9.255 -43.263 0.480 1.00 95.12 762 THR A N 1
ATOM 5594 C CA . THR A 1 762 ? 9.279 -44.473 1.316 1.00 95.12 762 THR A CA 1
ATOM 5595 C C . THR A 1 762 ? 9.817 -45.693 0.564 1.00 95.12 762 THR A C 1
ATOM 5597 O O . THR A 1 762 ? 10.528 -46.500 1.147 1.00 95.12 762 THR A O 1
ATOM 5600 N N . LEU A 1 763 ? 9.511 -45.839 -0.725 1.00 95.00 763 LEU A N 1
ATOM 5601 C CA . LEU A 1 763 ? 9.891 -47.026 -1.499 1.00 95.00 763 LEU A CA 1
ATOM 5602 C C . LEU A 1 763 ? 11.236 -46.901 -2.219 1.00 95.00 763 LEU A C 1
ATOM 5604 O O . LEU A 1 763 ? 11.808 -47.922 -2.590 1.00 95.00 763 LEU A O 1
ATOM 5608 N N . VAL A 1 764 ? 11.739 -45.681 -2.427 1.00 93.31 764 VAL A N 1
ATOM 5609 C CA . VAL A 1 764 ? 12.954 -45.431 -3.221 1.00 93.31 764 VAL A CA 1
ATOM 5610 C C . VAL A 1 764 ? 13.993 -44.657 -2.419 1.00 93.31 764 VAL A C 1
ATOM 5612 O O . VAL A 1 764 ? 15.101 -45.145 -2.206 1.00 93.31 764 VAL A O 1
ATOM 5615 N N . VAL A 1 765 ? 13.644 -43.460 -1.940 1.00 93.31 765 VAL A N 1
ATOM 5616 C CA . VAL A 1 765 ? 14.620 -42.547 -1.322 1.00 93.31 765 VAL A CA 1
ATOM 5617 C C . VAL A 1 765 ? 15.075 -43.059 0.043 1.00 93.31 765 VAL A C 1
ATOM 5619 O O . VAL A 1 765 ? 16.270 -43.159 0.295 1.00 93.31 765 VAL A O 1
ATOM 5622 N N . HIS A 1 766 ? 14.153 -43.439 0.924 1.00 94.44 766 HIS A N 1
ATOM 5623 C CA . HIS A 1 766 ? 14.487 -43.912 2.264 1.00 94.44 766 HIS A CA 1
ATOM 5624 C C . HIS A 1 766 ? 15.300 -45.223 2.269 1.00 94.44 766 HIS A C 1
ATOM 5626 O O . HIS A 1 766 ? 16.278 -45.289 3.015 1.00 94.44 766 HIS A O 1
ATOM 5632 N N . PRO A 1 767 ? 14.989 -46.263 1.466 1.00 94.38 767 PRO A N 1
ATOM 5633 C CA . PRO A 1 767 ? 15.881 -47.414 1.347 1.00 94.38 767 PRO A CA 1
ATOM 5634 C C . PRO A 1 767 ? 17.285 -47.012 0.879 1.00 94.38 767 PRO A C 1
ATOM 5636 O O . PRO A 1 767 ? 18.265 -47.524 1.416 1.00 94.38 767 PRO A O 1
ATOM 5639 N N . ALA A 1 768 ? 17.399 -46.061 -0.056 1.00 92.81 768 ALA A N 1
ATOM 5640 C CA . ALA A 1 768 ? 18.695 -45.548 -0.497 1.00 92.81 768 ALA A CA 1
ATOM 5641 C C . ALA A 1 768 ? 19.455 -44.834 0.635 1.00 92.81 768 ALA A C 1
ATOM 5643 O O . ALA A 1 768 ? 20.646 -45.082 0.800 1.00 92.81 768 ALA A O 1
ATOM 5644 N N . VAL A 1 769 ? 18.777 -44.032 1.466 1.00 93.56 769 VAL A N 1
ATOM 5645 C CA . VAL A 1 769 ? 19.351 -43.414 2.683 1.00 93.56 769 VAL A CA 1
ATOM 5646 C C . VAL A 1 769 ? 19.882 -44.490 3.635 1.00 93.56 769 VAL A C 1
ATOM 5648 O O . VAL A 1 769 ? 21.026 -44.431 4.083 1.00 93.56 769 VAL A O 1
ATOM 5651 N N . VAL A 1 770 ? 19.078 -45.522 3.899 1.00 91.56 770 VAL A N 1
ATOM 5652 C CA . VAL A 1 770 ? 19.436 -46.618 4.810 1.00 91.56 770 VAL A CA 1
ATOM 5653 C C . VAL A 1 770 ? 20.622 -47.439 4.287 1.00 91.56 770 VAL A C 1
ATOM 5655 O O . VAL A 1 770 ? 21.456 -47.881 5.079 1.00 91.56 770 VAL A O 1
ATOM 5658 N N . VAL A 1 771 ? 20.717 -47.648 2.971 1.00 92.44 771 VAL A N 1
ATOM 5659 C CA . VAL A 1 771 ? 21.877 -48.287 2.329 1.00 92.44 771 VAL A CA 1
ATOM 5660 C C . VAL A 1 771 ? 23.097 -47.367 2.374 1.00 92.44 771 VAL A C 1
ATOM 5662 O O . VAL A 1 771 ? 24.198 -47.823 2.688 1.00 92.44 771 VAL A O 1
ATOM 5665 N N . ALA A 1 772 ? 22.921 -46.069 2.126 1.00 91.12 772 ALA A N 1
ATOM 5666 C CA . ALA A 1 772 ? 24.003 -45.095 2.181 1.00 91.12 772 ALA A CA 1
ATOM 5667 C C . ALA A 1 772 ? 24.636 -45.009 3.575 1.00 91.12 772 ALA A C 1
ATOM 5669 O O . ALA A 1 772 ? 25.853 -44.854 3.680 1.00 91.12 772 ALA A O 1
ATOM 5670 N N . ALA A 1 773 ? 23.849 -45.218 4.631 1.00 89.56 773 ALA A N 1
ATOM 5671 C CA . ALA A 1 773 ? 24.321 -45.242 6.012 1.00 89.56 773 ALA A CA 1
ATOM 5672 C C . ALA A 1 773 ? 25.154 -46.491 6.374 1.00 89.56 773 ALA A C 1
ATOM 5674 O O . ALA A 1 773 ? 25.812 -46.497 7.412 1.00 89.56 773 ALA A O 1
ATOM 5675 N N . LEU A 1 774 ? 25.183 -47.543 5.540 1.00 89.62 774 LEU A N 1
ATOM 5676 C CA . LEU A 1 774 ? 25.975 -48.748 5.821 1.00 89.62 774 LEU A CA 1
ATOM 5677 C C . LEU A 1 774 ? 27.478 -48.433 5.901 1.00 89.62 774 LEU A C 1
ATOM 5679 O O . LEU A 1 774 ? 27.982 -47.660 5.084 1.00 89.62 774 LEU A O 1
ATOM 5683 N N . PRO A 1 775 ? 28.237 -49.078 6.804 1.00 84.19 775 PRO A N 1
ATOM 5684 C CA . PRO A 1 775 ? 29.670 -48.816 6.952 1.00 84.19 775 PRO A CA 1
ATOM 5685 C C . PRO A 1 775 ? 30.464 -49.148 5.679 1.00 84.19 775 PRO A C 1
ATOM 5687 O O . PRO A 1 775 ? 31.450 -48.482 5.377 1.00 84.19 775 PRO A O 1
ATOM 5690 N N . ARG A 1 776 ? 30.029 -50.158 4.913 1.00 85.44 776 ARG A N 1
ATOM 5691 C CA . ARG A 1 776 ? 30.597 -50.558 3.616 1.00 85.44 776 ARG A CA 1
ATOM 5692 C C . ARG A 1 776 ? 29.489 -51.062 2.696 1.00 85.44 776 ARG A C 1
ATOM 5694 O O . ARG A 1 776 ? 28.463 -51.539 3.176 1.00 85.44 776 ARG A O 1
ATOM 5701 N N . TRP A 1 777 ? 29.695 -50.992 1.385 1.00 89.62 777 TRP A N 1
ATOM 5702 C CA . TRP A 1 777 ? 28.734 -51.483 0.393 1.00 89.62 777 TRP A CA 1
ATOM 5703 C C . TRP A 1 777 ? 29.223 -52.799 -0.214 1.00 89.62 777 TRP A C 1
ATOM 5705 O O . TRP A 1 777 ? 29.905 -52.813 -1.232 1.00 89.62 777 TRP A O 1
ATOM 5715 N N . THR A 1 778 ? 28.885 -53.918 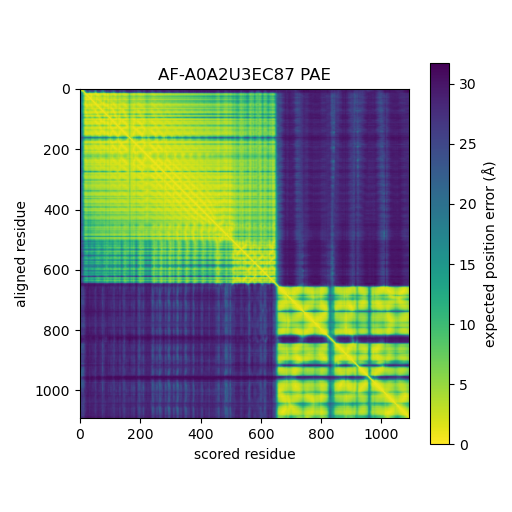0.428 1.00 92.69 778 THR A N 1
ATOM 5716 C CA . THR A 1 778 ? 29.054 -55.257 -0.157 1.00 92.69 778 THR A CA 1
ATOM 5717 C C . THR A 1 778 ? 27.695 -55.800 -0.584 1.00 92.69 778 THR A C 1
ATOM 5719 O O . THR A 1 778 ? 26.690 -55.565 0.091 1.00 92.69 778 THR A O 1
ATOM 5722 N N . LEU A 1 779 ? 27.648 -56.544 -1.693 1.00 91.88 779 LEU A N 1
ATOM 5723 C CA . LEU A 1 779 ? 26.393 -57.077 -2.233 1.00 91.88 779 LEU A CA 1
ATOM 5724 C C . LEU A 1 779 ? 25.568 -57.873 -1.193 1.00 91.88 779 LEU A C 1
ATOM 5726 O O . LEU A 1 779 ? 24.362 -57.629 -1.109 1.00 91.88 779 LEU A O 1
ATOM 5730 N N . PRO A 1 780 ? 26.161 -58.738 -0.336 1.00 93.12 780 PRO A N 1
ATOM 5731 C CA . PRO A 1 780 ? 25.407 -59.432 0.711 1.00 93.12 780 PRO A CA 1
ATOM 5732 C C . PRO A 1 780 ? 24.793 -58.488 1.753 1.00 93.12 780 PRO A C 1
ATOM 5734 O O . PRO A 1 780 ? 23.643 -58.677 2.150 1.00 93.12 780 PRO A O 1
ATOM 5737 N N . LEU A 1 781 ? 25.530 -57.454 2.180 1.00 92.12 781 LEU A N 1
ATOM 5738 C CA . LEU A 1 781 ? 25.071 -56.516 3.206 1.00 92.12 781 LEU A CA 1
ATOM 5739 C C . LEU A 1 781 ? 23.961 -55.602 2.678 1.00 92.12 781 LEU A C 1
ATOM 5741 O O . LEU A 1 781 ? 22.960 -55.399 3.362 1.00 92.12 781 LEU A O 1
ATOM 5745 N N . VAL A 1 782 ? 24.106 -55.102 1.447 1.00 93.94 782 VAL A N 1
ATOM 5746 C CA . VAL A 1 782 ? 23.079 -54.286 0.780 1.00 93.94 782 VAL A CA 1
ATOM 5747 C C . VAL A 1 782 ? 21.806 -55.105 0.567 1.00 93.94 782 VAL A C 1
ATOM 5749 O O . VAL A 1 782 ? 20.722 -54.648 0.931 1.00 93.94 782 VAL A O 1
ATOM 5752 N N . ARG A 1 783 ? 21.927 -56.341 0.056 1.00 94.00 783 ARG A N 1
ATOM 5753 C CA . ARG A 1 783 ? 20.781 -57.241 -0.152 1.00 94.00 783 ARG A CA 1
ATOM 5754 C C . ARG A 1 783 ? 20.045 -57.523 1.155 1.00 94.00 783 ARG A C 1
ATOM 5756 O O . ARG A 1 783 ? 18.824 -57.395 1.191 1.00 94.00 783 ARG A O 1
ATOM 5763 N N . ARG A 1 784 ? 20.773 -57.873 2.222 1.00 94.00 784 ARG A N 1
ATOM 5764 C CA . ARG A 1 784 ? 20.186 -58.124 3.545 1.00 94.00 784 ARG A CA 1
ATOM 5765 C C . ARG A 1 784 ? 19.482 -56.881 4.084 1.00 94.00 784 ARG A C 1
ATOM 5767 O O . ARG A 1 784 ? 18.331 -56.970 4.486 1.00 94.00 784 ARG A O 1
ATOM 5774 N N . ARG A 1 785 ? 20.128 -55.712 4.021 1.00 93.31 785 ARG A N 1
ATOM 5775 C CA . ARG A 1 785 ? 19.558 -54.464 4.543 1.00 93.31 785 ARG A CA 1
ATOM 5776 C C . ARG A 1 785 ? 18.271 -54.058 3.825 1.00 93.31 785 ARG A C 1
ATOM 5778 O O . ARG A 1 785 ? 17.340 -53.603 4.483 1.00 93.31 785 ARG A O 1
ATOM 5785 N N . LEU A 1 786 ? 18.209 -54.223 2.504 1.00 94.56 786 LEU A N 1
ATOM 5786 C CA . LEU A 1 786 ? 16.991 -53.968 1.731 1.00 94.56 786 LEU A CA 1
ATOM 5787 C C . LEU A 1 786 ? 15.895 -54.994 2.040 1.00 94.56 786 LEU A C 1
ATOM 5789 O O . LEU A 1 786 ? 14.743 -54.600 2.201 1.00 94.56 786 LEU A O 1
ATOM 5793 N N . ALA A 1 787 ? 16.241 -56.278 2.172 1.00 94.12 787 ALA A N 1
ATOM 5794 C CA . ALA A 1 787 ? 15.285 -57.312 2.568 1.00 94.12 787 ALA A CA 1
ATOM 5795 C C . ALA A 1 787 ? 14.677 -57.016 3.950 1.00 94.12 787 ALA A C 1
ATOM 5797 O O . ALA A 1 787 ? 13.455 -56.988 4.080 1.00 94.12 787 ALA A O 1
ATOM 5798 N N . ASP A 1 788 ? 15.510 -56.690 4.943 1.00 93.38 788 ASP A N 1
ATOM 5799 C CA . ASP A 1 788 ? 15.073 -56.312 6.294 1.00 93.38 788 ASP A CA 1
ATOM 5800 C C . ASP A 1 788 ? 14.193 -55.051 6.271 1.00 93.38 788 ASP A C 1
ATOM 5802 O O . ASP A 1 788 ? 13.190 -54.953 6.984 1.00 93.38 788 ASP A O 1
ATOM 5806 N N . TYR A 1 789 ? 14.544 -54.075 5.426 1.00 94.31 789 TYR A N 1
ATOM 5807 C CA . TYR A 1 789 ? 13.752 -52.864 5.252 1.00 94.31 789 TYR A CA 1
ATOM 5808 C C . TYR A 1 789 ? 12.354 -53.193 4.724 1.00 94.31 789 TYR A C 1
ATOM 5810 O O . TYR A 1 789 ? 11.365 -52.903 5.392 1.00 94.31 789 TYR A O 1
ATOM 5818 N N . PHE A 1 790 ? 12.252 -53.843 3.563 1.00 95.25 790 PHE A N 1
ATOM 5819 C CA . PHE A 1 790 ? 10.958 -54.136 2.944 1.00 95.25 790 PHE A CA 1
ATOM 5820 C C . PHE A 1 790 ? 10.121 -55.143 3.744 1.00 95.25 790 PHE A C 1
ATOM 5822 O O . PHE A 1 790 ? 8.898 -55.036 3.727 1.00 95.25 790 PHE A O 1
ATOM 5829 N N . ALA A 1 791 ? 10.744 -56.037 4.518 1.00 93.00 791 ALA A N 1
ATOM 5830 C CA . ALA A 1 791 ? 10.038 -56.919 5.450 1.00 93.00 791 ALA A CA 1
ATOM 5831 C C . ALA A 1 791 ? 9.376 -56.163 6.620 1.00 93.00 791 ALA A C 1
ATOM 5833 O O . ALA A 1 791 ? 8.415 -56.651 7.209 1.00 93.00 791 ALA A O 1
ATOM 5834 N N . THR A 1 792 ? 9.872 -54.969 6.968 1.00 87.56 792 THR A N 1
ATOM 5835 C CA . THR A 1 792 ? 9.408 -54.187 8.131 1.00 87.56 792 THR A CA 1
ATOM 5836 C C . THR A 1 792 ? 8.661 -52.900 7.759 1.00 87.56 792 THR A C 1
ATOM 5838 O O . THR A 1 792 ? 8.166 -52.185 8.643 1.00 87.56 792 THR A O 1
ATOM 5841 N N . VAL A 1 793 ? 8.541 -52.585 6.465 1.00 90.62 793 VAL A N 1
ATOM 5842 C CA . VAL A 1 793 ? 7.785 -51.428 5.964 1.00 90.62 793 VAL A CA 1
ATOM 5843 C C . VAL A 1 793 ? 6.289 -51.653 6.179 1.00 90.62 793 VAL A C 1
ATOM 5845 O O . VAL A 1 793 ? 5.674 -52.543 5.610 1.00 90.62 793 VAL A O 1
ATOM 5848 N N . ASN A 1 794 ? 5.690 -50.807 7.014 1.00 88.38 794 ASN A N 1
ATOM 5849 C CA . ASN A 1 794 ? 4.272 -50.852 7.387 1.00 88.38 794 ASN A CA 1
ATOM 5850 C C . ASN A 1 794 ? 3.685 -49.440 7.553 1.00 88.38 794 ASN A C 1
ATOM 5852 O O . ASN A 1 794 ? 2.905 -49.166 8.464 1.00 88.38 794 ASN A O 1
ATOM 5856 N N . GLY A 1 795 ? 4.108 -48.527 6.681 1.00 90.75 795 GLY A N 1
ATOM 5857 C CA . GLY A 1 795 ? 3.727 -47.121 6.691 1.00 90.75 795 GLY A CA 1
ATOM 5858 C C . GLY A 1 795 ? 4.783 -46.244 6.028 1.00 90.75 795 GLY A C 1
ATOM 5859 O O . GLY A 1 795 ? 5.826 -46.741 5.595 1.00 90.75 795 GLY A O 1
ATOM 5860 N N . VAL A 1 796 ? 4.514 -44.942 5.969 1.00 93.44 796 VAL A N 1
ATOM 5861 C CA . VAL A 1 796 ? 5.469 -43.947 5.462 1.00 93.44 796 VAL A CA 1
ATOM 5862 C C . VAL A 1 796 ? 6.709 -43.866 6.358 1.00 93.44 796 VAL A C 1
ATOM 5864 O O . VAL A 1 796 ? 6.630 -44.115 7.563 1.00 93.44 796 VAL A O 1
ATOM 5867 N N . LYS A 1 797 ? 7.870 -43.549 5.775 1.00 91.94 797 LYS A N 1
ATOM 5868 C CA . LYS A 1 797 ? 9.161 -43.533 6.487 1.00 91.94 797 LYS A CA 1
ATOM 5869 C C . LYS A 1 797 ? 9.877 -42.194 6.357 1.00 91.94 797 LYS A C 1
ATOM 5871 O O . LYS A 1 797 ? 9.854 -41.580 5.296 1.00 91.94 797 LYS A O 1
ATOM 5876 N N . GLY A 1 798 ? 10.580 -41.786 7.411 1.00 89.81 798 GLY A N 1
ATOM 5877 C CA . GLY A 1 798 ? 11.327 -40.529 7.443 1.00 89.81 798 GLY A CA 1
ATOM 5878 C C . GLY A 1 798 ? 10.416 -39.292 7.380 1.00 89.81 798 GLY A C 1
ATOM 5879 O O . GLY A 1 798 ? 9.267 -39.365 7.815 1.00 89.81 798 GLY A O 1
ATOM 5880 N N . PRO A 1 799 ? 10.886 -38.158 6.829 1.00 91.38 799 PRO A N 1
ATOM 5881 C CA . PRO A 1 799 ? 10.225 -36.854 6.951 1.00 91.38 799 PRO A CA 1
ATOM 5882 C C . PRO A 1 799 ? 8.853 -36.774 6.263 1.00 91.38 799 PRO A C 1
ATOM 5884 O O . PRO A 1 799 ? 8.029 -35.932 6.612 1.00 91.38 799 PRO A O 1
ATOM 5887 N N . VAL A 1 800 ? 8.547 -37.673 5.322 1.00 94.25 800 VAL A N 1
ATOM 5888 C CA . VAL A 1 800 ? 7.256 -37.686 4.608 1.00 94.25 800 VAL A CA 1
ATOM 5889 C C . VAL A 1 800 ? 6.059 -38.095 5.474 1.00 94.25 800 VAL A C 1
ATOM 5891 O O . VAL A 1 800 ? 4.922 -38.045 5.002 1.00 94.25 800 VAL A O 1
ATOM 5894 N N . TRP A 1 801 ? 6.271 -38.427 6.755 1.00 93.81 801 TRP A N 1
ATOM 5895 C CA . TRP A 1 801 ? 5.179 -38.465 7.733 1.00 93.81 801 TRP A CA 1
ATOM 5896 C C . TRP A 1 801 ? 4.397 -37.143 7.714 1.00 93.81 801 TRP A C 1
ATOM 5898 O O . TRP A 1 801 ? 3.168 -37.157 7.713 1.00 93.81 801 TRP A O 1
ATOM 5908 N N . TYR A 1 802 ? 5.079 -36.001 7.588 1.00 94.44 802 TYR A N 1
ATOM 5909 C CA . TYR A 1 802 ? 4.432 -34.693 7.518 1.00 94.44 802 TYR A CA 1
ATOM 5910 C C . TYR A 1 802 ? 3.486 -34.582 6.316 1.00 94.44 802 TYR A C 1
ATOM 5912 O O . TYR A 1 802 ? 2.321 -34.223 6.475 1.00 94.44 802 TYR A O 1
ATOM 5920 N N . THR A 1 803 ? 3.946 -34.942 5.114 1.00 94.75 803 THR A N 1
ATOM 5921 C CA . THR A 1 803 ? 3.140 -34.845 3.887 1.00 94.75 803 THR A CA 1
ATOM 5922 C C . THR A 1 803 ? 1.984 -35.841 3.872 1.00 94.75 803 THR A C 1
ATOM 5924 O O . THR A 1 803 ? 0.914 -35.513 3.360 1.00 94.75 803 THR A O 1
ATOM 5927 N N . ALA A 1 804 ? 2.155 -37.022 4.472 1.00 95.25 804 ALA A N 1
ATOM 5928 C CA . ALA A 1 804 ? 1.082 -37.999 4.647 1.00 95.25 804 ALA A CA 1
ATOM 5929 C C . ALA A 1 804 ? -0.010 -37.495 5.606 1.00 95.25 804 ALA A C 1
ATOM 5931 O O . ALA A 1 804 ? -1.198 -37.597 5.302 1.00 95.25 804 ALA A O 1
ATOM 5932 N N . ASN A 1 805 ? 0.378 -36.901 6.737 1.00 95.94 805 ASN A N 1
ATOM 5933 C CA . ASN A 1 805 ? -0.568 -36.333 7.700 1.00 95.94 805 ASN A CA 1
ATOM 5934 C C . ASN A 1 805 ? -1.242 -35.064 7.165 1.00 95.94 805 ASN A C 1
ATOM 5936 O O . ASN A 1 805 ? -2.447 -34.892 7.332 1.00 95.94 805 ASN A O 1
ATOM 5940 N N . LEU A 1 806 ? -0.502 -34.212 6.450 1.00 96.00 806 LEU A N 1
ATOM 5941 C CA . LEU A 1 806 ? -1.077 -33.062 5.758 1.00 96.00 806 LEU A CA 1
ATOM 5942 C C . LEU A 1 806 ? -2.107 -33.500 4.711 1.00 96.00 806 LEU A C 1
ATOM 5944 O O . LEU A 1 806 ? -3.175 -32.903 4.623 1.00 96.00 806 LEU A O 1
ATOM 5948 N N . LEU A 1 807 ? -1.823 -34.565 3.955 1.00 95.44 807 LEU A N 1
ATOM 5949 C CA . LEU A 1 807 ? -2.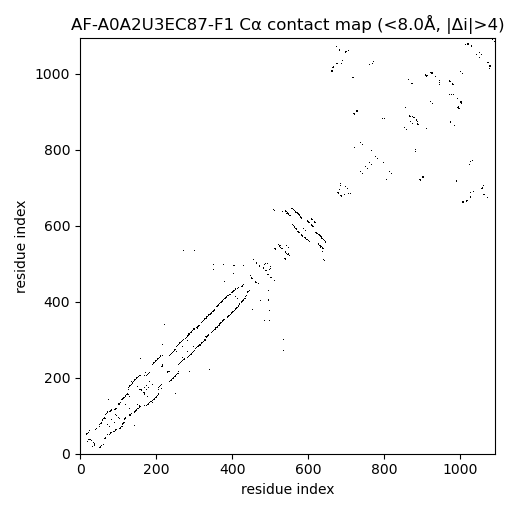792 -35.139 3.029 1.00 95.44 807 LEU A CA 1
ATOM 5950 C C . LEU A 1 807 ? -4.064 -35.579 3.767 1.00 95.44 807 LEU A C 1
ATOM 5952 O O . LEU A 1 807 ? -5.150 -35.250 3.307 1.00 95.44 807 LEU A O 1
ATOM 5956 N N . LEU A 1 808 ? -3.962 -36.261 4.913 1.00 95.06 808 LEU A N 1
ATOM 5957 C CA . LEU A 1 808 ? -5.147 -36.635 5.697 1.00 95.06 808 LEU A CA 1
ATOM 5958 C C . LEU A 1 808 ? -5.963 -35.419 6.150 1.00 95.06 808 LEU A C 1
ATOM 5960 O O . LEU A 1 808 ? -7.186 -35.437 6.028 1.00 95.06 808 LEU A O 1
ATOM 5964 N N . LEU A 1 809 ? -5.308 -34.358 6.626 1.00 95.94 809 LEU A N 1
ATOM 5965 C CA . LEU A 1 809 ? -5.980 -33.118 7.030 1.00 95.94 809 LEU A CA 1
ATOM 5966 C C . LEU A 1 809 ? -6.632 -32.399 5.839 1.00 95.94 809 LEU A C 1
ATOM 5968 O O . LEU A 1 809 ? -7.747 -31.889 5.959 1.00 95.94 809 LEU A O 1
ATOM 5972 N N . ASP A 1 810 ? -5.984 -32.408 4.673 1.00 94.88 810 ASP A N 1
ATOM 5973 C CA . ASP A 1 810 ? -6.532 -31.871 3.425 1.00 94.88 810 ASP A CA 1
ATOM 5974 C C . ASP A 1 810 ? -7.765 -32.659 2.962 1.00 94.88 810 ASP A C 1
ATOM 5976 O O . ASP A 1 810 ? -8.758 -32.065 2.536 1.00 94.88 810 ASP A O 1
ATOM 5980 N N . LEU A 1 811 ? -7.717 -33.992 3.053 1.00 93.56 811 LEU A N 1
ATOM 5981 C CA . LEU A 1 811 ? -8.843 -34.870 2.732 1.00 93.56 811 LEU A CA 1
ATOM 5982 C C . LEU A 1 811 ? -9.996 -34.663 3.716 1.00 93.56 811 LEU A C 1
ATOM 5984 O O . LEU A 1 811 ? -11.136 -34.506 3.285 1.00 93.56 811 LEU A O 1
ATOM 5988 N N . ALA A 1 812 ? -9.705 -34.599 5.017 1.00 92.75 812 ALA A N 1
ATOM 5989 C CA . ALA A 1 812 ? -10.700 -34.309 6.041 1.00 92.75 812 ALA A CA 1
ATOM 5990 C C . ALA A 1 812 ? -11.367 -32.953 5.780 1.00 92.75 812 ALA A C 1
ATOM 5992 O O . ALA A 1 812 ? -12.590 -32.889 5.728 1.00 92.75 812 ALA A O 1
ATOM 5993 N N . ALA A 1 813 ? -10.593 -31.898 5.506 1.00 89.81 813 ALA A N 1
ATOM 5994 C CA . ALA A 1 813 ? -11.133 -30.584 5.159 1.00 89.81 813 ALA A CA 1
ATOM 5995 C C . ALA A 1 813 ? -11.998 -30.625 3.885 1.00 89.81 813 ALA A C 1
ATOM 5997 O O . ALA A 1 813 ? -13.066 -30.019 3.840 1.00 89.81 813 ALA A O 1
ATOM 5998 N N . ALA A 1 814 ? -11.583 -31.375 2.859 1.00 88.06 814 ALA A N 1
ATOM 5999 C CA . ALA A 1 814 ? -12.368 -31.551 1.637 1.00 88.06 814 ALA A CA 1
ATOM 6000 C C . ALA A 1 814 ? -13.686 -32.318 1.856 1.00 88.06 814 ALA A C 1
ATOM 6002 O O . ALA A 1 814 ? -14.606 -32.165 1.051 1.00 88.06 814 ALA A O 1
ATOM 6003 N N . LEU A 1 815 ? -13.789 -33.130 2.913 1.00 87.00 815 LEU A N 1
ATOM 6004 C CA . LEU A 1 815 ? -14.998 -33.875 3.276 1.00 87.00 815 LEU A CA 1
ATOM 6005 C C . LEU A 1 815 ? -15.916 -33.088 4.219 1.00 87.00 815 LEU A C 1
ATOM 6007 O O . LEU A 1 815 ? -17.132 -33.144 4.061 1.00 87.00 815 LEU A O 1
ATOM 6011 N N . THR A 1 816 ? -15.356 -32.354 5.182 1.00 83.56 816 THR A N 1
ATOM 6012 C CA . THR A 1 816 ? -16.121 -31.726 6.272 1.00 83.56 816 THR A CA 1
ATOM 6013 C C . THR A 1 816 ? -16.555 -30.296 5.977 1.00 83.56 816 THR A C 1
ATOM 6015 O O . THR A 1 816 ? -17.595 -29.858 6.466 1.00 83.56 816 THR A O 1
ATOM 6018 N N . VAL A 1 817 ? -15.796 -29.548 5.175 1.00 80.19 817 VAL A N 1
ATOM 6019 C CA . VAL A 1 817 ? -16.136 -28.155 4.859 1.00 80.19 817 VAL A CA 1
ATOM 6020 C C . VAL A 1 817 ? -17.288 -28.153 3.853 1.00 80.19 817 VAL A C 1
ATOM 6022 O O . VAL A 1 817 ? -17.146 -28.785 2.815 1.00 80.19 817 VAL A O 1
ATOM 6025 N N . PRO A 1 818 ? -18.421 -27.466 4.066 1.00 70.88 818 PRO A N 1
ATOM 6026 C CA . PRO A 1 818 ? -19.527 -27.452 3.102 1.00 70.88 818 PRO A CA 1
ATOM 6027 C C . PRO A 1 818 ? -19.118 -26.858 1.748 1.00 70.88 818 PRO A C 1
ATOM 6029 O O . PRO A 1 818 ? -18.281 -25.959 1.692 1.00 70.88 818 PRO A O 1
ATOM 6032 N N . ASN A 1 819 ? -19.697 -27.349 0.648 1.00 64.69 819 ASN A N 1
ATOM 6033 C CA . ASN A 1 819 ? -19.455 -26.781 -0.682 1.00 64.69 819 ASN A CA 1
ATOM 6034 C C . ASN A 1 819 ? -20.139 -25.411 -0.772 1.00 64.69 819 ASN A C 1
ATOM 6036 O O . ASN A 1 819 ? -21.369 -25.341 -0.705 1.00 64.69 819 ASN A O 1
ATOM 6040 N N . GLN A 1 820 ? -19.361 -24.332 -0.897 1.00 57.69 820 GLN A N 1
ATOM 6041 C CA . GLN A 1 820 ? -19.900 -22.966 -0.876 1.00 57.69 820 GLN A CA 1
ATOM 6042 C C . GLN A 1 820 ? -20.889 -22.723 -2.031 1.00 57.69 820 GLN A C 1
ATOM 6044 O O . GLN A 1 820 ? -21.891 -22.041 -1.837 1.00 57.69 820 GLN A O 1
ATOM 6049 N N . ALA A 1 821 ? -20.714 -23.406 -3.171 1.00 46.22 821 ALA A N 1
ATOM 6050 C CA . ALA A 1 821 ? -21.628 -23.345 -4.316 1.00 46.22 821 ALA A CA 1
ATOM 6051 C C . ALA A 1 821 ? -23.023 -23.968 -4.065 1.00 46.22 821 ALA A C 1
ATOM 6053 O O . ALA A 1 821 ? -23.958 -23.689 -4.809 1.00 46.22 821 ALA A O 1
ATOM 6054 N N . ARG A 1 822 ? -23.202 -24.806 -3.029 1.00 37.28 822 ARG A N 1
ATOM 6055 C CA . ARG A 1 822 ? -24.510 -25.408 -2.686 1.00 37.28 822 ARG A CA 1
ATOM 6056 C C . ARG A 1 822 ? -25.352 -24.558 -1.733 1.00 37.28 822 ARG A C 1
ATOM 6058 O O . ARG A 1 822 ? -26.553 -24.783 -1.651 1.00 37.28 822 ARG A O 1
ATOM 6065 N N . ARG A 1 823 ? -24.768 -23.572 -1.041 1.00 34.44 823 ARG A N 1
ATOM 6066 C CA . ARG A 1 823 ? -25.527 -22.681 -0.143 1.00 34.44 823 ARG A CA 1
ATOM 6067 C C . ARG A 1 823 ? -26.408 -21.670 -0.882 1.00 34.44 823 ARG A C 1
ATOM 6069 O O . ARG A 1 823 ? -27.314 -21.128 -0.268 1.00 34.44 823 ARG A O 1
ATOM 6076 N N . SER A 1 824 ? -26.191 -21.451 -2.178 1.00 34.19 824 SER A N 1
ATOM 6077 C CA . SER A 1 824 ? -26.970 -20.496 -2.973 1.00 34.19 824 SER A CA 1
ATOM 6078 C C . SER A 1 824 ? -28.232 -21.075 -3.628 1.00 34.19 824 SER A C 1
ATOM 6080 O O . SER A 1 824 ? -28.957 -20.318 -4.263 1.00 34.19 824 SER A O 1
ATOM 6082 N N . SER A 1 825 ? -28.512 -22.382 -3.507 1.00 30.73 825 SER A N 1
ATOM 6083 C CA . SER A 1 825 ? -29.596 -23.038 -4.269 1.00 30.73 825 SER A CA 1
ATOM 6084 C C . SER A 1 825 ? -30.724 -23.674 -3.445 1.00 30.73 825 SER A C 1
ATOM 6086 O O . SER A 1 825 ? -31.685 -24.137 -4.051 1.00 30.73 825 SER A O 1
ATOM 6088 N N . SER A 1 826 ? -30.674 -23.699 -2.104 1.00 26.92 826 SER A N 1
ATOM 6089 C CA . SER A 1 826 ? -31.673 -24.447 -1.310 1.00 26.92 826 SER A CA 1
ATOM 6090 C C . SER A 1 826 ? -32.273 -23.748 -0.082 1.00 26.92 826 SER A C 1
ATOM 6092 O O . SER A 1 826 ? -32.923 -24.425 0.709 1.00 26.92 826 SER A O 1
ATOM 6094 N N . CYS A 1 827 ? -32.113 -22.435 0.094 1.00 26.23 827 CYS A N 1
ATOM 6095 C CA . CYS A 1 827 ? -32.875 -21.683 1.099 1.00 26.23 827 CYS A CA 1
ATOM 6096 C C . CYS A 1 827 ? -33.581 -20.501 0.434 1.00 26.23 827 CYS A C 1
ATOM 6098 O O . CYS A 1 827 ? -32.960 -19.741 -0.308 1.00 26.23 827 CYS A O 1
ATOM 6100 N N . GLY A 1 828 ? -34.893 -20.411 0.664 1.00 25.12 828 GLY A N 1
ATOM 6101 C CA . GLY A 1 828 ? -35.770 -19.373 0.140 1.00 25.12 828 GLY A CA 1
ATOM 6102 C C . GLY A 1 828 ? -35.396 -17.966 0.602 1.00 25.12 828 GLY A C 1
ATOM 6103 O O . GLY A 1 828 ? -34.557 -17.770 1.476 1.00 25.12 828 GLY A O 1
ATOM 6104 N N . ALA A 1 829 ? -36.036 -16.994 -0.041 1.00 35.22 829 ALA A N 1
ATOM 6105 C CA . ALA A 1 829 ? -35.919 -15.571 0.225 1.00 35.22 829 ALA A CA 1
ATOM 6106 C C . ALA A 1 829 ? -35.919 -15.247 1.731 1.00 35.22 829 ALA A C 1
ATOM 6108 O O . ALA A 1 829 ? -36.852 -15.604 2.443 1.00 35.22 829 ALA A O 1
ATOM 6109 N N . GLY A 1 830 ? -34.886 -14.534 2.181 1.00 30.06 830 GLY A N 1
ATOM 6110 C CA . GLY A 1 830 ? -34.753 -14.072 3.561 1.00 30.06 830 GLY A CA 1
ATOM 6111 C C . GLY A 1 830 ? -33.526 -14.656 4.250 1.00 30.06 830 GLY A C 1
ATOM 6112 O O . GLY A 1 830 ? -33.549 -15.772 4.740 1.00 30.06 830 GLY A O 1
ATOM 6113 N N . GLU A 1 831 ? -32.475 -13.839 4.313 1.00 33.25 831 GLU A N 1
ATOM 6114 C CA . GLU A 1 831 ? -31.297 -13.996 5.174 1.00 33.25 831 GLU A CA 1
ATOM 6115 C C . GLU A 1 831 ? -30.261 -15.096 4.841 1.00 33.25 831 GLU A C 1
ATOM 6117 O O . GLU A 1 831 ? -30.516 -16.289 4.755 1.00 33.25 831 GLU A O 1
ATOM 6122 N N . SER A 1 832 ? -29.001 -14.638 4.802 1.00 32.00 832 SER A N 1
ATOM 6123 C CA . SER A 1 832 ? -27.757 -15.413 4.930 1.00 32.00 832 SER A CA 1
ATOM 6124 C C . SER A 1 832 ? -27.154 -16.076 3.679 1.00 32.00 832 SER A C 1
ATOM 6126 O O . SER A 1 832 ? -27.150 -17.291 3.510 1.00 32.00 832 SER A O 1
ATOM 6128 N N . ALA A 1 833 ? -26.446 -15.257 2.891 1.00 29.38 833 ALA A N 1
ATOM 6129 C CA . ALA A 1 833 ? -25.174 -15.641 2.263 1.00 29.38 833 ALA A CA 1
ATOM 6130 C C . ALA A 1 833 ? -24.288 -14.400 2.017 1.00 29.38 833 ALA A C 1
ATOM 6132 O O . ALA A 1 833 ? -23.927 -14.069 0.891 1.00 29.38 833 ALA A O 1
ATOM 6133 N N . LYS A 1 834 ? -23.935 -13.685 3.097 1.00 29.97 834 LYS A N 1
ATOM 6134 C CA . LYS A 1 834 ? -22.836 -12.702 3.104 1.00 29.97 834 LYS A CA 1
ATOM 6135 C C . LYS A 1 834 ? -21.503 -13.451 3.012 1.00 29.97 834 LYS A C 1
ATOM 6137 O O . LYS A 1 834 ? -20.835 -13.682 4.018 1.00 29.97 834 LYS A O 1
ATOM 6142 N N . GLU A 1 835 ? -21.115 -13.852 1.810 1.00 27.94 835 GLU A N 1
ATOM 6143 C CA . GLU A 1 835 ? -19.733 -14.230 1.537 1.00 27.94 835 GLU A CA 1
ATOM 6144 C C . GLU A 1 835 ? -18.914 -12.942 1.380 1.00 27.94 835 GLU A C 1
ATOM 6146 O O . GLU A 1 835 ? -19.006 -12.229 0.386 1.00 27.94 835 GLU A O 1
ATOM 6151 N N . GLN A 1 836 ? -18.179 -12.600 2.440 1.00 27.97 836 GLN A N 1
ATOM 6152 C CA . GLN A 1 836 ? -17.372 -11.387 2.568 1.00 27.97 836 GLN A CA 1
ATOM 6153 C C . GLN A 1 836 ? -16.264 -11.322 1.501 1.00 27.97 836 GLN A C 1
ATOM 6155 O O . GLN A 1 836 ? -15.129 -11.766 1.708 1.00 27.97 836 GLN A O 1
ATOM 6160 N N . GLN A 1 837 ? -16.584 -10.697 0.369 1.00 26.12 837 GLN A N 1
ATOM 6161 C CA . GLN A 1 837 ? -15.648 -9.855 -0.374 1.00 26.12 837 GLN A CA 1
ATOM 6162 C C . GLN A 1 837 ? -15.162 -8.720 0.549 1.00 26.12 837 GLN A C 1
ATOM 6164 O O . GLN A 1 837 ? -15.902 -8.314 1.444 1.00 26.12 837 GLN A O 1
ATOM 6169 N N . PRO A 1 838 ? -13.921 -8.224 0.392 1.00 26.59 838 PRO A N 1
ATOM 6170 C CA . PRO A 1 838 ? -13.337 -7.215 1.267 1.00 26.59 838 PRO A CA 1
ATOM 6171 C C . PRO A 1 838 ? -13.936 -5.840 0.952 1.00 26.59 838 PRO A C 1
ATOM 6173 O O . PRO A 1 838 ? -13.296 -4.983 0.352 1.00 26.59 838 PRO A O 1
ATOM 6176 N N . THR A 1 839 ? -15.192 -5.656 1.328 1.00 29.03 839 THR A N 1
ATOM 6177 C CA . THR A 1 839 ? -15.779 -4.355 1.605 1.00 29.03 839 THR A CA 1
ATOM 6178 C C . THR A 1 839 ? -15.268 -3.941 2.980 1.00 29.03 839 THR A C 1
ATOM 6180 O O . THR A 1 839 ? -15.390 -4.727 3.918 1.00 29.03 839 THR A O 1
ATOM 6183 N N . ASP A 1 840 ? -14.706 -2.738 3.079 1.00 27.52 840 ASP A N 1
ATOM 6184 C CA . ASP A 1 840 ? -14.293 -2.095 4.333 1.00 27.52 840 ASP A CA 1
ATOM 6185 C C . ASP A 1 840 ? -12.950 -2.607 4.920 1.00 27.52 840 ASP A C 1
ATOM 6187 O O . ASP A 1 840 ? -12.881 -3.591 5.655 1.00 27.52 840 ASP A O 1
ATOM 6191 N N . ARG A 1 841 ? -11.827 -1.937 4.598 1.00 27.94 841 ARG A N 1
ATOM 6192 C CA . ARG A 1 841 ? -10.525 -2.139 5.291 1.00 27.94 841 ARG A CA 1
ATOM 6193 C C . ARG A 1 841 ? -10.411 -1.285 6.565 1.00 27.94 841 ARG A C 1
ATOM 6195 O O . ARG A 1 841 ? -9.328 -1.173 7.140 1.00 27.94 841 ARG A O 1
ATOM 6202 N N . SER A 1 842 ? -11.540 -0.738 6.999 1.00 27.86 842 SER A N 1
ATOM 6203 C CA . SER A 1 842 ? -11.676 0.370 7.938 1.00 27.86 842 SER A CA 1
ATOM 6204 C C . SER A 1 842 ? -12.493 0.025 9.193 1.00 27.86 842 SER A C 1
ATOM 6206 O O . SER A 1 842 ? -12.798 0.894 9.999 1.00 27.86 842 SER A O 1
ATOM 6208 N N . ALA A 1 843 ? -12.782 -1.250 9.440 1.00 29.77 843 ALA A N 1
ATOM 6209 C CA . ALA A 1 843 ? -13.300 -1.720 10.724 1.00 29.77 843 ALA A CA 1
ATOM 6210 C C . ALA A 1 843 ? -12.338 -2.771 11.303 1.00 29.77 843 ALA A C 1
ATOM 6212 O O . ALA A 1 843 ? -11.864 -3.621 10.537 1.00 29.77 843 ALA A O 1
ATOM 6213 N N . PRO A 1 844 ? -12.033 -2.773 12.621 1.00 36.81 844 PRO A N 1
ATOM 6214 C CA . PRO A 1 844 ? -11.420 -3.940 13.239 1.00 36.81 844 PRO A CA 1
ATOM 6215 C C . PRO A 1 844 ? -12.367 -5.107 12.980 1.00 36.81 844 PRO A C 1
ATOM 6217 O O . PRO A 1 844 ? -13.512 -5.126 13.437 1.00 36.81 844 PRO A O 1
ATOM 6220 N N . ARG A 1 845 ? -11.922 -6.044 12.144 1.00 46.47 845 ARG A N 1
ATOM 6221 C CA . ARG A 1 845 ? -12.730 -7.182 11.723 1.00 46.47 845 ARG A CA 1
ATOM 6222 C C . ARG A 1 845 ? -13.033 -7.987 12.984 1.00 46.47 845 ARG A C 1
ATOM 6224 O O . ARG A 1 845 ? -12.150 -8.697 13.458 1.00 46.47 845 ARG A O 1
ATOM 6231 N N . ARG A 1 846 ? -14.233 -7.828 13.569 1.00 57.97 846 ARG A N 1
ATOM 6232 C CA . ARG A 1 846 ? -14.631 -8.573 14.773 1.00 57.97 846 ARG A CA 1
ATOM 6233 C C . ARG A 1 846 ? -14.504 -10.052 14.446 1.00 57.97 846 ARG A C 1
ATOM 6235 O O . ARG A 1 846 ? -15.256 -10.585 13.627 1.00 57.97 846 ARG A O 1
ATOM 6242 N N . LEU A 1 847 ? -13.492 -10.679 15.034 1.00 73.25 847 LEU A N 1
ATOM 6243 C CA . LEU A 1 847 ? -13.243 -12.095 14.856 1.00 73.25 847 LEU A CA 1
ATOM 6244 C C . LEU A 1 847 ? -14.455 -12.853 15.407 1.00 73.25 847 LEU A C 1
ATOM 6246 O O . LEU A 1 847 ? -15.006 -12.452 16.436 1.00 73.25 847 LEU A O 1
ATOM 6250 N N . PRO A 1 848 ? -14.899 -13.933 14.747 1.00 82.12 848 PRO A N 1
ATOM 6251 C CA . PRO A 1 848 ? -15.909 -14.803 15.325 1.00 82.12 848 PRO A CA 1
ATOM 6252 C C . PRO A 1 848 ? -15.486 -15.208 16.738 1.00 82.12 848 PRO A C 1
ATOM 6254 O O . PRO A 1 848 ? -14.339 -15.611 16.928 1.00 82.12 848 PRO A O 1
ATOM 6257 N N . PHE A 1 849 ? -16.402 -15.127 17.708 1.00 85.62 849 PHE A N 1
ATOM 6258 C CA . PHE A 1 849 ? -16.114 -15.418 19.120 1.00 85.62 849 PHE A CA 1
ATOM 6259 C C . PHE A 1 849 ? -15.346 -16.735 19.298 1.00 85.62 849 PHE A C 1
ATOM 6261 O O . PHE A 1 849 ? -14.339 -16.782 19.993 1.00 85.62 849 PHE A O 1
ATOM 6268 N N . TRP A 1 850 ? -15.759 -17.790 18.588 1.00 86.81 850 TRP A N 1
ATOM 6269 C CA . TRP A 1 850 ? -15.087 -19.088 18.639 1.00 86.81 850 TRP A CA 1
ATOM 6270 C C . TRP A 1 850 ? -13.623 -19.030 18.175 1.00 86.81 850 TRP A C 1
ATOM 6272 O O . TRP A 1 850 ? -12.781 -19.709 18.752 1.00 86.81 850 TRP A O 1
ATOM 6282 N N . TYR A 1 851 ? -13.309 -18.228 17.152 1.00 87.12 851 TYR A N 1
ATOM 6283 C CA . TYR A 1 851 ? -11.957 -18.094 16.610 1.00 87.12 851 TYR A CA 1
ATOM 6284 C C . TYR A 1 851 ? -11.089 -17.237 17.535 1.00 87.12 851 TYR A C 1
ATOM 6286 O O . TYR A 1 851 ? -9.931 -17.574 17.766 1.00 87.12 851 TYR A O 1
ATOM 6294 N N . ASP A 1 852 ? -11.654 -16.173 18.113 1.00 85.25 852 ASP A N 1
ATOM 6295 C CA . ASP A 1 852 ? -10.963 -15.334 19.097 1.00 85.25 852 ASP A CA 1
ATOM 6296 C C . ASP A 1 852 ? -10.641 -16.104 20.390 1.00 85.25 852 ASP A C 1
ATOM 6298 O O . ASP A 1 852 ? -9.517 -16.070 20.892 1.00 85.25 852 ASP A O 1
ATOM 6302 N N . VAL A 1 853 ? -11.591 -16.901 20.882 1.00 88.12 853 VAL A N 1
ATOM 6303 C CA . VAL A 1 853 ? -11.358 -17.808 22.012 1.00 88.12 853 VAL A CA 1
ATOM 6304 C C . VAL A 1 853 ? -10.326 -18.874 21.644 1.00 88.12 853 VAL A C 1
ATOM 6306 O O . VAL A 1 853 ? -9.400 -19.117 22.417 1.00 88.12 853 VAL A O 1
ATOM 6309 N N . ALA A 1 854 ? -10.427 -19.484 20.459 1.00 89.75 854 ALA A N 1
ATOM 6310 C CA . ALA A 1 854 ? -9.489 -20.514 20.025 1.00 89.75 854 ALA A CA 1
ATOM 6311 C C . ALA A 1 854 ? -8.055 -19.979 19.884 1.00 89.75 854 ALA A C 1
ATOM 6313 O O . ALA A 1 854 ? -7.131 -20.619 20.384 1.00 89.75 854 ALA A O 1
ATOM 6314 N N . ARG A 1 855 ? -7.842 -18.801 19.280 1.00 87.81 855 ARG A N 1
ATOM 6315 C CA . ARG A 1 855 ? -6.494 -18.214 19.140 1.00 87.81 855 ARG A CA 1
ATOM 6316 C C . ARG A 1 855 ? -5.885 -17.795 20.486 1.00 87.81 855 ARG A C 1
ATOM 6318 O O . ARG A 1 855 ? -4.671 -17.895 20.645 1.00 87.81 855 ARG A O 1
ATOM 6325 N N . ARG A 1 856 ? -6.705 -17.350 21.453 1.00 86.88 856 ARG A N 1
ATOM 6326 C CA . ARG A 1 856 ? -6.239 -16.873 22.771 1.00 86.88 856 ARG A CA 1
ATOM 6327 C C . ARG A 1 856 ? -6.068 -17.987 23.805 1.00 86.88 856 ARG A C 1
ATOM 6329 O O . ARG A 1 856 ? -5.136 -17.963 24.599 1.00 86.88 856 ARG A O 1
ATOM 6336 N N . TRP A 1 857 ? -6.945 -18.981 23.796 1.00 90.44 857 TRP A N 1
ATOM 6337 C CA . TRP A 1 857 ? -7.021 -19.973 24.873 1.00 90.44 857 TRP A CA 1
ATOM 6338 C C . TRP A 1 857 ? -6.977 -21.418 24.386 1.00 90.44 857 TRP A C 1
ATOM 6340 O O . TRP A 1 857 ? -6.777 -22.323 25.194 1.00 90.44 857 TRP A O 1
ATOM 6350 N N . GLY A 1 858 ? -7.094 -21.661 23.077 1.00 91.56 858 GLY A N 1
ATOM 6351 C CA . GLY A 1 858 ? -7.111 -23.012 22.513 1.00 91.56 858 GLY A CA 1
ATOM 6352 C C . GLY A 1 858 ? -5.878 -23.838 22.879 1.00 91.56 858 GLY A C 1
ATOM 6353 O O . GLY A 1 858 ? -5.998 -25.032 23.137 1.00 91.56 858 GLY A O 1
ATOM 6354 N N . TRP A 1 859 ? -4.715 -23.199 23.014 1.00 94.00 859 TRP A N 1
ATOM 6355 C CA . TRP A 1 859 ? -3.464 -23.860 23.391 1.00 94.00 859 TRP A CA 1
ATOM 6356 C C . TRP A 1 859 ? -3.498 -24.513 24.780 1.00 94.00 859 TRP A C 1
ATOM 6358 O O . TRP A 1 859 ? -2.833 -25.523 24.983 1.00 94.00 859 TRP A O 1
ATOM 6368 N N . VAL A 1 860 ? -4.304 -24.000 25.718 1.00 95.06 860 VAL A N 1
ATOM 6369 C CA . VAL A 1 860 ? -4.482 -24.610 27.048 1.00 95.06 860 VAL A CA 1
ATOM 6370 C C . VAL A 1 860 ? -5.199 -25.953 26.913 1.00 95.06 860 VAL A C 1
ATOM 6372 O O . VAL A 1 860 ? -4.776 -26.956 27.489 1.00 95.06 860 VAL A O 1
ATOM 6375 N N . GLY A 1 861 ? -6.252 -25.992 26.090 1.00 95.00 861 GLY A N 1
ATOM 6376 C CA . GLY A 1 861 ? -6.952 -27.230 25.752 1.00 95.00 861 GLY A CA 1
ATOM 6377 C C . GLY A 1 861 ? -6.048 -28.213 25.006 1.00 95.00 861 GLY A C 1
ATOM 6378 O O . GLY A 1 861 ? -6.049 -29.405 25.314 1.00 95.00 861 GLY A O 1
ATOM 6379 N N . VAL A 1 862 ? -5.220 -27.713 24.082 1.00 96.69 862 VAL A N 1
ATOM 6380 C CA . VAL A 1 862 ? -4.215 -28.520 23.374 1.00 96.69 862 VAL A CA 1
ATOM 6381 C C . VAL A 1 862 ? -3.184 -29.088 24.348 1.00 96.69 862 VAL A C 1
ATOM 6383 O O . VAL A 1 862 ? -2.878 -30.268 24.247 1.00 96.69 862 VAL A O 1
ATOM 6386 N N . ALA A 1 863 ? -2.702 -28.319 25.328 1.00 96.62 863 ALA A N 1
ATOM 6387 C CA . ALA A 1 863 ? -1.743 -28.802 26.323 1.00 96.62 863 ALA A CA 1
ATOM 6388 C C . ALA A 1 863 ? -2.334 -29.935 27.175 1.00 96.62 863 ALA A C 1
ATOM 6390 O O . ALA A 1 863 ? -1.684 -30.963 27.378 1.00 96.62 863 ALA A O 1
ATOM 6391 N N . GLY A 1 864 ? -3.591 -29.788 27.609 1.00 96.00 864 GLY A N 1
ATOM 6392 C CA . GLY A 1 864 ? -4.327 -30.845 28.304 1.00 96.00 864 GLY A CA 1
ATOM 6393 C C . GLY A 1 864 ? -4.501 -32.098 27.441 1.00 96.00 864 GLY A C 1
ATOM 6394 O O . GLY A 1 864 ? -4.203 -33.202 27.891 1.00 96.00 864 GLY A O 1
ATOM 6395 N N . ALA A 1 865 ? -4.909 -31.940 26.178 1.00 95.94 865 ALA A N 1
ATOM 6396 C CA . ALA A 1 865 ? -5.048 -33.054 25.240 1.00 95.94 865 ALA A CA 1
ATOM 6397 C C . ALA A 1 865 ? -3.703 -33.750 24.965 1.00 95.94 865 ALA A C 1
ATOM 6399 O O . ALA A 1 865 ? -3.622 -34.975 25.039 1.00 95.94 865 ALA A O 1
ATOM 6400 N N . SER A 1 866 ? -2.638 -32.984 24.715 1.00 94.94 866 SER A N 1
ATOM 6401 C CA . SER A 1 866 ? -1.273 -33.487 24.538 1.00 94.94 866 SER A CA 1
ATOM 6402 C C . SER A 1 866 ? -0.813 -34.278 25.768 1.00 94.94 866 SER A C 1
ATOM 6404 O O . SER A 1 866 ? -0.251 -35.361 25.614 1.00 94.94 866 SER A O 1
ATOM 6406 N N . PHE A 1 867 ? -1.099 -33.805 26.988 1.00 96.38 867 PHE A N 1
ATOM 6407 C CA . PHE A 1 867 ? -0.800 -34.536 28.224 1.00 96.38 867 PHE A CA 1
ATOM 6408 C C . PHE A 1 867 ? -1.587 -35.850 28.337 1.00 96.38 867 PHE A C 1
ATOM 6410 O O . PHE A 1 867 ? -0.987 -36.901 28.557 1.00 96.38 867 PHE A O 1
ATOM 6417 N N . LEU A 1 868 ? -2.907 -35.821 28.123 1.00 95.56 868 LEU A N 1
ATOM 6418 C CA . LEU A 1 868 ? -3.752 -37.020 28.192 1.00 95.56 868 LEU A CA 1
ATOM 6419 C C . LEU A 1 868 ? -3.335 -38.076 27.160 1.00 95.56 868 LEU A C 1
ATOM 6421 O O . LEU A 1 868 ? -3.280 -39.265 27.472 1.00 95.56 868 LEU A O 1
ATOM 6425 N N . VAL A 1 869 ? -2.978 -37.657 25.943 1.00 94.44 869 VAL A N 1
ATOM 6426 C CA . VAL A 1 869 ? -2.488 -38.571 24.902 1.00 94.44 869 VAL A CA 1
ATOM 6427 C C . VAL A 1 869 ? -1.151 -39.201 25.304 1.00 94.44 869 VAL A C 1
ATOM 6429 O O . VAL A 1 869 ? -0.964 -40.401 25.087 1.00 94.44 869 VAL A O 1
ATOM 6432 N N . ARG A 1 870 ? -0.255 -38.449 25.958 1.00 92.25 870 ARG A N 1
ATOM 6433 C CA . AR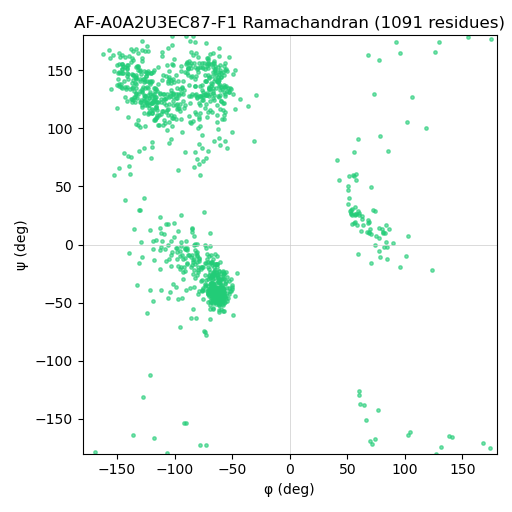G A 1 870 ? 1.043 -38.947 26.459 1.00 92.25 870 ARG A CA 1
ATOM 6434 C C . ARG A 1 870 ? 0.927 -40.019 27.541 1.00 92.25 870 ARG A C 1
ATOM 6436 O O . ARG A 1 870 ? 1.895 -40.740 27.771 1.00 92.25 870 ARG A O 1
ATOM 6443 N N . LEU A 1 871 ? -0.235 -40.173 28.179 1.00 90.88 871 LEU A N 1
ATOM 6444 C CA . LEU A 1 871 ? -0.478 -41.269 29.125 1.00 90.88 871 LEU A CA 1
ATOM 6445 C C . LEU A 1 871 ? -0.473 -42.630 28.424 1.00 90.88 871 LEU A C 1
ATOM 6447 O O . LEU A 1 871 ? 0.012 -43.611 28.981 1.00 90.88 871 LEU A O 1
ATOM 6451 N N . ARG A 1 872 ? -1.006 -42.687 27.197 1.00 90.62 872 ARG A N 1
ATOM 6452 C CA . ARG A 1 872 ? -1.096 -43.922 26.408 1.00 90.62 872 ARG A CA 1
ATOM 6453 C C . ARG A 1 872 ? -0.016 -44.029 25.337 1.00 90.62 872 ARG A C 1
ATOM 6455 O O . ARG A 1 872 ? 0.426 -45.139 25.038 1.00 90.62 872 ARG A O 1
ATOM 6462 N N . TYR A 1 873 ? 0.367 -42.892 24.765 1.00 92.81 873 TYR A N 1
ATOM 6463 C CA . TYR A 1 873 ? 1.311 -42.758 23.663 1.00 92.81 873 TYR A CA 1
ATOM 6464 C C . TYR A 1 873 ? 2.417 -41.774 24.062 1.00 92.81 873 TYR A C 1
ATOM 6466 O O . TYR A 1 873 ? 2.320 -40.587 23.735 1.00 92.81 873 TYR A O 1
ATOM 6474 N N . PRO A 1 874 ? 3.446 -42.236 24.794 1.00 91.44 874 PRO A N 1
ATOM 6475 C CA . PRO A 1 874 ? 4.568 -41.385 25.170 1.00 91.44 874 PRO A CA 1
ATOM 6476 C C . PRO A 1 874 ? 5.309 -40.868 23.928 1.00 91.44 874 PRO A C 1
ATOM 6478 O O . PRO A 1 874 ? 5.180 -41.418 22.831 1.00 91.44 874 PRO A O 1
ATOM 6481 N N . VAL A 1 875 ? 6.101 -39.813 24.104 1.00 88.50 875 VAL A N 1
ATOM 6482 C CA . VAL A 1 875 ? 6.958 -39.249 23.050 1.00 88.50 875 VAL A CA 1
ATOM 6483 C C . VAL A 1 875 ? 7.835 -40.349 22.443 1.00 88.50 875 VAL A C 1
ATOM 6485 O O . VAL A 1 875 ? 8.435 -41.144 23.164 1.00 88.50 875 VAL A O 1
ATOM 6488 N N . GLY A 1 876 ? 7.865 -40.418 21.109 1.00 86.94 876 GLY A N 1
ATOM 6489 C CA . GLY A 1 876 ? 8.494 -41.500 20.343 1.00 86.94 876 GLY A CA 1
ATOM 6490 C C . GLY A 1 876 ? 7.535 -42.613 19.893 1.00 86.94 876 GLY A C 1
ATOM 6491 O O . GLY A 1 876 ? 7.836 -43.319 18.929 1.00 86.94 876 GLY A O 1
ATOM 6492 N N . ALA A 1 877 ? 6.351 -42.760 20.501 1.00 90.94 877 ALA A N 1
ATOM 6493 C CA . ALA A 1 877 ? 5.331 -43.684 20.001 1.00 90.94 877 ALA A CA 1
ATOM 6494 C C . ALA A 1 877 ? 4.729 -43.163 18.685 1.00 90.94 877 ALA A C 1
ATOM 6496 O O . ALA A 1 877 ? 4.373 -41.991 18.589 1.00 90.94 877 ALA A O 1
ATOM 6497 N N . THR A 1 878 ? 4.568 -44.028 17.678 1.00 90.25 878 THR A N 1
ATOM 6498 C CA . THR A 1 878 ? 4.036 -43.653 16.354 1.00 90.25 878 THR A CA 1
ATOM 6499 C C . THR A 1 878 ? 2.821 -44.488 15.951 1.00 90.25 878 THR A C 1
ATOM 6501 O O . THR A 1 878 ? 2.744 -45.683 16.242 1.00 90.25 878 THR A O 1
ATOM 6504 N N . ILE A 1 879 ? 1.872 -43.871 15.238 1.00 90.00 879 ILE A N 1
ATOM 6505 C CA . ILE A 1 879 ? 0.709 -44.549 14.648 1.00 90.00 879 ILE A CA 1
ATOM 6506 C C . ILE A 1 879 ? 0.985 -44.889 13.184 1.00 90.00 879 ILE A C 1
ATOM 6508 O O . ILE A 1 879 ? 1.330 -44.030 12.372 1.00 90.00 879 ILE A O 1
ATOM 6512 N N . LYS A 1 880 ? 0.770 -46.155 12.828 1.00 88.50 880 LYS A N 1
ATOM 6513 C CA . LYS A 1 880 ? 0.842 -46.655 11.450 1.00 88.50 880 LYS A CA 1
ATOM 6514 C C . LYS A 1 880 ? -0.526 -46.533 10.764 1.00 88.50 880 LYS A C 1
ATOM 6516 O O . LYS A 1 880 ? -1.539 -46.662 11.448 1.00 88.50 880 LYS A O 1
ATOM 6521 N N . PRO A 1 881 ? -0.584 -46.301 9.438 1.00 90.50 881 PRO A N 1
ATOM 6522 C CA . PRO A 1 881 ? 0.532 -46.240 8.483 1.00 90.50 881 PRO A CA 1
ATOM 6523 C C . PRO A 1 881 ? 1.158 -44.842 8.295 1.00 90.50 881 PRO A C 1
ATOM 6525 O O . PRO A 1 881 ? 2.048 -44.680 7.466 1.00 90.50 881 PRO A O 1
ATOM 6528 N N . ILE A 1 882 ? 0.711 -43.823 9.029 1.00 90.88 882 ILE A N 1
ATOM 6529 C CA . ILE A 1 882 ? 1.076 -42.411 8.789 1.00 90.88 882 ILE A CA 1
ATOM 6530 C C . ILE A 1 882 ? 2.305 -41.911 9.557 1.00 90.88 882 ILE A C 1
ATOM 6532 O O . ILE A 1 882 ? 2.702 -40.763 9.379 1.00 90.88 882 ILE A O 1
ATOM 6536 N N . ALA A 1 883 ? 2.890 -42.757 10.408 1.00 91.00 883 ALA A N 1
ATOM 6537 C CA . ALA A 1 883 ? 4.052 -42.460 11.247 1.00 91.00 883 ALA A CA 1
ATOM 6538 C C . ALA A 1 883 ? 3.904 -41.184 12.106 1.00 91.00 883 ALA A C 1
ATOM 6540 O O . ALA A 1 883 ? 4.888 -40.531 12.438 1.00 91.00 883 ALA A O 1
ATOM 6541 N N . LEU A 1 884 ? 2.669 -40.828 12.480 1.00 92.56 884 LEU A N 1
ATOM 6542 C CA . LEU A 1 884 ? 2.383 -39.679 13.339 1.00 92.56 884 LEU A CA 1
ATOM 6543 C C . LEU A 1 884 ? 2.720 -40.012 14.791 1.00 92.56 884 LEU A C 1
ATOM 6545 O O . LEU A 1 884 ? 2.271 -41.046 15.285 1.00 92.56 884 LEU A O 1
ATOM 6549 N N . GLN A 1 885 ? 3.422 -39.117 15.486 1.00 93.06 885 GLN A N 1
ATOM 6550 C CA . GLN A 1 885 ? 3.552 -39.182 16.941 1.00 93.06 885 GLN A CA 1
ATOM 6551 C C . GLN A 1 885 ? 2.312 -38.569 17.618 1.00 93.06 885 GLN A C 1
ATOM 6553 O O . GLN A 1 885 ? 2.109 -37.354 17.521 1.00 93.06 885 GLN A O 1
ATOM 6558 N N . PRO A 1 886 ? 1.464 -39.361 18.307 1.00 93.19 886 PRO A N 1
ATOM 6559 C CA . PRO A 1 886 ? 0.176 -38.877 18.814 1.00 93.19 886 PRO A CA 1
ATOM 6560 C C . PRO A 1 886 ? 0.307 -37.753 19.839 1.00 93.19 886 PRO A C 1
ATOM 6562 O O . PRO A 1 886 ? -0.538 -36.865 19.887 1.00 93.19 886 PRO A O 1
ATOM 6565 N N . CYS A 1 887 ? 1.390 -37.754 20.616 1.00 92.06 887 CYS A N 1
ATOM 6566 C CA . CYS A 1 887 ? 1.681 -36.751 21.638 1.00 92.06 887 CYS A CA 1
ATOM 6567 C C . CYS A 1 887 ? 1.822 -35.313 21.105 1.00 92.06 887 CYS A C 1
ATOM 6569 O O . CYS A 1 887 ? 1.799 -34.388 21.913 1.00 92.06 887 CYS A O 1
ATOM 6571 N N . TYR A 1 888 ? 1.973 -35.131 19.786 1.00 93.94 888 TYR A N 1
ATOM 6572 C CA . TYR A 1 888 ? 1.996 -33.829 19.104 1.00 93.94 888 TYR A CA 1
ATOM 6573 C C . TYR A 1 888 ? 0.785 -33.610 18.181 1.00 93.94 888 TYR A C 1
ATOM 6575 O O . TYR A 1 888 ? 0.618 -32.532 17.610 1.00 93.94 888 TYR A O 1
ATOM 6583 N N . ALA A 1 889 ? -0.085 -34.615 18.024 1.00 94.50 889 ALA A N 1
ATOM 6584 C CA . ALA A 1 889 ? -1.204 -34.561 17.087 1.00 94.50 889 ALA A CA 1
ATOM 6585 C C . ALA A 1 889 ? -2.180 -33.422 17.412 1.00 94.50 889 ALA A C 1
ATOM 6587 O O . ALA A 1 889 ? -2.664 -32.759 16.496 1.00 94.50 889 ALA A O 1
ATOM 6588 N N . ALA A 1 890 ? -2.429 -33.163 18.701 1.00 95.75 890 ALA A N 1
ATOM 6589 C CA . ALA A 1 890 ? -3.307 -32.080 19.137 1.00 95.75 890 ALA A CA 1
ATOM 6590 C C . ALA A 1 890 ? -2.805 -30.711 18.643 1.00 95.75 890 ALA A C 1
ATOM 6592 O O . ALA A 1 890 ? -3.589 -29.951 18.073 1.00 95.75 890 ALA A O 1
ATOM 6593 N N . GLN A 1 891 ? -1.500 -30.438 18.766 1.00 96.25 891 GLN A N 1
ATOM 6594 C CA . GLN A 1 891 ? -0.882 -29.212 18.256 1.00 96.25 891 GLN A CA 1
ATOM 6595 C C . GLN A 1 891 ? -1.031 -29.100 16.738 1.00 96.25 891 GLN A C 1
ATOM 6597 O O . GLN A 1 891 ? -1.433 -28.056 16.234 1.00 96.25 891 GLN A O 1
ATOM 6602 N N . TYR A 1 892 ? -0.734 -30.168 15.996 1.00 96.81 892 TYR A N 1
ATOM 6603 C CA . TYR A 1 892 ? -0.756 -30.138 14.530 1.00 96.81 892 TYR A CA 1
ATOM 6604 C C . TYR A 1 892 ? -2.167 -29.948 13.973 1.00 96.81 892 TYR A C 1
ATOM 6606 O O . TYR A 1 892 ? -2.363 -29.162 13.044 1.00 96.81 892 TYR A O 1
ATOM 6614 N N . ILE A 1 893 ? -3.158 -30.618 14.569 1.00 96.19 893 ILE A N 1
ATOM 6615 C CA . ILE A 1 893 ? -4.573 -30.455 14.223 1.00 96.19 893 ILE A CA 1
ATOM 6616 C C . ILE A 1 893 ? -5.021 -29.026 14.535 1.00 96.19 893 ILE A C 1
ATOM 6618 O O . ILE A 1 893 ? -5.613 -28.378 13.672 1.00 96.19 893 ILE A O 1
ATOM 6622 N N . PHE A 1 894 ? -4.704 -28.517 15.730 1.00 95.62 894 PHE A N 1
ATOM 6623 C CA . PHE A 1 894 ? -5.036 -27.151 16.129 1.00 95.62 894 PHE A CA 1
ATOM 6624 C C . PHE A 1 894 ? -4.393 -26.120 15.197 1.00 95.62 894 PHE A C 1
ATOM 6626 O O . PHE A 1 894 ? -5.085 -25.254 14.667 1.00 95.62 894 PHE A O 1
ATOM 6633 N N . ALA A 1 895 ? -3.096 -26.244 14.923 1.00 95.56 895 ALA A N 1
ATOM 6634 C CA . ALA A 1 895 ? -2.363 -25.334 14.056 1.00 95.56 895 ALA A CA 1
ATOM 6635 C C . ALA A 1 895 ? -2.920 -25.337 12.626 1.00 95.56 895 ALA A C 1
ATOM 6637 O O . ALA A 1 895 ? -3.191 -24.268 12.078 1.00 95.56 895 ALA A O 1
ATOM 6638 N N . TYR A 1 896 ? -3.166 -26.515 12.039 1.00 96.25 896 TYR A N 1
ATOM 6639 C CA . TYR A 1 896 ? -3.795 -26.631 10.721 1.00 96.25 896 TYR A CA 1
ATOM 6640 C C . TYR A 1 896 ? -5.197 -26.017 10.703 1.00 96.25 896 TYR A C 1
ATOM 6642 O O . TYR A 1 896 ? -5.504 -25.239 9.800 1.00 96.25 896 TYR A O 1
ATOM 6650 N N . ALA A 1 897 ? -6.034 -26.317 11.701 1.00 93.88 897 ALA A N 1
ATOM 6651 C CA . ALA A 1 897 ? -7.391 -25.786 11.798 1.00 93.88 897 ALA A CA 1
ATOM 6652 C C . ALA A 1 897 ? -7.398 -24.258 11.939 1.00 93.88 897 ALA A C 1
ATOM 6654 O O . ALA A 1 897 ? -8.135 -23.584 11.221 1.00 93.88 897 ALA A O 1
ATOM 6655 N N . MET A 1 898 ? -6.527 -23.701 12.786 1.00 91.81 898 MET A N 1
ATOM 6656 C CA . MET A 1 898 ? -6.349 -22.254 12.928 1.00 91.81 898 MET A CA 1
ATOM 6657 C C . MET A 1 898 ? -5.832 -21.623 11.635 1.00 91.81 898 MET A C 1
ATOM 6659 O O . MET A 1 898 ? -6.338 -20.588 11.209 1.00 91.81 898 MET A O 1
ATOM 6663 N N . GLY A 1 899 ? -4.880 -22.263 10.955 1.00 91.75 899 GLY A N 1
ATOM 6664 C CA . GLY A 1 899 ? -4.391 -21.831 9.647 1.00 91.75 899 GLY A CA 1
ATOM 6665 C C . GLY A 1 899 ? -5.497 -21.798 8.599 1.00 91.75 899 GLY A C 1
ATOM 6666 O O . GLY A 1 899 ? -5.660 -20.798 7.898 1.00 91.75 899 GLY A O 1
ATOM 6667 N N . PHE A 1 900 ? -6.302 -22.855 8.544 1.00 91.56 900 PHE A N 1
ATOM 6668 C CA . PHE A 1 900 ? -7.449 -22.981 7.653 1.00 91.56 900 PHE A CA 1
ATOM 6669 C C . PHE A 1 900 ? -8.498 -21.897 7.924 1.00 91.56 900 PHE A C 1
ATOM 6671 O O . PHE A 1 900 ? -8.896 -21.175 7.009 1.00 91.56 900 PHE A O 1
ATOM 6678 N N . ALA A 1 901 ? -8.891 -21.741 9.189 1.00 89.38 901 ALA A N 1
ATOM 6679 C CA . ALA A 1 901 ? -9.857 -20.751 9.647 1.00 89.38 901 ALA A CA 1
ATOM 6680 C C . ALA A 1 901 ? -9.376 -19.310 9.442 1.00 89.38 901 ALA A C 1
ATOM 6682 O O . ALA A 1 901 ? -10.178 -18.436 9.129 1.00 89.38 901 ALA A O 1
ATOM 6683 N N . SER A 1 902 ? -8.068 -19.059 9.554 1.00 86.69 902 SER A N 1
ATOM 6684 C CA . SER A 1 902 ? -7.501 -17.714 9.416 1.00 86.69 902 SER A CA 1
ATOM 6685 C C . SER A 1 902 ? -7.708 -17.100 8.025 1.00 86.69 902 SER A C 1
ATOM 6687 O O . SER A 1 902 ? -7.540 -15.886 7.858 1.00 86.69 902 SER A O 1
ATOM 6689 N N . LEU A 1 903 ? -8.051 -17.904 7.006 1.00 80.69 903 LEU A N 1
ATOM 6690 C CA . LEU A 1 903 ? -8.255 -17.419 5.646 1.00 80.69 903 LEU A CA 1
ATOM 6691 C C . LEU A 1 903 ? -9.433 -16.441 5.584 1.00 80.69 903 LEU A C 1
ATOM 6693 O O . LEU A 1 903 ? -10.595 -16.829 5.571 1.00 80.69 903 LEU A O 1
ATOM 6697 N N . GLY A 1 904 ? -9.109 -15.157 5.454 1.00 68.00 904 GLY A N 1
ATOM 6698 C CA . GLY A 1 904 ? -10.117 -14.105 5.447 1.00 68.00 904 GLY A CA 1
ATOM 6699 C C . GLY A 1 904 ? -10.593 -13.713 6.844 1.00 68.00 904 GLY A C 1
ATOM 6700 O O . GLY A 1 904 ? -11.550 -12.966 6.922 1.00 68.00 904 GLY A O 1
ATOM 6701 N N . LEU A 1 905 ? -9.941 -14.151 7.922 1.00 74.12 905 LEU A N 1
ATOM 6702 C CA . LEU A 1 905 ? -10.166 -13.613 9.268 1.00 74.12 905 LEU A CA 1
ATOM 6703 C C . LEU A 1 905 ? -9.000 -12.721 9.699 1.00 74.12 905 LEU A C 1
ATOM 6705 O O . LEU A 1 905 ? -9.224 -11.587 10.106 1.00 74.12 905 LEU A O 1
ATOM 6709 N N . GLU A 1 906 ? -7.760 -13.173 9.496 1.00 70.94 906 GLU A N 1
ATOM 6710 C CA . GLU A 1 906 ? -6.559 -12.426 9.888 1.00 70.94 906 GLU A CA 1
ATOM 6711 C C . GLU A 1 906 ? -5.476 -12.467 8.800 1.00 70.94 906 GLU A C 1
ATOM 6713 O O . GLU A 1 906 ? -5.344 -13.466 8.075 1.00 70.94 906 GLU A O 1
ATOM 6718 N N . PRO A 1 907 ? -4.672 -11.399 8.644 1.00 61.88 907 PRO A N 1
ATOM 6719 C CA . PRO A 1 907 ? -3.587 -11.371 7.672 1.00 61.88 907 PRO A CA 1
ATOM 6720 C C . PRO A 1 907 ? -2.445 -12.317 8.056 1.00 61.88 907 PRO A C 1
ATOM 6722 O O . PRO A 1 907 ? -1.889 -12.937 7.150 1.00 61.88 907 PRO A O 1
ATOM 6725 N N . THR A 1 908 ? -2.154 -12.505 9.347 1.00 72.31 908 THR A N 1
ATOM 6726 C CA . THR A 1 908 ? -1.045 -13.322 9.874 1.00 72.31 908 THR A CA 1
ATOM 6727 C C . THR A 1 908 ? -1.451 -14.164 11.084 1.00 72.31 908 THR A C 1
ATOM 6729 O O . THR A 1 908 ? -2.568 -14.036 11.571 1.00 72.31 908 THR A O 1
ATOM 6732 N N . PHE A 1 909 ? -0.599 -15.113 11.495 1.00 81.50 909 PHE A N 1
ATOM 6733 C CA . PHE A 1 909 ? -0.857 -15.975 12.651 1.00 81.50 909 PHE A CA 1
ATOM 6734 C C . PHE A 1 909 ? -0.727 -15.152 13.930 1.00 81.50 909 PHE A C 1
ATOM 6736 O O . PHE A 1 909 ? 0.380 -14.745 14.284 1.00 81.50 909 PHE A O 1
ATOM 6743 N N . THR A 1 910 ? -1.845 -14.899 14.606 1.00 76.81 910 THR A N 1
ATOM 6744 C CA . THR A 1 910 ? -1.853 -14.203 15.893 1.00 76.81 910 THR A CA 1
ATOM 6745 C C . THR A 1 910 ? -1.896 -15.215 17.038 1.00 76.81 910 THR A C 1
ATOM 6747 O O . THR A 1 910 ? -2.528 -16.268 16.950 1.00 76.81 910 THR A O 1
ATOM 6750 N N . GLY A 1 911 ? -1.148 -14.912 18.097 1.00 73.75 911 GLY A N 1
ATOM 6751 C CA . GLY A 1 911 ? -1.076 -15.719 19.310 1.00 73.75 911 GLY A CA 1
ATOM 6752 C C . GLY A 1 911 ? -1.891 -15.137 20.461 1.00 73.75 911 GLY A C 1
ATOM 6753 O O . GLY A 1 911 ? -2.425 -14.036 20.346 1.00 73.75 911 GLY A O 1
ATOM 6754 N N . PRO A 1 912 ? -1.901 -15.818 21.614 1.00 74.12 912 PRO A N 1
ATOM 6755 C CA . PRO A 1 912 ? -2.615 -15.402 22.821 1.00 74.12 912 PRO A CA 1
ATOM 6756 C C . PRO A 1 912 ? -2.169 -14.064 23.408 1.00 74.12 912 PRO A C 1
ATOM 6758 O O . PRO A 1 912 ? -2.940 -13.414 24.106 1.00 74.12 912 PRO A O 1
ATOM 6761 N N . PHE A 1 913 ? -0.943 -13.643 23.104 1.00 69.56 913 PHE A N 1
ATOM 6762 C CA . PHE A 1 913 ? -0.354 -12.390 23.580 1.00 69.56 913 PHE A CA 1
ATOM 6763 C C . PHE A 1 913 ? -0.213 -11.350 22.466 1.00 69.56 913 PHE A C 1
ATOM 6765 O O . PHE A 1 913 ? 0.458 -10.333 22.644 1.00 69.56 913 PHE A O 1
ATOM 6772 N N . ALA A 1 914 ? -0.798 -11.615 21.294 1.00 60.81 914 ALA A N 1
ATOM 6773 C CA . ALA A 1 914 ? -0.866 -10.618 20.245 1.00 60.81 914 ALA A CA 1
ATOM 6774 C C . ALA A 1 914 ? -1.912 -9.565 20.648 1.00 60.81 914 ALA A C 1
ATOM 6776 O O . ALA A 1 914 ? -3.038 -9.950 20.981 1.00 60.81 914 ALA A O 1
ATOM 6777 N N . PRO A 1 915 ? -1.584 -8.259 20.610 1.00 53.34 915 PRO A N 1
ATOM 6778 C CA . PRO A 1 915 ? -2.619 -7.237 20.683 1.00 53.34 915 PRO A CA 1
ATOM 6779 C C . PRO A 1 915 ? -3.655 -7.496 19.577 1.00 53.34 915 PRO A C 1
ATOM 6781 O O . PRO A 1 915 ? -3.319 -8.063 18.530 1.00 53.34 915 PRO A O 1
ATOM 6784 N N . ASP A 1 916 ? -4.917 -7.128 19.820 1.00 44.88 916 ASP A N 1
ATOM 6785 C CA . ASP A 1 916 ? -5.976 -7.187 18.803 1.00 44.88 916 ASP A CA 1
ATOM 6786 C C . ASP A 1 916 ? -5.506 -6.565 17.489 1.00 44.88 916 ASP A C 1
ATOM 6788 O O . ASP A 1 916 ? -4.630 -5.705 17.561 1.00 44.88 916 ASP A O 1
ATOM 6792 N N . PRO A 1 917 ? -6.010 -7.015 16.316 1.00 40.62 917 PRO A N 1
ATOM 6793 C CA . PRO A 1 917 ? -5.417 -6.762 15.001 1.00 40.62 917 PRO A CA 1
ATOM 6794 C C . PRO A 1 917 ? -5.202 -5.268 14.725 1.00 40.62 917 PRO A C 1
ATOM 6796 O O . PRO A 1 917 ? -5.993 -4.599 14.067 1.00 40.62 917 PRO A O 1
ATOM 6799 N N . ALA A 1 918 ? -4.087 -4.764 15.235 1.00 33.56 918 ALA A N 1
ATOM 6800 C CA . ALA A 1 918 ? -3.529 -3.462 14.991 1.00 33.56 918 ALA A CA 1
ATOM 6801 C C . ALA A 1 918 ? -2.798 -3.534 13.645 1.00 33.56 918 ALA A C 1
ATOM 6803 O O . ALA A 1 918 ? -2.352 -4.617 13.236 1.00 33.56 918 ALA A O 1
ATOM 6804 N N . PRO A 1 919 ? -2.684 -2.413 12.915 1.00 35.59 919 PRO A N 1
ATOM 6805 C CA . PRO A 1 919 ? -1.942 -2.389 11.667 1.00 35.59 919 PRO A CA 1
ATOM 6806 C C . PRO A 1 919 ? -0.522 -2.870 11.954 1.00 35.59 919 PRO A C 1
ATOM 6808 O O . PRO A 1 919 ? 0.187 -2.219 12.710 1.00 35.59 919 PRO A O 1
ATOM 6811 N N . ALA A 1 920 ? -0.159 -4.027 11.387 1.00 40.25 920 ALA A N 1
ATOM 6812 C CA . ALA A 1 920 ? 1.100 -4.723 11.622 1.00 40.25 920 ALA A CA 1
ATOM 6813 C C . ALA A 1 920 ? 2.251 -3.728 11.811 1.00 40.25 920 ALA A C 1
ATOM 6815 O O . ALA A 1 920 ? 2.518 -2.930 10.908 1.00 40.25 920 ALA A O 1
ATOM 6816 N N . ASP A 1 921 ? 2.894 -3.772 12.980 1.00 39.09 921 ASP A N 1
ATOM 6817 C CA . ASP A 1 921 ? 4.090 -3.000 13.306 1.00 39.09 921 ASP A CA 1
ATOM 6818 C C . ASP A 1 921 ? 5.163 -3.312 12.250 1.00 39.09 921 ASP A C 1
ATOM 6820 O O . ASP A 1 921 ? 5.959 -4.241 12.394 1.00 39.09 921 ASP A O 1
ATOM 6824 N N . ARG A 1 922 ? 5.195 -2.553 11.148 1.00 50.62 922 ARG A N 1
ATOM 6825 C CA . ARG A 1 922 ? 6.175 -2.704 10.055 1.00 50.62 922 ARG A CA 1
ATOM 6826 C C . ARG A 1 922 ? 7.555 -2.180 10.456 1.00 50.62 922 ARG A C 1
ATOM 6828 O O . ARG A 1 922 ? 8.305 -1.719 9.605 1.00 50.62 922 ARG A O 1
ATOM 6835 N N . VAL A 1 923 ? 7.879 -2.216 11.746 1.00 53.50 923 VAL A N 1
ATOM 6836 C CA . VAL A 1 923 ? 9.179 -1.836 12.284 1.00 53.50 923 VAL A CA 1
ATOM 6837 C C . VAL A 1 923 ? 9.939 -3.134 12.577 1.00 53.50 923 VAL A C 1
ATOM 6839 O O . VAL A 1 923 ? 9.672 -3.779 13.598 1.00 53.50 923 VAL A O 1
ATOM 6842 N N . PRO A 1 924 ? 10.896 -3.540 11.716 1.00 59.75 924 PRO A N 1
ATOM 6843 C CA . PRO A 1 924 ? 11.654 -4.784 11.870 1.00 59.75 924 PRO A CA 1
ATOM 6844 C C . PRO A 1 924 ? 12.262 -4.972 13.268 1.00 59.75 924 PRO A C 1
ATOM 6846 O O . PRO A 1 924 ? 12.294 -6.085 13.792 1.00 59.75 924 PRO A O 1
ATOM 6849 N N . SER A 1 925 ? 12.689 -3.881 13.915 1.00 65.50 925 SER A N 1
ATOM 6850 C CA . SER A 1 925 ? 13.306 -3.913 15.247 1.00 65.50 925 SER A CA 1
ATOM 6851 C C . SER A 1 925 ? 12.324 -4.252 16.378 1.00 65.50 925 SER A C 1
ATOM 6853 O O . SER A 1 925 ? 12.719 -4.859 17.374 1.00 65.50 925 SER A O 1
ATOM 6855 N N . ALA A 1 926 ? 11.039 -3.908 16.257 1.00 70.19 926 ALA A N 1
ATOM 6856 C CA . ALA A 1 926 ? 10.020 -4.266 17.245 1.00 70.19 926 ALA A CA 1
ATOM 6857 C C . ALA A 1 926 ? 9.629 -5.746 17.126 1.00 70.19 926 ALA A C 1
ATOM 6859 O O . ALA A 1 926 ? 9.631 -6.468 18.126 1.00 70.19 926 ALA A O 1
ATOM 6860 N N . ALA A 1 927 ? 9.381 -6.218 15.901 1.00 76.56 927 ALA A N 1
ATOM 6861 C CA . ALA A 1 927 ? 9.092 -7.626 15.636 1.00 76.56 927 ALA A CA 1
ATOM 6862 C C . ALA A 1 927 ? 10.281 -8.535 16.007 1.00 76.56 927 ALA A C 1
ATOM 6864 O O . ALA A 1 927 ? 10.089 -9.582 16.623 1.00 76.56 927 ALA A O 1
ATOM 6865 N N . GLY A 1 928 ? 11.513 -8.096 15.723 1.00 81.94 928 GLY A N 1
ATOM 6866 C CA . GLY A 1 928 ? 12.736 -8.791 16.131 1.00 81.94 928 GLY A CA 1
ATOM 6867 C C . GLY A 1 928 ? 12.875 -8.910 17.651 1.00 81.94 928 GLY A C 1
ATOM 6868 O O . GLY A 1 928 ? 13.127 -10.002 18.153 1.00 81.94 928 GLY A O 1
ATOM 6869 N N . ARG A 1 929 ? 12.630 -7.827 18.405 1.00 82.69 929 ARG A N 1
ATOM 6870 C CA . ARG A 1 929 ? 12.628 -7.870 19.880 1.00 82.69 929 ARG A CA 1
ATOM 6871 C C . ARG A 1 929 ? 11.590 -8.850 20.423 1.00 82.69 929 ARG A C 1
ATOM 6873 O O . ARG A 1 929 ? 11.932 -9.645 21.288 1.00 82.69 929 ARG A O 1
ATOM 6880 N N . ARG A 1 930 ? 10.366 -8.858 19.881 1.00 84.56 930 ARG A N 1
ATOM 6881 C CA . ARG A 1 930 ? 9.320 -9.821 20.280 1.00 84.56 930 ARG A CA 1
ATOM 6882 C C . ARG A 1 930 ? 9.747 -11.269 20.036 1.00 84.56 930 ARG A C 1
ATOM 6884 O O . ARG A 1 930 ? 9.559 -12.097 20.920 1.00 84.56 930 ARG A O 1
ATOM 6891 N N . LEU A 1 931 ? 10.348 -11.568 18.882 1.00 90.38 931 LEU A N 1
ATOM 6892 C CA . LEU A 1 931 ? 10.869 -12.905 18.580 1.00 90.38 931 LEU A CA 1
ATOM 6893 C C . LEU A 1 931 ? 11.987 -13.316 19.547 1.00 90.38 931 LEU A C 1
ATOM 6895 O O . LEU A 1 931 ? 11.963 -14.434 20.063 1.00 90.38 931 LEU A O 1
ATOM 6899 N N . ILE A 1 932 ? 12.933 -12.414 19.828 1.00 91.00 932 ILE A N 1
ATOM 6900 C CA . ILE A 1 932 ? 14.015 -12.660 20.790 1.00 91.00 932 ILE A CA 1
ATOM 6901 C C . ILE A 1 932 ? 13.428 -12.926 22.179 1.00 91.00 932 ILE A C 1
ATOM 6903 O O . ILE A 1 932 ? 13.737 -13.949 22.779 1.00 91.00 932 ILE A O 1
ATOM 6907 N N . THR A 1 933 ? 12.534 -12.065 22.671 1.00 89.31 933 THR A N 1
ATOM 6908 C CA . THR A 1 933 ? 11.891 -12.235 23.980 1.00 89.31 933 THR A CA 1
ATOM 6909 C C . THR A 1 933 ? 11.097 -13.537 24.059 1.00 89.31 933 THR A C 1
ATOM 6911 O O . THR A 1 933 ? 11.281 -14.287 25.012 1.00 89.31 933 THR A O 1
ATOM 6914 N N . ALA A 1 934 ? 10.268 -13.855 23.059 1.00 91.38 934 ALA A N 1
ATOM 6915 C CA . ALA A 1 934 ? 9.495 -15.099 23.025 1.00 91.38 934 ALA A CA 1
ATOM 6916 C C . ALA A 1 934 ? 10.401 -16.342 23.058 1.00 91.38 934 ALA A C 1
ATOM 6918 O O . ALA A 1 934 ? 10.145 -17.281 23.813 1.00 91.38 934 ALA A O 1
ATOM 6919 N N . SER A 1 935 ? 11.496 -16.318 22.293 1.00 94.19 935 SER A N 1
ATOM 6920 C CA . SER A 1 935 ? 12.480 -17.405 22.263 1.00 94.19 935 SER A CA 1
ATOM 6921 C C . SER A 1 935 ? 13.202 -17.544 23.604 1.00 94.19 935 SER A C 1
ATOM 6923 O O . SER A 1 935 ? 13.315 -18.650 24.124 1.00 94.19 935 SER A O 1
ATOM 6925 N N . LEU A 1 936 ? 13.635 -16.431 24.207 1.00 94.06 936 LEU A N 1
ATOM 6926 C CA . LEU A 1 936 ? 14.301 -16.426 25.511 1.00 94.06 936 LEU A CA 1
ATOM 6927 C C . LEU A 1 936 ? 13.378 -16.912 26.631 1.00 94.06 936 LEU A C 1
ATOM 6929 O O . LEU A 1 936 ? 13.812 -17.711 27.451 1.00 94.06 936 LEU A O 1
ATOM 6933 N N . VAL A 1 937 ? 12.109 -16.494 26.651 1.00 93.12 937 VAL A N 1
ATOM 6934 C CA . VAL A 1 937 ? 11.117 -16.962 27.636 1.00 93.12 937 VAL A CA 1
ATOM 6935 C C . VAL A 1 937 ? 10.892 -18.469 27.504 1.00 93.12 937 VAL A C 1
ATOM 6937 O O . VAL A 1 937 ? 10.898 -19.192 28.502 1.00 93.12 937 VAL A O 1
ATOM 6940 N N . SER A 1 938 ? 10.748 -18.971 26.278 1.00 94.00 938 SER A N 1
ATOM 6941 C CA . SER A 1 938 ? 10.617 -20.407 26.023 1.00 94.00 938 SER A CA 1
ATOM 6942 C C . SER A 1 938 ? 11.863 -21.186 26.464 1.00 94.00 938 SER A C 1
ATOM 6944 O O . SER A 1 938 ? 11.749 -22.195 27.155 1.00 94.00 938 SER A O 1
ATOM 6946 N N . LEU A 1 939 ? 13.063 -20.723 26.109 1.00 93.50 939 LEU A N 1
ATOM 6947 C CA . LEU A 1 939 ? 14.317 -21.387 26.483 1.00 93.50 939 LEU A CA 1
ATOM 6948 C C . LEU A 1 939 ? 14.565 -21.344 27.998 1.00 93.50 939 LEU A C 1
ATOM 6950 O O . LEU A 1 939 ? 14.962 -22.350 28.580 1.00 93.50 939 LEU A O 1
ATOM 6954 N N . ALA A 1 940 ? 14.290 -20.213 28.648 1.00 92.12 940 ALA A N 1
ATOM 6955 C CA . ALA A 1 940 ? 14.467 -20.042 30.090 1.00 92.12 940 ALA A CA 1
ATOM 6956 C C . ALA A 1 940 ? 13.455 -20.850 30.918 1.00 92.12 940 ALA A C 1
ATOM 6958 O O . ALA A 1 940 ? 13.754 -21.225 32.050 1.00 92.12 940 ALA A O 1
ATOM 6959 N N . SER A 1 941 ? 12.272 -21.141 30.367 1.00 92.94 941 SER A N 1
ATOM 6960 C CA . SER A 1 941 ? 11.247 -21.946 31.045 1.00 92.94 941 SER A CA 1
ATOM 6961 C C . SER A 1 941 ? 11.426 -23.456 30.867 1.00 92.94 941 SER A C 1
ATOM 6963 O O . SER A 1 941 ? 10.900 -24.212 31.680 1.00 92.94 941 SER A O 1
ATOM 6965 N N . LEU A 1 942 ? 12.204 -23.915 29.880 1.00 91.12 942 LEU A N 1
ATOM 6966 C CA . LEU A 1 942 ? 12.473 -25.342 29.661 1.00 91.12 942 LEU A CA 1
ATOM 6967 C C . LEU A 1 942 ? 13.023 -26.067 30.916 1.00 91.12 942 LEU A C 1
ATOM 6969 O O . LEU A 1 942 ? 12.482 -27.120 31.265 1.00 91.12 942 LEU A O 1
ATOM 6973 N N . PRO A 1 943 ? 14.015 -25.529 31.665 1.00 90.38 943 PRO A N 1
ATOM 6974 C CA . PRO A 1 943 ? 14.483 -26.159 32.903 1.00 90.38 943 PRO A CA 1
ATOM 6975 C C . PRO A 1 943 ? 13.397 -26.371 33.971 1.00 90.38 943 PRO A C 1
ATOM 6977 O O . PRO A 1 943 ? 13.548 -27.249 34.826 1.00 90.38 943 PRO A O 1
ATOM 6980 N N . LEU A 1 944 ? 12.298 -25.603 33.946 1.00 88.94 944 LEU A N 1
ATOM 6981 C CA . LEU A 1 944 ? 11.224 -25.708 34.940 1.00 88.94 944 LEU A CA 1
ATOM 6982 C C . LEU A 1 944 ? 10.522 -27.068 34.907 1.00 88.94 944 LEU A C 1
ATOM 6984 O O . LEU A 1 944 ? 10.000 -27.482 35.940 1.00 88.94 944 LEU A O 1
ATOM 6988 N N . ILE A 1 945 ? 10.577 -27.788 33.779 1.00 90.06 945 ILE A N 1
ATOM 6989 C CA . ILE A 1 945 ? 10.080 -29.168 33.668 1.00 90.06 945 ILE A CA 1
ATOM 6990 C C . ILE A 1 945 ? 10.725 -30.068 34.730 1.00 90.06 945 ILE A C 1
ATOM 6992 O O . ILE A 1 945 ? 10.045 -30.921 35.293 1.00 90.06 945 ILE A O 1
ATOM 6996 N N . TRP A 1 946 ? 12.009 -29.857 35.033 1.00 87.19 946 TRP A N 1
ATOM 6997 C CA . TRP A 1 946 ? 12.746 -30.639 36.029 1.00 87.19 946 TRP A CA 1
ATOM 6998 C C . TRP A 1 946 ? 12.847 -29.939 37.387 1.00 87.19 946 TRP A C 1
ATOM 7000 O O . TRP A 1 946 ? 12.784 -30.601 38.422 1.00 87.19 946 TRP A O 1
ATOM 7010 N N . LEU A 1 947 ? 12.995 -28.611 37.413 1.00 85.19 947 LEU A N 1
ATOM 7011 C CA . LEU A 1 947 ? 13.175 -27.862 38.662 1.00 85.19 947 LEU A CA 1
ATOM 7012 C C . LEU A 1 947 ? 11.899 -27.806 39.506 1.00 85.19 947 LEU A C 1
ATOM 7014 O O . LEU A 1 947 ? 11.969 -27.981 40.721 1.00 85.19 947 LEU A O 1
ATOM 7018 N N . LEU A 1 948 ? 10.737 -27.580 38.885 1.00 84.94 948 LEU A N 1
ATOM 7019 C CA . LEU A 1 948 ? 9.491 -27.382 39.623 1.00 84.94 948 LEU A CA 1
ATOM 7020 C C . LEU A 1 948 ? 9.038 -28.651 40.367 1.00 84.94 948 LEU A C 1
ATOM 7022 O O . LEU A 1 948 ? 8.739 -28.535 41.556 1.00 84.94 948 LEU A O 1
ATOM 7026 N N . PRO A 1 949 ? 9.043 -29.860 39.763 1.00 86.25 949 PRO A N 1
ATOM 7027 C CA . PRO A 1 949 ? 8.741 -31.078 40.507 1.00 86.25 949 PRO A CA 1
ATOM 7028 C C . PRO A 1 949 ? 9.680 -31.282 41.693 1.00 86.25 949 PRO A C 1
ATOM 7030 O O . PRO A 1 949 ? 9.200 -31.541 42.790 1.00 86.25 949 PRO A O 1
ATOM 7033 N N . ARG A 1 950 ? 10.992 -31.070 41.510 1.00 81.81 950 ARG A N 1
ATOM 7034 C CA . ARG A 1 950 ? 11.989 -31.220 42.582 1.00 81.81 950 ARG A CA 1
ATOM 7035 C C . ARG A 1 950 ? 11.746 -30.267 43.754 1.00 81.81 950 ARG A C 1
ATOM 7037 O O . ARG A 1 950 ? 11.846 -30.697 44.899 1.00 81.81 950 ARG A O 1
ATOM 7044 N N . LEU A 1 951 ? 11.401 -29.007 43.474 1.00 79.56 951 LEU A N 1
ATOM 7045 C CA . LEU A 1 951 ? 11.069 -28.004 44.496 1.00 79.56 951 LEU A CA 1
ATOM 7046 C C . LEU A 1 951 ? 9.772 -28.332 45.247 1.00 79.56 951 LEU A C 1
ATOM 7048 O O . LEU A 1 951 ? 9.654 -28.037 46.432 1.00 79.56 951 LEU A O 1
ATOM 7052 N N . LEU A 1 952 ? 8.791 -28.929 44.569 1.00 78.50 952 LEU A N 1
ATOM 7053 C CA . LEU A 1 952 ? 7.508 -29.290 45.174 1.00 78.50 952 LEU A CA 1
ATOM 7054 C C . LEU A 1 952 ? 7.579 -30.601 45.973 1.00 78.50 952 LEU A C 1
ATOM 7056 O O . LEU A 1 952 ? 6.803 -30.783 46.907 1.00 78.50 952 LEU A O 1
ATOM 7060 N N . THR A 1 953 ? 8.505 -31.505 45.639 1.00 72.06 953 THR A N 1
ATOM 7061 C CA . THR A 1 953 ? 8.668 -32.799 46.324 1.00 72.06 953 THR A CA 1
ATOM 7062 C C . THR A 1 953 ? 9.725 -32.794 47.431 1.00 72.06 953 THR A C 1
ATOM 7064 O O . THR A 1 953 ? 9.786 -33.750 48.198 1.00 72.06 953 THR A O 1
ATOM 7067 N N . SER A 1 954 ? 10.538 -31.738 47.572 1.00 57.91 954 SER A N 1
ATOM 7068 C CA . SER A 1 954 ? 11.640 -31.658 48.552 1.00 57.91 954 SER A CA 1
ATOM 7069 C C . SER A 1 954 ? 11.211 -31.557 50.030 1.00 57.91 954 SER A C 1
ATOM 7071 O O . SER A 1 954 ? 12.052 -31.312 50.890 1.00 57.91 954 SER A O 1
ATOM 7073 N N . GLY A 1 955 ? 9.924 -31.749 50.342 1.00 50.41 955 GLY A N 1
ATOM 7074 C CA . GLY A 1 955 ? 9.382 -31.812 51.706 1.00 50.41 955 GLY A CA 1
ATOM 7075 C C . GLY A 1 955 ? 9.158 -33.227 52.263 1.00 50.41 955 GLY A C 1
ATOM 7076 O O . GLY A 1 955 ? 8.760 -33.350 53.417 1.00 50.41 955 GLY A O 1
ATOM 7077 N N . ALA A 1 956 ? 9.400 -34.291 51.489 1.00 46.19 956 ALA A N 1
ATOM 7078 C CA . ALA A 1 956 ? 9.283 -35.677 51.951 1.00 46.19 956 ALA A CA 1
ATOM 7079 C C . ALA A 1 956 ? 10.657 -36.370 51.924 1.00 46.19 956 ALA A C 1
ATOM 7081 O O . ALA A 1 956 ? 11.404 -36.252 50.957 1.00 46.19 956 ALA A O 1
ATOM 7082 N N . HIS A 1 957 ? 11.002 -37.041 53.022 1.00 45.47 957 HIS A N 1
ATOM 7083 C CA . HIS A 1 957 ? 12.314 -37.614 53.326 1.00 45.47 957 HIS A CA 1
ATOM 7084 C C . HIS A 1 957 ? 12.958 -38.479 52.214 1.00 45.47 957 HIS A C 1
ATOM 7086 O O . HIS A 1 957 ? 12.275 -39.254 51.548 1.00 45.47 957 HIS A O 1
ATOM 7092 N N . SER A 1 958 ? 14.304 -38.395 52.168 1.00 39.47 958 SER A N 1
ATOM 7093 C CA . SER A 1 958 ? 15.312 -39.271 51.515 1.00 39.47 958 SER A CA 1
ATOM 7094 C C . SER A 1 958 ? 15.924 -38.786 50.181 1.00 39.47 958 SER A C 1
ATOM 7096 O O . SER A 1 958 ? 15.321 -38.877 49.118 1.00 39.47 958 SER A O 1
ATOM 7098 N N . ALA A 1 959 ? 17.187 -38.335 50.237 1.00 37.72 959 ALA A N 1
ATOM 7099 C CA . ALA A 1 959 ? 18.134 -38.236 49.105 1.00 37.72 959 ALA A CA 1
ATOM 7100 C C . ALA A 1 959 ? 18.815 -39.613 48.842 1.00 37.72 959 ALA A C 1
ATOM 7102 O O . ALA A 1 959 ? 18.635 -40.488 49.689 1.00 37.72 959 ALA A O 1
ATOM 7103 N N . PRO A 1 960 ? 19.654 -39.850 47.796 1.00 47.69 960 PRO A N 1
ATOM 7104 C CA . PRO A 1 960 ? 20.106 -38.994 46.687 1.00 47.69 960 PRO A CA 1
ATOM 7105 C C . PRO A 1 960 ? 19.938 -39.624 45.271 1.00 47.69 960 PRO A C 1
ATOM 7107 O O . PRO A 1 960 ? 19.878 -40.833 45.104 1.00 47.69 960 PRO A O 1
ATOM 7110 N N . HIS A 1 961 ? 19.943 -38.783 44.229 1.00 45.34 961 HIS A N 1
ATOM 7111 C CA . HIS A 1 961 ? 20.224 -39.147 42.822 1.00 45.34 961 HIS A CA 1
ATOM 7112 C C . HIS A 1 961 ? 19.350 -40.266 42.215 1.00 45.34 961 HIS A C 1
ATOM 7114 O O . HIS A 1 961 ? 19.805 -41.389 42.003 1.00 45.34 961 HIS A O 1
ATOM 7120 N N . ALA A 1 962 ? 18.126 -39.931 41.791 1.00 41.38 962 ALA A N 1
ATOM 7121 C CA . ALA A 1 962 ? 17.491 -40.723 40.739 1.00 41.38 962 ALA A CA 1
ATOM 7122 C C . ALA A 1 962 ? 18.384 -40.651 39.476 1.00 41.38 962 ALA A C 1
ATOM 7124 O O . ALA A 1 962 ? 18.768 -39.545 39.080 1.00 41.38 962 ALA A O 1
ATOM 7125 N N . PRO A 1 963 ? 18.767 -41.781 38.851 1.00 43.00 963 PRO A N 1
ATOM 7126 C CA . PRO A 1 963 ? 19.602 -41.762 37.654 1.00 43.00 963 PRO A CA 1
ATOM 7127 C C . PRO A 1 963 ? 18.925 -40.923 36.565 1.00 43.00 963 PRO A C 1
ATOM 7129 O O . PRO A 1 963 ? 17.720 -41.058 36.348 1.00 43.00 963 PRO A O 1
ATOM 7132 N N . GLN A 1 964 ? 19.700 -40.084 35.861 1.00 51.72 964 GLN A N 1
ATOM 7133 C CA . GLN A 1 964 ? 19.229 -39.161 34.806 1.00 51.72 964 GLN A CA 1
ATOM 7134 C C . GLN A 1 964 ? 18.256 -39.810 33.791 1.00 51.72 964 GLN A C 1
ATOM 7136 O O . GLN A 1 964 ? 17.428 -39.121 33.199 1.00 51.72 964 GLN A O 1
ATOM 7141 N N . GLY A 1 965 ? 18.307 -41.138 33.619 1.00 49.97 965 GLY A N 1
ATOM 7142 C CA . GLY A 1 965 ? 17.393 -41.905 32.769 1.00 49.97 965 GLY A CA 1
ATOM 7143 C C . GLY A 1 965 ? 15.935 -41.996 33.251 1.00 49.97 965 GLY A C 1
ATOM 7144 O O . GLY A 1 965 ? 15.038 -42.001 32.411 1.00 49.97 965 GLY A O 1
ATOM 7145 N N . ILE A 1 966 ? 15.658 -42.030 34.563 1.00 53.31 966 ILE A N 1
ATOM 7146 C CA . ILE A 1 966 ? 14.278 -42.152 35.091 1.00 53.31 966 ILE A CA 1
ATOM 7147 C C . ILE A 1 966 ? 13.522 -40.824 34.949 1.00 53.31 966 ILE A C 1
ATOM 7149 O O . ILE A 1 966 ? 12.348 -40.804 34.572 1.00 53.31 966 ILE A O 1
ATOM 7153 N N . GLU A 1 967 ? 14.200 -39.701 35.192 1.00 67.31 967 GLU A N 1
ATOM 7154 C CA . GLU A 1 967 ? 13.607 -38.370 35.023 1.00 67.31 967 GLU A CA 1
ATOM 7155 C C . GLU A 1 967 ? 13.300 -38.076 33.553 1.00 67.31 967 GLU A C 1
ATOM 7157 O O . GLU A 1 967 ? 12.223 -37.570 33.243 1.00 67.31 967 GLU A O 1
ATOM 7162 N N . MET A 1 968 ? 14.193 -38.452 32.630 1.00 69.94 968 MET A N 1
ATOM 7163 C CA . MET A 1 968 ? 13.932 -38.279 31.201 1.00 69.94 968 MET A CA 1
ATOM 7164 C C . MET A 1 968 ? 12.775 -39.167 30.725 1.00 69.94 968 MET A C 1
ATOM 7166 O O . MET A 1 968 ? 11.899 -38.683 30.015 1.00 69.94 968 MET A O 1
ATOM 7170 N N . ALA A 1 969 ? 12.694 -40.425 31.175 1.00 75.81 969 ALA A N 1
ATOM 7171 C CA . ALA A 1 969 ? 11.553 -41.296 30.875 1.00 75.81 969 ALA A CA 1
ATOM 7172 C C . ALA A 1 969 ? 10.218 -40.709 31.376 1.00 75.81 969 ALA A C 1
ATOM 7174 O O . ALA A 1 969 ? 9.201 -40.809 30.688 1.00 75.81 969 ALA A O 1
ATOM 7175 N N . SER A 1 970 ? 10.236 -40.029 32.526 1.00 84.50 970 SER A N 1
ATOM 7176 C CA . SER A 1 970 ? 9.058 -39.367 33.106 1.00 84.50 970 SER A CA 1
ATOM 7177 C C . SER A 1 970 ? 8.588 -38.154 32.289 1.00 84.50 970 SER A C 1
ATOM 7179 O O . SER A 1 970 ? 7.398 -37.853 32.279 1.00 84.50 970 SER A O 1
ATOM 7181 N N . VAL A 1 971 ? 9.489 -37.479 31.562 1.00 85.94 971 VAL A N 1
ATOM 7182 C CA . VAL A 1 971 ? 9.164 -36.361 30.647 1.00 85.94 971 VAL A CA 1
ATOM 7183 C C . VAL A 1 971 ? 8.464 -36.844 29.369 1.00 85.94 971 VAL A C 1
ATOM 7185 O O . VAL A 1 971 ? 7.653 -36.113 28.786 1.00 85.94 971 VAL A O 1
ATOM 7188 N N . LEU A 1 972 ? 8.763 -38.067 28.918 1.00 87.62 972 LEU A N 1
ATOM 7189 C CA . LEU A 1 972 ? 8.208 -38.628 27.682 1.00 87.62 972 LEU A CA 1
ATOM 7190 C C . LEU A 1 972 ? 6.732 -39.031 27.831 1.00 87.62 972 LEU A C 1
ATOM 7192 O O . LEU A 1 972 ? 6.004 -39.012 26.838 1.00 87.62 972 LEU A O 1
ATOM 7196 N N . GLY A 1 973 ? 6.267 -39.361 29.040 1.00 88.56 973 GLY A N 1
ATOM 7197 C CA . GLY A 1 973 ? 4.862 -39.682 29.298 1.00 88.56 973 GLY A CA 1
ATOM 7198 C C . GLY A 1 973 ? 4.565 -40.168 30.718 1.00 88.56 973 GLY A C 1
ATOM 7199 O O . GLY A 1 973 ? 5.434 -40.193 31.587 1.00 88.56 973 GLY A O 1
ATOM 7200 N N . GLY A 1 974 ? 3.309 -40.565 30.942 1.00 88.06 974 GLY A N 1
ATOM 7201 C CA . GLY A 1 974 ? 2.802 -41.032 32.238 1.00 88.06 974 GLY A CA 1
ATOM 7202 C C . GLY A 1 974 ? 2.099 -39.956 33.076 1.00 88.06 974 GLY A C 1
ATOM 7203 O O . GLY A 1 974 ? 2.193 -38.760 32.803 1.00 88.06 974 GLY A O 1
ATOM 7204 N N . TRP A 1 975 ? 1.359 -40.393 34.102 1.00 91.06 975 TRP A N 1
ATOM 7205 C CA . TRP A 1 975 ? 0.614 -39.507 35.005 1.00 91.06 975 TRP A CA 1
ATOM 7206 C C . TRP A 1 975 ? 1.546 -38.908 36.064 1.00 91.06 975 TRP A C 1
ATOM 7208 O O . TRP A 1 975 ? 1.578 -39.335 37.216 1.00 91.06 975 TRP A O 1
ATOM 7218 N N . ASN A 1 976 ? 2.373 -37.955 35.648 1.00 89.75 976 ASN A N 1
ATOM 7219 C CA . ASN A 1 976 ? 3.333 -37.286 36.515 1.00 89.75 976 ASN A CA 1
ATOM 7220 C C . ASN A 1 976 ? 3.505 -35.813 36.109 1.00 89.75 976 ASN A C 1
ATOM 7222 O O . ASN A 1 976 ? 3.139 -35.400 35.005 1.00 89.75 976 ASN A O 1
ATOM 7226 N N . LEU A 1 977 ? 4.074 -35.017 37.016 1.00 89.12 977 LEU A N 1
ATOM 7227 C CA . LEU A 1 977 ? 4.231 -33.579 36.810 1.00 89.12 977 LEU A CA 1
ATOM 7228 C C . LEU A 1 977 ? 5.227 -33.243 35.683 1.00 89.12 977 LEU A C 1
ATOM 7230 O O . LEU A 1 977 ? 5.025 -32.251 34.991 1.00 89.12 977 LEU A O 1
ATOM 7234 N N . TYR A 1 978 ? 6.245 -34.075 35.438 1.00 91.69 978 TYR A N 1
ATOM 7235 C CA . TYR A 1 978 ? 7.214 -33.860 34.356 1.00 91.69 978 TYR A CA 1
ATOM 7236 C C . TYR A 1 978 ? 6.540 -33.907 32.977 1.00 91.69 978 TYR A C 1
ATOM 7238 O O . TYR A 1 978 ? 6.707 -32.991 32.170 1.00 91.69 978 TYR A O 1
ATOM 7246 N N . ALA A 1 979 ? 5.724 -34.934 32.717 1.00 91.62 979 ALA A N 1
ATOM 7247 C CA . ALA A 1 979 ? 4.984 -35.084 31.464 1.00 91.62 979 ALA A CA 1
ATOM 7248 C C . ALA A 1 979 ? 3.964 -33.951 31.241 1.00 91.62 979 ALA A C 1
ATOM 7250 O O . ALA A 1 979 ? 3.807 -33.485 30.106 1.00 91.62 979 ALA A O 1
ATOM 7251 N N . LEU A 1 980 ? 3.303 -33.486 32.311 1.00 94.31 980 LEU A N 1
ATOM 7252 C CA . LEU A 1 980 ? 2.378 -32.348 32.264 1.00 94.31 980 LEU A CA 1
ATOM 7253 C C . LEU A 1 980 ? 3.113 -31.045 31.941 1.00 94.31 980 LEU A C 1
ATOM 7255 O O . LEU A 1 980 ? 2.725 -30.340 31.011 1.00 94.31 980 LEU A O 1
ATOM 7259 N N . LEU A 1 981 ? 4.193 -30.740 32.665 1.00 94.38 981 LEU A N 1
ATOM 7260 C CA . LEU A 1 981 ? 4.986 -29.532 32.436 1.00 94.38 981 LEU A CA 1
ATOM 7261 C C . LEU A 1 981 ? 5.605 -29.522 31.041 1.00 94.38 981 LEU A C 1
ATOM 7263 O O . LEU A 1 981 ? 5.619 -28.479 30.399 1.00 94.38 981 LEU A O 1
ATOM 7267 N N . HIS A 1 982 ? 6.035 -30.676 30.529 1.00 93.81 982 HIS A N 1
ATOM 7268 C CA . HIS A 1 982 ? 6.491 -30.792 29.150 1.00 93.81 982 HIS A CA 1
ATOM 7269 C C . HIS A 1 982 ? 5.370 -30.515 28.141 1.00 93.81 982 HIS A C 1
ATOM 7271 O O . HIS A 1 982 ? 5.625 -29.905 27.106 1.00 93.81 982 HIS A O 1
ATOM 7277 N N . ALA A 1 983 ? 4.134 -30.951 28.400 1.00 95.69 983 ALA A N 1
ATOM 7278 C CA . ALA A 1 983 ? 3.015 -30.677 27.497 1.00 95.69 983 ALA A CA 1
ATOM 7279 C C . ALA A 1 983 ? 2.681 -29.182 27.490 1.00 95.69 983 ALA A C 1
ATOM 7281 O O . ALA A 1 983 ? 2.570 -28.585 26.423 1.00 95.69 983 ALA A O 1
ATOM 7282 N N . VAL A 1 984 ? 2.612 -28.566 28.672 1.00 96.44 984 VAL A N 1
ATOM 7283 C CA . VAL A 1 984 ? 2.376 -27.126 28.827 1.00 96.44 984 VAL A CA 1
ATOM 7284 C C . VAL A 1 984 ? 3.487 -26.312 28.174 1.00 96.44 984 VAL A C 1
ATOM 7286 O O . VAL A 1 984 ? 3.186 -25.406 27.403 1.00 96.44 984 VAL A O 1
ATOM 7289 N N . TRP A 1 985 ? 4.752 -26.646 28.439 1.00 96.50 985 TRP A N 1
ATOM 7290 C CA . TRP A 1 985 ? 5.896 -25.956 27.849 1.00 96.50 985 TRP A CA 1
ATOM 7291 C C . TRP A 1 985 ? 5.878 -26.057 26.322 1.00 96.50 985 TRP A C 1
ATOM 7293 O O . TRP A 1 985 ? 5.935 -25.030 25.660 1.00 96.50 985 TRP A O 1
ATOM 7303 N N . ASN A 1 986 ? 5.684 -27.257 25.762 1.00 95.75 986 ASN A N 1
ATOM 7304 C CA . ASN A 1 986 ? 5.629 -27.468 24.313 1.00 95.75 986 ASN A CA 1
ATOM 7305 C C . ASN A 1 986 ? 4.583 -26.572 23.629 1.00 95.75 986 ASN A C 1
ATOM 7307 O O . ASN A 1 986 ? 4.887 -25.901 22.642 1.00 95.75 986 ASN A O 1
ATOM 7311 N N . GLU A 1 987 ? 3.355 -26.536 24.158 1.00 95.88 987 GLU A N 1
ATOM 7312 C CA . GLU A 1 987 ? 2.293 -25.721 23.560 1.00 95.88 987 GLU A CA 1
ATOM 7313 C C . GLU A 1 987 ? 2.476 -24.223 23.820 1.00 95.88 987 GLU A C 1
ATOM 7315 O O . GLU A 1 987 ? 2.198 -23.418 22.930 1.00 95.88 987 GLU A O 1
ATOM 7320 N N . ALA A 1 988 ? 2.986 -23.836 24.995 1.00 94.31 988 ALA A N 1
ATOM 7321 C CA . ALA A 1 988 ? 3.315 -22.448 25.307 1.00 94.31 988 ALA A CA 1
ATOM 7322 C C . ALA A 1 988 ? 4.403 -21.909 24.364 1.00 94.31 988 ALA A C 1
ATOM 7324 O O . ALA A 1 988 ? 4.269 -20.810 23.824 1.00 94.31 988 ALA A O 1
ATOM 7325 N N . SER A 1 989 ? 5.447 -22.697 24.106 1.00 95.25 989 SER A N 1
ATOM 7326 C CA . SER A 1 989 ? 6.516 -22.361 23.166 1.00 95.25 989 SER A CA 1
ATOM 7327 C C . SER A 1 989 ? 5.984 -22.149 21.749 1.00 95.25 989 SER A C 1
ATOM 7329 O O . SER A 1 989 ? 6.323 -21.140 21.128 1.00 95.25 989 SER A O 1
ATOM 7331 N N . PHE A 1 990 ? 5.086 -23.013 21.261 1.00 95.25 990 PHE A N 1
ATOM 7332 C CA . PHE A 1 990 ? 4.441 -22.833 19.955 1.00 95.25 990 PHE A CA 1
ATOM 7333 C C . PHE A 1 990 ? 3.708 -21.493 19.843 1.00 95.25 990 PHE A C 1
ATOM 7335 O O . PHE A 1 990 ? 3.919 -20.748 18.882 1.00 95.25 990 PHE A O 1
ATOM 7342 N N . VAL A 1 991 ? 2.858 -21.168 20.821 1.00 93.00 991 VAL A N 1
ATOM 7343 C CA . VAL A 1 991 ? 2.017 -19.963 20.761 1.00 93.00 991 VAL A CA 1
ATOM 7344 C C . VAL A 1 991 ? 2.748 -18.668 21.112 1.00 93.00 991 VAL A C 1
ATOM 7346 O O . VAL A 1 991 ? 2.248 -17.588 20.800 1.00 93.00 991 VAL A O 1
ATOM 7349 N N . LEU A 1 992 ? 3.937 -18.757 21.711 1.00 91.88 992 LEU A N 1
ATOM 7350 C CA . LEU A 1 992 ? 4.844 -17.626 21.903 1.00 91.88 992 LEU A CA 1
ATOM 7351 C C . LEU A 1 992 ? 5.704 -17.386 20.657 1.00 91.88 992 LEU A C 1
ATOM 7353 O O . LEU A 1 992 ? 5.714 -16.287 20.100 1.00 91.88 992 LEU A O 1
ATOM 7357 N N . VAL A 1 993 ? 6.431 -18.413 20.214 1.00 93.81 993 VAL A N 1
ATOM 7358 C CA . VAL A 1 993 ? 7.456 -18.293 19.168 1.00 93.81 993 VAL A CA 1
ATOM 7359 C C . VAL A 1 993 ? 6.831 -18.243 17.781 1.00 93.81 993 VAL A C 1
ATOM 7361 O O . VAL A 1 993 ? 7.263 -17.445 16.952 1.00 93.81 993 VAL A O 1
ATOM 7364 N N . GLY A 1 994 ? 5.794 -19.041 17.518 1.00 92.94 994 GLY A N 1
ATOM 7365 C CA . GLY A 1 994 ? 5.170 -19.142 16.199 1.00 92.94 994 GLY A CA 1
ATOM 7366 C C . GLY A 1 994 ? 4.654 -17.799 15.663 1.00 92.94 994 GLY A C 1
ATOM 7367 O O . GLY A 1 994 ? 5.103 -17.355 14.601 1.00 92.94 994 GLY A O 1
ATOM 7368 N N . PRO A 1 995 ? 3.759 -17.112 16.395 1.00 89.88 995 PRO A N 1
ATOM 7369 C CA . PRO A 1 995 ? 3.269 -15.784 16.028 1.00 89.88 995 PRO A CA 1
ATOM 7370 C C . PRO A 1 995 ? 4.384 -14.733 15.940 1.00 89.88 995 PRO A C 1
ATOM 7372 O O . PRO A 1 995 ? 4.407 -13.938 15.000 1.00 89.88 995 PRO A O 1
ATOM 7375 N N . ALA A 1 996 ? 5.348 -14.749 16.869 1.00 88.94 996 ALA A N 1
ATOM 7376 C CA . ALA A 1 996 ? 6.457 -13.793 16.875 1.00 88.94 996 ALA A CA 1
ATOM 7377 C C . ALA A 1 996 ? 7.388 -13.965 15.661 1.00 88.94 996 ALA A C 1
ATOM 7379 O O . ALA A 1 996 ? 7.789 -12.981 15.037 1.00 88.94 996 ALA A O 1
ATOM 7380 N N . LEU A 1 997 ? 7.683 -15.211 15.278 1.00 91.19 997 LEU A N 1
ATOM 7381 C CA . LEU A 1 997 ? 8.482 -15.533 14.097 1.00 91.19 997 LEU A CA 1
ATOM 7382 C C . LEU A 1 997 ? 7.761 -15.103 12.820 1.00 91.19 997 LEU A C 1
ATOM 7384 O O . LEU A 1 997 ? 8.368 -14.525 11.919 1.00 91.19 997 LEU A O 1
ATOM 7388 N N . MET A 1 998 ? 6.451 -15.327 12.754 1.00 87.50 998 MET A N 1
ATOM 7389 C CA . MET A 1 998 ? 5.654 -14.906 11.613 1.00 87.50 998 MET A CA 1
ATOM 7390 C C . MET A 1 998 ? 5.590 -13.380 11.474 1.00 87.50 998 MET A C 1
ATOM 7392 O O . MET A 1 998 ? 5.773 -12.872 10.368 1.00 87.50 998 MET A O 1
ATOM 7396 N N . ALA A 1 999 ? 5.398 -12.656 12.579 1.00 84.06 999 ALA A N 1
ATOM 7397 C CA . ALA A 1 999 ? 5.436 -11.195 12.596 1.00 84.06 999 ALA A CA 1
ATOM 7398 C C . ALA A 1 999 ? 6.809 -10.658 12.154 1.00 84.06 999 ALA A C 1
ATOM 7400 O O . ALA A 1 999 ? 6.888 -9.691 11.398 1.00 84.06 999 ALA A O 1
ATOM 7401 N N . TYR A 1 1000 ? 7.900 -11.316 12.556 1.00 87.12 1000 TYR A N 1
ATOM 7402 C CA . TYR A 1 1000 ? 9.246 -10.961 12.109 1.00 87.12 1000 TYR A CA 1
ATOM 7403 C C . TYR A 1 1000 ? 9.440 -11.152 10.596 1.00 87.12 1000 TYR A C 1
ATOM 7405 O O . TYR A 1 1000 ? 10.003 -10.275 9.935 1.00 87.12 1000 TYR A O 1
ATOM 7413 N N . PHE A 1 1001 ? 8.955 -12.261 10.027 1.00 88.69 1001 PHE A N 1
ATOM 7414 C CA . PHE A 1 1001 ? 9.019 -12.506 8.581 1.00 88.69 1001 PHE A CA 1
ATOM 7415 C C . PHE A 1 1001 ? 8.113 -11.567 7.781 1.00 88.69 1001 PHE A C 1
ATOM 7417 O O . PHE A 1 1001 ? 8.505 -11.135 6.700 1.00 88.69 1001 PHE A O 1
ATOM 7424 N N . GLU A 1 1002 ? 6.948 -11.195 8.306 1.00 81.06 1002 GLU A N 1
ATOM 7425 C CA . GLU A 1 1002 ? 6.090 -10.178 7.691 1.00 81.06 1002 GLU A CA 1
ATOM 7426 C C . GLU A 1 1002 ? 6.777 -8.802 7.674 1.00 81.06 1002 GLU A C 1
ATOM 7428 O O . GLU A 1 1002 ? 6.838 -8.160 6.625 1.00 81.06 1002 GLU A O 1
ATOM 7433 N N . ALA A 1 1003 ? 7.355 -8.376 8.804 1.00 74.81 1003 ALA A N 1
ATOM 7434 C CA . ALA A 1 1003 ? 8.001 -7.070 8.933 1.00 74.81 1003 ALA A CA 1
ATOM 7435 C C . ALA A 1 1003 ? 9.331 -6.967 8.165 1.00 74.81 1003 ALA A C 1
ATOM 7437 O O . ALA A 1 1003 ? 9.643 -5.910 7.622 1.00 74.81 1003 ALA A O 1
ATOM 7438 N N . SER A 1 1004 ? 10.114 -8.050 8.116 1.00 80.44 1004 SER A N 1
ATOM 7439 C CA . SER A 1 1004 ? 11.509 -8.014 7.638 1.00 80.44 1004 SER A CA 1
ATOM 7440 C C . SER A 1 1004 ? 11.738 -8.774 6.328 1.00 80.44 1004 SER A C 1
ATOM 7442 O O . SER A 1 1004 ? 12.708 -8.509 5.625 1.00 80.44 1004 SER A O 1
ATOM 7444 N N . HIS A 1 1005 ? 10.854 -9.712 5.973 1.00 81.44 1005 HIS A N 1
ATOM 7445 C CA . HIS A 1 1005 ? 11.027 -10.635 4.844 1.00 81.44 1005 HIS A CA 1
ATOM 7446 C C . HIS A 1 1005 ? 9.785 -10.701 3.934 1.00 81.44 1005 HIS A C 1
ATOM 7448 O O . HIS A 1 1005 ? 9.550 -11.711 3.275 1.00 81.44 1005 HIS A O 1
ATOM 7454 N N . GLY A 1 1006 ? 9.005 -9.618 3.839 1.00 71.94 1006 GLY A N 1
ATOM 7455 C CA . GLY A 1 1006 ? 7.814 -9.515 2.978 1.00 71.94 1006 GLY A CA 1
ATOM 7456 C C . GLY A 1 1006 ? 8.078 -9.372 1.474 1.00 71.94 1006 GLY A C 1
ATOM 7457 O O . GLY A 1 1006 ? 7.135 -9.298 0.689 1.00 71.94 1006 GLY A O 1
ATOM 7458 N N . ALA A 1 1007 ? 9.343 -9.339 1.050 1.00 64.75 1007 ALA A N 1
ATOM 7459 C CA . ALA A 1 1007 ? 9.749 -9.217 -0.348 1.00 64.75 1007 ALA A CA 1
ATOM 7460 C C . ALA A 1 1007 ? 10.184 -10.570 -0.937 1.00 64.75 1007 ALA A C 1
ATOM 7462 O O . ALA A 1 1007 ? 10.648 -11.449 -0.219 1.00 64.75 1007 ALA A O 1
ATOM 7463 N N . ALA A 1 1008 ? 10.084 -10.746 -2.259 1.00 76.06 1008 ALA A N 1
ATOM 7464 C CA . ALA A 1 1008 ? 10.587 -11.956 -2.918 1.00 76.06 1008 ALA A CA 1
ATOM 7465 C C . ALA A 1 1008 ? 12.083 -12.187 -2.612 1.00 76.06 1008 ALA A C 1
ATOM 7467 O O . ALA A 1 1008 ? 12.867 -11.232 -2.688 1.00 76.06 1008 ALA A O 1
ATOM 7468 N N . ALA A 1 1009 ? 12.452 -13.437 -2.297 1.00 76.19 1009 ALA A N 1
ATOM 7469 C CA . ALA A 1 1009 ? 13.827 -13.842 -2.005 1.00 76.19 1009 ALA A CA 1
ATOM 7470 C C . ALA A 1 1009 ? 14.783 -13.486 -3.155 1.00 76.19 1009 ALA A C 1
ATOM 7472 O O . ALA A 1 1009 ? 14.542 -13.847 -4.309 1.00 76.19 1009 ALA A O 1
ATOM 7473 N N . THR A 1 1010 ? 15.889 -12.818 -2.826 1.00 69.75 1010 THR A N 1
ATOM 7474 C CA . THR A 1 1010 ? 16.953 -12.440 -3.773 1.00 69.75 1010 THR A CA 1
ATOM 7475 C C . THR A 1 1010 ? 17.983 -13.551 -3.986 1.00 69.75 1010 THR A C 1
ATOM 7477 O O . THR A 1 1010 ? 18.692 -13.548 -4.988 1.00 69.75 1010 THR A O 1
ATOM 7480 N N . SER A 1 1011 ? 18.064 -14.525 -3.072 1.00 81.25 1011 SER A N 1
ATOM 7481 C CA . SER A 1 1011 ? 19.017 -15.634 -3.171 1.00 81.25 1011 SER A CA 1
ATOM 7482 C C . SER A 1 1011 ? 18.702 -16.525 -4.366 1.00 81.25 1011 SER A C 1
ATOM 7484 O O . SER A 1 1011 ? 17.619 -17.095 -4.448 1.00 81.25 1011 SER A O 1
ATOM 7486 N N . ALA A 1 1012 ? 19.664 -16.738 -5.262 1.00 82.50 1012 ALA A N 1
ATOM 7487 C CA . ALA A 1 1012 ? 19.484 -17.672 -6.371 1.00 82.50 1012 ALA A CA 1
ATOM 7488 C C . ALA A 1 1012 ? 19.313 -19.132 -5.905 1.00 82.50 1012 ALA A C 1
ATOM 7490 O O . ALA A 1 1012 ? 18.795 -19.946 -6.672 1.00 82.50 1012 ALA A O 1
ATOM 7491 N N . LEU A 1 1013 ? 19.773 -19.477 -4.698 1.00 89.38 1013 LEU A N 1
ATOM 7492 C CA . LEU A 1 1013 ? 19.748 -20.836 -4.150 1.00 89.38 1013 LEU A CA 1
ATOM 7493 C C . LEU A 1 1013 ? 18.539 -21.077 -3.237 1.00 89.38 1013 LEU A C 1
ATOM 7495 O O . LEU A 1 1013 ? 17.846 -22.080 -3.384 1.00 89.38 1013 LEU A O 1
ATOM 7499 N N . PHE A 1 1014 ? 18.265 -20.151 -2.318 1.00 90.75 1014 PHE A N 1
ATOM 7500 C CA . PHE A 1 1014 ? 17.203 -20.291 -1.321 1.00 90.75 1014 PHE A CA 1
ATOM 7501 C C . PHE A 1 1014 ? 15.896 -19.708 -1.848 1.00 90.75 1014 PHE A C 1
ATOM 7503 O O . PHE A 1 1014 ? 15.523 -18.575 -1.547 1.00 90.75 1014 PHE A O 1
ATOM 7510 N N . GLN A 1 1015 ? 15.216 -20.489 -2.684 1.00 85.88 1015 GLN A N 1
ATOM 7511 C CA . GLN A 1 1015 ? 13.955 -20.110 -3.309 1.00 85.88 1015 GLN A CA 1
ATOM 7512 C C . GLN A 1 1015 ? 12.814 -21.000 -2.813 1.00 85.88 1015 GLN A C 1
ATOM 7514 O O . GLN A 1 1015 ? 12.934 -22.223 -2.762 1.00 85.88 1015 GLN A O 1
ATOM 7519 N N . ALA A 1 1016 ? 11.655 -20.394 -2.548 1.00 86.38 1016 ALA A N 1
ATOM 7520 C CA . ALA A 1 1016 ? 10.489 -21.101 -2.015 1.00 86.38 1016 ALA A CA 1
ATOM 7521 C C . ALA A 1 1016 ? 9.970 -22.232 -2.917 1.00 86.38 1016 ALA A C 1
ATOM 7523 O O . ALA A 1 1016 ? 9.322 -23.160 -2.434 1.00 86.38 1016 ALA A O 1
ATOM 7524 N N . LYS A 1 1017 ? 10.225 -22.154 -4.230 1.00 86.69 1017 LYS A N 1
ATOM 7525 C CA . LYS A 1 1017 ? 9.881 -23.207 -5.202 1.00 86.69 1017 LYS A CA 1
ATOM 7526 C C . LYS A 1 1017 ? 10.731 -24.475 -5.034 1.00 86.69 1017 LYS A C 1
ATOM 7528 O O . LYS A 1 1017 ? 10.279 -25.540 -5.423 1.00 86.69 1017 LYS A O 1
ATOM 7533 N N . ASP A 1 1018 ? 11.923 -24.352 -4.453 1.00 92.00 1018 ASP A N 1
ATOM 7534 C CA . ASP A 1 1018 ? 12.879 -25.450 -4.294 1.00 92.00 1018 ASP A CA 1
ATOM 7535 C C . ASP A 1 1018 ? 12.798 -26.070 -2.882 1.00 92.00 1018 ASP A C 1
ATOM 7537 O O . ASP A 1 1018 ? 13.299 -27.170 -2.658 1.00 92.00 1018 ASP A O 1
ATOM 7541 N N . SER A 1 1019 ? 12.103 -25.418 -1.935 1.00 93.38 1019 SER A N 1
ATOM 7542 C CA . SER A 1 1019 ? 11.985 -25.868 -0.538 1.00 93.38 1019 SER A CA 1
ATOM 7543 C C . SER A 1 1019 ? 11.371 -27.259 -0.393 1.00 93.38 1019 SER A C 1
ATOM 7545 O O . SER A 1 1019 ? 11.844 -28.043 0.419 1.00 93.38 1019 SER A O 1
ATOM 7547 N N . TYR A 1 1020 ? 10.342 -27.604 -1.178 1.00 93.62 1020 TYR A N 1
ATOM 7548 C CA . TYR A 1 1020 ? 9.732 -28.933 -1.064 1.00 93.62 1020 TYR A CA 1
ATOM 7549 C C . TYR A 1 1020 ? 10.679 -30.039 -1.555 1.00 93.62 1020 TYR A C 1
ATOM 7551 O O . TYR A 1 1020 ? 10.799 -31.081 -0.917 1.00 93.62 1020 TYR A O 1
ATOM 7559 N N . GLY A 1 1021 ? 11.433 -29.779 -2.628 1.00 94.19 1021 GLY A N 1
ATOM 7560 C CA . GLY A 1 1021 ? 12.492 -30.682 -3.074 1.00 94.19 1021 GLY A CA 1
ATOM 7561 C C . GLY A 1 1021 ? 13.609 -30.815 -2.036 1.00 94.19 1021 GLY A C 1
ATOM 7562 O O . GLY A 1 1021 ? 14.025 -31.930 -1.737 1.00 94.19 1021 GLY A O 1
ATOM 7563 N N . ALA A 1 1022 ? 14.049 -29.705 -1.434 1.00 96.00 1022 ALA A N 1
ATOM 7564 C CA . ALA A 1 1022 ? 15.068 -29.722 -0.383 1.00 96.00 1022 ALA A CA 1
ATOM 7565 C C . ALA A 1 1022 ? 14.595 -30.529 0.839 1.00 96.00 1022 ALA A C 1
ATOM 7567 O O . ALA A 1 1022 ? 15.323 -31.386 1.334 1.00 96.00 1022 ALA A O 1
ATOM 7568 N N . PHE A 1 1023 ? 13.339 -30.343 1.252 1.00 95.38 1023 PHE A N 1
ATOM 7569 C CA . PHE A 1 1023 ? 12.690 -31.139 2.292 1.00 95.38 1023 PHE A CA 1
ATOM 7570 C C . PHE A 1 1023 ? 12.655 -32.638 1.961 1.00 95.38 1023 PHE A C 1
ATOM 7572 O O . PHE A 1 1023 ? 12.864 -33.460 2.842 1.00 95.38 1023 PHE A O 1
ATOM 7579 N N . LEU A 1 1024 ? 12.428 -33.033 0.710 1.00 94.31 1024 LEU A N 1
ATOM 7580 C CA . LEU A 1 1024 ? 12.432 -34.453 0.341 1.00 94.31 1024 LEU A CA 1
ATOM 7581 C C . LEU A 1 1024 ? 13.838 -35.046 0.213 1.00 94.31 1024 LEU A C 1
ATOM 7583 O O . LEU A 1 1024 ? 13.972 -36.259 0.232 1.00 94.31 1024 LEU A O 1
ATOM 7587 N N . LEU A 1 1025 ? 14.882 -34.237 0.043 1.00 93.81 1025 LEU A N 1
ATOM 7588 C CA . LEU A 1 1025 ? 16.229 -34.737 -0.255 1.00 93.81 1025 LEU A CA 1
ATOM 7589 C C . LEU A 1 1025 ? 17.197 -34.620 0.919 1.00 93.81 1025 LEU A C 1
ATOM 7591 O O . LEU A 1 1025 ? 18.245 -35.264 0.888 1.00 93.81 1025 LEU A O 1
ATOM 7595 N N . HIS A 1 1026 ? 16.858 -33.843 1.951 1.00 95.88 1026 HIS A N 1
ATOM 7596 C CA . HIS A 1 1026 ? 17.812 -33.512 3.007 1.00 95.88 1026 HIS A CA 1
ATOM 7597 C C . HIS A 1 1026 ? 18.393 -34.728 3.717 1.00 95.88 1026 HIS A C 1
ATOM 7599 O O . HIS A 1 1026 ? 19.596 -34.765 3.916 1.00 95.88 1026 HIS A O 1
ATOM 7605 N N . MET A 1 1027 ? 17.594 -35.756 4.011 1.00 94.56 1027 MET A N 1
ATOM 7606 C CA . MET A 1 1027 ? 18.101 -36.974 4.653 1.00 94.56 1027 MET A CA 1
ATOM 7607 C C . MET A 1 1027 ? 19.151 -37.689 3.794 1.00 94.56 1027 MET A C 1
ATOM 7609 O O . MET A 1 1027 ? 20.130 -38.198 4.323 1.00 94.56 1027 MET A O 1
ATOM 7613 N N . ALA A 1 1028 ? 18.977 -37.709 2.469 1.00 94.06 1028 ALA A N 1
ATOM 7614 C CA . ALA A 1 1028 ? 19.940 -38.325 1.557 1.00 94.06 1028 ALA A CA 1
ATOM 7615 C C . ALA A 1 1028 ? 21.230 -37.509 1.439 1.00 94.06 1028 ALA A C 1
ATOM 7617 O O . ALA A 1 1028 ? 22.313 -38.087 1.413 1.00 94.06 1028 ALA A O 1
ATOM 7618 N N . VAL A 1 1029 ? 21.117 -36.178 1.399 1.00 95.69 1029 VAL A N 1
ATOM 7619 C CA . VAL A 1 1029 ? 22.279 -35.279 1.401 1.00 95.69 1029 VAL A CA 1
ATOM 7620 C C . VAL A 1 1029 ? 23.045 -35.397 2.717 1.00 95.69 1029 VAL A C 1
ATOM 7622 O O . VAL A 1 1029 ? 24.256 -35.592 2.684 1.00 95.69 1029 VAL A O 1
ATOM 7625 N N . SER A 1 1030 ? 22.323 -35.364 3.838 1.00 95.06 1030 SER A N 1
ATOM 7626 C CA . SER A 1 1030 ? 22.844 -35.481 5.200 1.00 95.06 1030 SER A CA 1
ATOM 7627 C C . SER A 1 1030 ? 23.777 -36.684 5.317 1.00 95.06 1030 SER A C 1
ATOM 7629 O O . SER A 1 1030 ? 24.976 -36.488 5.484 1.00 95.06 1030 SER A O 1
ATOM 7631 N N . VAL A 1 1031 ? 23.302 -37.918 5.068 1.00 94.12 1031 VAL A N 1
ATOM 7632 C CA . VAL A 1 1031 ? 24.146 -39.127 5.225 1.00 94.12 1031 VAL A CA 1
ATOM 7633 C C . VAL A 1 1031 ? 25.483 -39.020 4.494 1.00 94.12 1031 VAL A C 1
ATOM 7635 O O . VAL A 1 1031 ? 26.509 -39.470 5.003 1.00 94.12 1031 VAL A O 1
ATOM 7638 N N . LEU A 1 1032 ? 25.485 -38.454 3.287 1.00 93.38 1032 LEU A N 1
ATOM 7639 C CA . LEU A 1 1032 ? 26.706 -38.310 2.497 1.00 93.38 1032 LEU A CA 1
ATOM 7640 C C . LEU A 1 1032 ? 27.654 -37.279 3.115 1.00 93.38 1032 LEU A C 1
ATOM 7642 O O . LEU A 1 1032 ? 28.855 -37.538 3.208 1.00 93.38 1032 LEU A O 1
ATOM 7646 N N . VAL A 1 1033 ? 27.116 -36.142 3.555 1.00 94.88 1033 VAL A N 1
ATOM 7647 C CA . VAL A 1 1033 ? 27.874 -35.081 4.221 1.00 94.88 1033 VAL A CA 1
ATOM 7648 C C . VAL A 1 1033 ? 28.433 -35.574 5.552 1.00 94.88 1033 VAL A C 1
ATOM 7650 O O . VAL A 1 1033 ? 29.637 -35.447 5.770 1.00 94.88 1033 VAL A O 1
ATOM 7653 N N . GLU A 1 1034 ? 27.624 -36.197 6.413 1.00 94.25 1034 GLU A N 1
ATOM 7654 C CA . GLU A 1 1034 ? 28.107 -36.679 7.713 1.00 94.25 1034 GLU A CA 1
ATOM 7655 C C . GLU A 1 1034 ? 29.193 -37.741 7.562 1.00 94.25 1034 GLU A C 1
ATOM 7657 O O . GLU A 1 1034 ? 30.212 -37.660 8.241 1.00 94.25 1034 GLU A O 1
ATOM 7662 N N . LYS A 1 1035 ? 29.042 -38.700 6.640 1.00 91.81 1035 LYS A N 1
ATOM 7663 C CA . LYS A 1 1035 ? 30.083 -39.714 6.412 1.00 91.81 1035 LYS A CA 1
ATOM 7664 C C . LYS A 1 1035 ? 31.377 -39.109 5.882 1.00 91.81 1035 LYS A C 1
ATOM 7666 O O . LYS A 1 1035 ? 32.455 -39.551 6.277 1.00 91.81 1035 LYS A O 1
ATOM 7671 N N . ALA A 1 1036 ? 31.286 -38.116 4.996 1.00 92.31 1036 ALA A N 1
ATOM 7672 C CA . ALA A 1 1036 ? 32.461 -37.413 4.493 1.00 92.31 1036 ALA A CA 1
ATOM 7673 C C . ALA A 1 1036 ? 33.172 -36.639 5.614 1.00 92.31 1036 ALA A C 1
ATOM 7675 O O . ALA A 1 1036 ? 34.397 -36.702 5.723 1.00 92.31 1036 ALA A O 1
ATOM 7676 N N . LEU A 1 1037 ? 32.412 -35.956 6.474 1.00 93.25 1037 LEU A N 1
ATOM 7677 C CA . LEU A 1 1037 ? 32.954 -35.207 7.608 1.00 93.25 1037 LEU A CA 1
ATOM 7678 C C . LEU A 1 1037 ? 33.546 -36.129 8.675 1.00 93.25 1037 LEU A C 1
ATOM 7680 O O . LEU A 1 1037 ? 34.643 -35.859 9.154 1.00 93.25 1037 LEU A O 1
ATOM 7684 N N . ASP A 1 1038 ? 32.891 -37.241 9.001 1.00 91.19 1038 ASP A N 1
ATOM 7685 C CA . ASP A 1 1038 ? 33.426 -38.232 9.936 1.00 91.19 1038 ASP A CA 1
ATOM 7686 C C . ASP A 1 1038 ? 34.730 -38.845 9.413 1.00 91.19 1038 ASP A C 1
ATOM 7688 O O . ASP A 1 1038 ? 35.701 -38.964 10.161 1.00 91.19 1038 ASP A O 1
ATOM 7692 N N . ALA A 1 1039 ? 34.797 -39.191 8.122 1.00 89.88 1039 ALA A N 1
ATOM 7693 C CA . ALA A 1 1039 ? 36.021 -39.697 7.500 1.00 89.88 1039 ALA A CA 1
ATOM 7694 C C . ALA A 1 1039 ? 37.156 -38.657 7.539 1.00 89.88 1039 ALA A C 1
ATOM 7696 O O . ALA A 1 1039 ? 38.298 -38.997 7.849 1.00 89.88 1039 ALA A O 1
ATOM 7697 N N . LEU A 1 1040 ? 36.843 -37.383 7.282 1.00 90.31 1040 LEU A N 1
ATOM 7698 C CA . LEU A 1 1040 ? 37.806 -36.287 7.371 1.00 90.31 1040 LEU A CA 1
ATOM 7699 C C . LEU A 1 1040 ? 38.313 -36.102 8.808 1.00 90.31 1040 LEU A C 1
ATOM 7701 O O . LEU A 1 1040 ? 39.521 -36.061 9.032 1.00 90.31 1040 LEU A O 1
ATOM 7705 N N . LEU A 1 1041 ? 37.409 -36.033 9.785 1.00 88.94 1041 LEU A N 1
ATOM 7706 C CA . LEU A 1 1041 ? 37.732 -35.767 11.190 1.00 88.94 1041 LEU A CA 1
ATOM 7707 C C . LEU A 1 1041 ? 38.467 -36.926 11.871 1.00 88.94 1041 LEU A C 1
ATOM 7709 O O . LEU A 1 1041 ? 39.228 -36.706 12.810 1.00 88.94 1041 LEU A O 1
ATOM 7713 N N . THR A 1 1042 ? 38.274 -38.151 11.385 1.00 85.50 1042 THR A N 1
ATOM 7714 C CA . THR A 1 1042 ? 38.995 -39.340 11.864 1.00 85.50 1042 THR A CA 1
ATOM 7715 C C . THR A 1 1042 ? 40.331 -39.567 11.147 1.00 85.50 1042 THR A C 1
ATOM 7717 O O . THR A 1 1042 ? 41.137 -40.379 11.605 1.00 85.50 1042 THR A O 1
ATOM 7720 N N . SER A 1 1043 ? 40.623 -38.820 10.075 1.00 86.12 1043 SER A N 1
ATOM 7721 C CA . SER A 1 1043 ? 41.910 -38.856 9.370 1.00 86.12 1043 SER A CA 1
ATOM 7722 C C . SER A 1 1043 ? 42.976 -37.960 10.027 1.00 86.12 1043 SER A C 1
ATOM 7724 O O . SER A 1 1043 ? 42.673 -37.073 10.827 1.00 86.12 1043 SER A O 1
ATOM 7726 N N . ARG A 1 1044 ? 44.263 -38.168 9.706 1.00 75.44 1044 ARG A N 1
ATOM 7727 C CA . ARG A 1 1044 ? 45.344 -37.254 10.130 1.00 75.44 1044 ARG A CA 1
ATOM 7728 C C . ARG A 1 1044 ? 45.317 -35.979 9.266 1.00 75.44 1044 ARG A C 1
ATOM 7730 O O . ARG A 1 1044 ? 45.198 -36.115 8.053 1.00 75.44 1044 ARG A O 1
ATOM 7737 N N . PRO A 1 1045 ? 45.478 -34.766 9.841 1.00 79.31 1045 PRO A N 1
ATOM 7738 C CA . PRO A 1 1045 ? 45.858 -34.467 11.231 1.00 79.31 1045 PRO A CA 1
ATOM 7739 C C . PRO A 1 1045 ? 44.679 -34.296 12.213 1.00 79.31 1045 PRO A C 1
ATOM 7741 O O . PRO A 1 1045 ? 44.906 -34.131 13.411 1.00 79.31 1045 PRO A O 1
ATOM 7744 N N . PHE A 1 1046 ? 43.429 -34.346 11.746 1.00 81.56 1046 PHE A N 1
ATOM 7745 C CA . PHE A 1 1046 ? 42.245 -34.004 12.547 1.00 81.56 1046 PHE A CA 1
ATOM 7746 C C . PHE A 1 1046 ? 41.904 -35.010 13.657 1.00 81.56 1046 PHE A C 1
ATOM 7748 O O . PHE A 1 1046 ? 41.297 -34.626 14.654 1.00 81.56 1046 PHE A O 1
ATOM 7755 N N . GLY A 1 1047 ? 42.365 -36.260 13.574 1.00 78.56 1047 GLY A N 1
ATOM 7756 C CA . GLY A 1 1047 ? 42.117 -37.263 14.619 1.00 78.56 1047 GLY A CA 1
ATOM 7757 C C . GLY A 1 1047 ? 42.624 -36.863 16.017 1.00 78.56 1047 GLY A C 1
ATOM 7758 O O . GLY A 1 1047 ? 42.058 -37.293 17.022 1.00 78.56 1047 GLY A O 1
ATOM 7759 N N . ALA A 1 1048 ? 43.649 -36.006 16.113 1.00 80.31 1048 ALA A N 1
ATOM 7760 C CA . ALA A 1 1048 ? 44.113 -35.463 17.395 1.00 80.31 1048 ALA A CA 1
ATOM 7761 C C . ALA A 1 1048 ? 43.140 -34.421 17.981 1.00 80.31 1048 ALA A C 1
ATOM 7763 O O . ALA A 1 1048 ? 42.942 -34.381 19.195 1.00 80.31 1048 ALA A O 1
ATOM 7764 N N . LEU A 1 1049 ? 42.494 -33.624 17.121 1.00 83.25 1049 LEU A N 1
ATOM 7765 C CA . LEU A 1 1049 ? 41.496 -32.625 17.510 1.00 83.25 1049 LEU A CA 1
ATOM 7766 C C . LEU A 1 1049 ? 40.292 -33.297 18.176 1.00 83.25 1049 LEU A C 1
ATOM 7768 O O . LEU A 1 1049 ? 39.892 -32.892 19.261 1.00 83.25 1049 LEU A O 1
ATOM 7772 N N . VAL A 1 1050 ? 39.766 -34.362 17.565 1.00 84.94 1050 VAL A N 1
ATOM 7773 C CA . VAL A 1 1050 ? 38.550 -35.049 18.035 1.00 84.94 1050 VAL A CA 1
ATOM 7774 C C . VAL A 1 1050 ? 38.715 -35.665 19.431 1.00 84.94 1050 VAL A C 1
ATOM 7776 O O . VAL A 1 1050 ? 37.753 -35.820 20.184 1.00 84.94 1050 VAL A O 1
ATOM 7779 N N . ASN A 1 1051 ? 39.949 -35.997 19.808 1.00 81.31 1051 ASN A N 1
ATOM 7780 C CA . ASN A 1 1051 ? 40.252 -36.638 21.081 1.00 81.31 1051 ASN A CA 1
ATOM 7781 C C . ASN A 1 1051 ? 40.506 -35.661 22.238 1.00 81.31 1051 ASN A C 1
ATOM 7783 O O . ASN A 1 1051 ? 40.585 -36.110 23.383 1.00 81.31 1051 ASN A O 1
ATOM 7787 N N . CYS A 1 1052 ? 40.617 -34.353 21.985 1.00 88.31 1052 CYS A N 1
ATOM 7788 C CA . CYS A 1 1052 ? 40.893 -33.384 23.043 1.00 88.31 1052 CYS A CA 1
ATOM 7789 C C . CYS A 1 1052 ? 39.637 -33.056 23.873 1.00 88.31 1052 CYS A C 1
ATOM 7791 O O . CYS A 1 1052 ? 38.504 -33.126 23.393 1.00 88.31 1052 CYS A O 1
ATOM 7793 N N . ALA A 1 1053 ? 39.834 -32.661 25.135 1.00 86.62 1053 ALA A N 1
ATOM 7794 C CA . ALA A 1 1053 ? 38.732 -32.355 26.052 1.00 86.62 1053 ALA A CA 1
ATOM 7795 C C . ALA A 1 1053 ? 37.821 -31.224 25.538 1.00 86.62 1053 ALA A C 1
ATOM 7797 O O . ALA A 1 1053 ? 36.602 -31.307 25.678 1.00 86.62 1053 ALA A O 1
ATOM 7798 N N . ALA A 1 1054 ? 38.403 -30.207 24.891 1.00 87.38 1054 ALA A N 1
ATOM 7799 C CA . ALA A 1 1054 ? 37.649 -29.103 24.302 1.00 87.38 1054 ALA A CA 1
ATOM 7800 C C . ALA A 1 1054 ? 36.692 -29.593 23.203 1.00 87.38 1054 ALA A C 1
ATOM 7802 O O . ALA A 1 1054 ? 35.511 -29.253 23.225 1.00 87.38 1054 ALA A O 1
ATOM 7803 N N . TRP A 1 1055 ? 37.164 -30.453 22.293 1.00 88.69 1055 TRP A N 1
ATOM 7804 C CA . TRP A 1 1055 ? 36.321 -31.028 21.245 1.00 88.69 1055 TRP A CA 1
ATOM 7805 C C . TRP A 1 1055 ? 35.238 -31.941 21.813 1.00 88.69 1055 TRP A C 1
ATOM 7807 O O . TRP A 1 1055 ? 34.093 -31.873 21.383 1.00 88.69 1055 TRP A O 1
ATOM 7817 N N . ARG A 1 1056 ? 35.545 -32.760 22.821 1.00 88.25 1056 ARG A N 1
ATOM 7818 C CA . ARG A 1 1056 ? 34.514 -33.594 23.459 1.00 88.25 1056 ARG A CA 1
ATOM 7819 C C . ARG A 1 1056 ? 33.403 -32.753 24.098 1.00 88.25 1056 ARG A C 1
ATOM 7821 O O . ARG A 1 1056 ? 32.261 -33.196 24.119 1.00 88.25 1056 ARG A O 1
ATOM 7828 N N . ALA A 1 1057 ? 33.712 -31.546 24.577 1.00 86.81 1057 ALA A N 1
ATOM 7829 C CA . ALA A 1 1057 ? 32.740 -30.644 25.195 1.00 86.81 1057 ALA A CA 1
ATOM 7830 C C . ALA A 1 1057 ? 31.910 -29.805 24.206 1.00 86.81 1057 ALA A C 1
ATOM 7832 O O . ALA A 1 1057 ? 30.777 -29.460 24.532 1.00 86.81 1057 ALA A O 1
ATOM 7833 N N . SER A 1 1058 ? 32.433 -29.467 23.022 1.00 89.25 1058 SER A N 1
ATOM 7834 C CA . SER A 1 1058 ? 31.760 -28.543 22.085 1.00 89.25 1058 SER A CA 1
ATOM 7835 C C . SER A 1 1058 ? 31.664 -29.034 20.640 1.00 89.25 1058 SER A C 1
ATOM 7837 O O . SER A 1 1058 ? 30.861 -28.516 19.865 1.00 89.25 1058 SER A O 1
ATOM 7839 N N . GLY A 1 1059 ? 32.434 -30.053 20.266 1.00 89.31 1059 GLY A N 1
ATOM 7840 C CA . GLY A 1 1059 ? 32.595 -30.531 18.896 1.00 89.31 1059 GLY A CA 1
ATOM 7841 C C . GLY A 1 1059 ? 31.278 -30.931 18.245 1.00 89.31 1059 GLY A C 1
ATOM 7842 O O . GLY A 1 1059 ? 31.037 -30.554 17.108 1.00 89.31 1059 GLY A O 1
ATOM 7843 N N . MET A 1 1060 ? 30.372 -31.604 18.961 1.00 91.81 1060 MET A N 1
ATOM 7844 C CA . MET A 1 1060 ? 29.071 -31.998 18.394 1.00 91.81 1060 MET A CA 1
ATOM 7845 C C . MET A 1 1060 ? 28.167 -30.794 18.089 1.00 91.81 1060 MET A C 1
ATOM 7847 O O . MET A 1 1060 ? 27.446 -30.785 17.090 1.00 91.81 1060 MET A O 1
ATOM 7851 N N . VAL A 1 1061 ? 28.251 -29.737 18.902 1.00 91.88 1061 VAL A N 1
ATOM 7852 C CA . VAL A 1 1061 ? 27.533 -28.474 18.670 1.00 91.88 1061 VAL A CA 1
ATOM 7853 C C . VAL A 1 1061 ? 28.126 -27.744 17.464 1.00 91.88 1061 VAL A C 1
ATOM 7855 O O . VAL A 1 1061 ? 27.389 -27.302 16.583 1.00 91.88 1061 VAL A O 1
ATOM 7858 N N . VAL A 1 1062 ? 29.458 -27.681 17.377 1.00 91.44 1062 VAL A N 1
ATOM 7859 C CA . VAL A 1 1062 ? 30.166 -27.104 16.222 1.00 91.44 1062 VAL A CA 1
ATOM 7860 C C . VAL A 1 1062 ? 29.815 -27.863 14.941 1.00 91.44 1062 VAL A C 1
ATOM 7862 O O . VAL A 1 1062 ? 29.476 -27.241 13.934 1.00 91.44 1062 VAL A O 1
ATOM 7865 N N . MET A 1 1063 ? 29.823 -29.196 14.983 1.00 92.25 1063 MET A N 1
ATOM 7866 C CA . MET A 1 1063 ? 29.491 -30.038 13.836 1.00 92.25 1063 MET A CA 1
ATOM 7867 C C . MET A 1 1063 ? 28.039 -29.892 13.408 1.00 92.25 1063 MET A C 1
ATOM 7869 O O . MET A 1 1063 ? 27.780 -29.818 12.213 1.00 92.25 1063 MET A O 1
ATOM 7873 N N . THR A 1 1064 ? 27.108 -29.735 14.348 1.00 93.50 1064 THR A N 1
ATOM 7874 C CA . THR A 1 1064 ? 25.713 -29.410 14.022 1.00 93.50 1064 THR A CA 1
ATOM 7875 C C . THR A 1 1064 ? 25.615 -28.118 13.202 1.00 93.50 1064 THR A C 1
ATOM 7877 O O . THR A 1 1064 ? 24.874 -28.071 12.223 1.00 93.50 1064 THR A O 1
ATOM 7880 N N . GLY A 1 1065 ? 26.399 -27.088 13.538 1.00 92.88 1065 GLY A N 1
ATOM 7881 C CA . GLY A 1 1065 ? 26.454 -25.844 12.764 1.00 92.88 1065 GLY A CA 1
ATOM 7882 C C . GLY A 1 1065 ? 27.107 -26.010 11.386 1.00 92.88 1065 GLY A C 1
ATOM 7883 O O . GLY A 1 1065 ? 26.541 -25.585 10.377 1.00 92.88 1065 GLY A O 1
ATOM 7884 N N . VAL A 1 1066 ? 28.281 -26.648 11.327 1.00 93.62 1066 VAL A N 1
ATOM 7885 C CA . VAL A 1 1066 ? 29.059 -26.816 10.084 1.00 93.62 1066 VAL A CA 1
ATOM 7886 C C . VAL A 1 1066 ? 28.368 -27.775 9.115 1.00 93.62 1066 VAL A C 1
ATOM 7888 O O . VAL A 1 1066 ? 28.082 -27.402 7.976 1.00 93.62 1066 VAL A O 1
ATOM 7891 N N . ALA A 1 1067 ? 28.069 -28.996 9.563 1.00 94.94 1067 ALA A N 1
ATOM 7892 C CA . ALA A 1 1067 ? 27.355 -29.980 8.760 1.00 94.94 1067 ALA A CA 1
ATOM 7893 C C . ALA A 1 1067 ? 25.946 -29.480 8.428 1.00 94.94 1067 ALA A C 1
ATOM 7895 O O . ALA A 1 1067 ? 25.505 -29.638 7.296 1.00 94.94 1067 ALA A O 1
ATOM 7896 N N . GLY A 1 1068 ? 25.274 -28.785 9.354 1.00 95.56 1068 GLY A N 1
ATOM 7897 C CA . GLY A 1 1068 ? 23.940 -28.234 9.121 1.00 95.56 1068 GLY A CA 1
ATOM 7898 C C . GLY A 1 1068 ? 23.931 -27.215 7.984 1.00 95.56 1068 GLY A C 1
ATOM 7899 O O . GLY A 1 1068 ? 23.091 -27.297 7.090 1.00 95.56 1068 GLY A O 1
ATOM 7900 N N . ALA A 1 1069 ? 24.905 -26.301 7.950 1.00 95.50 1069 ALA A N 1
ATOM 7901 C CA . ALA A 1 1069 ? 25.052 -25.347 6.852 1.00 95.50 1069 ALA A CA 1
ATOM 7902 C C . ALA A 1 1069 ? 25.317 -26.048 5.507 1.00 95.50 1069 ALA A C 1
ATOM 7904 O O . ALA A 1 1069 ? 24.677 -25.717 4.502 1.00 95.50 1069 ALA A O 1
ATOM 7905 N N . LEU A 1 1070 ? 26.211 -27.045 5.491 1.00 97.19 1070 LEU A N 1
ATOM 7906 C CA . LEU A 1 1070 ? 26.497 -27.849 4.298 1.00 97.19 1070 LEU A CA 1
ATOM 7907 C C . LEU A 1 1070 ? 25.264 -28.624 3.828 1.00 97.19 1070 LEU A C 1
ATOM 7909 O O . LEU A 1 1070 ? 24.964 -28.626 2.635 1.00 97.19 1070 LEU A O 1
ATOM 7913 N N . ASN A 1 1071 ? 24.510 -29.214 4.751 1.00 97.50 1071 ASN A N 1
ATOM 7914 C CA . ASN A 1 1071 ? 23.290 -29.950 4.457 1.00 97.50 1071 ASN A CA 1
ATOM 7915 C C . ASN A 1 1071 ? 22.205 -29.037 3.902 1.00 97.50 1071 ASN A C 1
ATOM 7917 O O . ASN A 1 1071 ? 21.556 -29.397 2.921 1.00 97.50 1071 ASN A O 1
ATOM 7921 N N . VAL A 1 1072 ? 22.017 -27.840 4.466 1.00 97.44 1072 VAL A N 1
ATOM 7922 C CA . VAL A 1 1072 ? 21.053 -26.855 3.956 1.00 97.44 1072 VAL A CA 1
ATOM 7923 C C . VAL A 1 1072 ? 21.422 -26.448 2.528 1.00 97.44 1072 VAL A C 1
ATOM 7925 O O . VAL A 1 1072 ? 20.593 -26.558 1.622 1.00 97.44 1072 VAL A O 1
ATOM 7928 N N . VAL A 1 1073 ? 22.671 -26.038 2.295 1.00 97.00 1073 VAL A N 1
ATOM 7929 C CA . VAL A 1 1073 ? 23.152 -25.642 0.961 1.00 97.00 1073 VAL A CA 1
ATOM 7930 C C . VAL A 1 1073 ? 23.041 -26.805 -0.025 1.00 97.00 1073 VAL A C 1
ATOM 7932 O O . VAL A 1 1073 ? 22.471 -26.639 -1.104 1.00 97.00 1073 VAL A O 1
ATOM 7935 N N . GLY A 1 1074 ? 23.529 -27.987 0.352 1.00 97.19 1074 GLY A N 1
ATOM 7936 C CA . GLY A 1 1074 ? 23.522 -29.192 -0.474 1.00 97.19 1074 GLY A CA 1
ATOM 7937 C C . GLY A 1 1074 ? 22.110 -29.653 -0.830 1.00 97.19 1074 GLY A C 1
ATOM 7938 O O . GLY A 1 1074 ? 21.849 -29.991 -1.986 1.00 97.19 1074 GLY A O 1
ATOM 7939 N N . SER A 1 1075 ? 21.169 -29.589 0.113 1.00 97.50 1075 SER A N 1
ATOM 7940 C CA . SER A 1 1075 ? 19.767 -29.966 -0.113 1.00 97.50 1075 SER A CA 1
ATOM 7941 C C . SER A 1 1075 ? 19.081 -29.027 -1.097 1.00 97.50 1075 SER A C 1
ATOM 7943 O O . SER A 1 1075 ? 18.461 -29.490 -2.056 1.00 97.50 1075 SER A O 1
ATOM 7945 N N . PHE A 1 1076 ? 19.233 -27.711 -0.918 1.00 97.06 1076 P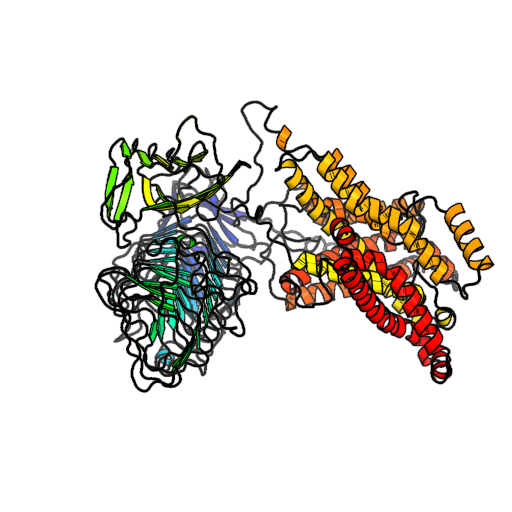HE A N 1
ATOM 7946 C CA . PHE A 1 1076 ? 18.669 -26.726 -1.843 1.00 97.06 1076 PHE A CA 1
ATOM 7947 C C . PHE A 1 1076 ? 19.338 -26.773 -3.222 1.00 97.06 1076 PHE A C 1
ATOM 7949 O O . PHE A 1 1076 ? 18.645 -26.682 -4.237 1.00 97.06 1076 PHE A O 1
ATOM 7956 N N . ALA A 1 1077 ? 20.657 -26.974 -3.288 1.00 96.69 1077 ALA A N 1
ATOM 7957 C CA . ALA A 1 1077 ? 21.385 -27.080 -4.552 1.00 96.69 1077 ALA A CA 1
ATOM 7958 C C . ALA A 1 1077 ? 20.956 -28.322 -5.340 1.00 96.69 1077 ALA A C 1
ATOM 7960 O O . ALA A 1 1077 ? 20.649 -28.224 -6.530 1.00 96.69 1077 ALA A O 1
ATOM 7961 N N . THR A 1 1078 ? 20.861 -29.468 -4.662 1.00 95.25 1078 THR A N 1
ATOM 7962 C CA . THR A 1 1078 ? 20.427 -30.734 -5.266 1.00 95.25 1078 THR A CA 1
ATOM 7963 C C . THR A 1 1078 ? 18.976 -30.646 -5.731 1.00 95.25 1078 THR A C 1
ATOM 7965 O O . THR A 1 1078 ? 18.673 -31.018 -6.865 1.00 95.25 1078 THR A O 1
ATOM 7968 N N . ALA A 1 1079 ? 18.084 -30.086 -4.908 1.00 95.00 1079 ALA A N 1
ATOM 7969 C CA . ALA A 1 1079 ? 16.689 -29.870 -5.277 1.00 95.00 1079 ALA A CA 1
ATOM 7970 C C . ALA A 1 1079 ? 16.564 -28.978 -6.516 1.00 95.00 1079 ALA A C 1
ATOM 7972 O O . ALA A 1 1079 ? 15.933 -29.368 -7.499 1.00 95.00 1079 ALA A O 1
ATOM 7973 N N . LYS A 1 1080 ? 17.226 -27.817 -6.512 1.00 92.69 1080 LYS A N 1
ATOM 7974 C CA . LYS A 1 1080 ? 17.235 -26.889 -7.646 1.00 92.69 1080 LYS A CA 1
ATOM 7975 C C . LYS A 1 1080 ? 17.769 -27.556 -8.914 1.00 92.69 1080 LYS A C 1
ATOM 7977 O O . LYS A 1 1080 ? 17.179 -27.398 -9.984 1.00 92.69 1080 LYS A O 1
ATOM 7982 N N . PHE A 1 1081 ? 18.861 -28.313 -8.807 1.00 93.81 1081 PHE A N 1
ATOM 7983 C CA . PHE A 1 1081 ? 19.428 -29.052 -9.931 1.00 93.81 1081 PHE A CA 1
ATOM 7984 C C . PHE A 1 1081 ? 18.417 -30.057 -10.496 1.00 93.81 1081 PHE A C 1
ATOM 7986 O O . PHE A 1 1081 ? 18.061 -29.960 -11.673 1.00 93.81 1081 PHE A O 1
ATOM 7993 N N . LEU A 1 1082 ? 17.875 -30.952 -9.666 1.00 90.81 1082 LEU A N 1
ATOM 7994 C CA . LEU A 1 1082 ? 16.931 -31.983 -10.104 1.00 90.81 1082 LEU A CA 1
ATOM 7995 C C . LEU A 1 1082 ? 15.648 -31.387 -10.694 1.00 90.81 1082 LEU A C 1
ATOM 7997 O O . LEU A 1 1082 ? 15.225 -31.798 -11.773 1.00 90.81 1082 LEU A O 1
ATOM 8001 N N . LEU A 1 1083 ? 15.064 -30.372 -10.053 1.00 88.25 1083 LEU A N 1
ATOM 8002 C CA . LEU A 1 1083 ? 13.850 -29.707 -10.541 1.00 88.25 1083 LEU A CA 1
ATOM 8003 C C . LEU A 1 1083 ? 14.089 -28.913 -11.835 1.00 88.25 1083 LEU A C 1
ATOM 8005 O O . LEU A 1 1083 ? 13.160 -28.734 -12.625 1.00 88.25 1083 LEU A O 1
ATOM 8009 N N . SER A 1 1084 ? 15.320 -28.454 -12.085 1.00 83.44 1084 SER A N 1
ATOM 8010 C CA . SER A 1 1084 ? 15.681 -27.803 -13.351 1.00 83.44 1084 SER A CA 1
ATOM 8011 C C . SER A 1 1084 ? 15.877 -28.793 -14.503 1.00 83.44 1084 SER A C 1
ATOM 8013 O O . SER A 1 1084 ? 15.593 -28.450 -15.649 1.00 83.44 1084 SER A O 1
ATOM 8015 N N . LYS A 1 1085 ? 16.347 -30.013 -14.210 1.00 86.44 1085 LYS A N 1
ATOM 8016 C CA . LYS A 1 1085 ? 16.684 -31.034 -15.214 1.00 86.44 1085 LYS A CA 1
ATOM 8017 C C . LYS A 1 1085 ? 15.560 -32.029 -15.484 1.00 86.44 1085 LYS A C 1
ATOM 8019 O O . LYS A 1 1085 ? 15.545 -32.629 -16.552 1.00 86.44 1085 LYS A O 1
ATOM 8024 N N . LEU A 1 1086 ? 14.612 -32.183 -14.559 1.00 86.88 1086 LEU A N 1
ATOM 8025 C CA . LEU A 1 1086 ? 13.501 -33.129 -14.663 1.00 86.88 1086 LEU A CA 1
ATOM 8026 C C . LEU A 1 1086 ? 12.154 -32.380 -14.632 1.00 86.88 1086 LEU A C 1
ATOM 8028 O O . LEU A 1 1086 ? 11.551 -32.223 -13.567 1.00 86.88 1086 LEU A O 1
ATOM 8032 N N . PRO A 1 1087 ? 11.627 -31.939 -15.793 1.00 73.94 1087 PRO A N 1
ATOM 8033 C CA . PRO A 1 1087 ? 10.375 -31.178 -15.871 1.00 73.94 1087 PRO A CA 1
ATOM 8034 C C . PRO A 1 1087 ? 9.162 -31.917 -15.296 1.00 73.94 1087 PRO A C 1
ATOM 8036 O O . PRO A 1 1087 ? 8.238 -31.285 -14.784 1.00 73.94 1087 PRO A O 1
ATOM 8039 N N . VAL A 1 1088 ? 9.163 -33.252 -15.369 1.00 77.56 1088 VAL A N 1
ATOM 8040 C CA . VAL A 1 1088 ? 8.118 -34.102 -14.780 1.00 77.56 1088 VAL A CA 1
ATOM 8041 C C . VAL A 1 1088 ? 8.129 -33.983 -13.257 1.00 77.56 1088 VAL A C 1
ATOM 8043 O O . VAL A 1 1088 ? 7.075 -33.782 -12.658 1.00 77.56 1088 VAL A O 1
ATOM 8046 N N . LEU A 1 1089 ? 9.316 -34.014 -12.642 1.00 77.62 1089 LEU A N 1
ATOM 8047 C CA . LEU A 1 1089 ? 9.470 -33.871 -11.196 1.00 77.62 1089 LEU A CA 1
ATOM 8048 C C . LEU A 1 1089 ? 8.972 -32.499 -10.729 1.00 77.62 1089 LEU A C 1
ATOM 8050 O O . LEU A 1 1089 ? 8.214 -32.433 -9.774 1.00 77.62 1089 LEU A O 1
ATOM 8054 N N . ARG A 1 1090 ? 9.272 -31.432 -11.481 1.00 78.06 1090 ARG A N 1
ATOM 8055 C CA . ARG A 1 1090 ? 8.802 -30.056 -11.221 1.00 78.06 1090 ARG A CA 1
ATOM 8056 C C . ARG A 1 1090 ? 7.279 -29.863 -11.302 1.00 78.06 1090 ARG A C 1
ATOM 8058 O O . ARG A 1 1090 ? 6.751 -28.851 -10.851 1.00 78.06 1090 ARG A O 1
ATOM 8065 N N . ARG A 1 1091 ? 6.545 -30.770 -11.954 1.00 71.81 1091 ARG A N 1
ATOM 8066 C CA . ARG A 1 1091 ? 5.069 -30.720 -11.972 1.00 71.81 1091 ARG A CA 1
ATOM 8067 C C . ARG A 1 1091 ? 4.454 -31.386 -10.739 1.00 71.81 1091 ARG A C 1
ATOM 8069 O O . ARG A 1 1091 ? 3.315 -31.064 -10.396 1.00 71.81 1091 ARG A O 1
ATOM 8076 N N . ILE A 1 1092 ? 5.185 -32.319 -10.130 1.00 77.06 1092 ILE A N 1
ATOM 8077 C CA . ILE A 1 1092 ? 4.756 -33.142 -8.994 1.00 77.06 1092 ILE A CA 1
ATOM 8078 C C . ILE A 1 1092 ? 5.186 -32.492 -7.670 1.00 77.06 1092 ILE A C 1
ATOM 8080 O O . ILE A 1 1092 ? 4.368 -32.381 -6.758 1.00 77.06 1092 ILE A O 1
ATOM 8084 N N . VAL A 1 1093 ? 6.443 -32.049 -7.607 1.00 72.81 1093 VAL A N 1
ATOM 8085 C CA . VAL A 1 1093 ? 7.094 -31.300 -6.520 1.00 72.81 1093 VAL A CA 1
ATOM 8086 C C . VAL A 1 1093 ? 6.989 -29.814 -6.826 1.00 72.81 1093 VAL A C 1
ATOM 8088 O O . VAL A 1 1093 ? 6.484 -29.072 -5.952 1.00 72.81 1093 VAL A O 1
#

Organism: Purpureocillium lilacinum (NCBI:txid33203)

Foldseek 3Di:
DVVVVVVVVVPPPPPPAAQFEEALPDPAAADRDPVRHGNAQPCQCVDPHEFQHEDEYEFQHEYAAAHADAEFHDLQGTYEYYYDDDPVGHAYEQEHDAVDAESYEHELYARYAYERHEFEYAYDLQAAHERYEYEYELNAEHENYHAYHYEFANGRYHAQWDPDDDDIDCDAPNNHEHYEYEYYYDHHDYAYEAYHAAQYEYEHTRAEYHYYYYLCQDDPQDAPVCCVRNVHHQDAYENAEAEHYEYAQHCAEYHEAERHEAHEYAHYEHFAHVNRRLDDHEHYEYELYEQYEHAHYEYFNFDDQNAQEHYEYAANYENYEYALYFYEQTANEHYEYHHHAGEYEQYEYELYEYAQGAAAHYEYEPAEYYNAEHFQAEYEHEAPGAYADYADDPPYHYQYEHFLAEYEYDHDYAHEHHDHYLNHAAEAYEDEDRYDDDPRYYNYHHDDQQFQQGRFSDPNRGAHAAPGPQKQRGDDDPPDDQAFSVRHGQVQIRGRHRYRDHHWHHFQDKDFCQVQDPPQKDKDDDKGWDADLSSGGGIWIKAAAQMKIWHADDDAQKKKKKKWKAWQDALQQKWKDAFQKIFGSNPQDPSRHRPTWIKIWMQHPLGIWIDINNHTTDIDGHDGDRGMMTHRRRTIMIIGIITMHHGDDDDDPPPPVPFQLLLLLLLVLLLLVLLLLLLVLLQADDDHLANFPLNVLFDPLAHVVSPLSNLLSLLASLLLVLLQLLQVLLVLLVVCLVSVNPLVNVLVLLCLQQVVLQVCLLLPVSLLSQCLNDPDDDPVVSVVSVVVSVVPQFAGDDPSLSSLVSSVLSVVCSVPPDRLVVVVPPDDPDDDDCPDDPDDPPDLQPADPVLLCCQQPVLVVLLVQLQVQQAVQFPPRADPRSRDRSSCVSSSSSSSVNSNSCNPRPPWRAHNPRSRDDPQPLPLVVLVVQLVVLSCVLSVCVCCLPVVVCVVPVPDDDDDDDDPVVLVVVCRHHDDSSVSSSSSSSSSSNRRNSRSSSSNSVNPVSDADPDPQSGSLLSVQLSSCLSVLLSVLSVVVSVVCCDPPNVVVSNDPVCSNCVSVVSSVVSSVSSSRSSSVVSVVCVVVPVVVSSSD

pLDDT: mean 86.6, std 15.8, range [25.12, 98.88]

InterPro domains:
  IPR002656 Acyltransferase 3 domain [PF01757] (660-1069)
  IPR006626 Parallel beta-helix repeat [SM00710] (109-136)
  IPR006626 Parallel beta-helix repeat [SM00710] (142-183)
  IPR006626 Parallel beta-helix repeat [SM00710] (192-214)
  IPR006626 Parallel beta-helix repeat [SM00710] (237-259)
  IPR006626 Parallel beta-helix repeat [SM00710] (289-313)
  IPR006626 Parallel beta-helix repeat [SM00710] (317-338)
  IPR011050 Pectin lyase fold/virulence factor [SSF51126] (7-489)
  IPR012334 Pectin lyase fold [G3DSA:2.160.20.10] (19-407)
  IPR039448 Right handed beta helix domain [PF13229] (237-378)
  IPR050623 Periplasmic Glucan Succinylation Acyltransferase [PTHR36927] (654-1053)

Mean predicted aligned error: 17.05 Å

Solvent-accessible surface area (backbone atoms only — not comparable to full-atom values): 53869 Å² total; per-residue (Å²): 134,70,78,69,68,63,65,69,70,69,78,71,73,74,75,74,61,49,69,37,25,34,30,46,75,48,94,56,73,45,84,18,41,89,92,34,26,21,30,65,43,78,57,52,66,74,53,92,67,52,56,34,19,32,44,30,34,30,38,66,24,56,35,72,38,34,40,45,40,58,68,40,27,35,97,90,29,37,25,36,39,35,63,40,76,62,85,91,46,51,55,22,34,30,25,20,42,81,91,46,53,31,12,32,34,38,43,59,36,24,14,36,37,41,34,49,37,30,31,28,19,58,63,86,27,78,45,55,18,19,19,36,30,41,37,31,59,47,56,31,79,33,34,44,38,36,44,32,46,30,40,32,34,47,14,28,4,13,57,55,58,43,81,68,96,63,85,44,37,16,41,71,100,36,48,7,10,35,33,35,39,38,26,36,67,90,85,32,76,27,31,43,36,42,35,39,41,30,50,28,41,36,33,49,17,19,14,20,35,38,37,42,35,50,27,32,47,43,51,94,52,47,33,72,82,45,60,83,66,24,81,31,63,60,46,64,20,33,51,38,35,41,31,50,30,40,37,35,46,15,15,22,31,29,38,42,47,34,35,31,40,51,30,38,40,34,47,30,38,36,36,27,21,22,51,85,36,87,55,83,25,39,33,41,37,39,30,45,27,34,49,28,39,39,30,47,28,37,28,28,25,22,30,53,71,84,32,4,14,29,28,35,52,27,26,27,20,32,45,34,34,42,35,37,28,41,33,32,40,9,40,18,6,42,33,37,36,38,14,40,89,24,58,22,30,45,31,35,42,29,27,26,40,35,36,42,37,32,50,19,40,35,36,38,43,61,43,31,36,37,64,30,37,38,30,20,25,30,38,37,36,46,61,71,43,54,21,26,53,38,33,44,60,76,84,38,58,32,37,30,40,42,29,15,24,32,38,40,40,42,70,52,56,41,33,39,74,39,77,56,40,94,54,46,43,36,36,34,27,33,55,24,59,54,55,65,87,60,89,76,53,42,78,56,42,63,61,69,57,35,50,46,45,77,85,44,87,53,73,82,29,54,42,42,22,61,88,21,72,30,61,66,58,29,77,90,57,92,86,61,66,73,42,33,62,86,64,31,44,33,88,78,28,40,26,32,16,32,43,19,61,76,60,39,63,73,47,79,50,78,44,53,36,58,87,63,56,62,84,83,53,50,76,42,70,58,66,49,66,39,68,31,91,72,67,43,79,58,25,21,36,41,24,32,55,68,5,35,42,33,33,84,50,84,90,58,76,21,39,37,38,40,34,32,37,28,36,72,42,50,60,24,62,20,34,46,27,56,31,43,34,32,34,65,51,37,79,43,47,75,93,47,41,69,36,84,36,44,36,41,40,39,38,39,86,92,50,66,50,30,27,48,66,88,40,80,45,70,65,42,84,43,90,67,62,69,20,40,35,42,33,12,32,73,15,45,27,35,40,35,42,36,39,36,30,60,56,78,98,67,79,89,75,72,84,65,85,75,59,27,18,59,38,46,46,52,33,51,52,41,43,48,53,39,32,49,37,36,28,16,19,39,61,16,73,71,85,36,61,36,78,47,77,66,36,79,62,45,38,76,70,27,43,54,61,34,41,51,50,38,54,59,46,68,32,20,57,61,33,46,52,30,17,56,45,20,28,53,46,43,54,52,50,55,50,28,62,73,65,78,41,52,69,63,56,55,51,52,51,43,40,50,48,25,45,47,53,27,51,48,35,38,73,49,51,47,55,49,29,60,54,65,53,43,96,66,92,45,72,71,59,49,52,49,52,52,50,57,45,65,76,66,64,68,49,46,50,75,80,36,20,56,39,42,48,49,43,50,54,52,52,48,48,69,70,68,53,78,65,74,78,59,69,81,77,77,72,72,94,75,86,84,82,85,75,82,66,93,72,72,98,82,58,80,71,79,64,56,66,69,57,51,47,40,46,51,49,38,52,60,57,33,17,52,50,20,32,60,39,12,56,80,31,30,67,87,40,63,44,74,48,40,49,44,46,58,40,52,42,43,50,36,52,50,27,18,50,50,20,29,59,30,63,92,67,47,99,66,67,66,25,56,83,50,75,74,91,59,82,73,71,71,43,44,70,59,27,43,49,47,28,50,50,30,46,50,54,41,58,68,48,54,59,45,37,61,50,48,57,52,69,72,52,70,85,59,90,83,86,81,78,82,59,75,66,60,59,52,55,35,41,36,23,44,100,46,66,32,14,42,40,42,23,43,48,33,38,50,33,21,46,40,32,42,25,24,48,50,46,28,27,51,36,66,34,52,55,76,73,83,51,93,64,69,37,54,82,29,30,62,41,14,61,74,36,27,53,54,42,34,36,56,52,53,53,52,50,51,54,53,42,64,30,90,80,38,40,64,54,62,72,34,73,68,33,20,38,41,39,46,54,53,44,24,54,54,52,15,52,51,31,34,54,49,12,28,50,51,21,45,52,49,44,71,75,33,66,69,53,51,74,41,93

Secondary structure (DSSP, 8-state):
--THHHHSSSTT--PPPPEEEE-TT-SS---SBTTB-BS-SGGGGGS---TT-EEEEETT-EE-S-EEE-----SSS-EEEEEES-TTSPPPEEE--TT-SEEEEEES--SEEEES-EEEE---SSS--EEEEEEEES--EEEEEEEES-EEEEEE--SS-B-SSSS-BBSGGGB-EEEEEEEE-SSS--EEEEEEEES-EEEEEESEEEEEEESEEE-TTS-GGGGGT--EE---EE--EEES-EEEEESS-SEEEESEES-EEES-EEES-STTT-S---SEEEES-BS-EEES-EEE----SSS-EEEEEETT-BS-EEES-EEE--SSEEEEEE-TTS-EES-EEES-EEES--SEEEEE-SS-EEEEEEES-EEEE-TT---EEEE--TT--EEEEEES-EEEE-SSS-BEEE---TTEEEES-EEESSBPPPTTEES-B-S---BSSBTBS-GGGGPBBTT-TTTT-PPPPTT--SB-TTS-BTTT---SSS--SPPBPPPSEEE--TTS--TT-EEESSEEEEE-TTS-SSEEEEE-TT-EEEEE----SEEEEEEEEEESSTT---EEEETTEEEEGGG--GGGTTS-EEEEEEEETTEEEEEETTEEE-EEE-SS-SEEEEE-TTS-EEEEEEEEEEPP-----------HHHHHHHHHHHHHHHHHHHHHHTT-SS--SS--GGGGG--HHHHHHHHHHHHHHHTTHHHHHHHHHHHHHHHHHHHHHHTT--HHHHHHHHIIIIIHHHHHIIIIIHHHHHHHTSSS--HHHHHHHHHHHHHH--S--GGGHHHHHHHHHHHHHHHHS--GGGTTSSS-SSS---------SSS-----HHHHHHHHHHHHHHHHHHHHHHHHS-TT--BTTTTB-HHHHHHHHHHHHHHHHTTTT-SS---TTSPSS-S----HHHHHHHHHHHHHHHHHHTTHHHHHHHHHHTTSS------HHHHHHHHHSSSSHHHHHHHHHHHHHHHHHHHHHHHHHHHH--SPP--SSS-TTTHHHHHHHHHHHHHHHHHHHHHHHHSTTTHHHHTSHHHHHHHHHHHHHHHHHHHHHHHHHHHHHHHHH-TTHHHH-

Radius of gyration: 33.72 Å; Cα contacts (8 Å, |Δi|>4): 2644; chains: 1; bounding box: 82×102×90 Å

Sequence (1093 aa):
MVAIKISLALLCLGVAAKDYHFDGSAASNGDGSVSSPFNTLTGVRDLHLSAGDNILLRRGTNFTQALELRAGGSATSPITIQPYGDNGSARPVVAAQPAQLSSILIDSASHVVVQDIEVTNRGDNKTARRGVYVYAKDAGEVKGITLRGLYIHNVEGYMPSTTTGGLPVGKYANASGGIVIEAAGNSTPTYFTDVLVEDNVIEAVGRQGIYTWTNWCRRDALAQFWYTLCTQNWYPSTGLRIRGNRLTNIGGDGIVVKGHVGALTEGNRVTTFNNGSGGNNAGIWAANSDDSVFRRNVVSGGKTTKDGMSYDVDHSTSGTVFEYNVSHDNEGGFFLLCPYDKPTRNFTIRYNLSVNDRARVFQICSGNLVGGKIYKNTVIVGDGLSPQLVTAPKGLSLDVMLADNIVRKSGAGRVGWTLDSPQFNVTRNAFYGAIDTYAGAVGSVTAAPGLAAPGLRDPNAYRLLTGSPALGSAIDVSGDARADFFGNPTAAHKNLGFYSGGGTNVPQWISAFDDGSLSGWSTTGAVSVVADPAGDLGKSVQVAAGGTLTRAVTAAPSLHLDARVRVSRAGSGASVSLGTHSVSLGGVVPADVGAWLVLELTVTAAGASAVLDGKPVAVAAKTGGSGVAIAAGQATLFVDDVFVRGTMATSNGIITLRRHDLDNLRTFLTGLVVVHHTSCCYGGPGDGPYASPLAATASSAATAPLLYLNAFDQSFFMGLFFWISGRVSAQSLRRADATSRTRWGFVRSKLLRLGLPSVAYTLVVHPAVVVAALPRWTLPLVRRRLADYFATVNGVKGPVWYTANLLLLDLAAALTVPNQARRSSSCGAGESAKEQQPTDRSAPRRLPFWYDVARRWGWVGVAGASFLVRLRYPVGATIKPIALQPCYAAQYIFAYAMGFASLGLEPTFTGPFAPDPAPADRVPSAAGRRLITASLVSLASLPLIWLLPRLLTSGAHSAPHAPQGIEMASVLGGWNLYALLHAVWNEASFVLVGPALMAYFEASHGAAATSALFQAKDSYGAFLLHMAVSVLVEKALDALLTSRPFGALVNCAAWRASGMVVMTGVAGALNVVGSFATAKFLLSKLPVLRRIV